Protein 8YK5 (pdb70)

Solvent-accessible surface area: 47696 Å² total; per-residue (Å²): 134,37,7,75,36,6,116,26,0,0,4,1,2,1,1,0,0,0,0,1,3,0,1,0,8,0,25,0,0,32,0,6,43,17,108,16,19,8,41,2,67,84,41,98,59,0,9,35,0,52,28,76,176,86,77,36,7,28,1,4,23,0,55,79,6,7,117,113,61,163,92,36,35,18,5,1,14,40,22,55,51,45,23,71,6,0,15,137,0,29,35,31,0,28,0,41,14,0,18,105,20,3,75,12,1,1,3,2,18,0,26,46,184,12,4,81,13,15,0,63,7,0,10,28,10,0,0,0,6,14,0,3,0,0,0,19,2,8,11,0,1,0,2,0,1,3,4,0,0,67,2,7,81,14,88,104,45,120,32,0,20,20,51,75,0,59,101,12,59,121,18,81,8,4,125,32,24,1,0,0,21,65,0,32,176,55,66,65,34,2,49,3,0,0,6,18,48,2,57,36,3,0,0,0,12,0,1,38,58,1,31,65,3,5,164,80,0,0,77,94,7,77,64,39,65,46,4,39,31,0,1,35,30,0,74,133,15,99,85,112,57,71,138,124,4,60,36,42,1,74,96,0,1,78,64,17,80,187,83,41,96,30,8,0,57,67,1,2,67,11,20,93,61,56,39,2,7,78,37,0,21,131,21,1,58,73,59,86,9,10,42,0,0,3,3,0,3,10,13,72,28,1,0,13,0,50,53,0,0,0,26,27,1,3,32,9,8,40,103,1,18,58,5,2,6,116,47,10,61,13,24,32,43,1,0,2,0,6,0,9,0,1,1,1,0,2,6,0,1,32,23,2,10,6,3,31,110,164,38,107,108,4,35,63,120,76,40,19,0,1,5,0,1,0,0,2,0,8,0,4,1,15,24,0,18,28,4,30,1,0,12,3,13,0,0,0,0,0,0,2,36,0,2,23,116,33,17,64,22,64,0,98,24,8,20,110,18,2,83,68,8,6,5,10,0,27,29,0,16,49,58,81,128,63,101,20,45,41,68,34,95,124,23,54,101,74,33,119,123,67,27,73,19,58,4,109,39,56,111,105,63,131,79,15,129,17,45,116,29,16,2,42,12,17,30,14,15,11,18,12,8,3,51,4,35,38,88,126,31,18,0,89,0,47,1,32,1,113,12,151,19,11,1,22,0,4,0,3,7,35,40,58,10,40,120,60,8,51,22,86,41,3,137,32,96,17,116,12,92,0,61,13,114,48,85,53,2,101,1,7,0,18,13,18,27,5,4,14,4,25,4,13,1,10,19,112,155,66,71,39,23,10,2,30,8,13,11,123,29,10,34,187,91,20,24,0,41,0,36,0,90,4,96,27,230,95,63,18,44,0,29,6,99,5,52,4,36,28,65,144,101,43,45,221,120,78,37,104,90,7,114,2,81,51,67,135,60,108,79,6,77,17,35,1,2,56,14,13,0,5,4,0,1,8,0,32,5,112,84,23,151,44,4,74,8,28,6,5,0,18,2,12,52,63,70,49,21,14,7,8,46,71,11,165,135,34,15,62,40,4,105,30,0,0,4,1,2,0,0,1,0,0,0,1,3,0,1,0,10,0,67,0,0,26,0,9,51,14,89,16,18,9,40,1,69,83,45,86,61,0,10,43,0,51,45,70,179,89,74,23,9,25,2,4,25,0,44,77,6,5,122,113,41,168,92,35,36,18,4,0,4,14,7,22,12,17,22,65,5,0,12,136,0,26,32,34,0,30,0,42,13,0,19,102,17,3,32,25,4,1,4,2,14,0,21,81,184,14,4,83,9,14,0,45,5,0,44,25,1,0,0,0,7,14,0,3,0,0,0,21,4,0,3,0,0,0,3,0,1,3,4,0,0,67,1,8,76,15,84,99,47,96,30,1,18,16,32,63,0,46,21,21,25,51,19,81,5,1,117,30,27,0,1,0,27,66,0,30,180,53,67,62,38,2,58,5,1,1,5,21,42,1,16,31,2,0,0,0,15,2,1,43,54,1,31,63,7,5,146,76,0,1,61,61,0,14,12,12,43,41,4,41,21,0,1,36,33,0,76,69,8,84,77,99,18,67,135,73,3,57,42,20,0,69,85,1,0,78,80,15,78,192,86,44,88,32,11,0,59,70,1,1,73,9,21,93,80,53,34,1,10,85,34,0,21,127,23,2,61,73,63,83,12,12,43,0,0,4,4,0,3,7,13,74,27,2,0,0,0,14,19,0,0,1,26,25,1,6,31,9,9,42,111,1,3,51,4,0,19,132,50,66,91,12,7,134,68,0,0,0,0,6,0,8,0,1,2,2,0,2,6,0,2,31,22,2,11,7,2,22,107,132,41,107,109,4,32,64,118,72,46,17,0,1,4,0,0,1,0,2,0,6,0,0,0,3,10,0,18,32,4,31,2,0,12,12,14,0,0,0,0,0,0,1,36,0,2,25,114,35,14,67,20,64,0,95,24,8,9,115,18,2,84,66,5,5,9,24,0,22,23,0,15,44,40,106,98,62,77,213,52,31,143,17,132,129,23,55,100,72,36,120,124,71,25,38,7,24,6,132,41,56,111,102,68,129,72,16,129,22,45,123,36,45,2,51,13,15,32,14,8,10,28,12,10,2,47,2,28,36,67,123,51,15,0,59,0,43,1,30,1,114,17,191,35,9,0,20,0,4,0,4,7,33,52,64,11,40,120,57,7,48,18,71,46,4,140,30,118,26,132,18,87,0,52,15,134,46,88,48,4,103,1,7,0,18,12,18,31,4,4,13,3,32,5,11,0,21,21,99,136,36,59,3,43,5,2,33,7,20,12,131,33,41,35,216,109,27,22,0,45,0,27,0,84,1,92,24,226,93,66,7,23,0,18,3,85,5,77,15,56,28,108,153,102,71,62,185,117,74,26,102,72,5,108,1,104,43,70,141,59,122,82,12,77,14,38,0,52,115,20,92,0,3,4,0,0,2,0,27,4,85,74,19,149,42,4,83,8,37,5,1,0,17,1,13,40,66,164,63,16,40,11,4,88

Sequence (1325 aa):
DGLGAIKHVVILMQENRSFDHYFGTLRGVRGFGDRNAVELPSGKPVFEQPAALGTSVLPFPVRDAAETQKKDLQYIGALDHSWSGGGKAWAGGWMNGWVSAKTAATMAYYDRRDIPLHYELADTFTVCDAYHSSIHTSTSPNRNHLWSGKTGNEPNGKRAVGNDAYNEGTHPGYDWGTYAERLEKAGRSWRTYTEWENFTDNQIEFFATFKAVARKALAKTGGHTFMESFYAAVRDADATERERLFGLLEEGVATLDKTERSLFERALRRVETGTLADEFAKDVAAGTLPEVSYLVPSAVDSEHPSVSSPIHSATIVYKVLDALGKHPDVWRHTAVFINYDENDGFFDHVPPPVASPEVTEEQWEGKPTGLGMRVPMLVVSPWTIGGYVCSEVFDHTSVVRFLERWTGVAEPNISDWRRTVTGDLTSAFDFSHARRRPEVEQPGAIPPFSGRWSPKPPAVQHMPVQEPGARPARALPYQPDAQATVEDGAVRVDLSNTGRSSAHFALYPYAGEFPVPQHRDVKGTARWTVPVTGAAYRFTVTGPNGFRREFAGPAKDGASAGAEVASRVDARERDLHLTLRNTGRTTLTFTVRPLGYVDEADLRDWTRTVKVKPGRSRTVVHSAADAHGWYDLDVTVDGDDAFRRRLMGHIENGRASVSGHHHHDGLGAIKHVVILMQENRSFDHYFGTLRGVRGFGDRNAVELPSGKPVFEQPAALGTSVLPFPVRDAAETQKKDLQYIGALDHSWSGGGKAWAGGWMNGWVSAKTAATMAYYDRRDIPLHYELADTFTVCDAYHSSIHTSTSPNRNHLWSGKTGNEPNGKRAVGNDAYNEGTHPGYDWGTYAERLEKAGRSWRTYTEWENFTDNQIEFFATFKAVARKALAKTGGHTFMESFYAAVRDADATERERLFGLLEEGVATLDKTERSLFERALRRVETGTLADEFAKDVAAGTLPEVSYLVPSAVDSEHPSVSSPIHSATIVYKVLDALGKHPDVWRHTAVFINYDENDGFFDHVPPPVASPEVTEEQWEGKPTGLGMRVPMLVVSPWTIGGYVCSEVFDHTSVVRFLERWTGVAEPNISDWRRTVTGDLTSAFDFSHARRRPEVEQPGAIPPFSGRWSPKPPAVQHMPVQEPGARPARALPYQPDAQATVEDGAVRVDLSNTGRSSAHFALYPYAGEFPVPQHRDVKGTARWTVPVTGAAYRFTVTGPNGFRREFAGPAKDGASAGAEVASRVDARERDLHLTLRNTGRTTLTFTVRPLGYVDEADLRDWTRTVKVKPGRSRTVVHSAADAHGWYDLDVTVDGDDAFRRRLMGHIENGRASVSGH

Foldseek 3Di:
DLLVLFQAEEEEAFAAAFCQQECQQAAAACHLPHPLFDQALVRHTLQFADDPPRHTAHQDELVVLCVVVVHDSFFAAFWAQAQVLLCQCCVQPRNRRQCVSTNSLLRYHYYCVRQVLVNVLLQWFEKERQEFQFFRGHQQQSLCCLFFNGFQAAPVRATPRYDPLVVVVPGQAAERDTPVVLCVVVVFDEAEQEALAQPCNLNVQRHNVNLVLQQQLQVQQPDDRGSNVLSVCCVVDDPVVNVVNVVSSVVSLVVDDPSSNRCCRGRPDYHHPPCSLVVLLVCLVVVNNGRYYYYGYHQQQRCNSNRHGSLSVSQVVQSNVVSNVVRVVSQQNYKYKYKYSHNRSHDDRDRHAFDFVVPVVQDHPRHGRGTDGHIMIGIAGQFGTRSEYEFFNAYSNLCVLLVCVSVVRDNVSNDPVNPQRHHNPPQSGHSPDGDDHDDRDRGDDDDDDDDHDRRDGDPDDDSDHHDADWHWYTFYQWAKDWFWAADDQWIKIKIAIQGPGKKKKWKAWNQPQDPHIDIDIDYGIDIDTRGDHDQKTWMWMDITQSWIKIWFATHDPPPQNQWTWDWDADQVQLKIKIKTGGQDQAWWKKWKFFQFPAPPVGGVVVIDIDIGHHPGIDIDIHGCVSVFFWTWIWMDIPPDPGGIIIGTDGRGRNGMTMGDRRRD/DLLVLAQAEEEEAFAAAFCQQECLQAAAACHLVHPLFDAALVRHTLQFADDPDPHTAHQDELVVLCVVVVHDSFQAAFWAQAQVLLCQCCVQPRRRRQCVSTNSLLRYHHYCVGQVQVSVLLQWFEWERQEFQFFRGHQQQSLCCLFANGFAAAPVRATPRYDPLVVPVPGQAAEHDTLVVLCVVVVFDEAEQAALAQPCNLNVQRHNLNLVLQQQLQVQQPDDRGSNVLSVCCVVDDPVVNVVSVVSSVVSLVPDDPSSNSCCRRRPDYHHPPCRLVVVLVCLVVVNRGRYYHYRYHQQQRCRSNRYGSLSVLQVVVSNVVSLLVRVVNQQNYKYKYKYSHNRSHDDRDRHFFDDVVPVVQDHPRGGRGTHGHIMIGIDGQFGTRSEYEFFNAYSNLCVLLVCVSVVRDRVSNDPVRPQRGHNCPQNGHSVDGDDDDDGDRRDDDDPDDDHDRRDGDPDDDSDHHDYDWGWYGFYQWAKDWFWDADQQWIKIKIAIAGPGWKKKKKAWNQPQDPHIDIDTDYGIDMDIGGDDDQKTWMWMAITQSWIKIWIATNDDDPQRQWGWDWDADQVQLKIKIKTAGQDQAKWWKWKFFPDLDPPVCRVVQIDIDIHHHPGMDIDMHGCVVSQSWTWIWMDTPPGPTGIIITTHGRGRNGITMHDD

Radius of gyration: 36.34 Å; Cα contacts (8 Å, |Δi|>4): 3187; chains: 2; bounding box: 81×118×97 Å

Nearest PDB structures (foldseek):
  8yk5-assembly1_B  TM=9.976E-01  e=0.000E+00  Streptomyces sanglieri
  8k3g-assembly1_A  TM=7.092E-01  e=2.864E-23  Rasamsonia emersonii CBS 393.64
  8hav-assembly1_B  TM=7.050E-01  e=4.467E-20  Arabidopsis thaliana
  2d1g-assembly1_A  TM=6.610E-01  e=1.717E-20  Francisella tularensis subsp. novicida
  3b5h-assembly4_D  TM=2.671E-01  e=1.442E-01  Homo sapiens

InterPro domains:
  IPR006311 Twin-arginine translocation pathway, signal sequence [PS51318] (1-36)
  IPR007312 Phosphoesterase [PF04185] (54-265)
  IPR007312 Phosphoesterase [PF04185] (313-457)
  IPR007312 Phosphoesterase [PTHR31956] (33-501)
  IPR008475 Bacterial phospholipase C, C-terminal domain [PF05506] (520-601)
  IPR008475 Bacterial phospholipase C, C-terminal domain [PF05506] (612-698)
  IPR017767 Phosphocholine-specific phospholipase C [TIGR03396] (6-707)
  IPR017850 Alkaline-phosphatase-like, core domain superfamily [G3DSA:3.40.720.10] (201-494)

Organism: NCBI:txid193460

Structure (mmCIF, N/CA/C/O backbone):
data_8YK5
#
_entry.id   8YK5
#
_cell.length_a   143.742
_cell.length_b   179.184
_cell.length_c   88.450
_cell.angle_alpha   90.00
_cell.angle_beta   120.44
_cell.angle_gamma   90.00
#
_symmetry.space_group_name_H-M   'C 1 2 1'
#
loop_
_entity.id
_entity.type
_entity.pdbx_description
1 polymer 'phospholipase C'
2 non-polymer 'CALCIUM ION'
3 non-polymer GLYCEROL
4 water water
#
loop_
_atom_site.group_PDB
_atom_site.id
_atom_site.type_symbol
_atom_site.label_atom_id
_atom_site.label_alt_id
_atom_site.label_comp_id
_atom_site.label_asym_id
_atom_site.label_entity_id
_atom_site.label_seq_id
_atom_site.pdbx_PDB_ins_code
_atom_site.Cartn_x
_atom_site.Cartn_y
_atom_site.Cartn_z
_atom_site.occupancy
_atom_site.B_iso_or_equiv
_atom_site.auth_seq_id
_atom_site.auth_comp_id
_atom_site.auth_asym_id
_atom_site.auth_atom_id
_atom_site.pdbx_PDB_model_num
ATOM 1 N N . ASP A 1 1 ? 39.345 8.000 27.665 1.00 70.22 1 ASP A N 1
ATOM 2 C CA . ASP A 1 1 ? 39.082 7.401 26.357 1.00 70.60 1 ASP A CA 1
ATOM 3 C C . ASP A 1 1 ? 38.896 5.875 26.429 1.00 67.33 1 ASP A C 1
ATOM 4 O O . ASP A 1 1 ? 38.569 5.237 25.423 1.00 65.09 1 ASP A O 1
ATOM 9 N N . GLY A 1 2 ? 39.120 5.297 27.614 1.00 67.32 2 GLY A N 1
ATOM 10 C CA . GLY A 1 2 ? 38.814 3.901 27.875 1.00 52.53 2 GLY A CA 1
ATOM 11 C C . GLY A 1 2 ? 39.575 2.873 27.058 1.00 49.71 2 GLY A C 1
ATOM 12 O O . GLY A 1 2 ? 39.289 1.670 27.168 1.00 42.15 2 GLY A O 1
ATOM 13 N N . LEU A 1 3 ? 40.549 3.316 26.245 1.00 44.75 3 LEU A N 1
ATOM 14 C CA . LEU A 1 3 ? 41.344 2.371 25.460 1.00 39.75 3 LEU A CA 1
ATOM 15 C C . LEU A 1 3 ? 42.242 1.504 26.337 1.00 38.61 3 LEU A C 1
ATOM 16 O O . LEU A 1 3 ? 42.756 0.484 25.864 1.00 33.85 3 LEU A O 1
ATOM 21 N N . GLY A 1 4 ? 42.436 1.877 27.603 1.00 35.08 4 GLY A N 1
ATOM 22 C CA . GLY A 1 4 ? 43.223 1.049 28.489 1.00 32.87 4 GLY A CA 1
ATOM 23 C C . GLY A 1 4 ? 42.586 -0.283 28.824 1.00 34.38 4 GLY A C 1
ATOM 24 O O . GLY A 1 4 ? 43.256 -1.141 29.404 1.00 36.05 4 GLY A O 1
ATOM 25 N N . ALA A 1 5 ? 41.317 -0.474 28.475 1.00 30.45 5 ALA A N 1
ATOM 26 C CA . ALA A 1 5 ? 40.691 -1.776 28.628 1.00 31.36 5 ALA A CA 1
ATOM 27 C C . ALA A 1 5 ? 41.199 -2.792 27.607 1.00 30.34 5 ALA A C 1
ATOM 28 O O . ALA A 1 5 ? 41.077 -3.998 27.840 1.00 28.25 5 ALA A O 1
ATOM 30 N N . ILE A 1 6 ? 41.758 -2.345 26.488 1.00 29.96 6 ILE A N 1
ATOM 31 C CA . ILE A 1 6 ? 42.210 -3.254 25.435 1.00 27.55 6 ILE A CA 1
ATOM 32 C C . ILE A 1 6 ? 43.611 -3.750 25.754 1.00 25.53 6 ILE A C 1
ATOM 33 O O . ILE A 1 6 ? 44.506 -2.960 26.083 1.00 25.62 6 ILE A O 1
ATOM 38 N N . LYS A 1 7 ? 43.791 -5.069 25.687 1.00 24.23 7 LYS A N 1
ATOM 39 C CA . LYS A 1 7 ? 45.100 -5.693 25.807 1.00 24.45 7 LYS A CA 1
ATOM 40 C C . LYS A 1 7 ? 45.534 -6.419 24.544 1.00 26.10 7 LYS A C 1
ATOM 41 O O . LYS A 1 7 ? 46.709 -6.780 24.429 1.00 24.43 7 LYS A O 1
ATOM 47 N N . HIS A 1 8 ? 44.618 -6.685 23.620 1.00 23.22 8 HIS A N 1
ATOM 48 C CA . HIS A 1 8 ? 44.930 -7.444 22.427 1.00 26.93 8 HIS A CA 1
ATOM 49 C C . HIS A 1 8 ? 44.074 -6.890 21.307 1.00 26.50 8 HIS A C 1
ATOM 50 O O . HIS A 1 8 ? 42.887 -6.632 21.507 1.00 24.25 8 HIS A O 1
ATOM 57 N N . VAL A 1 9 ? 44.688 -6.695 20.138 1.00 25.28 9 VAL A N 1
ATOM 58 C CA . VAL A 1 9 ? 43.968 -6.405 18.909 1.00 24.19 9 VAL A CA 1
ATOM 59 C C . VAL A 1 9 ? 44.301 -7.509 17.909 1.00 26.57 9 VAL A C 1
ATOM 60 O O . VAL A 1 9 ? 45.470 -7.882 17.743 1.00 26.09 9 VAL A O 1
ATOM 64 N N . VAL A 1 10 ? 43.273 -8.030 17.258 1.00 24.24 10 VAL A N 1
ATOM 65 C CA . VAL A 1 10 ? 43.382 -9.145 16.338 1.00 23.98 10 VAL A CA 1
ATOM 66 C C . VAL A 1 10 ? 42.806 -8.649 15.024 1.00 27.21 10 VAL A C 1
ATOM 67 O O . VAL A 1 10 ? 41.675 -8.147 14.989 1.00 24.97 10 VAL A O 1
ATOM 71 N N . ILE A 1 11 ? 43.596 -8.732 13.956 1.00 22.70 11 ILE A N 1
ATOM 72 C CA . ILE A 1 11 ? 43.204 -8.220 12.652 1.00 23.47 11 ILE A CA 1
ATOM 73 C C . ILE A 1 11 ? 43.072 -9.401 11.717 1.00 27.28 11 ILE A C 1
ATOM 74 O O . ILE A 1 11 ? 44.021 -10.174 11.550 1.00 26.90 11 ILE A O 1
ATOM 79 N N . LEU A 1 12 ? 41.902 -9.540 11.112 1.00 25.44 12 LEU A N 1
ATOM 80 C CA . LEU A 1 12 ? 41.597 -10.651 10.217 1.00 27.85 12 LEU A CA 1
ATOM 81 C C . LEU A 1 12 ? 41.045 -10.025 8.948 1.00 30.59 12 LEU A C 1
ATOM 82 O O . LEU A 1 12 ? 39.876 -9.633 8.910 1.00 33.39 12 LEU A O 1
ATOM 87 N N . MET A 1 13 ? 41.887 -9.886 7.932 1.00 28.18 13 MET A N 1
ATOM 88 C CA . MET A 1 13 ? 41.460 -9.345 6.649 1.00 31.05 13 MET A CA 1
ATOM 89 C C . MET A 1 13 ? 41.226 -10.499 5.688 1.00 31.40 13 MET A C 1
ATOM 90 O O . MET A 1 13 ? 42.153 -11.262 5.394 1.00 29.63 13 MET A O 1
ATOM 95 N N . GLN A 1 14 ? 39.977 -10.638 5.244 1.00 30.64 14 GLN A N 1
ATOM 96 C CA . GLN A 1 14 ? 39.563 -11.578 4.218 1.00 32.62 14 GLN A CA 1
ATOM 97 C C . GLN A 1 14 ? 39.634 -10.876 2.860 1.00 31.89 14 GLN A C 1
ATOM 98 O O . GLN A 1 14 ? 40.117 -9.740 2.761 1.00 31.72 14 GLN A O 1
ATOM 104 N N . GLU A 1 15 ? 39.139 -11.531 1.799 1.00 30.05 15 GLU A N 1
ATOM 105 C CA . GLU A 1 15 ? 39.471 -11.149 0.428 1.00 31.54 15 GLU A CA 1
ATOM 106 C C . GLU A 1 15 ? 38.237 -10.930 -0.443 1.00 29.01 15 GLU A C 1
ATOM 107 O O . GLU A 1 15 ? 37.356 -11.792 -0.502 1.00 30.20 15 GLU A O 1
ATOM 113 N N . ASN A 1 16 ? 38.186 -9.779 -1.128 1.00 33.12 16 ASN A N 1
ATOM 114 C CA . ASN A 1 16 ? 37.470 -9.627 -2.411 1.00 35.83 16 ASN A CA 1
ATOM 115 C C . ASN A 1 16 ? 35.945 -9.729 -2.304 1.00 35.70 16 ASN A C 1
ATOM 116 O O . ASN A 1 16 ? 35.313 -10.471 -3.050 1.00 37.13 16 ASN A O 1
ATOM 121 N N . ARG A 1 17 ? 35.345 -8.945 -1.410 1.00 36.73 17 ARG A N 1
ATOM 122 C CA . ARG A 1 17 ? 33.890 -8.856 -1.329 1.00 32.04 17 ARG A CA 1
ATOM 123 C C . ARG A 1 17 ? 33.501 -7.404 -1.094 1.00 32.04 17 ARG A C 1
ATOM 124 O O . ARG A 1 17 ? 34.120 -6.727 -0.268 1.00 29.70 17 ARG A O 1
ATOM 132 N N . SER A 1 18 ? 32.491 -6.918 -1.818 1.00 27.55 18 SER A N 1
ATOM 133 C CA . SER A 1 18 ? 32.042 -5.548 -1.605 1.00 33.38 18 SER A CA 1
ATOM 134 C C . SER A 1 18 ? 30.910 -5.510 -0.571 1.00 29.69 18 SER A C 1
ATOM 135 O O . SER A 1 18 ? 30.281 -6.522 -0.265 1.00 28.52 18 SER A O 1
ATOM 138 N N . PHE A 1 19 ? 30.647 -4.313 -0.051 1.00 30.64 19 PHE A N 1
ATOM 139 C CA . PHE A 1 19 ? 29.671 -4.182 1.027 1.00 33.17 19 PHE A CA 1
ATOM 140 C C . PHE A 1 19 ? 28.270 -4.583 0.572 1.00 31.64 19 PHE A C 1
ATOM 141 O O . PHE A 1 19 ? 27.619 -5.415 1.217 1.00 31.07 19 PHE A O 1
ATOM 149 N N . ASP A 1 20 ? 27.783 -3.991 -0.528 1.00 32.32 20 ASP A N 1
ATOM 150 C CA . ASP A 1 20 ? 26.443 -4.326 -1.021 1.00 31.90 20 ASP A CA 1
ATOM 151 C C . ASP A 1 20 ? 26.359 -5.789 -1.418 1.00 33.59 20 ASP A C 1
ATOM 152 O O . ASP A 1 20 ? 25.322 -6.436 -1.223 1.00 37.54 20 ASP A O 1
ATOM 157 N N . HIS A 1 21 ? 27.449 -6.321 -1.989 1.00 33.61 21 HIS A N 1
ATOM 158 C CA . HIS A 1 21 ? 27.514 -7.723 -2.393 1.00 33.72 21 HIS A CA 1
ATOM 159 C C . HIS A 1 21 ? 27.112 -8.648 -1.247 1.00 33.90 21 HIS A C 1
ATOM 160 O O . HIS A 1 21 ? 26.475 -9.686 -1.464 1.00 33.99 21 HIS A O 1
ATOM 167 N N . TYR A 1 22 ? 27.444 -8.274 -0.012 1.00 34.77 22 TYR A N 1
ATOM 168 C CA . TYR A 1 22 ? 27.106 -9.074 1.168 1.00 34.58 22 TYR A CA 1
ATOM 169 C C . TYR A 1 22 ? 25.981 -8.485 2.003 1.00 35.33 22 TYR A C 1
ATOM 170 O O . TYR A 1 22 ? 25.119 -9.226 2.487 1.00 31.88 22 TYR A O 1
ATOM 179 N N . PHE A 1 23 ? 25.967 -7.165 2.189 1.00 31.95 23 PHE A N 1
ATOM 180 C CA . PHE A 1 23 ? 25.104 -6.534 3.179 1.00 34.46 23 PHE A CA 1
ATOM 181 C C . PHE A 1 23 ? 24.156 -5.502 2.565 1.00 34.83 23 PHE A C 1
ATOM 182 O O . PHE A 1 23 ? 23.623 -4.656 3.287 1.00 34.95 23 PHE A O 1
ATOM 190 N N . GLY A 1 24 ? 23.960 -5.522 1.244 1.00 35.39 24 GLY A N 1
ATOM 191 C CA . GLY A 1 24 ? 23.014 -4.600 0.639 1.00 34.28 24 GLY A CA 1
ATOM 192 C C . GLY A 1 24 ? 21.598 -4.761 1.172 1.00 37.51 24 GLY A C 1
ATOM 193 O O . GLY A 1 24 ? 20.830 -3.796 1.217 1.00 38.65 24 GLY A O 1
ATOM 194 N N . THR A 1 25 ? 21.229 -5.970 1.579 1.00 33.98 25 THR A N 1
ATOM 195 C CA . THR A 1 25 ? 19.895 -6.219 2.114 1.00 40.33 25 THR A CA 1
ATOM 196 C C . THR A 1 25 ? 19.848 -6.201 3.641 1.00 35.53 25 THR A C 1
ATOM 197 O O . THR A 1 25 ? 18.780 -6.409 4.214 1.00 37.97 25 THR A O 1
ATOM 201 N N . LEU A 1 26 ? 20.971 -5.955 4.308 1.00 33.57 26 LEU A N 1
ATOM 202 C CA . LEU A 1 26 ? 21.012 -6.013 5.760 1.00 36.55 26 LEU A CA 1
ATOM 203 C C . LEU A 1 26 ? 20.248 -4.827 6.351 1.00 35.52 26 LEU A C 1
ATOM 204 O O . LEU A 1 26 ? 20.400 -3.690 5.893 1.00 31.96 26 LEU A O 1
ATOM 209 N N . ARG A 1 27 ? 19.414 -5.097 7.357 1.00 35.62 27 ARG A N 1
ATOM 210 C CA . ARG A 1 27 ? 18.648 -4.037 8.012 1.00 37.95 27 ARG A CA 1
ATOM 211 C C . ARG A 1 27 ? 19.564 -2.958 8.583 1.00 35.90 27 ARG A C 1
ATOM 212 O O . ARG A 1 27 ? 20.592 -3.256 9.202 1.00 33.77 27 ARG A O 1
ATOM 220 N N . GLY A 1 28 ? 19.196 -1.698 8.355 1.00 36.36 28 GLY A N 1
ATOM 221 C CA . GLY A 1 28 ? 19.772 -0.589 9.090 1.00 36.28 28 GLY A CA 1
ATOM 222 C C . GLY A 1 28 ? 21.163 -0.151 8.687 1.00 36.36 28 GLY A C 1
ATOM 223 O O . GLY A 1 28 ? 21.794 0.602 9.436 1.00 33.65 28 GLY A O 1
ATOM 224 N N . VAL A 1 29 ? 21.665 -0.580 7.531 1.00 36.16 29 VAL A N 1
ATOM 225 C CA . VAL A 1 29 ? 22.912 -0.065 6.983 1.00 32.46 29 VAL A CA 1
ATOM 226 C C . VAL A 1 29 ? 22.600 0.599 5.646 1.00 34.27 29 VAL A C 1
ATOM 227 O O . VAL A 1 29 ? 21.530 0.407 5.071 1.00 34.17 29 VAL A O 1
ATOM 231 N N . ARG A 1 30 ? 23.554 1.388 5.154 1.00 29.63 30 ARG A N 1
ATOM 232 C CA . ARG A 1 30 ? 23.436 1.993 3.830 1.00 34.09 30 ARG A CA 1
ATOM 233 C C . ARG A 1 30 ? 23.518 0.893 2.778 1.00 37.73 30 ARG A C 1
ATOM 234 O O . ARG A 1 30 ? 24.608 0.428 2.437 1.00 37.60 30 ARG A O 1
ATOM 242 N N . GLY A 1 31 ? 22.366 0.476 2.254 1.00 33.51 31 GLY A N 1
ATOM 243 C CA . GLY A 1 31 ? 22.309 -0.674 1.372 1.00 36.57 31 GLY A CA 1
ATOM 244 C C . GLY A 1 31 ? 21.426 -0.453 0.160 1.00 36.47 31 GLY A C 1
ATOM 245 O O . GLY A 1 31 ? 21.418 0.636 -0.416 1.00 34.41 31 GLY A O 1
ATOM 246 N N . PHE A 1 32 ? 20.656 -1.472 -0.227 1.00 38.47 32 PHE A N 1
ATOM 247 C CA . PHE A 1 32 ? 19.861 -1.349 -1.442 1.00 39.89 32 PHE A CA 1
ATOM 248 C C . PHE A 1 32 ? 18.705 -0.362 -1.290 1.00 42.01 32 PHE A C 1
ATOM 249 O O . PHE A 1 32 ? 18.178 0.109 -2.304 1.00 44.39 32 PHE A O 1
ATOM 257 N N . GLY A 1 33 ? 18.315 -0.017 -0.061 1.00 38.96 33 GLY A N 1
ATOM 258 C CA . GLY A 1 33 ? 17.277 0.985 0.137 1.00 37.64 33 GLY A CA 1
ATOM 259 C C . GLY A 1 33 ? 17.774 2.397 0.393 1.00 42.94 33 GLY A C 1
ATOM 260 O O . GLY A 1 33 ? 17.014 3.240 0.878 1.00 51.02 33 GLY A O 1
ATOM 261 N N . ASP A 1 34 ? 19.030 2.682 0.055 1.00 40.03 34 ASP A N 1
ATOM 262 C CA . ASP A 1 34 ? 19.656 3.939 0.454 1.00 40.45 34 ASP A CA 1
ATOM 263 C C . ASP A 1 34 ? 18.929 5.135 -0.161 1.00 44.10 34 ASP A C 1
ATOM 264 O O . ASP A 1 34 ? 18.843 5.266 -1.383 1.00 44.81 34 ASP A O 1
ATOM 269 N N . ARG A 1 35 ? 18.414 6.022 0.687 1.00 46.07 35 ARG A N 1
ATOM 270 C CA . ARG A 1 35 ? 17.720 7.193 0.171 1.00 44.00 35 ARG A CA 1
ATOM 271 C C . ARG A 1 35 ? 18.654 8.347 -0.153 1.00 43.66 35 ARG A C 1
ATOM 272 O O . ARG A 1 35 ? 18.189 9.369 -0.668 1.00 42.84 35 ARG A O 1
ATOM 280 N N . ASN A 1 36 ? 19.947 8.214 0.129 1.00 42.64 36 ASN A N 1
ATOM 281 C CA . ASN A 1 36 ? 20.945 9.157 -0.347 1.00 37.72 36 ASN A CA 1
ATOM 282 C C . ASN A 1 36 ? 21.676 8.648 -1.592 1.00 40.86 36 ASN A C 1
ATOM 283 O O . ASN A 1 36 ? 22.734 9.184 -1.945 1.00 40.34 36 ASN A O 1
ATOM 288 N N . ALA A 1 37 ? 21.132 7.635 -2.266 1.00 40.34 37 ALA A N 1
ATOM 289 C CA . ALA A 1 37 ? 21.741 7.143 -3.499 1.00 41.67 37 ALA A CA 1
ATOM 290 C C . ALA A 1 37 ? 21.872 8.270 -4.521 1.00 39.93 37 ALA A C 1
ATOM 291 O O . ALA A 1 37 ? 21.066 9.203 -4.561 1.00 42.90 37 ALA A O 1
ATOM 293 N N . VAL A 1 38 ? 22.921 8.203 -5.327 1.00 42.30 38 VAL A N 1
ATOM 294 C CA . VAL A 1 38 ? 23.144 9.219 -6.348 1.00 43.85 38 VAL A CA 1
ATOM 295 C C . VAL A 1 38 ? 22.404 8.825 -7.615 1.00 42.57 38 VAL A C 1
ATOM 296 O O . VAL A 1 38 ? 22.280 7.639 -7.945 1.00 43.82 38 VAL A O 1
ATOM 300 N N . GLU A 1 39 ? 21.885 9.823 -8.318 1.00 47.78 39 GLU A N 1
ATOM 301 C CA . GLU A 1 39 ? 21.274 9.585 -9.612 1.00 50.98 39 GLU A CA 1
ATOM 302 C C . GLU A 1 39 ? 22.354 9.684 -10.689 1.00 48.14 39 GLU A C 1
ATOM 303 O O . GLU A 1 39 ? 23.223 10.567 -10.642 1.00 43.94 39 GLU A O 1
ATOM 309 N N . LEU A 1 40 ? 22.324 8.736 -11.628 1.00 46.86 40 LEU A N 1
ATOM 310 C CA . LEU A 1 40 ? 23.299 8.678 -12.712 1.00 50.19 40 LEU A CA 1
ATOM 311 C C . LEU A 1 40 ? 23.082 9.852 -13.670 1.00 51.89 40 LEU A C 1
ATOM 312 O O . LEU A 1 40 ? 22.068 10.549 -13.589 1.00 50.85 40 LEU A O 1
ATOM 317 N N . PRO A 1 41 ? 24.028 10.120 -14.586 1.00 58.05 41 PRO A N 1
ATOM 318 C CA . PRO A 1 41 ? 23.771 11.187 -15.573 1.00 55.62 41 PRO A CA 1
ATOM 319 C C . PRO A 1 41 ? 22.537 10.919 -16.417 1.00 54.11 41 PRO A C 1
ATOM 320 O O . PRO A 1 41 ? 21.842 11.868 -16.798 1.00 56.23 41 PRO A O 1
ATOM 324 N N . SER A 1 42 ? 22.219 9.648 -16.683 1.00 52.29 42 SER A N 1
ATOM 325 C CA . SER A 1 42 ? 20.985 9.286 -17.369 1.00 52.52 42 SER A CA 1
ATOM 326 C C . SER A 1 42 ? 19.734 9.605 -16.559 1.00 59.24 42 SER A C 1
ATOM 327 O O . SER A 1 42 ? 18.627 9.354 -17.049 1.00 60.11 42 SER A O 1
ATOM 330 N N . GLY A 1 43 ? 19.867 10.142 -15.346 1.00 57.21 43 GLY A N 1
ATOM 331 C CA . GLY A 1 43 ? 18.730 10.367 -14.485 1.00 53.42 43 GLY A CA 1
ATOM 332 C C . GLY A 1 43 ? 18.284 9.164 -13.682 1.00 55.68 43 GLY A C 1
ATOM 333 O O . GLY A 1 43 ? 17.474 9.324 -12.763 1.00 59.54 43 GLY A O 1
ATOM 334 N N . LYS A 1 44 ? 18.785 7.966 -13.985 1.00 54.38 44 LYS A N 1
ATOM 335 C CA . LYS A 1 44 ? 18.397 6.754 -13.284 1.00 51.96 44 LYS A CA 1
ATOM 336 C C . LYS A 1 44 ? 19.212 6.581 -12.006 1.00 53.36 44 LYS A C 1
ATOM 337 O O . LYS A 1 44 ? 20.311 7.133 -11.875 1.00 53.73 44 LYS A O 1
ATOM 343 N N . PRO A 1 45 ? 18.696 5.832 -11.029 1.00 53.37 45 PRO A N 1
ATOM 344 C CA . PRO A 1 45 ? 19.456 5.625 -9.792 1.00 50.33 45 PRO A CA 1
ATOM 345 C C . PRO A 1 45 ? 20.651 4.707 -10.017 1.00 53.14 45 PRO A C 1
ATOM 346 O O . PRO A 1 45 ? 20.635 3.816 -10.874 1.00 49.65 45 PRO A O 1
ATOM 350 N N . VAL A 1 46 ? 21.697 4.941 -9.216 1.00 50.16 46 VAL A N 1
ATOM 351 C CA . VAL A 1 46 ? 22.965 4.224 -9.347 1.00 43.16 46 VAL A CA 1
ATOM 352 C C . VAL A 1 46 ? 22.770 2.712 -9.396 1.00 45.46 46 VAL A C 1
ATOM 353 O O . VAL A 1 46 ? 23.560 1.999 -10.026 1.00 47.97 46 VAL A O 1
ATOM 357 N N . PHE A 1 47 ? 21.723 2.193 -8.749 1.00 43.04 47 PHE A N 1
ATOM 358 C CA . PHE A 1 47 ? 21.479 0.754 -8.769 1.00 43.90 47 PHE A CA 1
ATOM 359 C C . PHE A 1 47 ? 21.120 0.234 -10.154 1.00 45.46 47 PHE A C 1
ATOM 360 O O . PHE A 1 47 ? 21.183 -0.980 -10.383 1.00 47.64 47 PHE A O 1
ATOM 368 N N . GLU A 1 48 ? 20.708 1.108 -11.065 1.00 45.38 48 GLU A N 1
ATOM 369 C CA . GLU A 1 48 ? 20.249 0.702 -12.385 1.00 48.33 48 GLU A CA 1
ATOM 370 C C . GLU A 1 48 ? 21.414 0.917 -13.344 1.00 47.85 48 GLU A C 1
ATOM 371 O O . GLU A 1 48 ? 21.552 1.969 -13.967 1.00 47.44 48 GLU A O 1
ATOM 377 N N . GLN A 1 49 ? 22.258 -0.089 -13.452 1.00 49.32 49 GLN A N 1
ATOM 378 C CA . GLN A 1 49 ? 23.541 0.094 -14.117 1.00 49.99 49 GLN A CA 1
ATOM 379 C C . GLN A 1 49 ? 23.378 -0.023 -15.630 1.00 49.17 49 GLN A C 1
ATOM 380 O O . GLN A 1 49 ? 22.758 -0.979 -16.111 1.00 48.42 49 GLN A O 1
ATOM 386 N N . PRO A 1 50 ? 23.926 0.916 -16.399 1.00 46.51 50 PRO A N 1
ATOM 387 C CA . PRO A 1 50 ? 23.853 0.819 -17.862 1.00 51.72 50 PRO A CA 1
ATOM 388 C C . PRO A 1 50 ? 24.542 -0.440 -18.360 1.00 50.22 50 PRO A C 1
ATOM 389 O O . PRO A 1 50 ? 25.660 -0.760 -17.954 1.00 51.01 50 PRO A O 1
ATOM 393 N N . ALA A 1 51 ? 23.859 -1.164 -19.232 1.00 51.90 51 ALA A N 1
ATOM 394 C CA . ALA A 1 51 ? 24.431 -2.308 -19.924 1.00 53.19 51 ALA A CA 1
ATOM 395 C C . ALA A 1 51 ? 24.466 -2.001 -21.425 1.00 58.01 51 ALA A C 1
ATOM 396 O O . ALA A 1 51 ? 24.227 -0.866 -21.857 1.00 57.12 51 ALA A O 1
ATOM 398 N N . ALA A 1 52 ? 24.765 -3.021 -22.223 1.00 58.80 52 ALA A N 1
ATOM 399 C CA . ALA A 1 52 ? 24.880 -2.822 -23.660 1.00 61.65 52 ALA A CA 1
ATOM 400 C C . ALA A 1 52 ? 23.505 -2.669 -24.299 1.00 60.78 52 ALA A C 1
ATOM 401 O O . ALA A 1 52 ? 22.505 -3.210 -23.814 1.00 63.34 52 ALA A O 1
ATOM 403 N N . LEU A 1 53 ? 23.466 -1.908 -25.396 1.00 64.42 53 LEU A N 1
ATOM 404 C CA . LEU A 1 53 ? 22.275 -1.769 -26.239 1.00 66.44 53 LEU A CA 1
ATOM 405 C C . LEU A 1 53 ? 21.120 -1.105 -25.484 1.00 61.93 53 LEU A C 1
ATOM 406 O O . LEU A 1 53 ? 19.969 -1.524 -25.602 1.00 62.63 53 LEU A O 1
ATOM 411 N N . GLY A 1 54 ? 21.428 -0.069 -24.705 1.00 62.74 54 GLY A N 1
ATOM 412 C CA . GLY A 1 54 ? 20.401 0.660 -23.982 1.00 63.45 54 GLY A CA 1
ATOM 413 C C . GLY A 1 54 ? 19.648 -0.124 -22.926 1.00 62.68 54 GLY A C 1
ATOM 414 O O . GLY A 1 54 ? 18.567 0.304 -22.508 1.00 62.71 54 GLY A O 1
ATOM 415 N N . THR A 1 55 ? 20.179 -1.263 -22.482 1.00 61.67 55 THR A N 1
ATOM 416 C CA . THR A 1 55 ? 19.549 -2.048 -21.429 1.00 60.03 55 THR A CA 1
ATOM 417 C C . THR A 1 55 ? 20.131 -1.671 -20.060 1.00 58.06 55 THR A C 1
ATOM 418 O O . THR A 1 55 ? 20.946 -0.752 -19.926 1.00 56.64 55 THR A O 1
ATOM 422 N N . SER A 1 56 ? 19.713 -2.393 -19.024 1.00 56.01 56 SER A N 1
ATOM 423 C CA . SER A 1 56 ? 20.121 -2.097 -17.661 1.00 50.78 56 SER A CA 1
ATOM 424 C C . SER A 1 56 ? 20.243 -3.400 -16.891 1.00 48.50 56 SER A C 1
ATOM 425 O O . SER A 1 56 ? 19.568 -4.385 -17.199 1.00 46.10 56 SER A O 1
ATOM 428 N N . VAL A 1 57 ? 21.114 -3.399 -15.886 1.00 50.48 57 VAL A N 1
ATOM 429 C CA . VAL A 1 57 ? 21.206 -4.493 -14.923 1.00 49.50 57 VAL A CA 1
ATOM 430 C C . VAL A 1 57 ? 20.960 -3.917 -13.536 1.00 47.78 57 VAL A C 1
ATOM 431 O O . VAL A 1 57 ? 21.639 -2.967 -13.119 1.00 44.93 57 VAL A O 1
ATOM 435 N N . LEU A 1 58 ? 19.981 -4.474 -12.839 1.00 45.61 58 LEU A N 1
ATOM 436 C CA . LEU A 1 58 ? 19.737 -4.209 -11.431 1.00 46.75 58 LEU A CA 1
ATOM 437 C C . LEU A 1 58 ? 20.458 -5.252 -10.596 1.00 44.04 58 LEU A C 1
ATOM 438 O O . LEU A 1 58 ? 20.775 -6.336 -11.094 1.00 43.73 58 LEU A O 1
ATOM 443 N N . PRO A 1 59 ? 20.718 -4.972 -9.317 1.00 45.14 59 PRO A N 1
ATOM 444 C CA . PRO A 1 59 ? 21.202 -6.033 -8.420 1.00 40.94 59 PRO A CA 1
ATOM 445 C C . PRO A 1 59 ? 20.289 -7.246 -8.494 1.00 43.00 59 PRO A C 1
ATOM 446 O O . PRO A 1 59 ? 19.070 -7.111 -8.608 1.00 48.46 59 PRO A O 1
ATOM 450 N N . PHE A 1 60 ? 20.876 -8.439 -8.444 1.00 40.81 60 PHE A N 1
ATOM 451 C CA . PHE A 1 60 ? 20.084 -9.656 -8.487 1.00 39.79 60 PHE A CA 1
ATOM 452 C C . PHE A 1 60 ? 20.716 -10.712 -7.595 1.00 40.70 60 PHE A C 1
ATOM 453 O O . PHE A 1 60 ? 21.937 -10.725 -7.418 1.00 38.89 60 PHE A O 1
ATOM 461 N N . PRO A 1 61 ? 19.907 -11.593 -7.000 1.00 43.20 61 PRO A N 1
ATOM 462 C CA . PRO A 1 61 ? 20.436 -12.527 -5.997 1.00 43.38 61 PRO A CA 1
ATOM 463 C C . PRO A 1 61 ? 21.160 -13.709 -6.611 1.00 45.86 61 PRO A C 1
ATOM 464 O O . PRO A 1 61 ? 20.693 -14.325 -7.572 1.00 51.04 61 PRO A O 1
ATOM 468 N N . VAL A 1 62 ? 22.296 -14.049 -6.001 1.00 44.36 62 VAL A N 1
ATOM 469 C CA . VAL A 1 62 ? 23.077 -15.195 -6.446 1.00 45.45 62 VAL A CA 1
ATOM 470 C C . VAL A 1 62 ? 22.264 -16.479 -6.336 1.00 49.23 62 VAL A C 1
ATOM 471 O O . VAL A 1 62 ? 22.370 -17.369 -7.191 1.00 49.63 62 VAL A O 1
ATOM 475 N N . ARG A 1 63 ? 21.437 -16.598 -5.290 1.00 46.80 63 ARG A N 1
ATOM 476 C CA . ARG A 1 63 ? 20.695 -17.839 -5.072 1.00 47.96 63 ARG A CA 1
ATOM 477 C C . ARG A 1 63 ? 19.830 -18.197 -6.275 1.00 51.90 63 ARG A C 1
ATOM 478 O O . ARG A 1 63 ? 19.793 -19.360 -6.697 1.00 52.05 63 ARG A O 1
ATOM 486 N N . ASP A 1 64 ? 19.121 -17.213 -6.838 1.00 49.60 64 ASP A N 1
ATOM 487 C CA . ASP A 1 64 ? 18.245 -17.484 -7.974 1.00 49.28 64 ASP A CA 1
ATOM 488 C C . ASP A 1 64 ? 19.057 -17.855 -9.212 1.00 53.15 64 ASP A C 1
ATOM 489 O O . ASP A 1 64 ? 18.724 -18.809 -9.923 1.00 51.51 64 ASP A O 1
ATOM 494 N N . ALA A 1 65 ? 20.120 -17.096 -9.492 1.00 49.84 65 ALA A N 1
ATOM 495 C CA . ALA A 1 65 ? 20.974 -17.417 -10.626 1.00 48.31 65 ALA A CA 1
ATOM 496 C C . ALA A 1 65 ? 21.611 -18.791 -10.458 1.00 53.00 65 ALA A C 1
ATOM 497 O O . ALA A 1 65 ? 21.783 -19.527 -11.435 1.00 54.86 65 ALA A O 1
ATOM 499 N N . ALA A 1 66 ? 21.963 -19.159 -9.226 1.00 49.91 66 ALA A N 1
ATOM 500 C CA . ALA A 1 66 ? 22.508 -20.489 -8.985 1.00 51.97 66 ALA A CA 1
ATOM 501 C C . ALA A 1 66 ? 21.478 -21.564 -9.294 1.00 55.17 66 ALA A C 1
ATOM 502 O O . ALA A 1 66 ? 21.817 -22.622 -9.834 1.00 50.10 66 ALA A O 1
ATOM 504 N N . GLU A 1 67 ? 20.220 -21.320 -8.935 1.00 55.86 67 GLU A N 1
ATOM 505 C CA . GLU A 1 67 ? 19.154 -22.247 -9.296 1.00 61.65 67 GLU A CA 1
ATOM 506 C C . GLU A 1 67 ? 18.950 -22.270 -10.811 1.00 58.53 67 GLU A C 1
ATOM 507 O O . GLU A 1 67 ? 18.903 -23.340 -11.426 1.00 60.25 67 GLU A O 1
ATOM 513 N N . THR A 1 68 ? 18.869 -21.092 -11.429 1.00 56.89 68 THR A N 1
ATOM 514 C CA . THR A 1 68 ? 18.668 -21.003 -12.872 1.00 54.10 68 THR A CA 1
ATOM 515 C C . THR A 1 68 ? 19.765 -21.738 -13.636 1.00 59.59 68 THR A C 1
ATOM 516 O O . THR A 1 68 ? 19.480 -22.552 -14.521 1.00 63.94 68 THR A O 1
ATOM 520 N N . GLN A 1 69 ? 21.030 -21.464 -13.306 1.00 60.47 69 GLN A N 1
ATOM 521 C CA . GLN A 1 69 ? 22.177 -22.038 -14.001 1.00 52.81 69 GLN A CA 1
ATOM 522 C C . GLN A 1 69 ? 22.647 -23.353 -13.388 1.00 55.69 69 GLN A C 1
ATOM 523 O O . GLN A 1 69 ? 23.665 -23.901 -13.825 1.00 57.22 69 GLN A O 1
ATOM 529 N N . LYS A 1 70 ? 21.922 -23.869 -12.399 1.00 55.12 70 LYS A N 1
ATOM 530 C CA . LYS A 1 70 ? 22.191 -25.167 -11.771 1.00 57.56 70 LYS A CA 1
ATOM 531 C C . LYS A 1 70 ? 23.632 -25.269 -11.261 1.00 57.96 70 LYS A C 1
ATOM 532 O O . LYS A 1 70 ? 24.362 -26.219 -11.552 1.00 55.30 70 LYS A O 1
ATOM 538 N N . LYS A 1 71 ? 24.026 -24.283 -10.450 1.00 56.29 71 LYS A N 1
ATOM 539 C CA . LYS A 1 71 ? 25.353 -24.202 -9.854 1.00 47.67 71 LYS A CA 1
ATOM 540 C C . LYS A 1 71 ? 25.225 -23.865 -8.371 1.00 52.56 71 LYS A C 1
ATOM 541 O O . LYS A 1 71 ? 24.135 -23.576 -7.871 1.00 51.55 71 LYS A O 1
ATOM 547 N N . ASP A 1 72 ? 26.350 -23.899 -7.656 1.00 51.96 72 ASP A N 1
ATOM 548 C CA . ASP A 1 72 ? 26.348 -23.682 -6.211 1.00 48.19 72 ASP A CA 1
ATOM 549 C C . ASP A 1 72 ? 26.614 -22.211 -5.887 1.00 46.52 72 ASP A C 1
ATOM 550 O O . ASP A 1 72 ? 27.560 -21.615 -6.415 1.00 45.94 72 ASP A O 1
ATOM 555 N N . LEU A 1 73 ? 25.781 -21.624 -5.018 1.00 45.45 73 LEU A N 1
ATOM 556 C CA . LEU A 1 73 ? 25.938 -20.200 -4.712 1.00 42.09 73 LEU A CA 1
ATOM 557 C C . LEU A 1 73 ? 27.237 -19.916 -3.970 1.00 40.68 73 LEU A C 1
ATOM 558 O O . LEU A 1 73 ? 27.737 -18.789 -4.034 1.00 37.75 73 LEU A O 1
ATOM 563 N N . GLN A 1 74 ? 27.801 -20.917 -3.286 1.00 40.68 74 GLN A N 1
ATOM 564 C CA . GLN A 1 74 ? 29.065 -20.729 -2.587 1.00 39.34 74 GLN A CA 1
ATOM 565 C C . GLN A 1 74 ? 30.248 -20.474 -3.521 1.00 42.46 74 GLN A C 1
ATOM 566 O O . GLN A 1 74 ? 31.222 -19.841 -3.096 1.00 39.89 74 GLN A O 1
ATOM 572 N N . TYR A 1 75 ? 30.197 -20.925 -4.777 1.00 43.33 75 TYR A N 1
ATOM 573 C CA . TYR A 1 75 ? 31.396 -20.993 -5.610 1.00 40.37 75 TYR A CA 1
ATOM 574 C C . TYR A 1 75 ? 31.315 -20.118 -6.859 1.00 42.21 75 TYR A C 1
ATOM 575 O O . TYR A 1 75 ? 31.735 -20.524 -7.940 1.00 45.68 75 TYR A O 1
ATOM 584 N N . ILE A 1 76 ? 30.798 -18.896 -6.737 1.00 42.93 76 ILE A N 1
ATOM 585 C CA . ILE A 1 76 ? 30.954 -17.935 -7.825 1.00 43.45 76 ILE A CA 1
ATOM 586 C C . ILE A 1 76 ? 32.433 -17.587 -7.979 1.00 44.02 76 ILE A C 1
ATOM 587 O O . ILE A 1 76 ? 33.219 -17.662 -7.020 1.00 39.25 76 ILE A O 1
ATOM 592 N N . GLY A 1 77 ? 32.825 -17.214 -9.204 1.00 43.05 77 GLY A N 1
ATOM 593 C CA . GLY A 1 77 ? 34.210 -16.921 -9.508 1.00 40.98 77 GLY A CA 1
ATOM 594 C C . GLY A 1 77 ? 34.530 -15.451 -9.332 1.00 41.78 77 GLY A C 1
ATOM 595 O O . GLY A 1 77 ? 33.672 -14.630 -9.019 1.00 42.51 77 GLY A O 1
ATOM 596 N N . ALA A 1 78 ? 35.793 -15.115 -9.565 1.00 45.30 78 ALA A N 1
ATOM 597 C CA . ALA A 1 78 ? 36.248 -13.743 -9.411 1.00 43.23 78 ALA A CA 1
ATOM 598 C C . ALA A 1 78 ? 36.009 -12.933 -10.681 1.00 47.14 78 ALA A C 1
ATOM 599 O O . ALA A 1 78 ? 35.885 -13.472 -11.782 1.00 49.43 78 ALA A O 1
ATOM 601 N N . LEU A 1 79 ? 35.955 -11.621 -10.511 1.00 44.07 79 LEU A N 1
ATOM 602 C CA . LEU A 1 79 ? 35.829 -10.659 -11.596 1.00 45.59 79 LEU A CA 1
ATOM 603 C C . LEU A 1 79 ? 37.067 -9.768 -11.624 1.00 45.30 79 LEU A C 1
ATOM 604 O O . LEU A 1 79 ? 37.961 -9.879 -10.783 1.00 48.92 79 LEU A O 1
ATOM 609 N N . ASP A 1 80 ? 37.113 -8.870 -12.602 1.00 45.21 80 ASP A N 1
ATOM 610 C CA . ASP A 1 80 ? 38.259 -7.986 -12.719 1.00 42.76 80 ASP A CA 1
ATOM 611 C C . ASP A 1 80 ? 38.386 -7.126 -11.475 1.00 46.66 80 ASP A C 1
ATOM 612 O O . ASP A 1 80 ? 37.409 -6.524 -11.013 1.00 46.62 80 ASP A O 1
ATOM 617 N N . HIS A 1 81 ? 39.598 -7.069 -10.940 1.00 44.60 81 HIS A N 1
ATOM 618 C CA . HIS A 1 81 ? 39.903 -6.239 -9.788 1.00 45.84 81 HIS A CA 1
ATOM 619 C C . HIS A 1 81 ? 41.200 -5.492 -10.024 1.00 42.85 81 HIS A C 1
ATOM 620 O O . HIS A 1 81 ? 42.049 -5.397 -9.136 1.00 46.31 81 HIS A O 1
ATOM 627 N N . SER A 1 82 ? 41.368 -4.948 -11.225 1.00 43.53 82 SER A N 1
ATOM 628 C CA . SER A 1 82 ? 42.581 -4.247 -11.608 1.00 41.12 82 SER A CA 1
ATOM 629 C 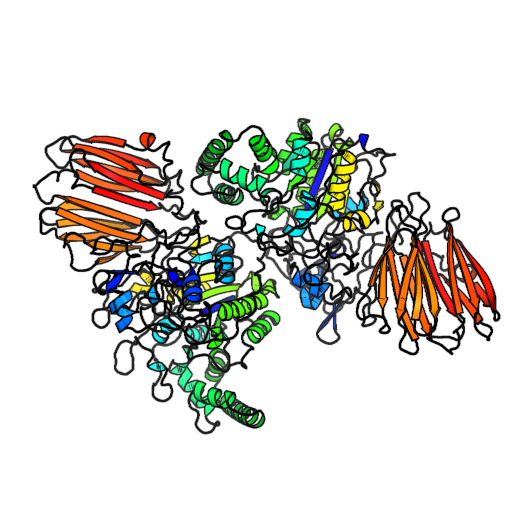C . SER A 1 82 ? 42.423 -2.737 -11.459 1.00 42.33 82 SER A C 1
ATOM 630 O O . SER A 1 82 ? 41.315 -2.196 -11.371 1.00 37.97 82 SER A O 1
ATOM 633 N N . TRP A 1 83 ? 43.569 -2.057 -11.439 1.00 40.69 83 TRP A N 1
ATOM 634 C CA . TRP A 1 83 ? 43.574 -0.604 -11.352 1.00 40.28 83 TRP A CA 1
ATOM 635 C C . TRP A 1 83 ? 42.819 0.025 -12.520 1.00 43.94 83 TRP A C 1
ATOM 636 O O . TRP A 1 83 ? 42.026 0.956 -12.326 1.00 41.97 83 TRP A O 1
ATOM 647 N N . SER A 1 84 ? 43.021 -0.498 -13.734 1.00 37.99 84 SER A N 1
ATOM 648 C CA . SER A 1 84 ? 42.364 0.060 -14.914 1.00 42.96 84 SER A CA 1
ATOM 649 C C . SER A 1 84 ? 40.882 -0.284 -14.945 1.00 40.30 84 SER A C 1
ATOM 650 O O . SER A 1 84 ? 40.044 0.572 -15.255 1.00 43.59 84 SER A O 1
ATOM 653 N N . GLY A 1 85 ? 40.541 -1.545 -14.682 1.00 39.58 85 GLY A N 1
ATOM 654 C CA . GLY A 1 85 ? 39.137 -1.906 -14.581 1.00 45.99 85 GLY A CA 1
ATOM 655 C C . GLY A 1 85 ? 38.390 -1.070 -13.555 1.00 43.77 85 GLY A C 1
ATOM 656 O O . GLY A 1 85 ? 37.236 -0.690 -13.768 1.00 43.46 85 GLY A O 1
ATOM 657 N N . GLY A 1 86 ? 39.046 -0.749 -12.438 1.00 41.10 86 GLY A N 1
ATOM 658 C CA . GLY A 1 86 ? 38.386 0.058 -11.425 1.00 40.04 86 GLY A CA 1
ATOM 659 C C . GLY A 1 86 ? 38.095 1.460 -11.916 1.00 41.29 86 GLY A C 1
ATOM 660 O O . GLY A 1 86 ? 37.012 1.999 -11.678 1.00 41.25 86 GLY A O 1
ATOM 661 N N . GLY A 1 87 ? 39.055 2.069 -12.615 1.00 41.02 87 GLY A N 1
ATOM 662 C CA . GLY A 1 87 ? 38.817 3.386 -13.171 1.00 37.79 87 GLY A CA 1
ATOM 663 C C . GLY A 1 87 ? 37.693 3.398 -14.186 1.00 40.76 87 GLY A C 1
ATOM 664 O O . GLY A 1 87 ? 37.018 4.416 -14.357 1.00 43.79 87 GLY A O 1
ATOM 665 N N . LYS A 1 88 ? 37.478 2.274 -14.875 1.00 37.80 88 LYS A N 1
ATOM 666 C CA . LYS A 1 88 ? 36.394 2.193 -15.846 1.00 38.68 88 LYS A CA 1
ATOM 667 C C . LYS A 1 88 ? 35.042 2.096 -15.148 1.00 40.97 88 LYS A C 1
ATOM 668 O O . LYS A 1 88 ? 34.091 2.792 -15.517 1.00 41.97 88 LYS A O 1
ATOM 674 N N . ALA A 1 89 ? 34.927 1.210 -14.156 1.00 39.61 89 ALA A N 1
ATOM 675 C CA . ALA A 1 89 ? 33.711 1.163 -13.353 1.00 37.25 89 ALA A CA 1
ATOM 676 C C . ALA A 1 89 ? 33.442 2.509 -12.697 1.00 38.88 89 ALA A C 1
ATOM 677 O O . ALA A 1 89 ? 32.321 3.023 -12.742 1.00 42.96 89 ALA A O 1
ATOM 679 N N . TRP A 1 90 ? 34.473 3.115 -12.112 1.00 37.77 90 TRP A N 1
ATOM 680 C CA . TRP A 1 90 ? 34.301 4.385 -11.418 1.00 40.51 90 TRP A CA 1
ATOM 681 C C . TRP A 1 90 ? 33.932 5.515 -12.377 1.00 43.42 90 TRP A C 1
ATOM 682 O O . TRP A 1 90 ? 33.191 6.427 -11.992 1.00 42.61 90 TRP A O 1
ATOM 693 N N . ALA A 1 91 ? 34.450 5.488 -13.609 1.00 42.59 91 ALA A N 1
ATOM 694 C CA . ALA A 1 91 ? 34.035 6.389 -14.697 1.00 36.59 91 ALA A CA 1
ATOM 695 C C . ALA A 1 91 ? 34.078 7.864 -14.285 1.00 39.53 91 ALA A C 1
ATOM 696 O O . ALA A 1 91 ? 33.087 8.597 -14.364 1.00 41.45 91 ALA A O 1
ATOM 698 N N . GLY A 1 92 ? 35.256 8.303 -13.850 1.00 42.28 92 GLY A N 1
ATOM 699 C CA . GLY A 1 92 ? 35.440 9.704 -13.509 1.00 37.53 92 GLY A CA 1
ATOM 700 C C . GLY A 1 92 ? 34.595 10.208 -12.364 1.00 41.75 92 GLY A C 1
ATOM 701 O O . GLY A 1 92 ? 34.486 11.422 -12.171 1.00 43.70 92 GLY A O 1
ATOM 702 N N . GLY A 1 93 ? 34.000 9.314 -11.583 1.00 42.95 93 GLY A N 1
ATOM 703 C CA . GLY A 1 93 ? 33.187 9.700 -10.451 1.00 41.96 93 GLY A CA 1
ATOM 704 C C . GLY A 1 93 ? 31.703 9.540 -10.674 1.00 45.84 93 GLY A C 1
ATOM 705 O O . GLY A 1 93 ? 30.928 9.735 -9.727 1.00 44.48 93 GLY A O 1
ATOM 706 N N . TRP A 1 94 ? 31.282 9.191 -11.892 1.00 43.87 94 TRP A N 1
ATOM 707 C CA . TRP A 1 94 ? 29.874 9.013 -12.210 1.00 45.52 94 TRP A CA 1
ATOM 708 C C . TRP A 1 94 ? 29.368 7.615 -11.903 1.00 43.92 94 TRP A C 1
ATOM 709 O O . TRP A 1 94 ? 28.156 7.384 -11.985 1.00 49.84 94 TRP A O 1
ATOM 720 N N . MET A 1 95 ? 30.261 6.677 -11.592 1.00 40.77 95 MET A N 1
ATOM 721 C CA . MET A 1 95 ? 29.884 5.380 -11.026 1.00 44.87 95 MET A CA 1
ATOM 722 C C . MET A 1 95 ? 28.882 4.629 -11.897 1.00 44.61 95 MET A C 1
ATOM 723 O O . MET A 1 95 ? 28.005 3.926 -11.392 1.00 45.70 95 MET A O 1
ATOM 728 N N . ASN A 1 96 ? 29.030 4.744 -13.224 1.00 47.78 96 ASN A N 1
ATOM 729 C CA . ASN A 1 96 ? 28.077 4.133 -14.150 1.00 48.73 96 ASN A CA 1
ATOM 730 C C . ASN A 1 96 ? 28.744 3.237 -15.188 1.00 50.06 96 ASN A C 1
ATOM 731 O O . ASN A 1 96 ? 28.158 2.997 -16.250 1.00 50.98 96 ASN A O 1
ATOM 736 N N . GLY A 1 97 ? 29.943 2.732 -14.912 1.00 45.35 97 GLY A N 1
ATOM 737 C CA . GLY A 1 97 ? 30.602 1.854 -15.859 1.00 46.17 97 GLY A CA 1
ATOM 738 C C . GLY A 1 97 ? 30.780 0.430 -15.371 1.00 46.05 97 GLY A C 1
ATOM 739 O O . GLY A 1 97 ? 31.689 -0.274 -15.822 1.00 46.34 97 GLY A O 1
ATOM 740 N N . TRP A 1 98 ? 29.906 -0.026 -14.474 1.00 41.30 98 TRP A N 1
ATOM 741 C CA . TRP A 1 98 ? 30.168 -1.280 -13.776 1.00 42.20 98 TRP A CA 1
ATOM 742 C C . TRP A 1 98 ? 29.982 -2.486 -14.691 1.00 45.73 98 TRP A C 1
ATOM 743 O O . TRP A 1 98 ? 30.827 -3.391 -14.717 1.00 45.22 98 TRP A O 1
ATOM 754 N N . VAL A 1 99 ? 28.873 -2.532 -15.432 1.00 45.74 99 VAL A N 1
ATOM 755 C CA . VAL A 1 99 ? 28.613 -3.689 -16.282 1.00 48.08 99 VAL A CA 1
ATOM 756 C C . VAL A 1 99 ? 29.665 -3.799 -17.380 1.00 48.44 99 VAL A C 1
ATOM 757 O O . VAL A 1 99 ? 30.164 -4.894 -17.672 1.00 49.78 99 VAL A O 1
ATOM 761 N N . SER A 1 100 ? 30.031 -2.671 -17.991 1.00 47.40 100 SER A N 1
ATOM 762 C CA . SER A 1 100 ? 31.023 -2.704 -19.062 1.00 51.14 100 SER A CA 1
ATOM 763 C C . SER A 1 100 ? 32.378 -3.156 -18.536 1.00 52.36 100 SER A C 1
ATOM 764 O O . SER A 1 100 ? 33.045 -3.997 -19.148 1.00 52.92 100 SER A O 1
ATOM 767 N N . ALA A 1 101 ? 32.793 -2.617 -17.385 1.00 51.85 101 ALA A N 1
ATOM 768 C CA . ALA A 1 101 ? 34.118 -2.921 -16.855 1.00 44.13 101 ALA A CA 1
ATOM 769 C C . ALA A 1 101 ? 34.195 -4.311 -16.239 1.00 47.15 101 ALA A C 1
ATOM 770 O O . ALA A 1 101 ? 35.260 -4.937 -16.273 1.00 45.58 101 ALA A O 1
ATOM 772 N N . LYS A 1 102 ? 33.095 -4.813 -15.668 1.00 46.83 102 LYS A N 1
ATOM 773 C CA . LYS A 1 102 ? 33.166 -5.988 -14.806 1.00 45.30 102 LYS A CA 1
ATOM 774 C C . LYS A 1 102 ? 32.296 -7.156 -15.238 1.00 42.58 102 LYS A C 1
ATOM 775 O O . LYS A 1 102 ? 32.380 -8.210 -14.602 1.00 43.97 102 LYS A O 1
ATOM 781 N N . THR A 1 103 ? 31.481 -7.006 -16.292 1.00 42.30 103 THR A N 1
ATOM 782 C CA . THR A 1 103 ? 30.388 -7.913 -16.678 1.00 46.88 103 THR A CA 1
ATOM 783 C C . THR A 1 103 ? 29.184 -7.769 -15.748 1.00 50.09 103 THR A C 1
ATOM 784 O O . THR A 1 103 ? 29.263 -7.105 -14.708 1.00 48.84 103 THR A O 1
ATOM 788 N N . ALA A 1 104 ? 28.059 -8.389 -16.124 1.00 46.98 104 ALA A N 1
ATOM 789 C CA . ALA A 1 104 ? 26.820 -8.217 -15.377 1.00 49.42 104 ALA A CA 1
ATOM 790 C C . ALA A 1 104 ? 26.841 -8.969 -14.055 1.00 47.00 104 ALA A C 1
ATOM 791 O O . ALA A 1 104 ? 26.038 -8.662 -13.165 1.00 44.99 104 ALA A O 1
ATOM 793 N N . ALA A 1 105 ? 27.751 -9.934 -13.901 1.00 46.05 105 ALA A N 1
ATOM 794 C CA . ALA A 1 105 ? 27.937 -10.599 -12.618 1.00 44.40 105 ALA A CA 1
ATOM 795 C C . ALA A 1 105 ? 28.346 -9.630 -11.509 1.00 42.36 105 ALA A C 1
ATOM 796 O O . ALA A 1 105 ? 28.299 -10.001 -10.332 1.00 43.18 105 ALA A O 1
ATOM 798 N N . THR A 1 106 ? 28.739 -8.403 -11.849 1.00 38.89 106 THR A N 1
ATOM 799 C CA . THR A 1 106 ? 29.100 -7.433 -10.826 1.00 40.99 106 THR A CA 1
ATOM 800 C C . THR A 1 106 ? 27.923 -7.058 -9.924 1.00 45.54 106 THR A C 1
ATOM 801 O O . THR A 1 106 ? 28.147 -6.511 -8.837 1.00 40.98 106 THR A O 1
ATOM 805 N N . MET A 1 107 ? 26.684 -7.323 -10.346 1.00 43.23 107 MET A N 1
ATOM 806 C CA . MET A 1 107 ? 25.503 -6.899 -9.610 1.00 40.55 107 MET A CA 1
ATOM 807 C C . MET A 1 107 ? 24.948 -7.992 -8.730 1.00 40.40 107 MET A C 1
ATOM 808 O O . MET A 1 107 ? 23.958 -7.759 -8.037 1.00 40.37 107 MET A O 1
ATOM 813 N N . ALA A 1 108 ? 25.550 -9.174 -8.751 1.00 39.19 108 ALA A N 1
ATOM 814 C CA . ALA A 1 108 ? 25.047 -10.281 -7.955 1.00 42.89 108 ALA A CA 1
ATOM 815 C C . ALA A 1 108 ? 25.327 -10.057 -6.466 1.00 39.66 108 ALA A C 1
ATOM 816 O O . ALA A 1 108 ? 26.363 -9.494 -6.089 1.00 37.57 108 ALA A O 1
ATOM 818 N N . TYR A 1 109 ? 24.392 -10.497 -5.617 1.00 37.27 109 TYR A N 1
ATOM 819 C CA . TYR A 1 109 ? 24.488 -10.290 -4.174 1.00 36.68 109 TYR A CA 1
ATOM 820 C C . TYR A 1 109 ? 23.952 -11.493 -3.405 1.00 37.80 109 TYR A C 1
ATOM 821 O O . TYR A 1 109 ? 23.112 -12.252 -3.893 1.00 36.55 109 TYR A O 1
ATOM 830 N N . TYR A 1 110 ? 24.437 -11.629 -2.170 1.00 35.08 110 TYR A N 1
ATOM 831 C CA . TYR A 1 110 ? 23.976 -12.605 -1.196 1.00 34.47 110 TYR A CA 1
ATOM 832 C C . TYR A 1 110 ? 23.052 -11.938 -0.174 1.00 37.49 110 TYR A C 1
ATOM 833 O O . TYR A 1 110 ? 23.059 -10.716 -0.001 1.00 38.18 110 TYR A O 1
ATOM 842 N N . ASP A 1 111 ? 22.270 -12.755 0.529 1.00 36.76 111 ASP A N 1
ATOM 843 C CA . ASP A 1 111 ? 21.419 -12.220 1.589 1.00 38.19 111 ASP A CA 1
ATOM 844 C C . ASP A 1 111 ? 21.508 -13.138 2.806 1.00 39.05 111 ASP A C 1
ATOM 845 O O . ASP A 1 111 ? 22.311 -14.077 2.844 1.00 37.15 111 ASP A O 1
ATOM 850 N N . ARG A 1 112 ? 20.649 -12.868 3.799 1.00 37.01 112 ARG A N 1
ATOM 851 C CA . ARG A 1 112 ? 20.790 -13.501 5.105 1.00 34.23 112 ARG A CA 1
ATOM 852 C C . ARG A 1 112 ? 20.605 -15.011 5.040 1.00 37.14 112 ARG A C 1
ATOM 853 O O . ARG A 1 112 ? 21.220 -15.739 5.829 1.00 40.43 112 ARG A O 1
ATOM 861 N N . ARG A 1 113 ? 19.760 -15.513 4.134 1.00 35.49 113 ARG A N 1
ATOM 862 C CA . ARG A 1 113 ? 19.659 -16.965 3.997 1.00 39.05 113 ARG A CA 1
ATOM 863 C C . ARG A 1 113 ? 20.946 -17.568 3.451 1.00 44.37 113 ARG A C 1
ATOM 864 O O . ARG A 1 113 ? 21.277 -18.716 3.773 1.00 43.91 113 ARG A O 1
ATOM 872 N N . ASP A 1 114 ? 21.674 -16.818 2.621 1.00 36.76 114 ASP A N 1
ATOM 873 C CA . ASP A 1 114 ? 22.894 -17.335 2.020 1.00 39.11 114 ASP A CA 1
ATOM 874 C C . ASP A 1 114 ? 24.043 -17.338 3.016 1.00 38.68 114 ASP A C 1
ATOM 875 O O . ASP A 1 114 ? 24.748 -18.341 3.157 1.00 39.73 114 ASP A O 1
ATOM 880 N N . ILE A 1 115 ? 24.236 -16.235 3.732 1.00 37.88 115 ILE A N 1
ATOM 881 C CA . ILE A 1 115 ? 25.394 -16.085 4.613 1.00 35.08 115 ILE A CA 1
ATOM 882 C C . ILE A 1 115 ? 24.913 -15.746 6.023 1.00 39.17 115 ILE A C 1
ATOM 883 O O . ILE A 1 115 ? 25.107 -14.615 6.501 1.00 33.35 115 ILE A O 1
ATOM 888 N N . PRO A 1 116 ? 24.304 -16.696 6.735 1.00 38.77 116 PRO A N 1
ATOM 889 C CA . PRO A 1 116 ? 23.699 -16.344 8.024 1.00 38.79 116 PRO A CA 1
ATOM 890 C C . PRO A 1 116 ? 24.717 -15.983 9.092 1.00 37.30 116 PRO A C 1
ATOM 891 O O . PRO A 1 116 ? 24.429 -15.108 9.913 1.00 36.86 116 PRO A O 1
ATOM 895 N N . LEU A 1 117 ? 25.904 -16.598 9.111 1.00 37.39 117 LEU A N 1
ATOM 896 C CA . LEU A 1 117 ? 26.895 -16.195 10.109 1.00 37.46 117 LEU A CA 1
ATOM 897 C C . LEU A 1 117 ? 27.316 -14.744 9.913 1.00 38.89 117 LEU A C 1
ATOM 898 O O . LEU A 1 117 ? 27.502 -14.003 10.889 1.00 37.83 117 LEU A O 1
ATOM 903 N N . HIS A 1 118 ? 27.468 -14.317 8.657 1.00 37.42 118 HIS A N 1
ATOM 904 C CA . HIS A 1 118 ? 27.837 -12.929 8.397 1.00 35.73 118 HIS A CA 1
ATOM 905 C C . HIS A 1 118 ? 26.773 -11.975 8.942 1.00 35.33 118 HIS A C 1
ATOM 906 O O . HIS A 1 118 ? 27.090 -10.965 9.582 1.00 30.65 118 HIS A O 1
ATOM 913 N N . TYR A 1 119 ? 25.501 -12.282 8.687 1.00 34.31 119 TYR A N 1
ATOM 914 C CA . TYR A 1 119 ? 24.424 -11.397 9.110 1.00 35.79 119 TYR A CA 1
ATOM 915 C C . TYR A 1 119 ? 24.271 -11.405 10.623 1.00 35.03 119 TYR A C 1
ATOM 916 O O . TYR A 1 119 ? 24.065 -10.351 11.241 1.00 35.01 119 TYR A O 1
ATOM 925 N N . GLU A 1 120 ? 24.387 -12.579 11.239 1.00 35.27 120 GLU A N 1
ATOM 926 C CA . GLU A 1 120 ? 24.253 -12.661 12.686 1.00 36.15 120 GLU A CA 1
ATOM 927 C C . GLU A 1 120 ? 25.366 -11.898 13.393 1.00 38.47 120 GLU A C 1
ATOM 928 O O . GLU A 1 120 ? 25.148 -11.342 14.480 1.00 33.04 120 GLU A O 1
ATOM 934 N N . LEU A 1 121 ? 26.553 -11.833 12.784 1.00 34.42 121 LEU A N 1
ATOM 935 C CA . LEU A 1 121 ? 27.660 -11.110 13.401 1.00 34.70 121 LEU A CA 1
ATOM 936 C C . LEU A 1 121 ? 27.420 -9.611 13.371 1.00 30.97 121 LEU A C 1
ATOM 937 O O . LEU A 1 121 ? 27.725 -8.899 14.340 1.00 31.60 121 LEU A O 1
ATOM 942 N N . ALA A 1 122 ? 26.896 -9.108 12.254 1.00 32.11 122 ALA A N 1
ATOM 943 C CA . ALA A 1 122 ? 26.537 -7.698 12.173 1.00 29.85 122 ALA A CA 1
ATOM 944 C C . ALA A 1 122 ? 25.412 -7.346 13.146 1.00 35.77 122 ALA A C 1
ATOM 945 O O . ALA A 1 122 ? 25.393 -6.235 13.697 1.00 30.56 122 ALA A O 1
ATOM 947 N N . ASP A 1 123 ? 24.462 -8.275 13.354 1.00 32.92 123 ASP A N 1
ATOM 948 C CA . ASP A 1 123 ? 23.324 -8.062 14.247 1.00 33.47 123 ASP A CA 1
ATOM 949 C C . ASP A 1 123 ? 23.722 -8.106 15.715 1.00 34.64 123 ASP A C 1
ATOM 950 O O . ASP A 1 123 ? 22.989 -7.595 16.570 1.00 37.63 123 ASP A O 1
ATOM 955 N N . THR A 1 124 ? 24.840 -8.745 16.026 1.00 35.53 124 THR A N 1
ATOM 956 C CA . THR A 1 124 ? 25.285 -8.945 17.395 1.00 32.57 124 THR A CA 1
ATOM 957 C C . THR A 1 124 ? 26.328 -7.932 17.825 1.00 33.08 124 THR A C 1
ATOM 958 O O . THR A 1 124 ? 26.379 -7.548 19.000 1.00 29.18 124 THR A O 1
ATOM 962 N N . PHE A 1 125 ? 27.166 -7.488 16.901 1.00 31.84 125 PHE A N 1
ATOM 963 C CA . PHE A 1 125 ? 28.284 -6.649 17.282 1.00 30.73 125 PHE A CA 1
ATOM 964 C C . PHE A 1 125 ? 28.103 -5.291 16.619 1.00 32.48 125 PHE A C 1
ATOM 965 O O . PHE A 1 125 ? 27.028 -4.698 16.749 1.00 31.51 125 PHE A O 1
ATOM 973 N N . THR A 1 126 ? 29.118 -4.773 15.926 1.00 28.26 126 THR A N 1
ATOM 974 C CA . THR A 1 126 ? 29.021 -3.453 15.294 1.00 28.75 126 THR A CA 1
ATOM 975 C C . THR A 1 126 ? 29.543 -3.548 13.864 1.00 28.15 126 THR A C 1
ATOM 976 O O . THR A 1 126 ? 30.621 -4.102 13.640 1.00 27.69 126 THR A O 1
ATOM 980 N N . VAL A 1 127 ? 28.776 -3.021 12.909 1.00 29.05 127 VAL A N 1
ATOM 981 C CA . VAL A 1 127 ? 29.106 -3.075 11.486 1.00 30.27 127 VAL A CA 1
ATOM 982 C C . VAL A 1 127 ? 29.349 -1.656 10.988 1.00 33.08 127 VAL A C 1
ATOM 983 O O . VAL A 1 127 ? 28.610 -0.720 11.338 1.00 31.71 127 VAL A O 1
ATOM 987 N N . CYS A 1 128 ? 30.382 -1.492 10.167 1.00 35.08 128 CYS A N 1
ATOM 988 C CA . CYS A 1 128 ? 30.746 -0.193 9.619 1.00 27.54 128 CYS A CA 1
ATOM 989 C C . CYS A 1 128 ? 30.290 -0.130 8.175 1.00 29.72 128 CYS A C 1
ATOM 990 O O . CYS A 1 128 ? 30.696 -0.966 7.358 1.00 32.95 128 CYS A O 1
ATOM 993 N N . ASP A 1 129 ? 29.453 0.860 7.856 1.00 29.81 129 ASP A N 1
ATOM 994 C CA . ASP A 1 129 ? 28.905 0.993 6.514 1.00 29.79 129 ASP A CA 1
ATOM 995 C C . ASP A 1 129 ? 29.434 2.231 5.789 1.00 30.03 129 ASP A C 1
ATOM 996 O O . ASP A 1 129 ? 28.859 2.647 4.779 1.00 30.24 129 ASP A O 1
ATOM 1001 N N . ALA A 1 130 ? 30.515 2.827 6.293 1.00 26.64 130 ALA A N 1
ATOM 1002 C CA . ALA A 1 130 ? 31.322 3.802 5.560 1.00 32.12 130 ALA A CA 1
ATOM 1003 C C . ALA A 1 130 ? 32.797 3.424 5.637 1.00 29.41 130 ALA A C 1
ATOM 1004 O O . ALA A 1 130 ? 33.680 4.283 5.785 1.00 26.83 130 ALA A O 1
ATOM 1006 N N . TYR A 1 131 ? 33.073 2.118 5.591 1.00 27.30 131 TYR A N 1
ATOM 1007 C CA . TYR A 1 131 ? 34.425 1.590 5.664 1.00 30.59 131 TYR A CA 1
ATOM 1008 C C . TYR A 1 131 ? 34.862 1.245 4.244 1.00 26.47 131 TYR A C 1
ATOM 1009 O O . TYR A 1 131 ? 34.283 0.357 3.609 1.00 29.15 131 TYR A O 1
ATOM 1018 N N . HIS A 1 132 ? 35.873 1.933 3.748 1.00 28.28 132 HIS A N 1
ATOM 1019 C CA . HIS A 1 132 ? 36.310 1.744 2.369 1.00 27.10 132 HIS A CA 1
ATOM 1020 C C . HIS A 1 132 ? 37.627 0.980 2.309 1.00 25.61 132 HIS A C 1
ATOM 1021 O O . HIS A 1 132 ? 38.497 1.161 3.162 1.00 28.83 132 HIS A O 1
ATOM 1028 N N . SER A 1 133 ? 37.789 0.138 1.287 1.00 27.97 133 SER A N 1
ATOM 1029 C CA . SER A 1 133 ? 39.145 -0.253 0.928 1.00 30.92 133 SER A CA 1
ATOM 1030 C C . SER A 1 133 ? 39.966 0.996 0.619 1.00 29.52 133 SER A C 1
ATOM 1031 O O . SER A 1 133 ? 39.437 2.083 0.372 1.00 31.01 133 SER A O 1
ATOM 1034 N N . SER A 1 134 ? 41.282 0.856 0.693 1.00 31.44 134 SER A N 1
ATOM 1035 C CA . SER A 1 134 ? 42.109 2.054 0.631 1.00 31.81 134 SER A CA 1
ATOM 1036 C C . SER A 1 134 ? 42.288 2.576 -0.794 1.00 32.74 134 SER A C 1
ATOM 1037 O O . SER A 1 134 ? 42.490 3.784 -0.976 1.00 33.58 134 SER A O 1
ATOM 1040 N N . ILE A 1 135 ? 42.199 1.708 -1.802 1.00 31.54 135 ILE A N 1
ATOM 1041 C CA . ILE A 1 135 ? 42.482 2.104 -3.180 1.00 33.98 135 ILE A CA 1
ATOM 1042 C C . ILE A 1 135 ? 41.718 1.163 -4.108 1.00 31.88 135 ILE A C 1
ATOM 1043 O O . ILE A 1 135 ? 41.644 -0.043 -3.867 1.00 29.68 135 ILE A O 1
ATOM 1048 N N . HIS A 1 136 ? 41.129 1.725 -5.160 1.00 32.36 136 HIS A N 1
ATOM 1049 C CA . HIS A 1 136 ? 40.302 0.934 -6.074 1.00 35.04 136 HIS A CA 1
ATOM 1050 C C . HIS A 1 136 ? 41.224 0.184 -7.033 1.00 38.39 136 HIS A C 1
ATOM 1051 O O . HIS A 1 136 ? 41.546 0.649 -8.133 1.00 36.64 136 HIS A O 1
ATOM 1058 N N . THR A 1 137 ? 41.668 -0.993 -6.594 1.00 38.04 137 THR A N 1
ATOM 1059 C CA . THR A 1 137 ? 42.567 -1.847 -7.361 1.00 36.20 137 THR A CA 1
ATOM 1060 C C . THR A 1 137 ? 42.666 -3.184 -6.633 1.00 37.33 137 THR A C 1
ATOM 1061 O O . THR A 1 137 ? 41.742 -3.537 -5.894 1.00 39.25 137 THR A O 1
ATOM 1065 N N . SER A 1 138 ? 43.762 -3.925 -6.814 1.00 37.65 138 SER A N 1
ATOM 1066 C CA . SER A 1 138 ? 43.843 -5.330 -6.424 1.00 37.49 138 SER A CA 1
ATOM 1067 C C . SER A 1 138 ? 44.367 -5.474 -4.984 1.00 33.48 138 SER A C 1
ATOM 1068 O O . SER A 1 138 ? 44.371 -4.508 -4.215 1.00 35.36 138 SER A O 1
ATOM 1071 N N . THR A 1 139 ? 44.839 -6.679 -4.614 1.00 34.03 139 THR A N 1
ATOM 1072 C CA . THR A 1 139 ? 45.133 -7.012 -3.210 1.00 34.23 139 THR A CA 1
ATOM 1073 C C . THR A 1 139 ? 46.345 -6.280 -2.678 1.00 33.39 139 THR A C 1
ATOM 1074 O O . THR A 1 139 ? 46.300 -5.693 -1.595 1.00 31.39 139 THR A O 1
ATOM 1078 N N . SER A 1 140 ? 47.459 -6.380 -3.386 1.00 29.17 140 SER A N 1
ATOM 1079 C CA . SER A 1 140 ? 48.715 -5.915 -2.817 1.00 31.65 140 SER A CA 1
ATOM 1080 C C . SER A 1 140 ? 48.699 -4.439 -2.438 1.00 28.40 140 SER A C 1
ATOM 1081 O O . SER A 1 140 ? 49.184 -4.116 -1.341 1.00 28.91 140 SER A O 1
ATOM 1084 N N . PRO A 1 141 ? 48.192 -3.504 -3.257 1.00 29.12 141 PRO A N 1
ATOM 1085 C CA . PRO A 1 141 ? 48.200 -2.101 -2.813 1.00 26.99 141 PRO A CA 1
ATOM 1086 C C . PRO A 1 141 ? 47.293 -1.861 -1.623 1.00 30.03 141 PRO A C 1
ATOM 1087 O O . PRO A 1 141 ? 47.575 -0.980 -0.801 1.00 29.55 141 PRO A O 1
ATOM 1091 N N . ASN A 1 142 ? 46.191 -2.599 -1.533 1.00 27.89 142 ASN A N 1
ATOM 1092 C CA . ASN A 1 142 ? 45.304 -2.467 -0.385 1.00 30.64 142 ASN A CA 1
ATOM 1093 C C . ASN A 1 142 ? 45.947 -3.025 0.873 1.00 25.26 142 ASN A C 1
ATOM 1094 O O . ASN A 1 142 ? 45.952 -2.366 1.913 1.00 28.64 142 ASN A O 1
ATOM 1099 N N . ARG A 1 143 ? 46.544 -4.215 0.784 1.00 26.19 143 ARG A N 1
ATOM 1100 C CA . ARG A 1 143 ? 47.230 -4.774 1.943 1.00 26.30 143 ARG A CA 1
ATOM 1101 C C . ARG A 1 143 ? 48.420 -3.916 2.359 1.00 26.74 143 ARG A C 1
ATOM 1102 O O . ARG A 1 143 ? 48.727 -3.828 3.551 1.00 25.62 143 ARG A O 1
ATOM 1110 N N . ASN A 1 144 ? 49.065 -3.227 1.408 1.00 27.42 144 ASN A N 1
ATOM 1111 C CA . ASN A 1 144 ? 50.093 -2.254 1.771 1.00 25.30 144 ASN A CA 1
ATOM 1112 C C . ASN A 1 144 ? 49.578 -1.221 2.780 1.00 25.89 144 ASN A C 1
ATOM 1113 O O . ASN A 1 144 ? 50.304 -0.824 3.701 1.00 27.24 144 ASN A O 1
ATOM 1118 N N . HIS A 1 145 ? 48.346 -0.738 2.613 1.00 26.23 145 HIS A N 1
ATOM 1119 C CA . HIS A 1 145 ? 47.873 0.288 3.548 1.00 29.88 145 HIS A CA 1
ATOM 1120 C C . HIS A 1 145 ? 47.692 -0.279 4.952 1.00 26.20 145 HIS A C 1
ATOM 1121 O O . HIS A 1 145 ? 48.020 0.387 5.941 1.00 26.75 145 HIS A O 1
ATOM 1128 N N . LEU A 1 146 ? 47.171 -1.506 5.059 1.00 26.76 146 LEU A N 1
ATOM 1129 C CA . LEU A 1 146 ? 46.943 -2.105 6.376 1.00 24.46 146 LEU A CA 1
ATOM 1130 C C . LEU A 1 146 ? 48.257 -2.340 7.114 1.00 29.98 146 LEU A C 1
ATOM 1131 O O . LEU A 1 146 ? 48.335 -2.126 8.329 1.00 27.51 146 LEU A O 1
ATOM 1136 N N . TRP A 1 147 ? 49.310 -2.755 6.394 1.00 26.30 147 TRP A N 1
ATOM 1137 C CA . TRP A 1 147 ? 50.567 -3.132 7.028 1.00 25.22 147 TRP A CA 1
ATOM 1138 C C . TRP A 1 147 ? 51.528 -1.963 7.202 1.00 27.58 147 TRP A C 1
ATOM 1139 O O . TRP A 1 147 ? 52.460 -2.051 8.014 1.00 25.27 147 TRP A O 1
ATOM 1150 N N . SER A 1 148 ? 51.336 -0.873 6.464 1.00 25.65 148 SER A N 1
ATOM 1151 C CA . SER A 1 148 ? 52.337 0.174 6.451 1.00 28.95 148 SER A CA 1
ATOM 1152 C C . SER A 1 148 ? 51.751 1.572 6.348 1.00 29.55 148 SER A C 1
ATOM 1153 O O . SER A 1 148 ? 52.513 2.538 6.427 1.00 30.75 148 SER A O 1
ATOM 1156 N N . GLY A 1 149 ? 50.436 1.719 6.175 1.00 27.58 149 GLY A N 1
ATOM 1157 C CA . GLY A 1 149 ? 49.828 3.026 6.103 1.00 26.73 149 GLY A CA 1
ATOM 1158 C C . GLY A 1 149 ? 49.838 3.671 4.733 1.00 28.62 149 GLY A C 1
ATOM 1159 O O . GLY A 1 149 ? 49.229 4.735 4.568 1.00 26.60 149 GLY A O 1
ATOM 1160 N N . LYS A 1 150 ? 50.480 3.063 3.737 1.00 27.61 150 LYS A N 1
ATOM 1161 C CA . LYS A 1 150 ? 50.420 3.611 2.391 1.00 31.75 150 LYS A CA 1
ATOM 1162 C C . LYS A 1 150 ? 50.800 2.547 1.376 1.00 31.00 150 LYS A C 1
ATOM 1163 O O . LYS A 1 150 ? 51.266 1.455 1.714 1.00 29.76 150 LYS A O 1
ATOM 1169 N N . THR A 1 151 ? 50.569 2.883 0.114 1.00 30.58 151 THR A N 1
ATOM 1170 C CA . THR A 1 151 ? 51.250 2.225 -0.983 1.00 33.32 151 THR A CA 1
ATOM 1171 C C . THR A 1 151 ? 52.095 3.292 -1.666 1.00 34.24 151 THR A C 1
ATOM 1172 O O . THR A 1 151 ? 51.584 4.357 -2.031 1.00 32.85 151 THR A O 1
ATOM 1176 N N . GLY A 1 152 ? 53.402 3.050 -1.737 1.00 33.75 152 GLY A N 1
ATOM 1177 C CA . GLY A 1 152 ? 54.316 4.037 -2.284 1.00 37.69 152 GLY A CA 1
ATOM 1178 C C . GLY A 1 152 ? 54.605 3.7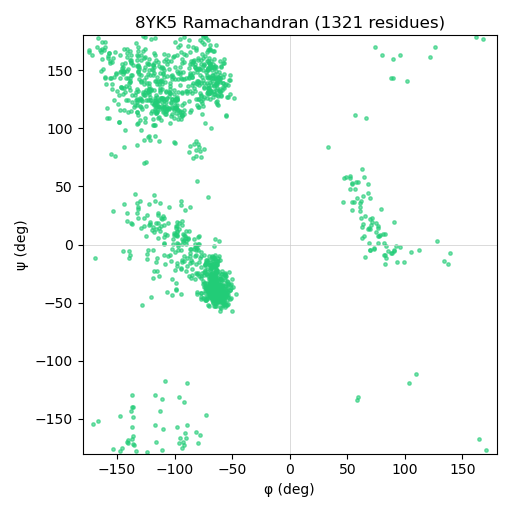76 -3.743 1.00 34.41 152 GLY A C 1
ATOM 1179 O O . GLY A 1 152 ? 53.680 3.533 -4.526 1.00 34.38 152 GLY A O 1
ATOM 1180 N N . ASN A 1 153 ? 55.878 3.785 -4.122 1.00 36.49 153 ASN A N 1
ATOM 1181 C CA . ASN A 1 153 ? 56.260 3.620 -5.516 1.00 39.60 153 ASN A CA 1
ATOM 1182 C C . ASN A 1 153 ? 56.972 2.292 -5.735 1.00 36.93 153 ASN A C 1
ATOM 1183 O O . ASN A 1 153 ? 57.611 1.750 -4.827 1.00 35.78 153 ASN A O 1
ATOM 1188 N N . GLU A 1 154 ? 56.840 1.771 -6.959 1.00 40.31 154 GLU A N 1
ATOM 1189 C CA . GLU A 1 154 ? 57.643 0.650 -7.424 1.00 42.53 154 GLU A CA 1
ATOM 1190 C C . GLU A 1 154 ? 59.099 1.094 -7.610 1.00 42.18 154 GLU A C 1
ATOM 1191 O O . GLU A 1 154 ? 59.409 2.286 -7.540 1.00 43.58 154 GLU A O 1
ATOM 1197 N N . PRO A 1 155 ? 60.030 0.148 -7.802 1.00 42.94 155 PRO A N 1
ATOM 1198 C CA . PRO A 1 155 ? 61.425 0.555 -8.054 1.00 47.75 155 PRO A CA 1
ATOM 1199 C C . PRO A 1 155 ? 61.581 1.418 -9.294 1.00 45.83 155 PRO A C 1
ATOM 1200 O O . PRO A 1 155 ? 62.367 2.376 -9.282 1.00 48.48 155 PRO A O 1
ATOM 1204 N N . ASN A 1 156 ? 60.829 1.115 -10.368 1.00 42.08 156 ASN A N 1
ATOM 1205 C CA . ASN A 1 156 ? 60.744 1.952 -11.565 1.00 43.27 156 ASN A CA 1
ATOM 1206 C C . ASN A 1 156 ? 60.105 3.313 -11.294 1.00 49.89 156 ASN A C 1
ATOM 1207 O O . ASN A 1 156 ? 59.870 4.039 -12.263 1.00 51.72 156 ASN A O 1
ATOM 1212 N N . GLY A 1 157 ? 59.773 3.682 -10.055 1.00 46.52 157 GLY A N 1
ATOM 1213 C CA . GLY A 1 157 ? 59.251 4.993 -9.751 1.00 43.28 157 GLY A CA 1
ATOM 1214 C C . GLY A 1 157 ? 57.771 5.199 -10.003 1.00 40.56 157 GLY A C 1
ATOM 1215 O O . GLY A 1 157 ? 57.239 6.255 -9.622 1.00 41.75 157 GLY A O 1
ATOM 1216 N N . LYS A 1 158 ? 57.092 4.248 -10.640 1.00 38.43 158 LYS A N 1
ATOM 1217 C CA . LYS A 1 158 ? 55.643 4.318 -10.780 1.00 41.96 158 LYS A CA 1
ATOM 1218 C C . LYS A 1 158 ? 54.942 3.998 -9.460 1.00 40.15 158 LYS A C 1
ATOM 1219 O O . LYS A 1 158 ? 55.465 3.274 -8.606 1.00 39.21 158 LYS A O 1
ATOM 1225 N N . ARG A 1 159 ? 53.729 4.524 -9.315 1.00 38.48 159 ARG A N 1
ATOM 1226 C CA . ARG A 1 159 ? 52.936 4.238 -8.128 1.00 38.87 159 ARG A CA 1
ATOM 1227 C C . ARG A 1 159 ? 52.612 2.747 -8.052 1.00 35.95 159 ARG A C 1
ATOM 1228 O O . ARG A 1 159 ? 52.313 2.099 -9.064 1.00 36.61 159 ARG A O 1
ATOM 1236 N N . ALA A 1 160 ? 52.684 2.196 -6.841 1.00 35.93 160 ALA A N 1
ATOM 1237 C CA . ALA A 1 160 ? 52.437 0.769 -6.630 1.00 34.33 160 ALA A CA 1
ATOM 1238 C C . ALA A 1 160 ? 50.927 0.517 -6.565 1.00 35.07 160 ALA A C 1
ATOM 1239 O O . ALA A 1 160 ? 50.313 0.520 -5.493 1.00 34.99 160 ALA A O 1
ATOM 1241 N N . VAL A 1 161 ? 50.327 0.264 -7.730 1.00 30.82 161 VAL A N 1
ATOM 1242 C CA . VAL A 1 161 ? 48.893 0.055 -7.870 1.00 31.13 161 VAL A CA 1
ATOM 1243 C C . VAL A 1 161 ? 48.568 -1.334 -8.400 1.00 31.88 161 VAL A C 1
ATOM 1244 O O . VAL A 1 161 ? 47.416 -1.605 -8.749 1.00 33.32 161 VAL A O 1
ATOM 1248 N N . GLY A 1 162 ? 49.552 -2.227 -8.456 1.00 29.49 162 GLY A N 1
ATOM 1249 C CA . GLY A 1 162 ? 49.298 -3.580 -8.897 1.00 29.77 162 GLY A CA 1
ATOM 1250 C C . GLY A 1 162 ? 49.969 -4.614 -8.020 1.00 34.28 162 GLY A C 1
ATOM 1251 O O . GLY A 1 162 ? 50.545 -4.273 -6.990 1.00 33.76 162 GLY A O 1
ATOM 1252 N N . ASN A 1 163 ? 49.931 -5.882 -8.424 1.00 32.61 163 ASN A N 1
ATOM 1253 C CA . ASN A 1 163 ? 50.501 -6.971 -7.642 1.00 33.46 163 ASN A CA 1
ATOM 1254 C C . ASN A 1 163 ? 51.934 -7.318 -8.054 1.00 32.97 163 ASN A C 1
ATOM 1255 O O . ASN A 1 163 ? 52.348 -8.472 -7.957 1.00 31.19 163 ASN A O 1
ATOM 1260 N N . ASP A 1 164 ? 52.718 -6.324 -8.468 1.00 37.26 164 ASP A N 1
ATOM 1261 C CA . ASP A 1 164 ? 54.063 -6.613 -8.966 1.00 39.50 164 ASP A CA 1
ATOM 1262 C C . ASP A 1 164 ? 54.929 -7.311 -7.920 1.00 38.47 164 ASP A C 1
ATOM 1263 O O . ASP A 1 164 ? 55.817 -8.097 -8.274 1.00 31.03 164 ASP A O 1
ATOM 1268 N N . ALA A 1 165 ? 54.671 -7.059 -6.633 1.00 31.19 165 ALA A N 1
ATOM 1269 C CA . ALA A 1 165 ? 55.499 -7.629 -5.575 1.00 32.35 165 ALA A CA 1
ATOM 1270 C C . ALA A 1 165 ? 55.447 -9.149 -5.547 1.00 28.80 165 ALA A C 1
ATOM 1271 O O . ALA A 1 165 ? 56.333 -9.776 -4.958 1.00 30.44 165 ALA A O 1
ATOM 1273 N N . TYR A 1 166 ? 54.444 -9.761 -6.180 1.00 29.57 166 TYR A N 1
ATOM 1274 C CA . TYR A 1 166 ? 54.279 -11.209 -6.087 1.00 31.27 166 TYR A CA 1
ATOM 1275 C C . TYR A 1 166 ? 55.346 -11.985 -6.857 1.00 36.56 166 TYR A C 1
ATOM 1276 O O . TYR A 1 166 ? 55.472 -13.203 -6.658 1.00 35.85 166 TYR A O 1
ATOM 1285 N N . ASN A 1 167 ? 56.096 -11.327 -7.744 1.00 31.83 167 ASN A N 1
ATOM 1286 C CA . ASN A 1 167 ? 57.275 -11.936 -8.372 1.00 36.65 167 ASN A CA 1
ATOM 1287 C C . ASN A 1 167 ? 58.425 -11.800 -7.383 1.00 34.93 167 ASN A C 1
ATOM 1288 O O . ASN A 1 167 ? 59.314 -10.960 -7.524 1.00 30.84 167 ASN A O 1
ATOM 1293 N N . GLU A 1 168 ? 58.399 -12.656 -6.358 1.00 34.77 168 GLU A N 1
ATOM 1294 C CA . GLU A 1 168 ? 59.261 -12.454 -5.198 1.00 35.92 168 GLU A CA 1
ATOM 1295 C C . GLU A 1 168 ? 60.733 -12.704 -5.505 1.00 36.28 168 GLU A C 1
ATOM 1296 O O . GLU A 1 168 ? 61.597 -12.163 -4.811 1.00 36.97 168 GLU A O 1
ATOM 1302 N N . GLY A 1 169 ? 61.037 -13.507 -6.528 1.00 40.38 169 GLY A N 1
ATOM 1303 C CA . GLY A 1 169 ? 62.424 -13.713 -6.909 1.00 37.80 169 GLY A CA 1
ATOM 1304 C C . GLY A 1 169 ? 63.077 -12.477 -7.502 1.00 37.04 169 GLY A C 1
ATOM 1305 O O . GLY A 1 169 ? 64.245 -12.200 -7.235 1.00 40.36 169 GLY A O 1
ATOM 1306 N N . THR A 1 170 ? 62.331 -11.701 -8.286 1.00 34.68 170 THR A N 1
ATOM 1307 C CA . THR A 1 170 ? 62.907 -10.553 -8.970 1.00 33.53 170 THR A CA 1
ATOM 1308 C C . THR A 1 170 ? 62.584 -9.212 -8.326 1.00 40.62 170 THR A C 1
ATOM 1309 O O . THR A 1 170 ? 63.398 -8.292 -8.413 1.00 41.25 170 THR A O 1
ATOM 1313 N N . HIS A 1 171 ? 61.440 -9.076 -7.671 1.00 40.45 171 HIS A N 1
ATOM 1314 C CA . HIS A 1 171 ? 61.088 -7.818 -7.018 1.00 33.51 171 HIS A CA 1
ATOM 1315 C C . HIS A 1 171 ? 61.965 -7.616 -5.783 1.00 37.07 171 HIS A C 1
ATOM 1316 O O . HIS A 1 171 ? 62.122 -8.546 -4.982 1.00 35.03 171 HIS A O 1
ATOM 1323 N N . PRO A 1 172 ? 62.563 -6.436 -5.594 1.00 36.36 172 PRO A N 1
ATOM 1324 C CA . PRO A 1 172 ? 63.418 -6.219 -4.417 1.00 36.59 172 PRO A CA 1
ATOM 1325 C C . PRO A 1 172 ? 62.655 -5.878 -3.138 1.00 40.49 172 PRO A C 1
ATOM 1326 O O . PRO A 1 172 ? 63.292 -5.705 -2.093 1.00 40.84 172 PRO A O 1
ATOM 1330 N N . GLY A 1 173 ? 61.329 -5.761 -3.184 1.00 33.89 173 GLY A N 1
ATOM 1331 C CA . GLY A 1 173 ? 60.546 -5.463 -2.003 1.00 35.72 173 GLY A CA 1
ATOM 1332 C C . GLY A 1 173 ? 60.377 -3.968 -1.785 1.00 34.01 173 GLY A C 1
ATOM 1333 O O . GLY A 1 173 ? 61.137 -3.146 -2.278 1.00 32.22 173 GLY A O 1
ATOM 1334 N N . TYR A 1 174 ? 59.356 -3.613 -1.014 1.00 33.53 174 TYR A N 1
ATOM 1335 C CA . TYR A 1 174 ? 59.050 -2.207 -0.813 1.00 32.77 174 TYR A CA 1
ATOM 1336 C C . TYR A 1 174 ? 59.915 -1.630 0.304 1.00 35.77 174 TYR A C 1
ATOM 1337 O O . TYR A 1 174 ? 60.261 -2.315 1.275 1.00 35.12 174 TYR A O 1
ATOM 1346 N N . ASP A 1 175 ? 60.259 -0.349 0.168 1.00 33.61 175 ASP A N 1
ATOM 1347 C CA . ASP A 1 175 ? 61.298 0.238 1.000 1.00 34.19 175 ASP A CA 1
ATOM 1348 C C . ASP A 1 175 ? 60.806 1.323 1.955 1.00 34.61 175 ASP A C 1
ATOM 1349 O O . ASP A 1 175 ? 61.633 1.946 2.630 1.00 36.85 175 ASP A O 1
ATOM 1354 N N . TRP A 1 176 ? 59.499 1.570 2.048 1.00 34.79 176 TRP A N 1
ATOM 1355 C CA . TRP A 1 176 ? 59.012 2.641 2.913 1.00 31.38 176 TRP A CA 1
ATOM 1356 C C . TRP A 1 176 ? 58.660 2.180 4.332 1.00 34.80 176 TRP A C 1
ATOM 1357 O O . TRP A 1 176 ? 58.183 2.995 5.128 1.00 38.72 176 TRP A O 1
ATOM 1368 N N . GLY A 1 177 ? 58.893 0.915 4.682 1.00 29.20 177 GLY A N 1
ATOM 1369 C CA . GLY A 1 177 ? 58.770 0.535 6.082 1.00 34.99 177 GLY A CA 1
ATOM 1370 C C . GLY A 1 177 ? 57.382 0.116 6.534 1.00 31.09 177 GLY A C 1
ATOM 1371 O O . GLY A 1 177 ? 56.384 0.673 6.071 1.00 34.59 177 GLY A O 1
ATOM 1372 N N . THR A 1 178 ? 57.291 -0.871 7.422 1.00 31.95 178 THR A N 1
ATOM 1373 C CA . THR A 1 178 ? 56.015 -1.367 7.926 1.00 27.86 178 THR A CA 1
ATOM 1374 C C . THR A 1 178 ? 55.752 -0.851 9.332 1.00 26.31 178 THR A C 1
ATOM 1375 O O . THR A 1 178 ? 56.672 -0.490 10.067 1.00 30.33 178 THR A O 1
ATOM 1379 N N . TYR A 1 179 ? 54.472 -0.852 9.711 1.00 25.23 179 TYR A N 1
ATOM 1380 C CA . TYR A 1 179 ? 54.101 -0.513 11.083 1.00 24.68 179 TYR A CA 1
ATOM 1381 C C . TYR A 1 179 ? 54.650 -1.530 12.085 1.00 24.98 179 TYR A C 1
ATOM 1382 O O . TYR A 1 179 ? 55.125 -1.152 13.160 1.00 27.17 179 TYR A O 1
ATOM 1391 N N . ALA A 1 180 ? 54.643 -2.828 11.739 1.00 27.58 180 ALA A N 1
ATOM 1392 C CA . ALA A 1 180 ? 55.165 -3.826 12.682 1.00 27.48 180 ALA A CA 1
ATOM 1393 C C . ALA A 1 180 ? 56.621 -3.557 13.053 1.00 26.44 180 ALA A C 1
ATOM 1394 O O . ALA A 1 180 ? 57.032 -3.845 14.185 1.00 24.89 180 ALA A O 1
ATOM 1396 N N . GLU A 1 181 ? 57.409 -2.975 12.139 1.00 24.98 181 GLU A N 1
ATOM 1397 C CA . GLU A 1 181 ? 58.789 -2.648 12.487 1.00 28.62 181 GLU A CA 1
ATOM 1398 C C . GLU A 1 181 ? 58.852 -1.542 13.520 1.00 25.71 181 GLU A C 1
ATOM 1399 O O . GLU A 1 181 ? 59.775 -1.513 14.339 1.00 27.20 181 GLU A O 1
ATOM 1405 N N . ARG A 1 182 ? 57.896 -0.617 13.494 1.00 25.37 182 ARG A N 1
ATOM 1406 C CA . ARG A 1 182 ? 57.853 0.390 14.545 1.00 28.93 182 ARG A CA 1
ATOM 1407 C C . ARG A 1 182 ? 57.376 -0.205 15.864 1.00 30.97 182 ARG A C 1
ATOM 1408 O O . ARG A 1 182 ? 57.877 0.169 16.933 1.00 28.01 182 ARG A O 1
ATOM 1416 N N . LEU A 1 183 ? 56.398 -1.116 15.811 1.00 27.72 183 LEU A N 1
ATOM 1417 C CA . LEU A 1 183 ? 55.995 -1.829 17.022 1.00 29.07 183 LEU A CA 1
ATOM 1418 C C . LEU A 1 183 ? 57.177 -2.575 17.622 1.00 30.99 183 LEU A C 1
ATOM 1419 O O . LEU A 1 183 ? 57.389 -2.548 18.841 1.00 31.06 183 LEU A O 1
ATOM 1424 N N . GLU A 1 184 ? 57.969 -3.229 16.766 1.00 29.53 184 GLU A N 1
ATOM 1425 C CA . GLU A 1 184 ? 59.172 -3.928 17.210 1.00 28.77 184 GLU A CA 1
ATOM 1426 C C . GLU A 1 184 ? 60.141 -2.983 17.921 1.00 28.33 184 GLU A C 1
ATOM 1427 O O . GLU A 1 184 ? 60.582 -3.258 19.041 1.00 30.82 184 GLU A O 1
ATOM 1433 N N . LYS A 1 185 ? 60.477 -1.854 17.283 1.00 32.31 185 LYS A N 1
ATOM 1434 C CA . LYS A 1 185 ? 61.395 -0.889 17.888 1.00 33.76 185 LYS A CA 1
ATOM 1435 C C . LYS A 1 185 ? 60.872 -0.351 19.213 1.00 32.96 185 LYS A C 1
ATOM 1436 O O . LYS A 1 185 ? 61.658 -0.081 20.129 1.00 32.48 185 LYS A O 1
ATOM 1442 N N . ALA A 1 186 ? 59.561 -0.178 19.330 1.00 32.45 186 ALA A N 1
ATOM 1443 C CA . ALA A 1 186 ? 58.973 0.378 20.542 1.00 33.41 186 ALA A CA 1
ATOM 1444 C C . ALA A 1 186 ? 58.781 -0.660 21.637 1.00 33.95 186 ALA A C 1
ATOM 1445 O O . ALA A 1 186 ? 58.267 -0.312 22.701 1.00 35.99 186 ALA A O 1
ATOM 1447 N N . GLY A 1 187 ? 59.164 -1.915 21.409 1.00 31.41 187 GLY A N 1
ATOM 1448 C CA . GLY A 1 187 ? 59.001 -2.946 22.417 1.00 27.84 187 GLY A CA 1
ATOM 1449 C C . GLY A 1 187 ? 57.620 -3.558 22.522 1.00 33.00 187 GLY A C 1
ATOM 1450 O O . GLY A 1 187 ? 57.366 -4.307 23.471 1.00 36.92 187 GLY A O 1
ATOM 1451 N N . ARG A 1 188 ? 56.709 -3.262 21.600 1.00 33.50 188 ARG A N 1
ATOM 1452 C CA . ARG A 1 188 ? 55.373 -3.841 21.658 1.00 30.42 188 ARG A CA 1
ATOM 1453 C C . ARG A 1 188 ? 55.363 -5.212 20.998 1.00 33.34 188 ARG A C 1
ATOM 1454 O O . ARG A 1 188 ? 56.057 -5.447 19.999 1.00 29.27 188 ARG A O 1
ATOM 1462 N N . SER A 1 189 ? 54.579 -6.122 21.556 1.00 27.22 189 SER A N 1
ATOM 1463 C CA . SER A 1 189 ? 54.552 -7.487 21.048 1.00 27.93 189 SER A CA 1
ATOM 1464 C C . SER A 1 189 ? 53.561 -7.612 19.894 1.00 26.87 189 SER A C 1
ATOM 1465 O O . SER A 1 189 ? 52.525 -6.948 19.859 1.00 27.56 189 SER A O 1
ATOM 1468 N N . TRP A 1 190 ? 53.903 -8.469 18.937 1.00 27.14 190 TRP A N 1
ATOM 1469 C CA . TRP A 1 190 ? 53.060 -8.717 17.778 1.00 28.47 190 TRP A CA 1
ATOM 1470 C C . TRP A 1 190 ? 53.428 -10.081 17.204 1.00 26.45 190 TRP A C 1
ATOM 1471 O O . TRP A 1 190 ? 54.511 -10.608 17.465 1.00 26.51 190 TRP A O 1
ATOM 1482 N N . ARG A 1 191 ? 52.514 -10.640 16.413 1.00 24.91 191 ARG A N 1
ATOM 1483 C CA . ARG A 1 191 ? 52.741 -11.935 15.791 1.00 26.51 191 ARG A CA 1
ATOM 1484 C C . ARG A 1 191 ? 51.809 -12.093 14.609 1.00 27.73 191 ARG A C 1
ATOM 1485 O O . ARG A 1 191 ? 50.663 -11.636 14.652 1.00 24.47 191 ARG A O 1
ATOM 1493 N N . THR A 1 192 ? 52.316 -12.745 13.561 1.00 26.86 192 THR A N 1
ATOM 1494 C CA . THR A 1 192 ? 51.534 -13.160 12.407 1.00 25.80 192 THR A CA 1
ATOM 1495 C C . THR A 1 192 ? 51.200 -14.630 12.538 1.00 24.65 192 THR A C 1
ATOM 1496 O O . THR A 1 192 ? 52.093 -15.455 12.751 1.00 27.52 192 THR A O 1
ATOM 1500 N N . TYR A 1 193 ? 49.924 -14.950 12.379 1.00 24.47 193 TYR A N 1
ATOM 1501 C CA . TYR A 1 193 ? 49.429 -16.318 12.369 1.00 24.04 193 TYR A CA 1
ATOM 1502 C C . TYR A 1 193 ? 49.053 -16.652 10.941 1.00 27.14 193 TYR A C 1
ATOM 1503 O O . TYR A 1 193 ? 48.111 -16.060 10.399 1.00 25.44 193 TYR A O 1
ATOM 1512 N N . THR A 1 194 ? 49.776 -17.603 10.345 1.00 24.68 194 THR A N 1
ATOM 1513 C CA . THR A 1 194 ? 49.639 -17.858 8.921 1.00 27.78 194 THR A CA 1
ATOM 1514 C C . THR A 1 194 ? 50.187 -19.251 8.624 1.00 25.71 194 THR A C 1
ATOM 1515 O O . THR A 1 194 ? 51.145 -19.694 9.265 1.00 28.62 194 THR A O 1
ATOM 1519 N N . GLU A 1 195 ? 49.540 -19.953 7.695 1.00 25.06 195 GLU A N 1
ATOM 1520 C CA . GLU A 1 195 ? 49.843 -21.353 7.402 1.00 30.53 195 GLU A CA 1
ATOM 1521 C C . GLU A 1 195 ? 50.809 -21.498 6.222 1.00 31.67 195 GLU A C 1
ATOM 1522 O O . GLU A 1 195 ? 51.097 -20.540 5.503 1.00 27.81 195 GLU A O 1
ATOM 1528 N N . TRP A 1 196 ? 51.274 -22.743 6.005 1.00 31.31 196 TRP A N 1
ATOM 1529 C CA . TRP A 1 196 ? 52.209 -23.043 4.918 1.00 28.85 196 TRP A CA 1
ATOM 1530 C C . TRP A 1 196 ? 51.771 -22.414 3.613 1.00 28.95 196 TRP A C 1
ATOM 1531 O O . TRP A 1 196 ? 52.595 -21.876 2.870 1.00 31.42 196 TRP A O 1
ATOM 1542 N N . GLU A 1 197 ? 50.483 -22.485 3.307 1.00 26.67 197 GLU A N 1
ATOM 1543 C CA . GLU A 1 197 ? 49.915 -21.789 2.162 1.00 29.19 197 GLU A CA 1
ATOM 1544 C C . GLU A 1 197 ? 49.190 -20.532 2.647 1.00 33.98 197 GLU A C 1
ATOM 1545 O O . GLU A 1 197 ? 48.336 -20.606 3.542 1.00 30.92 197 GLU A O 1
ATOM 1551 N N . ASN A 1 198 ? 49.553 -19.365 2.090 1.00 30.46 198 ASN A N 1
ATOM 1552 C CA . ASN A 1 198 ? 48.852 -18.165 2.528 1.00 34.56 198 ASN A CA 1
ATOM 1553 C C . ASN A 1 198 ? 48.574 -17.186 1.388 1.00 35.05 198 ASN A C 1
ATOM 1554 O O . ASN A 1 198 ? 48.344 -16.001 1.653 1.00 34.18 198 ASN A O 1
ATOM 1559 N N . PHE A 1 199 ? 48.594 -17.647 0.134 1.00 34.23 199 PHE A N 1
ATOM 1560 C CA . PHE A 1 199 ? 47.926 -16.951 -0.967 1.00 33.83 199 PHE A CA 1
ATOM 1561 C C . PHE A 1 199 ? 48.490 -15.541 -1.179 1.00 32.44 199 PHE A C 1
ATOM 1562 O O . PHE A 1 199 ? 47.763 -14.607 -1.514 1.00 33.13 199 PHE A O 1
ATOM 1570 N N . THR A 1 200 ? 49.805 -15.395 -0.975 1.00 32.41 200 THR A N 1
ATOM 1571 C CA . THR A 1 200 ? 50.527 -14.113 -1.077 1.00 32.19 200 THR A CA 1
ATOM 1572 C C . THR A 1 200 ? 49.794 -12.987 -0.347 1.00 33.91 200 THR A C 1
ATOM 1573 O O . THR A 1 200 ? 49.788 -11.838 -0.794 1.00 30.57 200 THR A O 1
ATOM 1577 N N . ASP A 1 201 ? 49.174 -13.314 0.802 1.00 32.08 201 ASP A N 1
ATOM 1578 C CA . ASP A 1 201 ? 48.406 -12.326 1.557 1.00 27.28 201 ASP A CA 1
ATOM 1579 C C . ASP A 1 201 ? 49.128 -11.820 2.799 1.00 31.03 201 ASP A C 1
ATOM 1580 O O . ASP A 1 201 ? 48.646 -10.871 3.431 1.00 31.41 201 ASP A O 1
ATOM 1585 N N . ASN A 1 202 ? 50.253 -12.428 3.173 1.00 27.38 202 ASN A N 1
ATOM 1586 C CA . ASN A 1 202 ? 51.070 -11.925 4.275 1.00 28.31 202 ASN A CA 1
ATOM 1587 C C . ASN A 1 202 ? 51.953 -10.821 3.706 1.00 30.37 202 ASN A C 1
ATOM 1588 O O . ASN A 1 202 ? 53.096 -11.053 3.320 1.00 30.20 202 ASN A O 1
ATOM 1593 N N . GLN A 1 203 ? 51.415 -9.596 3.682 1.00 27.86 203 GLN A N 1
ATOM 1594 C CA . GLN A 1 203 ? 52.004 -8.506 2.905 1.00 29.41 203 GLN A CA 1
ATOM 1595 C C . GLN A 1 203 ? 53.378 -8.102 3.421 1.00 30.78 203 GLN A C 1
ATOM 1596 O O . GLN A 1 203 ? 54.214 -7.623 2.647 1.00 29.56 203 GLN A O 1
ATOM 1602 N N . ILE A 1 204 ? 53.630 -8.293 4.711 1.00 28.72 204 ILE A N 1
ATOM 1603 C CA . ILE A 1 204 ? 54.906 -7.969 5.344 1.00 27.82 204 ILE A CA 1
ATOM 1604 C C . ILE A 1 204 ? 56.068 -8.682 4.641 1.00 29.56 204 ILE A C 1
ATOM 1605 O O . ILE A 1 204 ? 57.217 -8.222 4.692 1.00 30.40 204 ILE A O 1
ATOM 1610 N N . GLU A 1 205 ? 55.775 -9.812 3.975 1.00 27.95 205 GLU A N 1
ATOM 1611 C CA . GLU A 1 205 ? 56.807 -10.590 3.287 1.00 27.15 205 GLU A CA 1
ATOM 1612 C C . GLU A 1 205 ? 57.386 -9.857 2.090 1.00 31.37 205 GLU A C 1
ATOM 1613 O O . GLU A 1 205 ? 58.456 -10.240 1.612 1.00 28.44 205 GLU A O 1
ATOM 1619 N N . PHE A 1 206 ? 56.690 -8.838 1.589 1.00 30.62 206 PHE A N 1
ATOM 1620 C CA . PHE A 1 206 ? 57.069 -8.104 0.396 1.00 32.20 206 PHE A CA 1
ATOM 1621 C C . PHE A 1 206 ? 57.798 -6.816 0.723 1.00 32.86 206 PHE A C 1
ATOM 1622 O O . PHE A 1 206 ? 58.003 -5.982 -0.171 1.00 31.04 206 PHE A O 1
ATOM 1630 N N . PHE A 1 207 ? 58.182 -6.622 1.978 1.00 31.02 207 PHE A N 1
ATOM 1631 C CA . PHE A 1 207 ? 58.922 -5.438 2.374 1.00 31.42 207 PHE A CA 1
ATOM 1632 C C . PHE A 1 207 ? 60.388 -5.806 2.535 1.00 33.15 207 PHE A C 1
ATOM 1633 O O . PHE A 1 207 ? 60.710 -6.928 2.941 1.00 31.79 207 PHE A O 1
ATOM 1641 N N . ALA A 1 208 ? 61.269 -4.848 2.204 1.00 32.33 208 ALA A N 1
ATOM 1642 C CA . ALA A 1 208 ? 62.672 -5.160 1.943 1.00 35.27 208 ALA A CA 1
ATOM 1643 C C . ALA A 1 208 ? 63.386 -5.692 3.183 1.00 29.78 208 ALA A C 1
ATOM 1644 O O . ALA A 1 208 ? 64.214 -6.604 3.073 1.00 29.00 208 ALA A O 1
ATOM 1646 N N . THR A 1 209 ? 63.103 -5.127 4.366 1.00 28.01 209 THR A N 1
ATOM 1647 C CA . THR A 1 209 ? 63.714 -5.650 5.590 1.00 32.17 209 THR A CA 1
ATOM 1648 C C . THR A 1 209 ? 63.439 -7.139 5.753 1.00 29.67 209 THR A C 1
ATOM 1649 O O . THR A 1 209 ? 64.323 -7.908 6.156 1.00 28.93 209 THR A O 1
ATOM 1653 N N . PHE A 1 210 ? 62.216 -7.565 5.435 1.00 30.17 210 PHE A N 1
ATOM 1654 C CA . PHE A 1 210 ? 61.828 -8.953 5.654 1.00 31.11 210 PHE A CA 1
ATOM 1655 C C . PHE A 1 210 ? 62.322 -9.880 4.547 1.00 28.77 210 PHE A C 1
ATOM 1656 O O . PHE A 1 210 ? 62.518 -11.080 4.794 1.00 27.56 210 PHE A O 1
ATOM 1664 N N . LYS A 1 211 ? 62.542 -9.352 3.342 1.00 31.58 211 LYS A N 1
ATOM 1665 C CA . LYS A 1 211 ? 63.169 -10.159 2.295 1.00 28.69 211 LYS A CA 1
ATOM 1666 C C . LYS A 1 211 ? 64.605 -10.490 2.665 1.00 24.35 211 LYS A C 1
ATOM 1667 O O . LYS A 1 211 ? 65.068 -11.623 2.463 1.00 27.03 211 LYS A O 1
ATOM 1673 N N . ALA A 1 212 ? 65.316 -9.521 3.235 1.00 24.92 212 ALA A N 1
ATOM 1674 C CA . ALA A 1 212 ? 66.667 -9.778 3.718 1.00 23.93 212 ALA A CA 1
ATOM 1675 C C . ALA A 1 212 ? 66.675 -10.810 4.836 1.00 29.74 212 ALA A C 1
ATOM 1676 O O . ALA A 1 212 ? 67.577 -11.653 4.906 1.00 28.10 212 ALA A O 1
ATOM 1678 N N . VAL A 1 213 ? 65.688 -10.751 5.743 1.00 28.75 213 VAL A N 1
ATOM 1679 C CA . VAL A 1 213 ? 65.616 -11.744 6.806 1.00 22.92 213 VAL A CA 1
ATOM 1680 C C . VAL A 1 213 ? 65.398 -13.127 6.215 1.00 21.91 213 VAL A C 1
ATOM 1681 O O . VAL A 1 213 ? 66.094 -14.086 6.563 1.00 23.26 213 VAL A O 1
ATOM 1685 N N . ALA A 1 214 ? 64.407 -13.252 5.326 1.00 22.96 214 ALA A N 1
ATOM 1686 C CA . ALA A 1 214 ? 64.078 -14.552 4.752 1.00 22.70 214 ALA A CA 1
ATOM 1687 C C . ALA A 1 214 ? 65.270 -15.153 4.011 1.00 26.83 214 ALA A C 1
ATOM 1688 O O . ALA A 1 214 ? 65.564 -16.348 4.152 1.00 25.64 214 ALA A O 1
ATOM 1690 N N . ARG A 1 215 ? 65.966 -14.337 3.215 1.00 26.06 215 ARG A N 1
ATOM 1691 C CA . ARG A 1 215 ? 67.084 -14.839 2.426 1.00 27.18 215 ARG A CA 1
ATOM 1692 C C . ARG A 1 215 ? 68.164 -15.425 3.327 1.00 26.62 215 ARG A C 1
ATOM 1693 O O . ARG A 1 215 ? 68.671 -16.523 3.078 1.00 26.76 215 ARG A 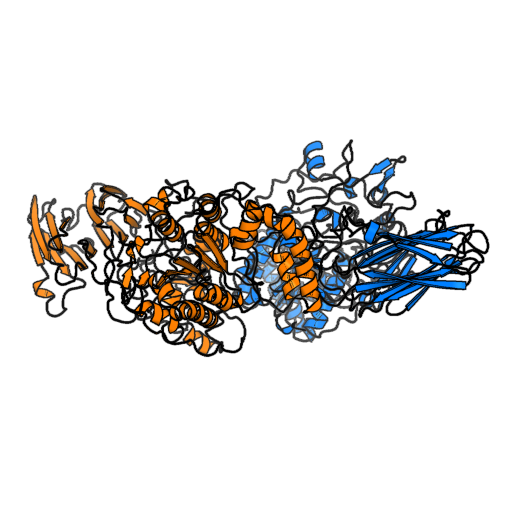O 1
ATOM 1701 N N . LYS A 1 216 ? 68.502 -14.722 4.405 1.00 24.88 216 LYS A N 1
ATOM 1702 C CA . LYS A 1 216 ? 69.478 -15.259 5.348 1.00 26.60 216 LYS A CA 1
ATOM 1703 C C . LYS A 1 216 ? 68.940 -16.496 6.067 1.00 29.66 216 LYS A C 1
ATOM 1704 O O . LYS A 1 216 ? 69.669 -17.484 6.250 1.00 28.28 216 LYS A O 1
ATOM 1710 N N . ALA A 1 217 ? 67.659 -16.484 6.458 1.00 25.77 217 ALA A N 1
ATOM 1711 C CA . ALA A 1 217 ? 67.120 -17.636 7.187 1.00 27.73 217 ALA A CA 1
ATOM 1712 C C . ALA A 1 217 ? 67.101 -18.880 6.318 1.00 27.62 217 ALA A C 1
ATOM 1713 O O . ALA A 1 217 ? 67.205 -20.005 6.836 1.00 27.72 217 ALA A O 1
ATOM 1715 N N . LEU A 1 218 ? 66.986 -18.699 5.005 1.00 26.58 218 LEU A N 1
ATOM 1716 C CA . LEU A 1 218 ? 66.888 -19.793 4.048 1.00 28.26 218 LEU A CA 1
ATOM 1717 C C . LEU A 1 218 ? 68.243 -20.211 3.458 1.00 29.36 218 LEU A C 1
ATOM 1718 O O . LEU A 1 218 ? 68.278 -21.101 2.599 1.00 28.61 218 LEU A O 1
ATOM 1723 N N . ALA A 1 219 ? 69.351 -19.618 3.927 1.00 29.79 219 ALA A N 1
ATOM 1724 C CA . ALA A 1 219 ? 70.635 -19.733 3.229 1.00 29.27 219 ALA A CA 1
ATOM 1725 C C . ALA A 1 219 ? 71.073 -21.179 3.038 1.00 33.54 219 ALA A C 1
ATOM 1726 O O . ALA A 1 219 ? 71.820 -21.481 2.095 1.00 30.70 219 ALA A O 1
ATOM 1728 N N . LYS A 1 220 ? 70.627 -22.089 3.900 1.00 26.72 220 LYS A N 1
ATOM 1729 C CA . LYS A 1 220 ? 71.134 -23.452 3.837 1.00 30.49 220 LYS A CA 1
ATOM 1730 C C . LYS A 1 220 ? 70.208 -24.393 3.088 1.00 31.10 220 LYS A C 1
ATOM 1731 O O . LYS A 1 220 ? 70.523 -25.579 2.975 1.00 35.59 220 LYS A O 1
ATOM 1737 N N . THR A 1 221 ? 69.087 -23.896 2.563 1.00 29.30 221 THR A N 1
ATOM 1738 C CA . THR A 1 221 ? 68.016 -24.758 2.079 1.00 31.95 221 THR A CA 1
ATOM 1739 C C . THR A 1 221 ? 68.176 -25.160 0.622 1.00 32.52 221 THR A C 1
ATOM 1740 O O . THR A 1 221 ? 67.270 -25.802 0.073 1.00 32.76 221 THR A O 1
ATOM 1744 N N . GLY A 1 222 ? 69.291 -24.799 -0.013 1.00 34.31 222 GLY A N 1
ATOM 1745 C CA . GLY A 1 222 ? 69.586 -25.266 -1.356 1.00 33.70 222 GLY A CA 1
ATOM 1746 C C . GLY A 1 222 ? 69.089 -24.382 -2.475 1.00 30.46 222 GLY A C 1
ATOM 1747 O O . GLY A 1 222 ? 68.959 -24.856 -3.605 1.00 34.87 222 GLY A O 1
ATOM 1748 N N . GLY A 1 223 ? 68.798 -23.116 -2.209 1.00 33.42 223 GLY A N 1
ATOM 1749 C CA . GLY A 1 223 ? 68.470 -22.222 -3.302 1.00 32.04 223 GLY A CA 1
ATOM 1750 C C . GLY A 1 223 ? 67.257 -21.353 -3.060 1.00 32.87 223 GLY A C 1
ATOM 1751 O O . GLY A 1 223 ? 67.031 -20.385 -3.791 1.00 30.35 223 GLY A O 1
ATOM 1752 N N . HIS A 1 224 ? 66.458 -21.673 -2.046 1.00 29.41 224 HIS A N 1
ATOM 1753 C CA . HIS A 1 224 ? 65.289 -20.848 -1.771 1.00 29.71 224 HIS A CA 1
ATOM 1754 C C . HIS A 1 224 ? 65.723 -19.490 -1.241 1.00 28.07 224 HIS A C 1
ATOM 1755 O O . HIS A 1 224 ? 66.560 -19.403 -0.338 1.00 30.41 224 HIS A O 1
ATOM 1762 N N . THR A 1 225 ? 65.181 -18.418 -1.811 1.00 32.71 225 THR A N 1
ATOM 1763 C CA . THR A 1 225 ? 65.521 -17.089 -1.325 1.00 33.60 225 THR A CA 1
ATOM 1764 C C . THR A 1 225 ? 64.354 -16.328 -0.708 1.00 34.29 225 THR A C 1
ATOM 1765 O O . THR A 1 225 ? 64.591 -15.294 -0.072 1.00 34.80 225 THR A O 1
ATOM 1769 N N . PHE A 1 226 ? 63.112 -16.801 -0.862 1.00 32.99 226 PHE A N 1
ATOM 1770 C CA . PHE A 1 226 ? 61.962 -16.202 -0.193 1.00 31.55 226 PHE A CA 1
ATOM 1771 C C . PHE A 1 226 ? 61.093 -17.322 0.365 1.00 31.61 226 PHE A C 1
ATOM 1772 O O . PHE A 1 226 ? 61.153 -18.459 -0.110 1.00 28.29 226 PHE A O 1
ATOM 1780 N N . MET A 1 227 ? 60.325 -17.007 1.416 1.00 24.69 227 MET A N 1
ATOM 1781 C CA . MET A 1 227 ? 59.659 -18.061 2.184 1.00 29.53 227 MET A CA 1
ATOM 1782 C C . MET A 1 227 ? 58.694 -18.867 1.324 1.00 26.02 227 MET A C 1
ATOM 1783 O O . MET A 1 227 ? 58.593 -20.087 1.482 1.00 29.26 227 MET A O 1
ATOM 1788 N N . GLU A 1 228 ? 57.954 -18.210 0.425 1.00 27.63 228 GLU A N 1
ATOM 1789 C CA . GLU A 1 228 ? 56.961 -18.963 -0.335 1.00 29.47 228 GLU A CA 1
ATOM 1790 C C . GLU A 1 228 ? 57.612 -20.039 -1.192 1.00 34.32 228 GLU A C 1
ATOM 1791 O O . GLU A 1 228 ? 57.033 -21.119 -1.380 1.00 31.89 228 GLU A O 1
ATOM 1797 N N . SER A 1 229 ? 58.817 -19.766 -1.708 1.00 31.11 229 SER A N 1
ATOM 1798 C CA . SER A 1 229 ? 59.575 -20.790 -2.422 1.00 34.42 229 SER A CA 1
ATOM 1799 C C . SER A 1 229 ? 59.820 -22.005 -1.531 1.00 31.08 229 SER A C 1
ATOM 1800 O O . SER A 1 229 ? 59.527 -23.145 -1.912 1.00 31.78 229 SER A O 1
ATOM 1803 N N . PHE A 1 230 ? 60.320 -21.763 -0.316 1.00 31.76 230 PHE A N 1
ATOM 1804 C CA . PHE A 1 230 ? 60.604 -22.834 0.635 1.00 33.22 230 PHE A CA 1
ATOM 1805 C C . PHE A 1 230 ? 59.345 -23.607 1.011 1.00 31.99 230 PHE A C 1
ATOM 1806 O O . PHE A 1 230 ? 59.340 -24.849 1.018 1.00 31.29 230 PHE A O 1
ATOM 1814 N N . TYR A 1 231 ? 58.271 -22.889 1.348 1.00 29.25 231 TYR A N 1
ATOM 1815 C CA . TYR A 1 231 ? 57.050 -23.547 1.795 1.00 32.12 231 TYR A CA 1
ATOM 1816 C C . TYR A 1 231 ? 56.321 -24.241 0.657 1.00 32.45 231 TYR A C 1
ATOM 1817 O O . TYR A 1 231 ? 55.588 -25.200 0.905 1.00 32.22 231 TYR A O 1
ATOM 1826 N N . ALA A 1 232 ? 56.504 -23.791 -0.581 1.00 33.67 232 ALA A N 1
ATOM 1827 C CA . ALA A 1 232 ? 55.996 -24.570 -1.702 1.00 36.57 232 ALA A CA 1
ATOM 1828 C C . ALA A 1 232 ? 56.672 -25.939 -1.748 1.00 36.80 232 ALA A C 1
ATOM 1829 O O . ALA A 1 232 ? 56.015 -26.962 -1.973 1.00 34.60 232 ALA A O 1
ATOM 1831 N N . ALA A 1 233 ? 57.985 -25.976 -1.495 1.00 38.17 233 ALA A N 1
ATOM 1832 C CA . ALA A 1 233 ? 58.708 -27.245 -1.449 1.00 37.11 233 ALA A CA 1
ATOM 1833 C C . ALA A 1 233 ? 58.237 -28.104 -0.283 1.00 36.20 233 ALA A C 1
ATOM 1834 O O . ALA A 1 233 ? 58.077 -29.322 -0.427 1.00 35.83 233 ALA A O 1
ATOM 1836 N N . VAL A 1 234 ? 58.006 -27.485 0.881 1.00 33.82 234 VAL A N 1
ATOM 1837 C CA . VAL A 1 234 ? 57.502 -28.227 2.038 1.00 34.50 234 VAL A CA 1
ATOM 1838 C C . VAL A 1 234 ? 56.166 -28.871 1.703 1.00 35.52 234 VAL A C 1
ATOM 1839 O O . VAL A 1 234 ? 55.945 -30.064 1.944 1.00 35.17 234 VAL A O 1
ATOM 1843 N N . ARG A 1 235 ? 55.263 -28.085 1.116 1.00 35.19 235 ARG A N 1
ATOM 1844 C CA . ARG A 1 235 ? 53.923 -28.575 0.819 1.00 38.44 235 ARG A CA 1
ATOM 1845 C C . ARG A 1 235 ? 53.959 -29.792 -0.107 1.00 41.50 235 ARG A C 1
ATOM 1846 O O . ARG A 1 235 ? 53.139 -30.705 0.038 1.00 44.96 235 ARG A O 1
ATOM 1854 N N . ASP A 1 236 ? 54.914 -29.832 -1.051 1.00 41.73 236 ASP A N 1
ATOM 1855 C CA . ASP A 1 236 ? 55.053 -30.925 -2.015 1.00 41.98 236 ASP A CA 1
ATOM 1856 C C . ASP A 1 236 ? 55.878 -32.097 -1.499 1.00 44.19 236 ASP A C 1
ATOM 1857 O O . ASP A 1 236 ? 55.865 -33.161 -2.117 1.00 50.23 236 ASP A O 1
ATOM 1862 N N . ALA A 1 237 ? 56.595 -31.925 -0.399 1.00 44.51 237 ALA A N 1
ATOM 1863 C CA . ALA A 1 237 ? 57.517 -32.928 0.099 1.00 41.03 237 ALA A CA 1
ATOM 1864 C C . ALA A 1 237 ? 56.784 -34.044 0.825 1.00 50.86 237 ALA A C 1
ATOM 1865 O O . ALA A 1 237 ? 55.725 -33.829 1.429 1.00 48.08 237 ALA A O 1
ATOM 1867 N N . ASP A 1 238 ? 57.379 -35.239 0.789 1.00 47.44 238 ASP A N 1
ATOM 1868 C CA . ASP A 1 238 ? 56.961 -36.311 1.681 1.00 50.74 238 ASP A CA 1
ATOM 1869 C C . ASP A 1 238 ? 57.537 -36.066 3.077 1.00 47.22 238 ASP A C 1
ATOM 1870 O O . ASP A 1 238 ? 58.290 -35.118 3.309 1.00 46.49 238 ASP A O 1
ATOM 1875 N N . ALA A 1 239 ? 57.172 -36.934 4.023 1.00 45.73 239 ALA A N 1
ATOM 1876 C CA . ALA A 1 239 ? 57.586 -36.746 5.410 1.00 48.07 239 ALA A CA 1
ATOM 1877 C C . ALA A 1 239 ? 59.099 -36.620 5.529 1.00 47.98 239 ALA A C 1
ATOM 1878 O O . ALA A 1 239 ? 59.606 -35.808 6.316 1.00 45.48 239 ALA A O 1
ATOM 1880 N N . THR A 1 240 ? 59.840 -37.411 4.750 1.00 47.43 240 THR A N 1
ATOM 1881 C CA . THR A 1 240 ? 61.292 -37.431 4.887 1.00 45.21 240 THR A CA 1
ATOM 1882 C C . THR A 1 240 ? 61.911 -36.137 4.381 1.00 42.08 240 THR A C 1
ATOM 1883 O O . THR A 1 240 ? 62.848 -35.601 4.990 1.00 42.25 240 THR A O 1
ATOM 1887 N N . GLU A 1 241 ? 61.398 -35.625 3.270 1.00 36.63 241 GLU A N 1
ATOM 1888 C CA . GLU A 1 241 ? 61.963 -34.431 2.670 1.00 41.37 241 GLU A CA 1
ATOM 1889 C C . GLU A 1 241 ? 61.547 -33.175 3.432 1.00 42.27 241 GLU A C 1
ATOM 1890 O O . GLU A 1 241 ? 62.299 -32.193 3.442 1.00 38.97 241 GLU A O 1
ATOM 1896 N N . ARG A 1 242 ? 60.379 -33.208 4.097 1.00 39.82 242 ARG A N 1
ATOM 1897 C CA . ARG A 1 242 ? 59.967 -32.114 4.973 1.00 36.84 242 ARG A CA 1
ATOM 1898 C C . ARG A 1 242 ? 60.903 -31.977 6.163 1.00 40.51 242 ARG A C 1
ATOM 1899 O O . ARG A 1 242 ? 61.354 -30.871 6.491 1.00 38.91 242 ARG A O 1
ATOM 1907 N N . GLU A 1 243 ? 61.162 -33.090 6.852 1.00 36.93 243 GLU A N 1
ATOM 1908 C CA . GLU A 1 243 ? 62.102 -33.079 7.964 1.00 39.98 243 GLU A CA 1
ATOM 1909 C C . GLU A 1 243 ? 63.445 -32.495 7.543 1.00 37.68 243 GLU A C 1
ATOM 1910 O O . GLU A 1 243 ? 64.016 -31.656 8.248 1.00 37.40 243 GLU A O 1
ATOM 1916 N N . ARG A 1 244 ? 63.957 -32.917 6.384 1.00 36.54 244 ARG A N 1
ATOM 1917 C CA . ARG A 1 244 ? 65.216 -32.374 5.889 1.00 35.77 244 ARG A CA 1
ATOM 1918 C C . ARG A 1 244 ? 65.110 -30.866 5.665 1.00 30.13 244 ARG A C 1
ATOM 1919 O O . ARG A 1 244 ? 65.974 -30.094 6.106 1.00 32.23 244 ARG A O 1
ATOM 1927 N N . LEU A 1 245 ? 64.061 -30.429 4.963 1.00 28.90 245 LEU A N 1
ATOM 1928 C CA . LEU A 1 245 ? 63.876 -29.004 4.723 1.00 31.52 245 LEU A CA 1
ATOM 1929 C C . LEU A 1 245 ? 63.825 -28.226 6.034 1.00 33.32 245 LEU A C 1
ATOM 1930 O O . LEU A 1 245 ? 64.554 -27.236 6.210 1.00 31.12 245 LEU A O 1
ATOM 1935 N N . PHE A 1 246 ? 62.994 -28.675 6.987 1.00 30.85 246 PHE A N 1
ATOM 1936 C CA . PHE A 1 246 ? 62.838 -27.902 8.217 1.00 30.66 246 PHE A CA 1
ATOM 1937 C C . PHE A 1 246 ? 64.124 -27.901 9.029 1.00 29.95 246 PHE A C 1
ATOM 1938 O O . PHE A 1 246 ? 64.448 -26.893 9.667 1.00 31.67 246 PHE A O 1
ATOM 1946 N N . GLY A 1 247 ? 64.894 -28.988 8.988 1.00 30.16 247 GLY A N 1
ATOM 1947 C CA . GLY A 1 247 ? 66.179 -28.971 9.668 1.00 28.21 247 GLY A CA 1
ATOM 1948 C C . GLY A 1 247 ? 67.132 -27.953 9.061 1.00 31.84 247 GLY A C 1
ATOM 1949 O O . GLY A 1 247 ? 67.892 -27.299 9.783 1.00 30.58 247 GLY A O 1
ATOM 1950 N N . LEU A 1 248 ? 67.095 -27.794 7.731 1.00 26.84 248 LEU A N 1
ATOM 1951 C CA . LEU A 1 248 ? 67.969 -26.806 7.089 1.00 32.43 248 LEU A CA 1
ATOM 1952 C C . LEU A 1 248 ? 67.496 -25.379 7.384 1.00 30.25 248 LEU A C 1
ATOM 1953 O O . LEU A 1 248 ? 68.318 -24.483 7.622 1.00 28.90 248 LEU A O 1
ATOM 1958 N N . LEU A 1 249 ? 66.180 -25.152 7.391 1.00 29.06 249 LEU A N 1
ATOM 1959 C CA . LEU A 1 249 ? 65.642 -23.869 7.846 1.00 31.89 249 LEU A CA 1
ATOM 1960 C C . LEU A 1 249 ? 66.155 -23.493 9.239 1.00 28.88 249 LEU A C 1
ATOM 1961 O O . LEU A 1 249 ? 66.656 -22.382 9.450 1.00 26.68 249 LEU A O 1
ATOM 1966 N N . GLU A 1 250 ? 66.044 -24.411 10.204 1.00 28.71 250 GLU A N 1
ATOM 1967 C CA . GLU A 1 250 ? 66.405 -24.060 11.581 1.00 32.36 250 GLU A CA 1
ATOM 1968 C C . GLU A 1 250 ? 67.890 -23.756 11.716 1.00 28.30 250 GLU A C 1
ATOM 1969 O O . GLU A 1 250 ? 68.274 -22.921 12.536 1.00 30.92 250 GLU A O 1
ATOM 1975 N N . GLU A 1 251 ? 68.738 -24.400 10.915 1.00 31.93 251 GLU A N 1
ATOM 1976 C CA . GLU A 1 251 ? 70.152 -24.031 10.887 1.00 29.66 251 GLU A CA 1
ATOM 1977 C C . GLU A 1 251 ? 70.344 -22.599 10.391 1.00 25.99 251 GLU A C 1
ATOM 1978 O O . GLU A 1 251 ? 71.211 -21.870 10.888 1.00 27.12 251 GLU A O 1
ATOM 1984 N N . GLY A 1 252 ? 69.575 -22.186 9.384 1.00 25.03 252 GLY A N 1
ATOM 1985 C CA . GLY A 1 252 ? 69.654 -20.799 8.949 1.00 24.91 252 GLY A CA 1
ATOM 1986 C C . GLY A 1 252 ? 69.102 -19.841 9.992 1.00 28.04 252 GLY A C 1
ATOM 1987 O O . GLY A 1 252 ? 69.662 -18.761 10.217 1.00 26.45 252 GLY A O 1
ATOM 1988 N N . VAL A 1 253 ? 68.009 -20.232 10.660 1.00 24.59 253 VAL A N 1
ATOM 1989 C CA . VAL A 1 253 ? 67.386 -19.355 11.653 1.00 25.97 253 VAL A CA 1
ATOM 1990 C C . VAL A 1 253 ? 68.369 -19.059 12.781 1.00 26.13 253 VAL A C 1
ATOM 1991 O O . VAL A 1 253 ? 68.433 -17.937 13.292 1.00 23.44 253 VAL A O 1
ATOM 1995 N N . ALA A 1 254 ? 69.190 -20.045 13.150 1.00 26.24 254 ALA A N 1
ATOM 1996 C CA . ALA A 1 254 ? 70.189 -19.824 14.187 1.00 25.76 254 ALA A CA 1
ATOM 1997 C C . ALA A 1 254 ? 71.293 -18.843 13.790 1.00 32.14 254 ALA A C 1
ATOM 1998 O O . ALA A 1 254 ? 72.040 -18.401 14.670 1.00 34.06 254 ALA A O 1
ATOM 2000 N N . THR A 1 255 ? 71.439 -18.496 12.506 1.00 30.22 255 THR A N 1
ATOM 2001 C CA . THR A 1 255 ? 72.410 -17.472 12.141 1.00 31.52 255 THR A CA 1
ATOM 2002 C C . THR A 1 255 ? 71.854 -16.051 12.220 1.00 31.73 255 THR A C 1
ATOM 2003 O O . THR A 1 255 ? 72.629 -15.101 12.079 1.00 31.56 255 THR A O 1
ATOM 2007 N N . LEU A 1 256 ? 70.553 -15.873 12.460 1.00 31.59 256 LEU A N 1
ATOM 2008 C CA . LEU A 1 256 ? 69.995 -14.526 12.503 1.00 30.83 256 LEU A CA 1
ATOM 2009 C C . LEU A 1 256 ? 70.474 -13.782 13.742 1.00 28.51 256 LEU A C 1
ATOM 2010 O O . LEU A 1 256 ? 70.645 -14.376 14.805 1.00 28.85 256 LEU A O 1
ATOM 2015 N N . ASP A 1 257 ? 70.704 -12.475 13.608 1.00 28.74 257 ASP A N 1
ATOM 2016 C CA . ASP A 1 257 ? 71.005 -11.680 14.798 1.00 32.40 257 ASP A CA 1
ATOM 2017 C C . ASP A 1 257 ? 69.717 -11.448 15.603 1.00 30.56 257 ASP A C 1
ATOM 2018 O O . ASP A 1 257 ? 68.629 -11.895 15.227 1.00 29.42 257 ASP A O 1
ATOM 2023 N N . LYS A 1 258 ? 69.826 -10.735 16.727 1.00 31.61 258 LYS A N 1
ATOM 2024 C CA . LYS A 1 258 ? 68.685 -10.674 17.646 1.00 30.10 258 LYS A CA 1
ATOM 2025 C C . LYS A 1 258 ? 67.455 -10.073 16.971 1.00 29.47 258 LYS A C 1
ATOM 2026 O O . LYS A 1 258 ? 66.358 -10.636 17.048 1.00 28.02 258 LYS A O 1
ATOM 2032 N N . THR A 1 259 ? 67.632 -8.948 16.268 1.00 30.07 259 THR A N 1
ATOM 2033 C CA . THR A 1 259 ? 66.514 -8.278 15.610 1.00 30.65 259 THR A CA 1
ATOM 2034 C C . THR A 1 259 ? 65.965 -9.113 14.462 1.00 30.80 259 THR A C 1
ATOM 2035 O O . THR A 1 259 ? 64.745 -9.246 14.310 1.00 30.51 259 THR A O 1
ATOM 2039 N N . GLU A 1 260 ? 66.859 -9.661 13.620 1.00 29.11 260 GLU A N 1
ATOM 2040 C CA . GLU A 1 260 ? 66.420 -10.530 12.534 1.00 27.46 260 GLU A CA 1
ATOM 2041 C C . GLU A 1 260 ? 65.664 -11.743 13.071 1.00 22.72 260 GLU A C 1
ATOM 2042 O O . GLU A 1 260 ? 64.632 -12.136 12.517 1.00 27.10 260 GLU A O 1
ATOM 2048 N N . ARG A 1 261 ? 66.179 -12.372 14.123 1.00 23.19 261 ARG A N 1
ATOM 2049 C CA . ARG A 1 261 ? 65.510 -13.543 14.683 1.00 28.45 261 ARG A CA 1
ATOM 2050 C C . ARG A 1 261 ? 64.093 -13.195 15.128 1.00 27.57 261 ARG A C 1
ATOM 2051 O O . ARG A 1 261 ? 63.134 -13.922 14.836 1.00 25.13 261 ARG A O 1
ATOM 2059 N N . SER A 1 262 ? 63.944 -12.062 15.817 1.00 28.43 262 SER A N 1
ATOM 2060 C CA . SER A 1 262 ? 62.629 -11.647 16.292 1.00 26.58 262 SER A CA 1
ATOM 2061 C C . SER A 1 262 ? 61.677 -11.366 15.128 1.00 27.87 262 SER A C 1
ATOM 2062 O O . SER A 1 262 ? 60.517 -11.806 15.134 1.00 25.99 262 SER A O 1
ATOM 2065 N N . LEU A 1 263 ? 62.143 -10.616 14.123 1.00 25.88 263 LEU A N 1
ATOM 2066 C CA . LEU A 1 263 ? 61.311 -10.366 12.947 1.00 23.54 263 LEU A CA 1
ATOM 2067 C C . LEU A 1 263 ? 60.931 -11.666 12.254 1.00 24.00 263 LEU A C 1
ATOM 2068 O O . LEU A 1 263 ? 59.815 -11.798 11.737 1.00 26.50 263 LEU A O 1
ATOM 2073 N N . PHE A 1 264 ? 61.862 -12.624 12.182 1.00 25.04 264 PHE A N 1
ATOM 2074 C CA . PHE A 1 264 ? 61.539 -13.894 11.543 1.00 24.95 264 PHE A CA 1
ATOM 2075 C C . PHE A 1 264 ? 60.434 -14.606 12.312 1.00 25.25 264 PHE A C 1
ATOM 2076 O O . PHE A 1 264 ? 59.446 -15.068 11.723 1.00 24.23 264 PHE A O 1
ATOM 2084 N N . GLU A 1 265 ? 60.595 -14.713 13.632 1.00 26.31 265 GLU A N 1
ATOM 2085 C CA . GLU A 1 265 ? 59.625 -15.463 14.438 1.00 27.35 265 GLU A CA 1
ATOM 2086 C C . GLU A 1 265 ? 58.238 -14.830 14.372 1.00 29.29 265 GLU A C 1
ATOM 2087 O O . GLU A 1 265 ? 57.223 -15.535 14.331 1.00 29.37 265 GLU A O 1
ATOM 2093 N N . ARG A 1 266 ? 58.172 -13.505 14.311 1.00 28.89 266 ARG A N 1
ATOM 2094 C CA . ARG A 1 266 ? 56.876 -12.840 14.385 1.00 29.57 266 ARG A CA 1
ATOM 2095 C C . ARG A 1 266 ? 56.192 -12.676 13.034 1.00 29.25 266 ARG A C 1
ATOM 2096 O O . ARG A 1 266 ? 54.953 -12.639 12.994 1.00 26.67 266 ARG A O 1
ATOM 2104 N N . ALA A 1 267 ? 56.952 -12.595 11.927 1.00 25.97 267 ALA A N 1
ATOM 2105 C CA . ALA A 1 267 ? 56.375 -12.330 10.611 1.00 25.93 267 ALA A CA 1
ATOM 2106 C C . ALA A 1 267 ? 56.484 -13.482 9.618 1.00 25.74 267 ALA A C 1
ATOM 2107 O O . ALA A 1 267 ? 55.637 -13.583 8.722 1.00 26.68 267 ALA A O 1
ATOM 2109 N N . LEU A 1 268 ? 57.485 -14.356 9.733 1.00 24.04 268 LEU A N 1
ATOM 2110 C CA . LEU A 1 268 ? 57.834 -15.235 8.617 1.00 26.40 268 LEU A CA 1
ATOM 2111 C C . LEU A 1 268 ? 57.681 -16.728 8.888 1.00 30.39 268 LEU A C 1
ATOM 2112 O O . LEU A 1 268 ? 57.563 -17.493 7.927 1.00 30.48 268 LEU A O 1
ATOM 2117 N N . ARG A 1 269 ? 57.709 -17.169 10.141 1.00 29.34 269 ARG A N 1
ATOM 2118 C CA . ARG A 1 269 ? 57.524 -18.582 10.436 1.00 30.45 269 ARG A CA 1
ATOM 2119 C C . ARG A 1 269 ? 56.052 -18.949 10.278 1.00 30.58 269 ARG A C 1
ATOM 2120 O O . ARG A 1 269 ? 55.193 -18.424 10.992 1.00 32.03 269 ARG A O 1
ATOM 2128 N N . ARG A 1 270 ? 55.766 -19.869 9.368 1.00 31.76 270 ARG A N 1
ATOM 2129 C CA . ARG A 1 270 ? 54.406 -20.314 9.125 1.00 30.98 270 ARG A CA 1
ATOM 2130 C C . ARG A 1 270 ? 54.079 -21.570 9.951 1.00 32.44 270 ARG A C 1
ATOM 2131 O O . ARG A 1 270 ? 54.961 -22.328 10.358 1.00 29.35 270 ARG A O 1
ATOM 2139 N N . VAL A 1 271 ? 52.788 -21.779 10.198 1.00 28.99 271 VAL A N 1
ATOM 2140 C CA . VAL A 1 271 ? 52.326 -22.984 10.877 1.00 32.74 271 VAL A CA 1
ATOM 2141 C C . VAL A 1 271 ? 51.796 -23.952 9.826 1.00 29.82 271 VAL A C 1
ATOM 2142 O O . VAL A 1 271 ? 51.507 -23.585 8.683 1.00 30.80 271 VAL A O 1
ATOM 2146 N N . GLU A 1 272 ? 51.690 -25.217 10.220 1.00 32.51 272 GLU A N 1
ATOM 2147 C CA . GLU A 1 272 ? 51.222 -26.273 9.330 1.00 35.44 272 GLU A CA 1
ATOM 2148 C C . GLU A 1 272 ? 49.801 -25.995 8.852 1.00 35.43 272 GLU A C 1
ATOM 2149 O O . GLU A 1 272 ? 48.966 -25.456 9.592 1.00 32.46 272 GLU A O 1
ATOM 2155 N N . THR A 1 273 ? 49.510 -26.395 7.611 1.00 33.35 273 THR A N 1
ATOM 2156 C CA . THR A 1 273 ? 48.194 -26.108 7.047 1.00 35.46 273 THR A CA 1
ATOM 2157 C C . THR A 1 273 ? 47.086 -26.759 7.875 1.00 39.70 273 THR A C 1
ATOM 2158 O O . THR A 1 273 ? 47.240 -27.863 8.409 1.00 36.02 273 THR A O 1
ATOM 2162 N N . GLY A 1 274 ? 45.968 -26.044 7.993 1.00 37.42 274 GLY A N 1
ATOM 2163 C CA . GLY A 1 274 ? 44.855 -26.448 8.812 1.00 36.60 274 GLY A CA 1
ATOM 2164 C C . GLY A 1 274 ? 44.914 -25.992 10.256 1.00 41.32 274 GLY A C 1
ATOM 2165 O O . GLY A 1 274 ? 43.925 -26.171 10.978 1.00 40.57 274 GLY A O 1
ATOM 2166 N N . THR A 1 275 ? 46.026 -25.399 10.707 1.00 36.05 275 THR A N 1
ATOM 2167 C CA . THR A 1 275 ? 46.219 -25.138 12.129 1.00 32.58 275 THR A CA 1
ATOM 2168 C C . THR A 1 275 ? 46.314 -23.657 12.477 1.00 33.80 275 THR A C 1
ATOM 2169 O O . THR A 1 275 ? 46.805 -23.327 13.560 1.00 35.08 275 THR A O 1
ATOM 2173 N N . LEU A 1 276 ? 45.863 -22.750 11.607 1.00 31.51 276 LEU A N 1
ATOM 2174 C CA . LEU A 1 276 ? 45.913 -21.336 11.965 1.00 33.84 276 LEU A CA 1
ATOM 2175 C C . LEU A 1 276 ? 45.154 -21.073 13.271 1.00 31.83 276 LEU A C 1
ATOM 2176 O O . LEU A 1 276 ? 45.692 -20.469 14.210 1.00 29.31 276 LEU A O 1
ATOM 2181 N N . ALA A 1 277 ? 43.900 -21.524 13.351 1.00 30.24 277 ALA A N 1
ATOM 2182 C CA . ALA A 1 277 ? 43.097 -21.230 14.539 1.00 30.36 277 ALA A CA 1
ATOM 2183 C C . ALA A 1 277 ? 43.589 -21.985 15.768 1.00 31.46 277 ALA A C 1
ATOM 2184 O O . ALA A 1 277 ? 43.548 -21.439 16.874 1.00 31.39 277 ALA A O 1
ATOM 2186 N N . ASP A 1 278 ? 44.091 -23.215 15.599 1.00 32.67 278 ASP A N 1
ATOM 2187 C CA . ASP A 1 278 ? 44.652 -23.955 16.736 1.00 30.55 278 ASP A CA 1
ATOM 2188 C C . ASP A 1 278 ? 45.894 -23.278 17.285 1.00 32.58 278 ASP A C 1
ATOM 2189 O O . ASP A 1 278 ? 46.130 -23.282 18.498 1.00 32.98 278 ASP A O 1
ATOM 2194 N N . GLU A 1 279 ? 46.718 -22.713 16.401 1.00 31.52 279 GLU A N 1
ATOM 2195 C CA . GLU A 1 279 ? 47.889 -21.978 16.855 1.00 31.15 279 GLU A CA 1
ATOM 2196 C C . GLU A 1 279 ? 47.472 -20.716 17.601 1.00 29.76 279 GLU A C 1
ATOM 2197 O O . GLU A 1 279 ? 48.017 -20.397 18.664 1.00 28.35 279 GLU A O 1
ATOM 2203 N N . PHE A 1 280 ? 46.503 -19.986 17.043 1.00 25.90 280 PHE A N 1
ATOM 2204 C CA . PHE A 1 280 ? 45.931 -18.827 17.723 1.00 29.42 280 PHE A CA 1
ATOM 2205 C C . PHE A 1 280 ? 45.329 -19.242 19.066 1.00 27.50 280 PHE A C 1
ATOM 2206 O O . PHE A 1 280 ? 45.592 -18.617 20.098 1.00 27.83 280 PHE A O 1
ATOM 2214 N N . ALA A 1 281 ? 44.579 -20.349 19.081 1.00 27.09 281 ALA A N 1
ATOM 2215 C CA . ALA A 1 281 ? 43.975 -20.814 20.331 1.00 29.60 281 ALA A CA 1
ATOM 2216 C C . ALA A 1 281 ? 45.036 -21.130 21.384 1.00 31.63 281 ALA A C 1
ATOM 2217 O O . ALA A 1 281 ? 44.872 -20.787 22.563 1.00 28.54 281 ALA A O 1
ATOM 2219 N N . LYS A 1 282 ? 46.141 -21.762 20.971 1.00 27.05 282 LYS A N 1
ATOM 2220 C CA . LYS A 1 282 ? 47.216 -22.095 21.908 1.00 28.43 282 LYS A CA 1
ATOM 2221 C C . LYS A 1 282 ? 47.787 -20.862 22.587 1.00 25.36 282 LYS A C 1
ATOM 2222 O O . LYS A 1 282 ? 48.063 -20.894 23.793 1.00 29.78 282 LYS A O 1
ATOM 2228 N N . ASP A 1 283 ? 48.037 -19.782 21.829 1.00 26.65 283 ASP A N 1
ATOM 2229 C CA . ASP A 1 283 ? 48.530 -18.552 22.456 1.00 26.60 283 ASP A CA 1
ATOM 2230 C C . ASP A 1 283 ? 47.474 -17.933 23.377 1.00 26.05 283 ASP A C 1
ATOM 2231 O O . ASP A 1 283 ? 47.818 -17.371 24.423 1.00 24.81 283 ASP A O 1
ATOM 2236 N N . VAL A 1 284 ? 46.196 -17.973 22.979 1.00 21.28 284 VAL A N 1
ATOM 2237 C CA . VAL A 1 284 ? 45.126 -17.480 23.855 1.00 29.29 284 VAL A CA 1
ATOM 2238 C C . VAL A 1 284 ? 45.148 -18.223 25.187 1.00 27.41 284 VAL A C 1
ATOM 2239 O O . VAL A 1 284 ? 45.181 -17.608 26.259 1.00 27.27 284 VAL A O 1
ATOM 2243 N N . ALA A 1 285 ? 45.167 -19.564 25.131 1.00 28.83 285 ALA A N 1
ATOM 2244 C CA . ALA A 1 285 ? 45.115 -20.383 26.343 1.00 29.06 285 ALA A CA 1
ATOM 2245 C C . ALA A 1 285 ? 46.348 -20.197 27.216 1.00 29.63 285 ALA A C 1
ATOM 2246 O O . ALA A 1 285 ? 46.241 -20.220 28.441 1.00 28.84 285 ALA A O 1
ATOM 2248 N N . ALA A 1 286 ? 47.520 -20.011 26.611 1.00 26.62 286 ALA A N 1
ATOM 2249 C CA . ALA A 1 286 ? 48.754 -19.860 27.372 1.00 25.47 286 ALA A CA 1
ATOM 2250 C C . ALA A 1 286 ? 48.912 -18.482 27.987 1.00 27.09 286 ALA A C 1
ATOM 2251 O O . ALA A 1 286 ? 49.863 -18.277 28.743 1.00 30.65 286 ALA A O 1
ATOM 2253 N N . GLY A 1 287 ? 48.025 -17.537 27.678 1.00 27.79 287 GLY A N 1
ATOM 2254 C CA . GLY A 1 287 ? 48.240 -16.157 28.077 1.00 30.42 287 GLY A CA 1
ATOM 2255 C C . GLY A 1 287 ? 49.349 -15.453 27.320 1.00 32.85 287 GLY A C 1
ATOM 2256 O O . GLY A 1 287 ? 49.877 -14.449 27.809 1.00 29.93 287 GLY A O 1
ATOM 2257 N N . THR A 1 288 ? 49.749 -15.968 26.154 1.00 26.11 288 THR A N 1
ATOM 2258 C CA . THR A 1 288 ? 50.819 -15.348 25.381 1.00 31.40 288 THR A CA 1
ATOM 2259 C C . THR A 1 288 ? 50.329 -14.655 24.117 1.00 30.08 288 THR A C 1
ATOM 2260 O O . THR A 1 288 ? 51.166 -14.249 23.302 1.00 34.06 288 THR A O 1
ATOM 2264 N N . LEU A 1 289 ? 49.012 -14.514 23.913 1.00 26.14 289 LEU A N 1
ATOM 2265 C CA . LEU A 1 289 ? 48.543 -13.729 22.778 1.00 27.64 289 LEU A CA 1
ATOM 2266 C C . LEU A 1 289 ? 49.228 -12.360 22.809 1.00 26.25 289 LEU A C 1
ATOM 2267 O O . LEU A 1 289 ? 49.288 -11.731 23.873 1.00 26.34 289 LEU A O 1
ATOM 2272 N N . PRO A 1 290 ? 49.817 -11.909 21.709 1.00 27.78 290 PRO A N 1
ATOM 2273 C CA . PRO A 1 290 ? 50.541 -10.634 21.714 1.00 27.43 290 PRO A CA 1
ATOM 2274 C C . PRO A 1 290 ? 49.580 -9.452 21.710 1.00 25.23 290 PRO A C 1
ATOM 2275 O O . PRO A 1 290 ? 48.358 -9.595 21.631 1.00 25.25 290 PRO A O 1
ATOM 2279 N N . GLU A 1 291 ? 50.165 -8.257 21.740 1.00 24.03 291 GLU A N 1
ATOM 2280 C CA . GLU A 1 291 ? 49.333 -7.058 21.679 1.00 28.45 291 GLU A CA 1
ATOM 2281 C C . GLU A 1 291 ? 48.679 -6.899 20.310 1.00 23.73 291 GLU A C 1
ATOM 2282 O O . GLU A 1 291 ? 47.521 -6.479 20.231 1.00 23.67 291 GLU A O 1
ATOM 2288 N N . VAL A 1 292 ? 49.391 -7.238 19.220 1.00 23.98 292 VAL A N 1
ATOM 2289 C CA . VAL A 1 292 ? 48.854 -7.101 17.869 1.00 19.94 292 VAL A CA 1
ATOM 2290 C C . VAL A 1 292 ? 49.038 -8.414 17.110 1.00 25.01 292 VAL A C 1
ATOM 2291 O O . VAL A 1 292 ? 50.167 -8.896 16.966 1.00 25.80 292 VAL A O 1
ATOM 2295 N N . SER A 1 293 ? 47.939 -8.967 16.589 1.00 23.37 293 SER A N 1
ATOM 2296 C CA . SER A 1 293 ? 47.932 -10.248 15.892 1.00 25.05 293 SER A CA 1
ATOM 2297 C C . SER A 1 293 ? 47.418 -10.042 14.481 1.00 26.58 293 SER A C 1
ATOM 2298 O O . SER A 1 293 ? 46.304 -9.539 14.304 1.00 26.18 293 SER A O 1
ATOM 2301 N N . TYR A 1 294 ? 48.212 -10.450 13.484 1.00 24.89 294 TYR A N 1
ATOM 2302 C CA . TYR A 1 294 ? 47.766 -10.491 12.096 1.00 24.81 294 TYR A CA 1
ATOM 2303 C C . TYR A 1 294 ? 47.370 -11.923 11.758 1.00 24.66 294 TYR A C 1
ATOM 2304 O O . TYR A 1 294 ? 48.217 -12.823 11.785 1.00 27.07 294 TYR A O 1
ATOM 2313 N N . LEU A 1 295 ? 46.107 -12.138 11.411 1.00 26.48 295 LEU A N 1
ATOM 2314 C CA . LEU A 1 295 ? 45.647 -13.449 10.966 1.00 31.14 295 LEU A CA 1
ATOM 2315 C C . LEU A 1 295 ? 45.584 -13.432 9.448 1.00 29.96 295 LEU A C 1
ATOM 2316 O O . LEU A 1 295 ? 44.837 -12.630 8.874 1.00 27.88 295 LEU A O 1
ATOM 2321 N N . VAL A 1 296 ? 46.349 -14.321 8.806 1.00 28.76 296 VAL A N 1
ATOM 2322 C CA . VAL A 1 296 ? 46.427 -14.389 7.343 1.00 28.64 296 VAL A CA 1
ATOM 2323 C C . VAL A 1 296 ? 46.053 -15.791 6.889 1.00 29.48 296 VAL A C 1
ATOM 2324 O O . VAL A 1 296 ? 46.925 -16.671 6.815 1.00 29.27 296 VAL A O 1
ATOM 2328 N N . PRO A 1 297 ? 44.787 -16.041 6.567 1.00 30.30 297 PRO A N 1
ATOM 2329 C CA . PRO A 1 297 ? 44.354 -17.405 6.247 1.00 29.23 297 PRO A CA 1
ATOM 2330 C C . PRO A 1 297 ? 44.845 -17.864 4.887 1.00 33.58 297 PRO A C 1
ATOM 2331 O O . PRO A 1 297 ? 45.237 -17.074 4.020 1.00 30.56 297 PRO A O 1
ATOM 2335 N N . SER A 1 298 ? 44.811 -19.178 4.718 1.00 31.59 298 SER A N 1
ATOM 2336 C CA . SER A 1 298 ? 45.163 -19.803 3.457 1.00 35.30 298 SER A CA 1
ATOM 2337 C C . SER A 1 298 ? 44.182 -19.378 2.368 1.00 36.97 298 SER A C 1
ATOM 2338 O O . SER A 1 298 ? 43.142 -18.759 2.632 1.00 32.39 298 SER A O 1
ATOM 2341 N N . ALA A 1 299 ? 44.519 -19.758 1.130 1.00 34.00 299 ALA A N 1
ATOM 2342 C CA . ALA A 1 299 ? 43.691 -19.419 -0.025 1.00 35.64 299 ALA A CA 1
ATOM 2343 C C . ALA A 1 299 ? 42.266 -19.918 0.152 1.00 33.30 299 ALA A C 1
ATOM 2344 O O . ALA A 1 299 ? 41.305 -19.148 0.041 1.00 37.35 299 ALA A O 1
ATOM 2346 N N . VAL A 1 300 ? 42.110 -21.214 0.428 1.00 33.21 300 VAL A N 1
ATOM 2347 C CA . VAL A 1 300 ? 40.784 -21.792 0.530 1.00 36.39 300 VAL A CA 1
ATOM 2348 C C . VAL A 1 300 ? 39.994 -21.191 1.691 1.00 35.21 300 VAL A C 1
ATOM 2349 O O . VAL A 1 300 ? 38.765 -21.177 1.641 1.00 35.03 300 VAL A O 1
ATOM 2353 N N . ASP A 1 301 ? 40.664 -20.661 2.721 1.00 31.42 301 ASP A N 1
ATOM 2354 C CA . ASP A 1 301 ? 39.979 -20.060 3.865 1.00 37.43 301 ASP A CA 1
ATOM 2355 C C . ASP A 1 301 ? 39.766 -18.554 3.726 1.00 34.28 301 ASP A C 1
ATOM 2356 O O . ASP A 1 301 ? 39.236 -17.940 4.654 1.00 30.44 301 ASP A O 1
ATOM 2361 N N . SER A 1 302 ? 40.144 -17.953 2.595 1.00 29.91 302 SER A N 1
ATOM 2362 C CA . SER A 1 302 ? 40.353 -16.512 2.490 1.00 31.71 302 SER A CA 1
ATOM 2363 C C . SER A 1 302 ? 39.111 -15.723 2.107 1.00 29.65 302 SER A C 1
ATOM 2364 O O . SER A 1 302 ? 39.144 -14.490 2.168 1.00 32.87 302 SER A O 1
ATOM 2367 N N . GLU A 1 303 ? 38.046 -16.394 1.678 1.00 30.61 303 GLU A N 1
ATOM 2368 C CA . GLU A 1 303 ? 36.839 -15.845 1.057 1.00 32.30 303 GLU A CA 1
ATOM 2369 C C . GLU A 1 303 ? 37.064 -15.363 -0.376 1.00 32.33 303 GLU A C 1
ATOM 2370 O O . GLU A 1 303 ? 36.093 -14.966 -1.038 1.00 30.75 303 GLU A O 1
ATOM 2376 N N . HIS A 1 304 ? 38.291 -15.413 -0.895 1.00 32.47 304 HIS A N 1
ATOM 2377 C CA . HIS A 1 304 ? 38.521 -14.984 -2.267 1.00 32.87 304 HIS A CA 1
ATOM 2378 C C . HIS A 1 304 ? 37.685 -15.834 -3.225 1.00 29.20 304 HIS A C 1
ATOM 2379 O O . HIS A 1 304 ? 37.746 -17.068 -3.165 1.00 33.52 304 HIS A O 1
ATOM 2386 N N . PRO A 1 305 ? 36.893 -15.223 -4.106 1.00 27.48 305 PRO A N 1
ATOM 2387 C CA . PRO A 1 305 ? 35.976 -16.007 -4.951 1.00 35.59 305 PRO A CA 1
ATOM 2388 C C . PRO A 1 305 ? 36.661 -16.946 -5.959 1.00 42.38 305 PRO A C 1
ATOM 2389 O O . PRO A 1 305 ? 35.973 -17.786 -6.555 1.00 44.59 305 PRO A O 1
ATOM 2393 N N . SER A 1 306 ? 37.968 -16.854 -6.185 1.00 37.11 306 SER A N 1
ATOM 2394 C CA . SER A 1 306 ? 38.567 -17.819 -7.095 1.00 41.25 306 SER A CA 1
ATOM 2395 C C . SER A 1 306 ? 39.104 -19.057 -6.390 1.00 43.09 306 SER A C 1
ATOM 2396 O O . SER A 1 306 ? 39.446 -20.034 -7.068 1.00 41.80 306 SER A O 1
ATOM 2399 N N . VAL A 1 307 ? 39.170 -19.066 -5.056 1.00 37.73 307 VAL A N 1
ATOM 2400 C CA . VAL A 1 307 ? 39.760 -20.214 -4.368 1.00 36.14 307 VAL A CA 1
ATOM 2401 C C . VAL A 1 307 ? 38.987 -20.600 -3.113 1.00 37.34 307 VAL A C 1
ATOM 2402 O O . VAL A 1 307 ? 39.303 -21.609 -2.481 1.00 33.72 307 VAL A O 1
ATOM 2406 N N . SER A 1 308 ? 37.981 -19.814 -2.739 1.00 36.37 308 SER A N 1
ATOM 2407 C CA . SER A 1 308 ? 37.344 -19.968 -1.433 1.00 38.97 308 SER A CA 1
ATOM 2408 C C . SER A 1 308 ? 35.827 -19.861 -1.602 1.00 41.36 308 SER A C 1
ATOM 2409 O O . SER A 1 308 ? 35.276 -20.093 -2.686 1.00 36.52 308 SER A O 1
ATOM 2412 N N . SER A 1 309 ? 35.134 -19.497 -0.512 1.00 32.67 309 SER A N 1
ATOM 2413 C CA . SER A 1 309 ? 33.689 -19.307 -0.493 1.00 35.45 309 SER A CA 1
ATOM 2414 C C . SER A 1 309 ? 33.247 -18.554 0.758 1.00 37.32 309 SER A C 1
ATOM 2415 O O . SER A 1 309 ? 34.030 -18.396 1.707 1.00 33.66 309 SER A O 1
ATOM 2418 N N . PRO A 1 310 ? 32.003 -18.077 0.807 1.00 37.14 310 PRO A N 1
ATOM 2419 C CA . PRO A 1 310 ? 31.518 -17.508 2.073 1.00 35.80 310 PRO A CA 1
ATOM 2420 C C . PRO A 1 310 ? 31.535 -18.493 3.227 1.00 35.59 310 PRO A C 1
ATOM 2421 O O . PRO A 1 310 ? 31.936 -18.116 4.339 1.00 34.31 310 PRO A O 1
ATOM 2425 N N . ILE A 1 311 ? 31.130 -19.749 3.006 1.00 33.63 311 ILE A N 1
ATOM 2426 C CA . ILE A 1 311 ? 31.066 -20.690 4.125 1.00 34.38 311 ILE A CA 1
ATOM 2427 C C . ILE A 1 311 ? 32.472 -21.098 4.582 1.00 35.97 311 ILE A C 1
ATOM 2428 O O . ILE A 1 311 ? 32.693 -21.342 5.776 1.00 36.65 311 ILE A O 1
ATOM 2433 N N . HIS A 1 312 ? 33.444 -21.179 3.661 1.00 33.27 312 HIS A N 1
ATOM 2434 C CA . HIS A 1 312 ? 34.831 -21.392 4.073 1.00 33.60 312 HIS A CA 1
ATOM 2435 C C . HIS A 1 312 ? 35.294 -20.283 5.009 1.00 30.42 312 HIS A C 1
ATOM 2436 O O . HIS A 1 312 ? 35.948 -20.542 6.023 1.00 31.64 312 HIS A O 1
ATOM 2443 N N . SER A 1 313 ? 34.973 -19.038 4.678 1.00 31.99 313 SER A N 1
ATOM 2444 C CA . SER A 1 313 ? 35.337 -17.923 5.547 1.00 35.43 313 SER A CA 1
ATOM 2445 C C . SER A 1 313 ? 34.593 -17.977 6.882 1.00 32.60 313 SER A C 1
ATOM 2446 O O . SER A 1 313 ? 35.204 -17.879 7.953 1.00 29.63 313 SER A O 1
ATOM 2449 N N . ALA A 1 314 ? 33.271 -18.131 6.842 1.00 31.71 314 ALA A N 1
ATOM 2450 C CA . ALA A 1 314 ? 32.526 -18.231 8.091 1.00 30.89 314 ALA A CA 1
ATOM 2451 C C . ALA A 1 314 ? 33.093 -19.323 8.989 1.00 33.72 314 ALA A C 1
ATOM 2452 O O . ALA A 1 314 ? 33.136 -19.165 10.215 1.00 30.83 314 ALA A O 1
ATOM 2454 N N . THR A 1 315 ? 33.597 -20.404 8.397 1.00 30.60 315 THR A N 1
ATOM 2455 C CA . THR A 1 315 ? 34.129 -21.496 9.200 1.00 30.74 315 THR A CA 1
ATOM 2456 C C . THR A 1 315 ? 35.362 -21.058 9.979 1.00 33.27 315 THR A C 1
ATOM 2457 O O . THR A 1 315 ? 35.474 -21.331 11.181 1.00 36.72 315 THR A O 1
ATOM 2461 N N . ILE A 1 316 ? 36.307 -20.384 9.312 1.00 30.80 316 ILE A N 1
ATOM 2462 C CA . ILE A 1 316 ? 37.530 -19.962 9.992 1.00 34.22 316 ILE A CA 1
ATOM 2463 C C . ILE A 1 316 ? 37.233 -18.823 10.971 1.00 31.63 316 ILE A C 1
ATOM 2464 O O . ILE A 1 316 ? 37.829 -18.745 12.058 1.00 31.08 316 ILE A O 1
ATOM 2469 N N . VAL A 1 317 ? 36.315 -17.921 10.612 1.00 30.44 317 VAL A N 1
ATOM 2470 C CA . VAL A 1 317 ? 35.925 -16.872 11.550 1.00 32.47 317 VAL A CA 1
ATOM 2471 C C . VAL A 1 317 ? 35.378 -17.495 12.829 1.00 31.27 317 VAL A C 1
ATOM 2472 O O . VAL A 1 317 ? 35.763 -17.110 13.942 1.00 30.36 317 VAL A O 1
ATOM 2476 N N . TYR A 1 318 ? 34.506 -18.501 12.691 1.00 32.15 318 TYR A N 1
ATOM 2477 C CA . TYR A 1 318 ? 33.951 -19.149 13.876 1.00 31.11 318 TYR A CA 1
ATOM 2478 C C . TYR A 1 318 ? 35.057 -19.735 14.743 1.00 33.73 318 TYR A C 1
ATOM 2479 O O . TYR A 1 318 ? 35.065 -19.548 15.964 1.00 30.93 318 TYR A O 1
ATOM 2488 N N . LYS A 1 319 ? 36.005 -20.455 14.122 1.00 33.13 319 LYS A N 1
ATOM 2489 C CA . LYS A 1 319 ? 37.070 -21.094 14.893 1.00 34.26 319 LYS A CA 1
ATOM 2490 C C . LYS A 1 319 ? 37.939 -20.062 15.598 1.00 29.75 319 LYS A C 1
ATOM 2491 O O . LYS A 1 319 ? 38.414 -20.307 16.710 1.00 33.27 319 LYS A O 1
ATOM 2497 N N . VAL A 1 320 ? 38.181 -18.911 14.960 1.00 30.13 320 VAL A N 1
ATOM 2498 C CA . VAL A 1 320 ? 38.957 -17.855 15.614 1.00 28.98 320 VAL A CA 1
ATOM 2499 C C . VAL A 1 320 ? 38.196 -17.279 16.809 1.00 33.04 320 VAL A C 1
ATOM 2500 O O . VAL A 1 320 ? 38.756 -17.117 17.902 1.00 29.16 320 VAL A O 1
ATOM 2504 N N . LEU A 1 321 ? 36.911 -16.952 16.624 1.00 30.08 321 LEU A N 1
ATOM 2505 C CA . LEU A 1 321 ? 36.145 -16.374 17.727 1.00 33.66 321 LEU A CA 1
ATOM 2506 C C . LEU A 1 321 ? 35.887 -17.398 18.820 1.00 34.55 321 LEU A C 1
ATOM 2507 O O . LEU A 1 321 ? 35.828 -17.043 20.006 1.00 34.72 321 LEU A O 1
ATOM 2512 N N . ASP A 1 322 ? 35.726 -18.667 18.438 1.00 34.73 322 ASP A N 1
ATOM 2513 C CA . ASP A 1 322 ? 35.556 -19.719 19.435 1.00 36.91 322 ASP A CA 1
ATOM 2514 C C . ASP A 1 322 ? 36.826 -19.884 20.259 1.00 37.51 322 ASP A C 1
ATOM 2515 O O . ASP A 1 322 ? 36.770 -19.993 21.491 1.00 35.43 322 ASP A O 1
ATOM 2520 N N . ALA A 1 323 ? 37.987 -19.843 19.597 1.00 34.04 323 ALA A N 1
ATOM 2521 C CA . ALA A 1 323 ? 39.249 -19.947 20.319 1.00 35.09 323 ALA A CA 1
ATOM 2522 C C . ALA A 1 323 ? 39.384 -18.831 21.347 1.00 34.43 323 ALA A C 1
ATOM 2523 O O . ALA A 1 323 ? 39.879 -19.056 22.456 1.00 35.11 323 ALA A O 1
ATOM 2525 N N . LEU A 1 324 ? 38.931 -17.624 21.000 1.00 34.43 324 LEU A N 1
ATOM 2526 C CA . LEU A 1 324 ? 38.975 -16.503 21.932 1.00 34.93 324 LEU A CA 1
ATOM 2527 C C . LEU A 1 324 ? 38.038 -16.723 23.114 1.00 35.34 324 LEU A C 1
ATOM 2528 O O . LEU A 1 324 ? 38.426 -16.526 24.269 1.00 35.16 324 LEU A O 1
ATOM 2533 N N . GLY A 1 325 ? 36.786 -17.096 22.839 1.00 33.03 325 GLY A N 1
ATOM 2534 C CA . GLY A 1 325 ? 35.792 -17.218 23.885 1.00 37.41 325 GLY A CA 1
ATOM 2535 C C . GLY A 1 325 ? 36.042 -18.353 24.859 1.00 35.87 325 GLY A C 1
ATOM 2536 O O . GLY A 1 325 ? 35.457 -18.352 25.944 1.00 35.44 325 GLY A O 1
ATOM 2537 N N . LYS A 1 326 ? 36.896 -19.311 24.496 1.00 32.00 326 LYS A N 1
ATOM 2538 C CA . LYS A 1 326 ? 37.279 -20.390 25.401 1.00 32.25 326 LYS A CA 1
ATOM 2539 C C . LYS A 1 326 ? 38.056 -19.886 26.614 1.00 34.48 326 LYS A C 1
ATOM 2540 O O . LYS A 1 326 ? 38.148 -20.605 27.613 1.00 31.18 326 LYS A O 1
ATOM 2546 N N . HIS A 1 327 ? 38.639 -18.686 26.557 1.00 31.11 327 HIS A N 1
ATOM 2547 C CA . HIS A 1 327 ? 39.323 -18.112 27.714 1.00 26.73 327 HIS A CA 1
ATOM 2548 C C . HIS A 1 327 ? 38.756 -16.725 27.977 1.00 32.02 327 HIS A C 1
ATOM 2549 O O . HIS A 1 327 ? 39.245 -15.714 27.448 1.00 25.28 327 HIS A O 1
ATOM 2556 N N . PRO A 1 328 ? 37.700 -16.653 28.798 1.00 30.03 328 PRO A N 1
ATOM 2557 C CA . PRO A 1 328 ? 36.985 -15.392 28.994 1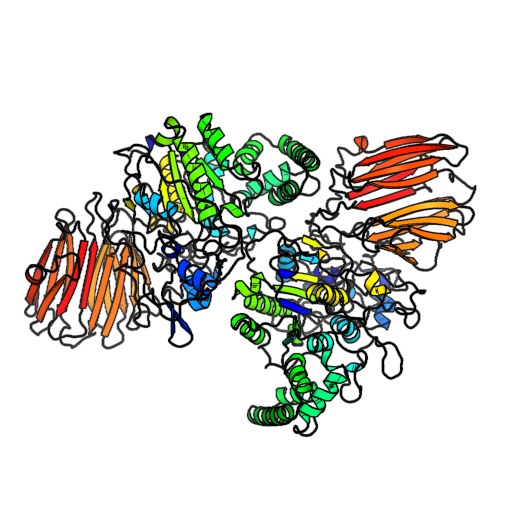.00 27.34 328 PRO A CA 1
ATOM 2558 C C . PRO A 1 328 ? 37.867 -14.237 29.398 1.00 26.16 328 PRO A C 1
ATOM 2559 O O . PRO A 1 328 ? 37.558 -13.092 29.057 1.00 27.86 328 PRO A O 1
ATOM 2563 N N . ASP A 1 329 ? 38.936 -14.480 30.142 1.00 25.17 329 ASP A N 1
ATOM 2564 C CA . ASP A 1 329 ? 39.745 -13.364 30.607 1.00 28.02 329 ASP A CA 1
ATOM 2565 C C . ASP A 1 329 ? 40.576 -12.743 29.483 1.00 32.99 329 ASP A C 1
ATOM 2566 O O . ASP A 1 329 ? 40.964 -11.571 29.595 1.00 27.12 329 ASP A O 1
ATOM 2571 N N . VAL A 1 330 ? 40.864 -13.496 28.412 1.00 25.75 330 VAL A N 1
ATOM 2572 C CA . VAL A 1 330 ? 41.461 -12.893 27.219 1.00 26.37 330 VAL A CA 1
ATOM 2573 C C . VAL A 1 330 ? 40.387 -12.229 26.381 1.00 26.22 330 VAL A C 1
ATOM 2574 O O . VAL A 1 330 ? 40.562 -11.101 25.907 1.00 23.12 330 VAL A O 1
ATOM 2578 N N . TRP A 1 331 ? 39.246 -12.905 26.223 1.00 26.22 331 TRP A N 1
ATOM 2579 C CA . TRP A 1 331 ? 38.135 -12.332 25.480 1.00 27.91 331 TRP A CA 1
ATOM 2580 C C . TRP A 1 331 ? 37.738 -10.959 26.024 1.00 28.61 331 TRP A C 1
ATOM 2581 O O . TRP A 1 331 ? 37.477 -10.030 25.246 1.00 28.10 331 TRP A O 1
ATOM 2592 N N . ARG A 1 332 ? 37.726 -10.793 27.353 1.00 25.61 332 ARG A N 1
ATOM 2593 C CA . ARG A 1 332 ? 37.265 -9.525 27.929 1.00 28.07 332 ARG A CA 1
ATOM 2594 C C . ARG A 1 332 ? 38.155 -8.341 27.572 1.00 30.46 332 ARG A C 1
ATOM 2595 O O . ARG A 1 332 ? 37.777 -7.202 27.845 1.00 28.08 332 ARG A O 1
ATOM 2603 N N . HIS A 1 333 ? 39.314 -8.562 26.955 1.00 28.47 333 HIS A N 1
ATOM 2604 C CA . HIS A 1 333 ? 40.229 -7.462 26.682 1.00 29.18 333 HIS A CA 1
ATOM 2605 C C . HIS A 1 333 ? 40.736 -7.508 25.244 1.00 28.52 333 HIS A C 1
ATOM 2606 O O . HIS A 1 333 ? 41.833 -7.025 24.959 1.00 26.67 333 HIS A O 1
ATOM 2613 N N . THR A 1 334 ? 39.957 -8.089 24.326 1.00 27.94 334 THR A N 1
ATOM 2614 C CA . THR A 1 334 ? 40.380 -8.257 22.939 1.00 26.84 334 THR A CA 1
ATOM 2615 C C . THR A 1 334 ? 39.383 -7.598 21.995 1.00 27.22 334 THR A C 1
ATOM 2616 O O . THR A 1 334 ? 38.173 -7.816 22.109 1.00 25.57 334 THR A O 1
ATOM 2620 N N . ALA A 1 335 ? 39.896 -6.795 21.060 1.00 26.54 335 ALA A N 1
ATOM 2621 C CA . ALA A 1 335 ? 39.121 -6.285 19.938 1.00 24.24 335 ALA A CA 1
ATOM 2622 C C . ALA A 1 335 ? 39.510 -7.070 18.692 1.00 26.57 335 ALA A C 1
ATOM 2623 O O . ALA A 1 335 ? 40.701 -7.258 18.425 1.00 27.36 335 ALA A O 1
ATOM 2625 N N . VAL A 1 336 ? 38.517 -7.506 17.919 1.00 24.29 336 VAL A N 1
ATOM 2626 C CA . VAL A 1 336 ? 38.752 -8.229 16.673 1.00 25.34 336 VAL A CA 1
ATOM 2627 C C . VAL A 1 336 ? 38.180 -7.401 15.528 1.00 28.61 336 VAL A C 1
ATOM 2628 O O . VAL A 1 336 ? 36.979 -7.109 15.509 1.00 27.03 336 VAL A O 1
ATOM 2632 N N . PHE A 1 337 ? 39.040 -7.028 14.577 1.00 26.93 337 PHE A N 1
ATOM 2633 C CA . PHE A 1 337 ? 38.625 -6.361 13.352 1.00 25.55 337 PHE A CA 1
ATOM 2634 C C . PHE A 1 337 ? 38.558 -7.389 12.237 1.00 27.11 337 PHE A C 1
ATOM 2635 O O . PHE A 1 337 ? 39.547 -8.077 11.966 1.00 27.77 337 PHE A O 1
ATOM 2643 N N . ILE A 1 338 ? 37.407 -7.483 11.583 1.00 25.73 338 ILE A N 1
ATOM 2644 C CA . ILE A 1 338 ? 37.207 -8.393 10.461 1.00 27.22 338 ILE A CA 1
ATOM 2645 C C . ILE A 1 338 ? 36.820 -7.538 9.266 1.00 32.30 338 ILE A C 1
ATOM 2646 O O . ILE A 1 338 ? 35.741 -6.931 9.262 1.00 29.09 338 ILE A O 1
ATOM 2651 N N . ASN A 1 339 ? 37.691 -7.482 8.254 1.00 27.11 339 ASN A N 1
ATOM 2652 C CA . ASN A 1 339 ? 37.438 -6.654 7.080 1.00 33.09 339 ASN A CA 1
ATOM 2653 C C . ASN A 1 339 ? 37.900 -7.397 5.825 1.00 30.69 339 ASN A C 1
ATOM 2654 O O . ASN A 1 339 ? 38.221 -8.588 5.860 1.00 27.39 339 ASN A O 1
ATOM 2659 N N . TYR A 1 340 ? 37.894 -6.677 4.705 1.00 30.00 340 TYR A N 1
ATOM 2660 C CA . TYR A 1 340 ? 38.212 -7.218 3.390 1.00 29.18 340 TYR A CA 1
ATOM 2661 C C . TYR A 1 340 ? 39.202 -6.295 2.701 1.00 29.32 340 TYR A C 1
ATOM 2662 O O . TYR A 1 340 ? 39.183 -5.085 2.907 1.00 29.26 340 TYR A O 1
ATOM 2671 N N . ASP A 1 341 ? 40.061 -6.868 1.861 1.00 32.03 341 ASP A N 1
ATOM 2672 C CA . ASP A 1 341 ? 41.124 -6.056 1.283 1.00 30.98 341 ASP A CA 1
ATOM 2673 C C . ASP A 1 341 ? 40.565 -5.098 0.231 1.00 27.82 341 ASP A C 1
ATOM 2674 O O . ASP A 1 341 ? 40.969 -3.929 0.168 1.00 28.30 341 ASP A O 1
ATOM 2679 N N . GLU A 1 342 ? 39.572 -5.552 -0.535 1.00 28.94 342 GLU A N 1
ATOM 2680 C CA . GLU A 1 342 ? 38.955 -4.776 -1.612 1.00 32.66 342 GLU A CA 1
ATOM 2681 C C . GLU A 1 342 ? 37.665 -5.478 -2.013 1.00 31.25 342 GLU A C 1
ATOM 2682 O O . GLU A 1 342 ? 37.370 -6.587 -1.571 1.00 34.15 342 GLU A O 1
ATOM 2688 N N . ASN A 1 343 ? 36.959 -4.877 -2.956 1.00 36.07 343 ASN A N 1
ATOM 2689 C CA . ASN A 1 343 ? 35.643 -5.327 -3.378 1.00 32.66 343 ASN A CA 1
ATOM 2690 C C . ASN A 1 343 ? 35.646 -6.320 -4.543 1.00 37.85 343 ASN A C 1
ATOM 2691 O O . ASN A 1 343 ? 34.563 -6.631 -5.051 1.00 37.61 343 ASN A O 1
ATOM 2696 N N . ASP A 1 344 ? 36.808 -6.817 -4.986 1.00 41.10 344 ASP A N 1
ATOM 2697 C CA . ASP A 1 344 ? 36.921 -7.648 -6.214 1.00 40.09 344 ASP A CA 1
ATOM 2698 C C . ASP A 1 344 ? 36.402 -6.795 -7.372 1.00 38.03 344 ASP A C 1
ATOM 2699 O O . ASP A 1 344 ? 36.817 -5.633 -7.513 1.00 38.00 344 ASP A O 1
ATOM 2704 N N . GLY A 1 345 ? 35.510 -7.301 -8.219 1.00 39.64 345 GLY A N 1
ATOM 2705 C CA . GLY A 1 345 ? 34.869 -6.430 -9.180 1.00 38.30 345 GLY A CA 1
ATOM 2706 C C . GLY A 1 345 ? 33.396 -6.262 -8.873 1.00 41.30 345 GLY A C 1
ATOM 2707 O O . GLY A 1 345 ? 32.613 -5.923 -9.761 1.00 38.86 345 GLY A O 1
ATOM 2708 N N . PHE A 1 346 ? 33.006 -6.492 -7.615 1.00 38.91 346 PHE A N 1
ATOM 2709 C CA . PHE A 1 346 ? 31.595 -6.495 -7.247 1.00 39.72 346 PHE A CA 1
ATOM 2710 C C . PHE A 1 346 ? 31.089 -5.084 -6.986 1.00 35.56 346 PHE A C 1
ATOM 2711 O O . PHE A 1 346 ? 31.735 -4.287 -6.299 1.00 37.16 346 PHE A O 1
ATOM 2719 N N . PHE A 1 347 ? 29.916 -4.789 -7.536 1.00 34.57 347 PHE A N 1
ATOM 2720 C CA . PHE A 1 347 ? 29.358 -3.445 -7.476 1.00 36.58 347 PHE A CA 1
ATOM 2721 C C . PHE A 1 347 ? 29.101 -3.006 -6.035 1.00 34.41 347 PHE A C 1
ATOM 2722 O O . PHE A 1 347 ? 28.733 -3.806 -5.172 1.00 33.76 347 PHE A O 1
ATOM 2730 N N . ASP A 1 348 ? 29.307 -1.722 -5.775 1.00 34.86 348 ASP A N 1
ATOM 2731 C CA . ASP A 1 348 ? 28.783 -1.090 -4.577 1.00 38.71 348 ASP A CA 1
ATOM 2732 C C . ASP A 1 348 ? 28.291 0.289 -4.967 1.00 39.70 348 ASP A C 1
ATOM 2733 O O . ASP A 1 348 ? 28.923 0.958 -5.788 1.00 35.98 348 ASP A O 1
ATOM 2738 N N . HIS A 1 349 ? 27.185 0.723 -4.354 1.00 37.92 349 HIS A N 1
ATOM 2739 C CA . HIS A 1 349 ? 26.472 1.904 -4.827 1.00 33.59 349 HIS A CA 1
ATOM 2740 C C . HIS A 1 349 ? 27.010 3.214 -4.293 1.00 36.11 349 HIS A C 1
ATOM 2741 O O . HIS A 1 349 ? 26.669 4.261 -4.849 1.00 39.74 349 HIS A O 1
ATOM 2748 N N . VAL A 1 350 ? 27.839 3.199 -3.256 1.00 37.44 350 VAL A N 1
ATOM 2749 C CA . VAL A 1 350 ? 28.318 4.425 -2.621 1.00 37.31 350 VAL A CA 1
ATOM 2750 C C . VAL A 1 350 ? 29.540 4.918 -3.388 1.00 38.54 350 VAL A C 1
ATOM 2751 O O . VAL A 1 350 ? 30.576 4.240 -3.375 1.00 41.07 350 VAL A O 1
ATOM 2755 N N . PRO A 1 351 ? 29.481 6.078 -4.030 1.00 40.77 351 PRO A N 1
ATOM 2756 C CA . PRO A 1 351 ? 30.694 6.661 -4.582 1.00 40.94 351 PRO A CA 1
ATOM 2757 C C . PRO A 1 351 ? 31.675 6.967 -3.467 1.00 39.89 351 PRO A C 1
ATOM 2758 O O . PRO A 1 351 ? 31.320 7.623 -2.476 1.00 43.37 351 PRO A O 1
ATOM 2762 N N . PRO A 1 352 ? 32.916 6.489 -3.583 1.00 36.27 352 PRO A N 1
ATOM 2763 C CA . PRO A 1 352 ? 33.861 6.659 -2.491 1.00 37.78 352 PRO A CA 1
ATOM 2764 C C . PRO A 1 352 ? 34.290 8.106 -2.360 1.00 39.00 352 PRO A C 1
ATOM 2765 O O . PRO A 1 352 ? 34.291 8.863 -3.345 1.00 38.13 352 PRO A O 1
ATOM 2769 N N . PRO A 1 353 ? 34.634 8.548 -1.151 1.00 42.16 353 PRO A N 1
ATOM 2770 C CA . PRO A 1 353 ? 35.330 9.831 -1.003 1.00 40.13 353 PRO A CA 1
ATOM 2771 C C . PRO A 1 353 ? 36.673 9.746 -1.702 1.00 44.22 353 PRO A C 1
ATOM 2772 O O . PRO A 1 353 ? 37.482 8.862 -1.416 1.00 42.39 353 PRO A O 1
ATOM 2776 N N . VAL A 1 354 ? 36.909 10.656 -2.638 1.00 41.50 354 VAL A N 1
ATOM 2777 C CA . VAL A 1 354 ? 38.146 10.617 -3.406 1.00 42.90 354 VAL A CA 1
ATOM 2778 C C . VAL A 1 354 ? 38.928 11.895 -3.180 1.00 41.74 354 VAL A C 1
ATOM 2779 O O . VAL A 1 354 ? 38.381 12.945 -2.825 1.00 39.65 354 VAL A O 1
ATOM 2783 N N . ALA A 1 355 ? 40.233 11.784 -3.365 1.00 37.94 355 ALA A N 1
ATOM 2784 C CA . ALA A 1 355 ? 41.082 12.958 -3.364 1.00 43.24 355 ALA A CA 1
ATOM 2785 C C . ALA A 1 355 ? 40.872 13.703 -4.674 1.00 41.88 355 ALA A C 1
ATOM 2786 O O . ALA A 1 355 ? 40.943 13.105 -5.752 1.00 43.83 355 ALA A O 1
ATOM 2788 N N . SER A 1 356 ? 40.567 14.994 -4.579 1.00 43.00 356 SER A N 1
ATOM 2789 C CA . SER A 1 356 ? 40.455 15.839 -5.765 1.00 50.29 356 SER A CA 1
ATOM 2790 C C . SER A 1 356 ? 41.822 15.958 -6.436 1.00 48.65 356 SER A C 1
ATOM 2791 O O . SER A 1 356 ? 42.844 15.575 -5.865 1.00 48.19 356 SER A O 1
ATOM 2794 N N . PRO A 1 357 ? 41.869 16.454 -7.674 1.00 54.25 357 PRO A N 1
ATOM 2795 C CA . PRO A 1 357 ? 43.165 16.534 -8.376 1.00 48.34 357 PRO A CA 1
ATOM 2796 C C . PRO A 1 357 ? 44.195 17.461 -7.742 1.00 46.32 357 PRO A C 1
ATOM 2797 O O . PRO A 1 357 ? 45.380 17.326 -8.059 1.00 49.69 357 PRO A O 1
ATOM 2801 N N . GLU A 1 358 ? 43.811 18.379 -6.853 1.00 48.31 358 GLU A N 1
ATOM 2802 C CA . GLU A 1 358 ? 44.823 19.198 -6.185 1.00 53.99 358 GLU A CA 1
ATOM 2803 C C . GLU A 1 358 ? 45.678 18.383 -5.216 1.00 53.98 358 GLU A C 1
ATOM 2804 O O . GLU A 1 358 ? 46.835 18.744 -4.962 1.00 51.38 358 GLU A O 1
ATOM 2810 N N . VAL A 1 359 ? 45.128 17.299 -4.663 1.00 51.91 359 VAL A N 1
ATOM 2811 C CA . VAL A 1 359 ? 45.863 16.389 -3.786 1.00 47.29 359 VAL A CA 1
ATOM 2812 C C . VAL A 1 359 ? 46.746 15.491 -4.646 1.00 46.00 359 VAL A C 1
ATOM 2813 O O . VAL A 1 359 ? 46.388 14.345 -4.941 1.00 39.61 359 VAL A O 1
ATOM 2817 N N . THR A 1 360 ? 47.905 16.009 -5.065 1.00 47.19 360 THR A N 1
ATOM 2818 C CA . THR A 1 360 ? 48.757 15.256 -5.981 1.00 46.22 360 THR A CA 1
ATOM 2819 C C . THR A 1 360 ? 49.352 14.017 -5.322 1.00 43.08 360 THR A C 1
ATOM 2820 O O . THR A 1 360 ? 49.666 13.047 -6.021 1.00 38.24 360 THR A O 1
ATOM 2824 N N . GLU A 1 361 ? 49.513 14.027 -3.988 1.00 45.23 361 GLU A N 1
ATOM 2825 C CA . GLU A 1 361 ? 49.946 12.821 -3.276 1.00 46.51 361 GLU A CA 1
ATOM 2826 C C . GLU A 1 361 ? 49.030 11.633 -3.542 1.00 42.33 361 GLU A C 1
ATOM 2827 O O . GLU A 1 361 ? 49.452 10.481 -3.409 1.00 43.25 361 GLU A O 1
ATOM 2833 N N . GLU A 1 362 ? 47.776 11.878 -3.891 1.00 38.90 362 GLU A N 1
ATOM 2834 C CA . GLU A 1 362 ? 46.818 10.795 -4.024 1.00 38.88 362 GLU A CA 1
ATOM 2835 C C . GLU A 1 362 ? 46.205 10.759 -5.417 1.00 42.24 362 GLU A C 1
ATOM 2836 O O . GLU A 1 362 ? 45.032 10.400 -5.578 1.00 38.87 362 GLU A O 1
ATOM 2842 N N . GLN A 1 363 ? 47.008 11.114 -6.434 1.00 38.69 363 GLN A N 1
ATOM 2843 C CA . GLN A 1 363 ? 46.648 10.976 -7.840 1.00 42.38 363 GLN A CA 1
ATOM 2844 C C . GLN A 1 363 ? 47.711 10.165 -8.572 1.00 40.92 363 GLN A C 1
ATOM 2845 O O . GLN A 1 363 ? 48.906 10.264 -8.276 1.00 37.35 363 GLN A O 1
ATOM 2851 N N . TRP A 1 364 ? 47.262 9.361 -9.528 1.00 39.60 364 TRP A N 1
ATOM 2852 C CA . TRP A 1 364 ? 48.154 8.593 -10.382 1.00 42.75 364 TRP A CA 1
ATOM 2853 C C . TRP A 1 364 ? 47.476 8.437 -11.733 1.00 46.59 364 TRP A C 1
ATOM 2854 O O . TRP A 1 364 ? 46.374 7.880 -11.809 1.00 41.57 364 TRP A O 1
ATOM 2865 N N . GLU A 1 365 ? 48.134 8.922 -12.790 1.00 49.61 365 GLU A N 1
ATOM 2866 C CA . GLU A 1 365 ? 47.588 8.891 -14.150 1.00 47.59 365 GLU A CA 1
ATOM 2867 C C . GLU A 1 365 ? 46.184 9.494 -14.185 1.00 42.94 365 GLU A C 1
ATOM 2868 O O . GLU A 1 365 ? 45.244 8.915 -14.736 1.00 45.51 365 GLU A O 1
ATOM 2874 N N . GLY A 1 366 ? 46.048 10.664 -13.569 1.00 45.02 366 GLY A N 1
ATOM 2875 C CA . GLY A 1 366 ? 44.786 11.376 -13.564 1.00 48.28 366 GLY A CA 1
ATOM 2876 C C . GLY A 1 366 ? 43.655 10.689 -12.825 1.00 54.15 366 GLY A C 1
ATOM 2877 O O . GLY A 1 366 ? 42.482 10.959 -13.112 1.00 54.17 366 GLY A O 1
ATOM 2878 N N . LYS A 1 367 ? 43.969 9.814 -11.869 1.00 51.66 367 LYS A N 1
ATOM 2879 C CA . LYS A 1 367 ? 42.960 9.036 -11.169 1.00 45.01 367 LYS A CA 1
ATOM 2880 C C . LYS A 1 367 ? 43.289 9.012 -9.681 1.00 46.24 367 LYS A C 1
ATOM 2881 O O . LYS A 1 367 ? 44.477 9.021 -9.311 1.00 42.88 367 LYS A O 1
ATOM 2887 N N . PRO A 1 368 ? 42.275 9.005 -8.804 1.00 47.28 368 PRO A N 1
ATOM 2888 C CA . PRO A 1 368 ? 42.553 9.028 -7.363 1.00 41.15 368 PRO A CA 1
ATOM 2889 C C . PRO A 1 368 ? 43.052 7.676 -6.884 1.00 37.43 368 PRO A C 1
ATOM 2890 O O . PRO A 1 368 ? 42.519 6.629 -7.259 1.00 37.47 368 PRO A O 1
ATOM 2894 N N . THR A 1 369 ? 44.102 7.707 -6.075 1.00 35.93 369 THR A N 1
ATOM 2895 C CA . THR A 1 369 ? 44.583 6.520 -5.385 1.00 39.31 369 THR A CA 1
ATOM 2896 C C . THR A 1 369 ? 43.931 6.352 -4.019 1.00 39.90 369 THR A C 1
ATOM 2897 O O . THR A 1 369 ? 44.381 5.519 -3.227 1.00 37.35 369 THR A O 1
ATOM 2901 N N . GLY A 1 370 ? 42.880 7.117 -3.742 1.00 42.14 370 GLY A N 1
ATOM 2902 C CA . GLY A 1 370 ? 42.400 7.325 -2.397 1.00 41.17 370 GLY A CA 1
ATOM 2903 C C . GLY A 1 370 ? 40.945 6.993 -2.149 1.00 50.22 370 GLY A C 1
ATOM 2904 O O . GLY A 1 370 ? 40.027 7.616 -2.688 1.00 52.12 370 GLY A O 1
ATOM 2905 N N . LEU A 1 371 ? 40.769 6.041 -1.246 1.00 52.04 371 LEU A N 1
ATOM 2906 C CA . LEU A 1 371 ? 39.541 5.340 -0.915 1.00 42.55 371 LEU A CA 1
ATOM 2907 C C . LEU A 1 371 ? 38.961 4.689 -2.159 1.00 38.24 371 LEU A C 1
ATOM 2908 O O . LEU A 1 371 ? 38.540 5.358 -3.108 1.00 35.19 371 LEU A O 1
ATOM 2913 N N . GLY A 1 372 ? 38.996 3.363 -2.160 1.00 34.93 372 GLY A N 1
ATOM 2914 C CA . GLY A 1 372 ? 38.242 2.562 -3.090 1.00 36.23 372 GLY A CA 1
ATOM 2915 C C . GLY A 1 372 ? 36.873 2.254 -2.528 1.00 34.13 372 GLY A C 1
ATOM 2916 O O . GLY A 1 372 ? 36.345 2.967 -1.667 1.00 33.91 372 GLY A O 1
ATOM 2917 N N . MET A 1 373 ? 36.300 1.162 -3.015 1.00 29.48 373 MET A N 1
ATOM 2918 C CA . MET A 1 373 ? 34.910 0.888 -2.746 1.00 30.26 373 MET A CA 1
ATOM 2919 C C . MET A 1 373 ? 34.735 0.362 -1.324 1.00 34.71 373 MET A C 1
ATOM 2920 O O . MET A 1 373 ? 35.679 -0.115 -0.683 1.00 31.75 373 MET A O 1
ATOM 2925 N N . ARG A 1 374 ? 33.505 0.490 -0.830 1.00 31.89 374 ARG A N 1
ATOM 2926 C CA . ARG A 1 374 ? 33.148 -0.043 0.473 1.00 31.37 374 ARG A CA 1
ATOM 2927 C C . ARG A 1 374 ? 33.337 -1.553 0.517 1.00 34.04 374 ARG A C 1
ATOM 2928 O O . ARG A 1 374 ? 33.006 -2.272 -0.432 1.00 34.46 374 ARG A O 1
ATOM 2936 N N . VAL A 1 375 ? 33.855 -2.028 1.644 1.00 32.80 375 VAL A N 1
ATOM 2937 C CA . VAL A 1 375 ? 33.890 -3.452 1.966 1.00 32.30 375 VAL A CA 1
ATOM 2938 C C . VAL A 1 375 ? 33.229 -3.631 3.330 1.00 30.31 375 VAL A C 1
ATOM 2939 O O . VAL A 1 375 ? 33.098 -2.665 4.099 1.00 29.36 375 VAL A O 1
ATOM 2943 N N . PRO A 1 376 ? 32.796 -4.846 3.670 1.00 30.95 376 PRO A N 1
ATOM 2944 C CA . PRO A 1 376 ? 32.325 -5.080 5.048 1.00 33.61 376 PRO A CA 1
ATOM 2945 C C . PRO A 1 376 ? 33.454 -4.938 6.068 1.00 34.68 376 PRO A C 1
ATOM 2946 O O . PRO A 1 376 ? 34.582 -5.389 5.852 1.00 30.16 376 PRO A O 1
ATOM 2950 N N . MET A 1 377 ? 33.144 -4.268 7.180 1.00 32.72 377 MET A N 1
ATOM 2951 C CA . MET A 1 377 ? 34.015 -4.233 8.347 1.00 28.17 377 MET A CA 1
ATOM 2952 C C . MET A 1 377 ? 33.150 -4.549 9.558 1.00 32.23 377 MET A C 1
ATOM 2953 O O . MET A 1 377 ? 32.131 -3.887 9.774 1.00 29.88 377 MET A O 1
ATOM 2958 N N . LEU A 1 378 ? 33.542 -5.568 10.325 1.00 28.51 378 LEU A N 1
ATOM 2959 C CA . LEU A 1 378 ? 32.884 -5.955 11.564 1.00 27.78 378 LEU A CA 1
ATOM 2960 C C . LEU A 1 378 ? 33.866 -5.802 12.715 1.00 30.66 378 LEU A C 1
ATOM 2961 O O . LEU A 1 378 ? 35.017 -6.231 12.605 1.00 30.58 378 LEU A O 1
ATOM 2966 N N . VAL A 1 379 ? 33.426 -5.184 13.808 1.00 25.03 379 VAL A N 1
ATOM 2967 C CA . VAL A 1 379 ? 34.248 -5.010 15.002 1.00 27.83 379 VAL A CA 1
ATOM 2968 C C . VAL A 1 379 ? 33.647 -5.863 16.111 1.00 28.81 379 VAL A C 1
ATOM 2969 O O . VAL A 1 379 ? 32.599 -5.521 16.676 1.00 27.14 379 VAL A O 1
ATOM 2973 N N . VAL A 1 380 ? 34.321 -6.962 16.430 1.00 26.80 380 VAL A N 1
ATOM 2974 C CA . VAL A 1 380 ? 33.835 -7.983 17.358 1.00 26.15 380 VAL A CA 1
ATOM 2975 C C . VAL A 1 380 ? 34.665 -7.899 18.632 1.00 29.37 380 VAL A C 1
ATOM 2976 O O . VAL A 1 380 ? 35.882 -8.124 18.605 1.00 27.52 380 VAL A O 1
ATOM 2980 N N . SER A 1 381 ? 34.009 -7.606 19.751 1.00 23.93 381 SER A N 1
ATOM 2981 C CA . SER A 1 381 ? 34.718 -7.275 20.978 1.00 27.37 381 SER A CA 1
ATOM 2982 C C . SER A 1 381 ? 33.711 -7.133 22.113 1.00 26.28 381 SER A C 1
ATOM 2983 O O . SER A 1 381 ? 32.510 -7.012 21.838 1.00 25.65 381 SER A O 1
ATOM 2986 N N . PRO A 1 382 ? 34.143 -7.122 23.380 1.00 25.12 382 PRO A N 1
ATOM 2987 C CA . PRO A 1 382 ? 33.178 -6.890 24.477 1.00 29.87 382 PRO A CA 1
ATOM 2988 C C . PRO A 1 382 ? 32.559 -5.507 24.461 1.00 32.05 382 PRO A C 1
ATOM 2989 O O . PRO A 1 382 ? 31.590 -5.275 25.196 1.00 29.64 382 PRO A O 1
ATOM 2993 N N . TRP A 1 383 ? 33.093 -4.577 23.667 1.00 30.12 383 TRP A N 1
ATOM 2994 C CA . TRP A 1 383 ? 32.695 -3.178 23.734 1.00 28.11 383 TRP A CA 1
ATOM 2995 C C . TRP A 1 383 ? 31.897 -2.751 22.519 1.00 25.99 383 TRP A C 1
ATOM 2996 O O . TRP A 1 383 ? 31.579 -1.568 22.381 1.00 30.04 383 TRP A O 1
ATOM 3007 N N . THR A 1 384 ? 31.560 -3.686 21.640 1.00 25.31 384 THR A N 1
ATOM 3008 C CA . THR A 1 384 ? 30.836 -3.367 20.422 1.00 28.43 384 THR A CA 1
ATOM 3009 C C . THR A 1 384 ? 29.588 -4.220 20.276 1.00 29.38 384 THR A C 1
ATOM 3010 O O . THR A 1 384 ? 29.042 -4.299 19.172 1.00 30.39 384 THR A O 1
ATOM 3014 N N . ILE A 1 385 ? 29.140 -4.875 21.351 1.00 28.66 385 ILE A N 1
ATOM 3015 C CA . ILE A 1 385 ? 27.913 -5.666 21.303 1.00 32.12 385 ILE A CA 1
ATOM 3016 C C . ILE A 1 385 ? 26.702 -4.742 21.206 1.00 31.91 385 ILE A C 1
ATOM 3017 O O . ILE A 1 385 ? 26.670 -3.656 21.811 1.00 30.00 385 ILE A O 1
ATOM 3022 N N . GLY A 1 386 ? 25.695 -5.168 20.438 1.00 31.79 386 GLY A N 1
ATOM 3023 C CA . GLY A 1 386 ? 24.443 -4.438 20.359 1.00 29.57 386 GLY A CA 1
ATOM 3024 C C . GLY A 1 386 ? 23.838 -4.330 18.974 1.00 33.77 386 GLY A C 1
ATOM 3025 O O . GLY A 1 386 ? 22.716 -3.841 18.823 1.00 33.35 386 GLY A O 1
ATOM 3026 N N . GLY A 1 387 ? 24.558 -4.767 17.948 1.00 30.96 387 GLY A N 1
ATOM 3027 C CA . GLY A 1 387 ? 24.054 -4.588 16.597 1.00 28.74 387 GLY A CA 1
ATOM 3028 C C . GLY A 1 387 ? 24.046 -3.140 16.155 1.00 30.37 387 GLY A C 1
ATOM 3029 O O . GLY A 1 387 ? 23.090 -2.702 15.516 1.00 34.17 387 GLY A O 1
ATOM 3030 N N . TYR A 1 388 ? 25.079 -2.381 16.498 1.00 25.60 388 TYR A N 1
ATOM 3031 C CA . TYR A 1 388 ? 25.170 -0.987 16.100 1.00 27.69 388 TYR A CA 1
ATOM 3032 C C . TYR A 1 388 ? 25.716 -0.867 14.684 1.00 32.85 388 TYR A C 1
ATOM 3033 O O . TYR A 1 388 ? 26.436 -1.747 14.194 1.00 30.71 388 TYR A O 1
ATOM 3042 N N . VAL A 1 389 ? 25.386 0.249 14.033 1.00 32.76 389 VAL A N 1
ATOM 3043 C CA . VAL A 1 389 ? 26.043 0.667 12.799 1.00 31.13 389 VAL A CA 1
ATOM 3044 C C . VAL A 1 389 ? 26.912 1.874 13.117 1.00 33.40 389 VAL A C 1
ATOM 3045 O O . VAL A 1 389 ? 26.525 2.748 13.904 1.00 31.83 389 VAL A O 1
ATOM 3049 N N . CYS A 1 390 ? 28.103 1.916 12.524 1.00 33.24 390 CYS A N 1
ATOM 3050 C CA . CYS A 1 390 ? 28.988 3.066 12.644 1.00 30.50 390 CYS A CA 1
ATOM 3051 C C . CYS A 1 390 ? 29.231 3.607 11.243 1.00 33.64 390 CYS A C 1
ATOM 3052 O O . CYS A 1 390 ? 29.705 2.874 10.373 1.00 29.80 390 CYS A O 1
ATOM 3055 N N . SER A 1 391 ? 28.885 4.876 11.014 1.00 36.09 391 SER A N 1
ATOM 3056 C CA . SER A 1 391 ? 28.913 5.455 9.675 1.00 31.67 391 SER A CA 1
ATOM 3057 C C . SER A 1 391 ? 30.036 6.470 9.496 1.00 32.28 391 SER A C 1
ATOM 3058 O O . SER A 1 391 ? 29.955 7.334 8.613 1.00 31.55 391 SER A O 1
ATOM 3061 N N . GLU A 1 392 ? 31.084 6.389 10.308 1.00 28.90 392 GLU A N 1
ATOM 3062 C CA . GLU A 1 392 ? 32.226 7.264 10.125 1.00 29.39 392 GLU A CA 1
ATOM 3063 C C . GLU A 1 392 ? 33.086 6.729 8.985 1.00 31.71 392 GLU A C 1
ATOM 3064 O O . GLU A 1 392 ? 33.262 5.514 8.842 1.00 28.66 392 GLU A O 1
ATOM 3070 N N . VAL A 1 393 ? 33.594 7.636 8.148 1.00 26.36 393 VAL A N 1
ATOM 3071 C CA . VAL A 1 393 ? 34.411 7.210 7.018 1.00 30.18 393 VAL A CA 1
ATOM 3072 C C . VAL A 1 393 ? 35.746 6.671 7.522 1.00 30.63 393 VAL A C 1
ATOM 3073 O O . VAL A 1 393 ? 36.474 7.348 8.266 1.00 27.79 393 VAL A O 1
ATOM 3077 N N . PHE A 1 394 ? 36.058 5.436 7.128 1.00 28.04 394 PHE A N 1
ATOM 3078 C CA . PHE A 1 394 ? 37.297 4.759 7.474 1.00 27.71 394 PHE A CA 1
ATOM 3079 C C . PHE A 1 394 ? 37.915 4.159 6.214 1.00 27.92 394 PHE A C 1
ATOM 3080 O O . PHE A 1 394 ? 37.228 3.945 5.209 1.00 28.02 394 PHE A O 1
ATOM 3088 N N . ASP A 1 395 ? 39.207 3.826 6.287 1.00 25.64 395 ASP A N 1
ATOM 3089 C CA . ASP A 1 395 ? 39.798 2.887 5.328 1.00 29.24 395 ASP A CA 1
ATOM 3090 C C . ASP A 1 395 ? 40.776 1.984 6.077 1.00 30.73 395 ASP A C 1
ATOM 3091 O O . ASP A 1 395 ? 40.802 1.956 7.312 1.00 25.96 395 ASP A O 1
ATOM 3096 N N . HIS A 1 396 ? 41.584 1.224 5.326 1.00 29.07 396 HIS A N 1
ATOM 3097 C CA . HIS A 1 396 ? 42.471 0.261 5.968 1.00 27.11 396 HIS A CA 1
ATOM 3098 C C . HIS A 1 396 ? 43.465 0.942 6.885 1.00 27.38 396 HIS A C 1
ATOM 3099 O O . HIS A 1 396 ? 43.844 0.367 7.911 1.00 27.28 396 HIS A O 1
ATOM 3106 N N . THR A 1 397 ? 43.905 2.158 6.543 1.00 23.27 397 THR A N 1
ATOM 3107 C CA . THR A 1 397 ? 44.790 2.873 7.456 1.00 25.33 397 THR A CA 1
ATOM 3108 C C . THR A 1 397 ? 44.088 3.280 8.751 1.00 24.98 397 THR A C 1
ATOM 3109 O O . THR A 1 397 ? 44.770 3.660 9.706 1.00 27.17 397 THR A O 1
ATOM 3113 N N . SER A 1 398 ? 42.758 3.178 8.830 1.00 22.52 398 SER A N 1
ATOM 3114 C CA . SER A 1 398 ? 42.090 3.479 10.097 1.00 27.75 398 SER A CA 1
ATOM 3115 C C . SER A 1 398 ? 42.409 2.436 11.166 1.00 30.05 398 SER A C 1
ATOM 3116 O O . SER A 1 398 ? 42.377 2.748 12.365 1.00 26.32 398 SER A O 1
ATOM 3119 N N . VAL A 1 399 ? 42.705 1.193 10.754 1.00 31.08 399 VAL A N 1
ATOM 3120 C CA . VAL A 1 399 ? 43.156 0.171 11.700 1.00 26.71 399 VAL A CA 1
ATOM 3121 C C . VAL A 1 399 ? 44.502 0.565 12.289 1.00 25.12 399 VAL A C 1
ATOM 3122 O O . VAL A 1 399 ? 44.718 0.461 13.503 1.00 24.40 399 VAL A O 1
ATOM 3126 N N . VAL A 1 400 ? 45.415 1.057 11.445 1.00 24.38 400 VAL A N 1
ATOM 3127 C CA . VAL A 1 400 ? 46.708 1.538 11.927 1.00 23.22 400 VAL A CA 1
ATOM 3128 C C . VAL A 1 400 ? 46.513 2.729 12.853 1.00 24.25 400 VAL A C 1
ATOM 3129 O O . VAL A 1 400 ? 47.192 2.855 13.876 1.00 28.88 400 VAL A O 1
ATOM 3133 N N . ARG A 1 401 ? 45.558 3.602 12.530 1.00 26.87 401 ARG A N 1
ATOM 3134 C CA . ARG A 1 401 ? 45.272 4.746 13.397 1.00 27.01 401 ARG A CA 1
ATOM 3135 C C . ARG A 1 401 ? 44.699 4.325 14.746 1.00 27.75 401 ARG A C 1
ATOM 3136 O O . ARG A 1 401 ? 44.988 4.956 15.772 1.00 27.86 401 ARG A O 1
ATOM 3144 N N . PHE A 1 402 ? 43.895 3.260 14.774 1.00 25.88 402 PHE A N 1
ATOM 3145 C CA . PHE A 1 402 ? 43.469 2.701 16.054 1.00 23.19 402 PHE A CA 1
ATOM 3146 C C . PHE A 1 402 ? 44.683 2.311 16.885 1.00 26.44 402 PHE A C 1
ATOM 3147 O O . PHE A 1 402 ? 44.792 2.684 18.057 1.00 26.94 402 PHE A O 1
ATOM 3155 N N . LEU A 1 403 ? 45.634 1.602 16.264 1.00 25.27 403 LEU A N 1
ATOM 3156 C CA . LEU A 1 403 ? 46.839 1.168 16.961 1.00 27.30 403 LEU A CA 1
ATOM 3157 C C . LEU A 1 403 ? 47.692 2.352 17.410 1.00 28.05 403 LEU A C 1
ATOM 3158 O O . LEU A 1 403 ? 48.287 2.303 18.492 1.00 31.14 403 LEU A O 1
ATOM 3163 N N . GLU A 1 404 ? 47.768 3.422 16.600 1.00 29.21 404 GLU A N 1
ATOM 3164 C CA . GLU A 1 404 ? 48.434 4.655 17.031 1.00 28.59 404 GLU A CA 1
ATOM 3165 C C . GLU A 1 404 ? 47.854 5.168 18.341 1.00 30.39 404 GLU A C 1
ATOM 3166 O O . GLU A 1 404 ? 48.589 5.481 19.286 1.00 28.82 404 GLU A O 1
ATOM 3172 N N . ARG A 1 405 ? 46.532 5.308 18.396 1.00 26.06 405 ARG A N 1
ATOM 3173 C CA . ARG A 1 405 ? 45.914 5.814 19.621 1.00 32.95 405 ARG A CA 1
ATOM 3174 C C . ARG A 1 405 ? 46.118 4.855 20.783 1.00 33.03 405 ARG A C 1
ATOM 3175 O O . ARG A 1 405 ? 46.423 5.281 21.902 1.00 30.78 405 ARG A O 1
ATOM 3183 N N . TRP A 1 406 ? 46.010 3.552 20.528 1.00 32.53 406 TRP A N 1
ATOM 3184 C CA . TRP A 1 406 ? 46.115 2.587 21.616 1.00 29.40 406 TRP A CA 1
ATOM 3185 C C . TRP A 1 406 ? 47.550 2.464 22.118 1.00 30.47 406 TRP A C 1
ATOM 3186 O O . TRP A 1 406 ? 47.792 2.500 23.326 1.00 29.72 406 TRP A O 1
ATOM 3197 N N . THR A 1 407 ? 48.526 2.319 21.207 1.00 29.59 407 THR A N 1
ATOM 3198 C CA . THR A 1 407 ? 49.902 2.067 21.632 1.00 32.30 407 THR A CA 1
ATOM 3199 C C . THR A 1 407 ? 50.749 3.324 21.747 1.00 34.39 407 THR A C 1
ATOM 3200 O O . THR A 1 407 ? 51.802 3.284 22.397 1.00 35.97 407 THR A O 1
ATOM 3204 N N . GLY A 1 408 ? 50.354 4.415 21.099 1.00 32.22 408 GLY A N 1
ATOM 3205 C CA . GLY A 1 408 ? 51.194 5.587 21.023 1.00 32.99 408 GLY A CA 1
ATOM 3206 C C . GLY A 1 408 ? 52.260 5.547 19.949 1.00 31.16 408 GLY A C 1
ATOM 3207 O O . GLY A 1 408 ? 53.040 6.500 19.844 1.00 32.70 408 GLY A O 1
ATOM 3208 N N . VAL A 1 409 ? 52.334 4.485 19.150 1.00 30.04 409 VAL A N 1
ATOM 3209 C CA . VAL A 1 409 ? 53.368 4.370 18.119 1.00 28.72 409 VAL A CA 1
ATOM 3210 C C . VAL A 1 409 ? 52.818 4.939 16.820 1.00 28.55 409 VAL A C 1
ATOM 3211 O O . VAL A 1 409 ? 51.857 4.399 16.256 1.00 30.69 409 VAL A O 1
ATOM 3215 N N . ALA A 1 410 ? 53.425 6.023 16.336 1.00 30.71 410 ALA A N 1
ATOM 3216 C CA . ALA A 1 410 ? 52.903 6.724 15.166 1.00 32.47 410 ALA A CA 1
ATOM 3217 C C . ALA A 1 410 ? 53.283 6.011 13.873 1.00 35.44 410 ALA A C 1
ATOM 3218 O O . ALA A 1 410 ? 54.304 5.322 13.795 1.00 33.49 410 ALA A O 1
ATOM 3220 N N . GLU A 1 411 ? 52.434 6.174 12.852 1.00 31.43 411 GLU A N 1
ATOM 3221 C CA . GLU A 1 411 ? 52.721 5.724 11.494 1.00 31.50 411 GLU A CA 1
ATOM 3222 C C . GLU A 1 411 ? 52.864 6.949 10.586 1.00 33.81 411 GLU A C 1
ATOM 3223 O O . GLU A 1 411 ? 51.874 7.414 9.998 1.00 33.09 411 GLU A O 1
ATOM 3229 N N . PRO A 1 412 ? 54.065 7.520 10.448 1.00 33.69 412 PRO A N 1
ATOM 3230 C CA . PRO A 1 412 ? 54.237 8.684 9.548 1.00 36.57 412 PRO A CA 1
ATOM 3231 C C . PRO A 1 412 ? 53.943 8.409 8.074 1.00 33.89 412 PRO A C 1
ATOM 3232 O O . PRO A 1 412 ? 53.859 9.367 7.302 1.00 36.00 412 PRO A O 1
ATOM 3236 N N . ASN A 1 413 ? 53.788 7.156 7.647 1.00 33.32 413 ASN A N 1
ATOM 3237 C CA . ASN A 1 413 ? 53.492 6.895 6.242 1.00 33.24 413 ASN A CA 1
ATOM 3238 C C . ASN A 1 413 ? 52.106 7.373 5.815 1.00 34.44 413 ASN A C 1
ATOM 3239 O O . ASN A 1 413 ? 51.890 7.606 4.618 1.00 31.09 413 ASN A O 1
ATOM 3244 N N . ILE A 1 414 ? 51.148 7.481 6.743 1.00 30.35 414 ILE A N 1
ATOM 3245 C CA . ILE A 1 414 ? 49.787 7.817 6.343 1.00 32.81 414 ILE A CA 1
ATOM 3246 C C . ILE A 1 414 ? 49.794 9.221 5.762 1.00 34.09 414 ILE A C 1
ATOM 3247 O O . ILE A 1 414 ? 50.345 10.151 6.362 1.00 33.58 414 ILE A O 1
ATOM 3252 N N . SER A 1 415 ? 49.208 9.379 4.581 1.00 35.10 415 SER A N 1
ATOM 3253 C CA . SER A 1 415 ? 49.253 10.682 3.930 1.00 35.93 415 SER A CA 1
ATOM 3254 C C . SER A 1 415 ? 48.364 11.674 4.666 1.00 39.41 415 SER A C 1
ATOM 3255 O O . SER A 1 415 ? 47.446 11.299 5.404 1.00 33.80 415 SER A O 1
ATOM 3258 N N . ASP A 1 416 ? 48.665 12.966 4.472 1.00 37.64 416 ASP A N 1
ATOM 3259 C CA . ASP A 1 416 ? 47.926 14.007 5.176 1.00 36.82 416 ASP A CA 1
ATOM 3260 C C . ASP A 1 416 ? 46.468 14.011 4.758 1.00 34.09 416 ASP A C 1
ATOM 3261 O O . ASP A 1 416 ? 45.575 14.169 5.595 1.00 33.32 416 ASP A O 1
ATOM 3266 N N . TRP A 1 417 ? 46.204 13.824 3.467 1.00 33.25 417 TRP A N 1
ATOM 3267 C CA . TRP A 1 417 ? 44.826 13.725 3.016 1.00 32.11 417 TRP A CA 1
ATOM 3268 C C . TRP A 1 417 ? 44.128 12.548 3.682 1.00 35.95 417 TRP A C 1
ATOM 3269 O O . TRP A 1 417 ? 43.090 12.711 4.332 1.00 35.85 417 TRP A O 1
ATOM 3280 N N . ARG A 1 418 ? 44.683 11.344 3.510 1.00 34.67 418 ARG A N 1
ATOM 3281 C CA . ARG A 1 418 ? 44.080 10.151 4.101 1.00 38.40 418 ARG A CA 1
ATOM 3282 C C . ARG A 1 418 ? 43.825 10.340 5.595 1.00 33.23 418 ARG A C 1
ATOM 3283 O O . ARG A 1 418 ? 42.730 10.063 6.087 1.00 35.84 418 ARG A O 1
ATOM 3291 N N . ARG A 1 419 ? 44.816 10.857 6.323 1.00 32.61 419 ARG A N 1
ATOM 3292 C CA . ARG A 1 419 ? 44.637 11.091 7.750 1.00 35.20 419 ARG A CA 1
ATOM 3293 C C . ARG A 1 419 ? 43.502 12.070 8.019 1.00 39.45 419 ARG A C 1
ATOM 3294 O O . ARG A 1 419 ? 42.852 11.998 9.066 1.00 39.38 419 ARG A O 1
ATOM 3302 N N . THR A 1 420 ? 43.251 12.990 7.089 1.00 38.75 420 THR A N 1
ATOM 3303 C CA . THR A 1 420 ? 42.187 13.967 7.262 1.00 34.61 420 THR A CA 1
ATOM 3304 C C . THR A 1 420 ? 40.815 13.356 6.997 1.00 35.92 420 THR A C 1
ATOM 3305 O O . THR A 1 420 ? 39.853 13.619 7.731 1.00 36.88 420 THR A O 1
ATOM 3309 N N . VAL A 1 421 ? 40.718 12.527 5.961 1.00 34.82 421 VAL A N 1
ATOM 3310 C CA . VAL A 1 421 ? 39.427 12.066 5.471 1.00 31.43 421 VAL A CA 1
ATOM 3311 C C . VAL A 1 421 ? 38.906 10.850 6.245 1.00 33.72 421 VAL A C 1
ATOM 3312 O O . VAL A 1 421 ? 37.691 10.649 6.326 1.00 35.07 421 VAL A O 1
ATOM 3316 N N . THR A 1 422 ? 39.785 10.037 6.834 1.00 30.84 422 THR A N 1
ATOM 3317 C CA . THR A 1 422 ? 39.379 8.825 7.540 1.00 35.34 422 THR A CA 1
ATOM 3318 C C . THR A 1 422 ? 39.489 9.011 9.051 1.00 32.20 422 THR A C 1
ATOM 3319 O O . THR A 1 422 ? 40.222 9.871 9.543 1.00 34.48 422 THR A O 1
ATOM 3323 N N . GLY A 1 423 ? 38.745 8.189 9.794 1.00 31.85 423 GLY A N 1
ATOM 3324 C CA . GLY A 1 423 ? 38.789 8.201 11.239 1.00 28.07 423 GLY A CA 1
ATOM 3325 C C . GLY A 1 423 ? 39.732 7.145 11.794 1.00 34.41 423 GLY A C 1
ATOM 3326 O O . GLY A 1 423 ? 40.467 6.471 11.064 1.00 26.39 423 GLY A O 1
ATOM 3327 N N . ASP A 1 424 ? 39.674 6.973 13.120 1.00 29.20 424 ASP A N 1
ATOM 3328 C CA . ASP A 1 424 ? 40.567 6.041 13.803 1.00 30.51 424 ASP A CA 1
ATOM 3329 C C . ASP A 1 424 ? 39.857 4.835 14.424 1.00 29.18 424 ASP A C 1
ATOM 3330 O O . ASP A 1 424 ? 40.465 4.126 15.226 1.00 28.05 424 ASP A O 1
ATOM 3335 N N . LEU A 1 425 ? 38.604 4.582 14.058 1.00 28.64 425 LEU A N 1
ATOM 3336 C CA . LEU A 1 425 ? 37.828 3.419 14.482 1.00 29.82 425 LEU A CA 1
ATOM 3337 C C . LEU A 1 425 ? 37.427 3.431 15.956 1.00 30.51 425 LEU A C 1
ATOM 3338 O O . LEU A 1 425 ? 36.667 2.553 16.373 1.00 31.74 425 LEU A O 1
ATOM 3343 N N . THR A 1 426 ? 37.877 4.410 16.753 1.00 29.23 426 THR A N 1
ATOM 3344 C CA . THR A 1 426 ? 37.439 4.458 18.149 1.00 30.77 426 THR A CA 1
ATOM 3345 C C . THR A 1 426 ? 35.944 4.727 18.292 1.00 29.71 426 THR A C 1
ATOM 3346 O O . THR A 1 426 ? 35.361 4.358 19.308 1.00 32.98 426 THR A O 1
ATOM 3350 N N . SER A 1 427 ? 35.297 5.334 17.301 1.00 33.23 427 SER A N 1
ATOM 3351 C CA . SER A 1 427 ? 33.882 5.639 17.458 1.00 31.40 427 SER A CA 1
ATOM 3352 C C . SER A 1 427 ? 33.002 4.395 17.369 1.00 34.60 427 SER A C 1
ATOM 3353 O O . SER A 1 427 ? 31.841 4.440 17.786 1.00 32.87 427 SER A O 1
ATOM 3356 N N . ALA A 1 428 ? 33.521 3.282 16.858 1.00 31.10 428 ALA A N 1
ATOM 3357 C CA . ALA A 1 428 ? 32.705 2.079 16.819 1.00 30.39 428 ALA A CA 1
ATOM 3358 C C . ALA A 1 428 ? 32.526 1.462 18.195 1.00 28.21 428 ALA A C 1
ATOM 3359 O O . ALA A 1 428 ? 31.622 0.646 18.371 1.00 27.22 428 ALA A O 1
ATOM 3361 N N . PHE A 1 429 ? 33.339 1.859 19.168 1.00 27.32 429 PHE A N 1
ATOM 3362 C CA . PHE A 1 429 ? 33.411 1.242 20.480 1.00 27.94 429 PHE A CA 1
ATOM 3363 C C . PHE A 1 429 ? 32.582 2.010 21.515 1.00 33.55 429 PHE A C 1
ATOM 3364 O O . PHE A 1 429 ? 32.431 3.234 21.446 1.00 32.39 429 PHE A O 1
ATOM 3372 N N . ASP A 1 430 ? 32.063 1.278 22.496 1.00 34.10 430 ASP A N 1
ATOM 3373 C CA . ASP A 1 430 ? 31.399 1.874 23.660 1.00 32.69 430 ASP A CA 1
ATOM 3374 C C . ASP A 1 430 ? 31.978 1.160 24.876 1.00 32.53 430 ASP A C 1
ATOM 3375 O O . ASP A 1 430 ? 31.625 0.006 25.156 1.00 34.87 430 ASP A O 1
ATOM 3380 N N . PHE A 1 431 ? 32.881 1.838 25.580 1.00 33.23 431 PHE A N 1
ATOM 3381 C CA . PHE A 1 431 ? 33.628 1.261 26.694 1.00 35.11 431 PHE A CA 1
ATOM 3382 C C . PHE A 1 431 ? 32.922 1.372 28.042 1.00 41.02 431 PHE A C 1
ATOM 3383 O O . PHE A 1 431 ? 33.546 1.098 29.070 1.00 43.75 431 PHE A O 1
ATOM 3391 N N . SER A 1 432 ? 31.646 1.745 28.080 1.00 36.82 432 SER A N 1
ATOM 3392 C CA . SER A 1 432 ? 31.059 2.114 29.360 1.00 41.23 432 SER A CA 1
ATOM 3393 C C . SER A 1 432 ? 30.231 1.016 30.022 1.00 47.91 432 SER A C 1
ATOM 3394 O O . SER A 1 432 ? 30.036 1.083 31.240 1.00 49.57 432 SER A O 1
ATOM 3397 N N . HIS A 1 433 ? 29.731 0.020 29.278 1.00 43.54 433 HIS A N 1
ATOM 3398 C CA . HIS A 1 433 ? 28.849 -1.003 29.842 1.00 48.91 433 HIS A CA 1
ATOM 3399 C C . HIS A 1 433 ? 29.338 -2.403 29.492 1.00 42.71 433 HIS A C 1
ATOM 3400 O O . HIS A 1 433 ? 29.742 -2.659 28.355 1.00 47.80 433 HIS A O 1
ATOM 3407 N N . ALA A 1 434 ? 29.261 -3.321 30.451 1.00 44.76 434 ALA A N 1
ATOM 3408 C CA . ALA A 1 434 ? 29.559 -4.712 30.141 1.00 40.32 434 ALA A CA 1
ATOM 3409 C C . ALA A 1 434 ? 28.280 -5.441 29.746 1.00 37.65 434 ALA A C 1
ATOM 3410 O O . ALA A 1 434 ? 27.170 -5.006 30.049 1.00 33.79 434 ALA A O 1
ATOM 3412 N N . ARG A 1 435 ? 28.456 -6.532 29.006 1.00 34.74 435 ARG A N 1
ATOM 3413 C CA . ARG A 1 435 ? 27.374 -7.409 28.582 1.00 38.05 435 ARG A CA 1
ATOM 3414 C C . ARG A 1 435 ? 27.874 -8.854 28.647 1.00 39.86 435 ARG A C 1
ATOM 3415 O O . ARG A 1 435 ? 29.072 -9.113 28.825 1.00 40.52 435 ARG A O 1
ATOM 3423 N N . ARG A 1 436 ? 26.954 -9.814 28.537 1.00 34.17 436 ARG A N 1
ATOM 3424 C CA . ARG A 1 436 ? 27.422 -11.181 28.378 1.00 39.00 436 ARG A CA 1
ATOM 3425 C C . ARG A 1 436 ? 28.022 -11.371 26.984 1.00 40.35 436 ARG A C 1
ATOM 3426 O O . ARG A 1 436 ? 27.663 -10.685 26.019 1.00 35.51 436 ARG A O 1
ATOM 3434 N N . ARG A 1 437 ? 28.980 -12.268 26.891 1.00 42.38 437 ARG A N 1
ATOM 3435 C CA . ARG A 1 437 ? 29.533 -12.474 25.571 1.00 40.15 437 ARG A CA 1
ATOM 3436 C C . ARG A 1 437 ? 28.574 -13.318 24.759 1.00 39.89 437 ARG A C 1
ATOM 3437 O O . ARG A 1 437 ? 28.110 -14.356 25.240 1.00 41.67 437 ARG A O 1
ATOM 3445 N N . PRO A 1 438 ? 28.215 -12.871 23.565 1.00 38.29 438 PRO A N 1
ATOM 3446 C CA . PRO A 1 438 ? 27.309 -13.650 22.725 1.00 43.67 438 PRO A CA 1
ATOM 3447 C C . PRO A 1 438 ? 27.967 -14.932 22.253 1.00 45.99 438 PRO A C 1
ATOM 3448 O O . PRO A 1 438 ? 29.184 -15.000 22.061 1.00 45.77 438 PRO A O 1
ATOM 3452 N N . GLU A 1 439 ? 27.141 -15.972 22.126 1.00 50.09 439 GLU A N 1
ATOM 3453 C CA . GLU A 1 439 ? 27.537 -17.236 21.521 1.00 48.83 439 GLU A CA 1
ATOM 3454 C C . GLU A 1 439 ? 27.268 -17.139 20.025 1.00 54.13 439 GLU A C 1
ATOM 3455 O O . GLU A 1 439 ? 26.195 -16.691 19.607 1.00 57.64 439 GLU A O 1
ATOM 3461 N N . VAL A 1 440 ? 28.249 -17.528 19.222 1.00 51.86 440 VAL A N 1
ATOM 3462 C CA . VAL A 1 440 ? 28.135 -17.467 17.773 1.00 58.48 440 VAL A CA 1
ATOM 3463 C C . VAL A 1 440 ? 27.889 -18.882 17.242 1.00 55.58 440 VAL A C 1
ATOM 3464 O O . VAL A 1 440 ? 28.573 -19.833 17.639 1.00 53.80 440 VAL A O 1
ATOM 3468 N N . GLU A 1 441 ? 26.874 -19.022 16.386 1.00 53.39 441 GLU A N 1
ATOM 3469 C CA . GLU A 1 441 ? 26.490 -20.326 15.856 1.00 52.98 441 GLU A CA 1
ATOM 3470 C C . GLU A 1 441 ? 27.559 -20.887 14.913 1.00 50.39 441 GLU A C 1
ATOM 3471 O O . GLU A 1 441 ? 28.133 -20.167 14.088 1.00 49.37 441 GLU A O 1
ATOM 3477 N N . GLN A 1 442 ? 27.833 -22.183 15.047 1.00 48.70 442 GLN A N 1
ATOM 3478 C CA . GLN A 1 442 ? 28.817 -22.825 14.186 1.00 47.61 442 GLN A CA 1
ATOM 3479 C C . GLN A 1 442 ? 28.247 -23.030 12.781 1.00 47.24 442 GLN A C 1
ATOM 3480 O O . GLN A 1 442 ? 27.100 -23.459 12.629 1.00 44.56 442 GLN A O 1
ATOM 3486 N N . PRO A 1 443 ? 29.022 -22.732 11.741 1.00 40.49 443 PRO A N 1
ATOM 3487 C CA . PRO A 1 443 ? 28.531 -22.894 10.368 1.00 44.67 443 PRO A CA 1
ATOM 3488 C C . PRO A 1 443 ? 28.277 -24.352 10.017 1.00 43.51 443 PRO A C 1
ATOM 3489 O O . PRO A 1 443 ? 28.796 -25.279 10.645 1.00 40.73 443 PRO A O 1
ATOM 3493 N N . GLY A 1 444 ? 27.461 -24.538 8.981 1.00 44.70 444 GLY A N 1
ATOM 3494 C CA . GLY A 1 444 ? 27.116 -25.856 8.494 1.00 44.62 444 GLY A CA 1
ATOM 3495 C C . GLY A 1 444 ? 28.194 -26.460 7.608 1.00 48.08 444 GLY A C 1
ATOM 3496 O O . GLY A 1 444 ? 29.308 -25.949 7.473 1.00 43.58 444 GLY A O 1
ATOM 3497 N N . ALA A 1 445 ? 27.830 -27.581 6.984 1.00 51.04 445 ALA A N 1
ATOM 3498 C CA . ALA A 1 445 ? 28.763 -28.342 6.165 1.00 45.28 445 ALA A CA 1
ATOM 3499 C C . ALA A 1 445 ? 29.148 -27.582 4.900 1.00 47.12 445 ALA A C 1
ATOM 3500 O O . ALA A 1 445 ? 28.320 -26.903 4.284 1.00 49.69 445 ALA A O 1
ATOM 3502 N N . ILE A 1 446 ? 30.410 -27.726 4.502 1.00 45.99 446 ILE A N 1
ATOM 3503 C CA . ILE A 1 446 ? 30.934 -27.128 3.275 1.00 45.20 446 ILE A CA 1
ATOM 3504 C C . ILE A 1 446 ? 30.504 -27.968 2.076 1.00 44.33 446 ILE A C 1
ATOM 3505 O O . ILE A 1 446 ? 30.888 -29.141 1.985 1.00 44.50 446 ILE A O 1
ATOM 3510 N N . PRO A 1 447 ? 29.726 -27.427 1.133 1.00 45.33 447 PRO A N 1
ATOM 3511 C CA . PRO A 1 447 ? 29.253 -28.251 0.023 1.00 45.69 447 PRO A CA 1
ATOM 3512 C C . PRO A 1 447 ? 30.413 -28.729 -0.833 1.00 45.95 447 PRO A C 1
ATOM 3513 O O . PRO A 1 447 ? 31.472 -28.080 -0.890 1.00 42.47 447 PRO A O 1
ATOM 3517 N N . PRO A 1 448 ? 30.265 -29.870 -1.501 1.00 50.82 448 PRO A N 1
ATOM 3518 C CA . PRO A 1 448 ? 31.334 -30.334 -2.394 1.00 47.80 448 PRO A CA 1
ATOM 3519 C C . PRO A 1 448 ? 31.516 -29.361 -3.543 1.00 46.11 448 PRO A C 1
ATOM 3520 O O . PRO A 1 448 ? 30.553 -28.786 -4.056 1.00 51.16 448 PRO A O 1
ATOM 3524 N N . PHE A 1 449 ? 32.770 -29.167 -3.929 1.00 49.83 449 PHE A N 1
ATOM 3525 C CA . PHE A 1 449 ? 33.083 -28.235 -4.997 1.00 49.43 449 PHE A CA 1
ATOM 3526 C C . PHE A 1 449 ? 32.571 -28.752 -6.339 1.00 52.60 449 PHE A C 1
ATOM 3527 O O . PHE A 1 449 ? 32.835 -29.898 -6.718 1.00 55.72 449 PHE A O 1
ATOM 3535 N N . SER A 1 450 ? 31.855 -27.895 -7.069 1.00 51.40 450 SER A N 1
ATOM 3536 C CA . SER A 1 450 ? 31.288 -28.229 -8.372 1.00 48.28 450 SER A CA 1
ATOM 3537 C C . SER A 1 450 ? 31.583 -27.139 -9.394 1.00 51.80 450 SER A C 1
ATOM 3538 O O . SER A 1 450 ? 30.759 -26.835 -10.261 1.00 56.71 450 SER A O 1
ATOM 3541 N N . GLY A 1 451 ? 32.760 -26.517 -9.299 1.00 49.65 451 GLY A N 1
ATOM 3542 C CA . GLY A 1 451 ? 33.222 -25.584 -10.311 1.00 47.02 451 GLY A CA 1
ATOM 3543 C C . GLY A 1 451 ? 32.837 -24.128 -10.132 1.00 49.58 451 GLY A C 1
ATOM 3544 O O . GLY A 1 451 ? 31.731 -23.812 -9.676 1.00 49.88 451 GLY A O 1
ATOM 3545 N N . ARG A 1 452 ? 33.756 -23.234 -10.492 1.00 43.84 452 ARG A N 1
ATOM 3546 C CA . ARG A 1 452 ? 33.475 -21.809 -10.506 1.00 46.40 452 ARG A CA 1
ATOM 3547 C C . ARG A 1 452 ? 32.495 -21.479 -11.616 1.00 50.77 452 ARG A C 1
ATOM 3548 O O . ARG A 1 452 ? 32.436 -22.164 -12.639 1.00 53.25 452 ARG A O 1
ATOM 3556 N N . TRP A 1 453 ? 31.736 -20.403 -11.419 1.00 47.68 453 TRP A N 1
ATOM 3557 C CA . TRP A 1 453 ? 30.751 -19.995 -12.412 1.00 44.54 453 TRP A CA 1
ATOM 3558 C C . TRP A 1 453 ? 30.461 -18.513 -12.244 1.00 47.00 453 TRP A C 1
ATOM 3559 O O . TRP A 1 453 ? 30.798 -17.901 -11.228 1.00 47.58 453 TRP A O 1
ATOM 3570 N N . SER A 1 454 ? 29.827 -17.940 -13.262 1.00 49.98 454 SER A N 1
ATOM 3571 C CA . SER A 1 454 ? 29.541 -16.512 -13.309 1.00 46.52 454 SER A CA 1
ATOM 3572 C C . SER A 1 454 ? 28.033 -16.299 -13.348 1.00 51.98 454 SER A C 1
ATOM 3573 O O . SER A 1 454 ? 27.373 -16.785 -14.284 1.00 50.71 454 SER A O 1
ATOM 3576 N N . PRO A 1 455 ? 27.441 -15.603 -12.366 1.00 53.11 455 PRO A N 1
ATOM 3577 C CA . PRO A 1 455 ? 25.982 -15.415 -12.365 1.00 47.43 455 PRO A CA 1
ATOM 3578 C C . PRO A 1 455 ? 25.515 -14.459 -13.451 1.00 44.57 455 PRO A C 1
ATOM 3579 O O . PRO A 1 455 ? 26.093 -13.390 -13.667 1.00 45.95 455 PRO A O 1
ATOM 3583 N N . LYS A 1 456 ? 24.428 -14.837 -14.116 1.00 49.86 456 LYS A N 1
ATOM 3584 C CA . LYS A 1 456 ? 23.846 -13.928 -15.091 1.00 53.37 456 LYS A CA 1
ATOM 3585 C C . LYS A 1 456 ? 22.512 -13.390 -14.577 1.00 49.51 456 LYS A C 1
ATOM 3586 O O . LYS A 1 456 ? 21.793 -14.090 -13.858 1.00 49.06 456 LYS A O 1
ATOM 3592 N N . PRO A 1 457 ? 22.155 -12.156 -14.915 1.00 48.16 457 PRO A N 1
ATOM 3593 C CA . PRO A 1 457 ? 20.920 -11.570 -14.374 1.00 53.04 457 PRO A CA 1
ATOM 3594 C C . PRO A 1 457 ? 19.708 -12.386 -14.784 1.00 56.11 457 PRO A C 1
ATOM 3595 O O . PRO A 1 457 ? 19.767 -13.151 -15.758 1.00 56.84 457 PRO A O 1
ATOM 3599 N N . PRO A 1 458 ? 18.603 -12.286 -14.044 1.00 55.13 458 PRO A N 1
ATOM 3600 C CA . PRO A 1 458 ? 17.366 -12.935 -14.480 1.00 53.57 458 PRO A CA 1
ATOM 3601 C C . PRO A 1 458 ? 16.782 -12.212 -15.684 1.00 57.36 458 PRO A C 1
ATOM 3602 O O . PRO A 1 458 ? 17.183 -11.098 -16.038 1.00 55.93 458 PRO A O 1
ATOM 3606 N N . ALA A 1 459 ? 15.807 -12.873 -16.316 1.00 58.76 459 ALA A N 1
ATOM 3607 C CA . ALA A 1 459 ? 15.098 -12.241 -17.425 1.00 59.10 459 ALA A CA 1
ATOM 3608 C C . ALA A 1 459 ? 14.152 -11.159 -16.917 1.00 58.28 459 ALA A C 1
ATOM 3609 O O . ALA A 1 459 ? 14.048 -10.084 -17.521 1.00 58.35 459 ALA A O 1
ATOM 3611 N N . VAL A 1 460 ? 13.475 -11.423 -15.800 1.00 59.56 460 VAL A N 1
ATOM 3612 C CA . VAL A 1 460 ? 12.627 -10.453 -15.116 1.00 57.17 460 VAL A CA 1
ATOM 3613 C C . VAL A 1 460 ? 13.420 -9.896 -13.936 1.00 56.71 460 VAL A C 1
ATOM 3614 O O . VAL A 1 460 ? 13.650 -10.595 -12.942 1.00 54.81 460 VAL A O 1
ATOM 3618 N N . GLN A 1 461 ? 13.842 -8.637 -14.047 1.00 54.56 461 GLN A N 1
ATOM 3619 C CA . GLN A 1 461 ? 14.662 -7.990 -13.035 1.00 56.62 461 GLN A CA 1
ATOM 3620 C C . GLN A 1 461 ? 13.786 -7.351 -11.969 1.00 56.96 461 GLN A C 1
ATOM 3621 O O . GLN A 1 461 ? 12.658 -6.937 -12.239 1.00 60.14 461 GLN A O 1
ATOM 3627 N N . HIS A 1 462 ? 14.331 -7.252 -10.755 1.00 57.96 462 HIS A N 1
ATOM 3628 C CA . HIS A 1 462 ? 13.632 -6.642 -9.631 1.00 58.75 462 HIS A CA 1
ATOM 3629 C C . HIS A 1 462 ? 14.636 -5.930 -8.739 1.00 55.60 462 HIS A C 1
ATOM 3630 O O . HIS A 1 462 ? 15.688 -6.493 -8.431 1.00 58.33 462 HIS A O 1
ATOM 3637 N N . MET A 1 463 ? 14.314 -4.709 -8.326 1.00 56.72 463 MET A N 1
ATOM 3638 C CA . MET A 1 463 ? 15.078 -4.073 -7.258 1.00 54.26 463 MET A CA 1
ATOM 3639 C C . MET A 1 463 ? 15.008 -4.946 -6.007 1.00 54.39 463 MET A C 1
ATOM 3640 O O . MET A 1 463 ? 13.915 -5.401 -5.637 1.00 53.17 463 MET A O 1
ATOM 3645 N N . PRO A 1 464 ? 16.127 -5.208 -5.335 1.00 49.36 464 PRO A N 1
ATOM 3646 C CA . PRO A 1 464 ? 16.056 -5.924 -4.062 1.00 47.66 464 PRO A CA 1
ATOM 3647 C C . PRO A 1 464 ? 15.356 -5.072 -3.016 1.00 46.18 464 PRO A C 1
ATOM 3648 O O . PRO A 1 464 ? 15.317 -3.843 -3.088 1.00 43.89 464 PRO A O 1
ATOM 3652 N N . VAL A 1 465 ? 14.788 -5.748 -2.031 1.00 48.02 465 VAL A N 1
ATOM 3653 C CA . VAL A 1 465 ? 14.195 -5.079 -0.885 1.00 49.25 465 VAL A CA 1
ATOM 3654 C C . VAL A 1 465 ? 15.136 -5.280 0.291 1.00 43.15 465 VAL A C 1
ATOM 3655 O O . VAL A 1 465 ? 15.398 -6.417 0.701 1.00 45.56 465 VAL A O 1
ATOM 3659 N N . GLN A 1 466 ? 15.665 -4.179 0.813 1.00 42.01 466 GLN A N 1
ATOM 3660 C CA . GLN A 1 466 ? 16.434 -4.229 2.048 1.00 41.18 466 GLN A CA 1
ATOM 3661 C C . GLN A 1 466 ? 15.547 -4.659 3.217 1.00 40.40 466 GLN A C 1
ATOM 3662 O O . GLN A 1 466 ? 14.361 -4.323 3.271 1.00 41.85 466 GLN A O 1
ATOM 3668 N N . GLU A 1 467 ? 16.115 -5.442 4.136 1.00 41.22 467 GLU A N 1
ATOM 3669 C CA . GLU A 1 467 ? 15.407 -5.778 5.363 1.00 40.04 467 GLU A CA 1
ATOM 3670 C C . GLU A 1 467 ? 14.948 -4.483 6.025 1.00 42.07 467 GLU A C 1
ATOM 3671 O O . GLU A 1 467 ? 15.762 -3.568 6.205 1.00 38.32 467 GLU A O 1
ATOM 3677 N N . PRO A 1 468 ? 13.669 -4.347 6.357 1.00 41.44 468 PRO A N 1
ATOM 3678 C CA . PRO A 1 468 ? 13.175 -3.063 6.855 1.00 42.92 468 PRO A CA 1
ATOM 3679 C C . PRO A 1 468 ? 13.613 -2.815 8.287 1.00 41.04 468 PRO A C 1
ATOM 3680 O O . PRO A 1 468 ? 13.871 -3.743 9.059 1.00 40.21 468 PRO A O 1
ATOM 3684 N N . GLY A 1 469 ? 13.699 -1.533 8.633 1.00 44.22 469 GLY A N 1
ATOM 3685 C CA . GLY A 1 469 ? 13.964 -1.157 10.009 1.00 43.71 469 GLY A CA 1
ATOM 3686 C C . GLY A 1 469 ? 15.212 -0.314 10.193 1.00 47.80 469 GLY A C 1
ATOM 3687 O O . GLY A 1 469 ? 16.089 -0.267 9.321 1.00 41.16 469 GLY A O 1
ATOM 3688 N N . ALA A 1 470 ? 15.303 0.360 11.328 1.00 42.23 470 ALA A N 1
ATOM 3689 C CA . ALA A 1 470 ? 16.489 1.122 11.660 1.00 40.89 470 ALA A CA 1
ATOM 3690 C C . ALA A 1 470 ? 17.349 0.312 12.620 1.00 41.51 470 ALA A C 1
ATOM 3691 O O . ALA A 1 470 ? 16.959 -0.749 13.112 1.00 45.32 470 ALA A O 1
ATOM 3693 N N . ARG A 1 471 ? 18.526 0.849 12.915 1.00 37.79 471 ARG A N 1
ATOM 3694 C CA . ARG A 1 471 ? 19.548 0.205 13.700 1.00 36.48 471 ARG A CA 1
ATOM 3695 C C . ARG A 1 471 ? 20.121 1.276 14.620 1.00 35.18 471 ARG A C 1
ATOM 3696 O O . ARG A 1 471 ? 20.223 2.442 14.207 1.00 35.46 471 ARG A O 1
ATOM 3704 N N . PRO A 1 472 ? 20.485 0.946 15.861 1.00 35.73 472 PRO A N 1
ATOM 3705 C CA . PRO A 1 472 ? 21.210 1.929 16.684 1.00 32.11 472 PRO A CA 1
ATOM 3706 C C . PRO A 1 472 ? 22.496 2.356 15.991 1.00 34.96 472 PRO A C 1
ATOM 3707 O O . PRO A 1 472 ? 23.208 1.536 15.404 1.00 30.27 472 PRO A O 1
ATOM 3711 N N . ALA A 1 473 ? 22.798 3.651 16.063 1.00 34.56 473 ALA A N 1
ATOM 3712 C CA . ALA A 1 473 ? 23.925 4.224 15.329 1.00 32.57 473 ALA A CA 1
ATOM 3713 C C . ALA A 1 473 ? 24.877 4.926 16.285 1.00 30.10 473 ALA A C 1
ATOM 3714 O O . ALA A 1 473 ? 24.447 5.618 17.207 1.00 32.86 473 ALA A O 1
ATOM 3716 N N . ARG A 1 474 ? 26.169 4.759 16.056 1.00 27.67 474 ARG A N 1
ATOM 3717 C CA . ARG A 1 474 ? 27.160 5.465 16.851 1.00 29.72 474 ARG A CA 1
ATOM 3718 C C . ARG A 1 474 ? 27.159 6.948 16.499 1.00 31.19 474 ARG A C 1
ATOM 3719 O O . ARG A 1 474 ? 26.823 7.339 15.380 1.00 32.29 474 ARG A O 1
ATOM 3727 N N . ALA A 1 475 ? 27.534 7.776 17.472 1.00 32.82 475 ALA A N 1
ATOM 3728 C CA . ALA A 1 475 ? 27.685 9.208 17.227 1.00 36.96 475 ALA A CA 1
ATOM 3729 C C . ALA A 1 475 ? 28.855 9.463 16.285 1.00 34.13 475 ALA A C 1
ATOM 3730 O O . ALA A 1 475 ? 29.900 8.812 16.376 1.00 34.45 475 ALA A O 1
ATOM 3732 N N . LEU A 1 476 ? 28.674 10.428 15.371 1.00 33.32 476 LEU A N 1
ATOM 3733 C CA . LEU A 1 476 ? 29.614 10.760 14.311 1.00 35.57 476 LEU A CA 1
ATOM 3734 C C . LEU A 1 476 ? 30.269 12.117 14.549 1.00 39.34 476 LEU A C 1
ATOM 3735 O O . LEU A 1 476 ? 29.679 13.007 15.180 1.00 37.95 476 LEU A O 1
ATOM 3740 N N . PRO A 1 477 ? 31.498 12.305 14.054 1.00 38.65 477 PRO A N 1
ATOM 3741 C CA . PRO A 1 477 ? 32.224 13.554 14.329 1.00 36.87 477 PRO A CA 1
ATOM 3742 C C . PRO A 1 477 ? 31.988 14.643 13.286 1.00 38.00 477 PRO A C 1
ATOM 3743 O O . PRO A 1 477 ? 32.861 15.486 13.046 1.00 39.04 477 PRO A O 1
ATOM 3747 N N . TYR A 1 478 ? 30.809 14.645 12.669 1.00 36.08 478 TYR A N 1
ATOM 3748 C CA . TYR A 1 478 ? 30.488 15.557 11.585 1.00 35.66 478 TYR A CA 1
ATOM 3749 C C . TYR A 1 478 ? 29.312 16.451 11.967 1.00 37.17 478 TYR A C 1
ATOM 3750 O O . TYR A 1 478 ? 28.466 16.085 12.793 1.00 40.48 478 TYR A O 1
ATOM 3759 N N . GLN A 1 479 ? 29.247 17.629 11.345 1.00 36.73 479 GLN A N 1
ATOM 3760 C CA . GLN A 1 479 ? 28.041 18.463 11.377 1.00 37.10 479 GLN A CA 1
ATOM 3761 C C . GLN A 1 479 ? 27.986 19.302 10.112 1.00 37.01 479 GLN A C 1
ATOM 3762 O O . GLN A 1 479 ? 28.253 20.509 10.127 1.00 36.13 479 GLN A O 1
ATOM 3768 N N . PRO A 1 480 ? 27.615 18.696 8.991 1.00 39.00 480 PRO A N 1
ATOM 3769 C CA . PRO A 1 480 ? 27.738 19.366 7.694 1.00 38.73 480 PRO A CA 1
ATOM 3770 C C . PRO A 1 480 ? 26.545 20.254 7.366 1.00 43.10 480 PRO A C 1
ATOM 3771 O O . PRO A 1 480 ? 25.429 20.054 7.851 1.00 40.00 480 PRO A O 1
ATOM 3775 N N . ASP A 1 481 ? 26.805 21.242 6.507 1.00 40.60 481 ASP A N 1
ATOM 3776 C CA . ASP A 1 481 ? 25.746 22.051 5.916 1.00 41.29 481 ASP A CA 1
ATOM 3777 C C . ASP A 1 481 ? 26.243 22.645 4.604 1.00 47.16 481 ASP A C 1
ATOM 3778 O O . ASP A 1 481 ? 27.450 22.788 4.377 1.00 45.59 481 ASP A O 1
ATOM 3783 N N . ALA A 1 482 ? 25.286 22.976 3.737 1.00 49.18 482 ALA A N 1
ATOM 3784 C CA . ALA A 1 482 ? 25.564 23.590 2.444 1.00 46.58 482 ALA A CA 1
ATOM 3785 C C . ALA A 1 482 ? 24.381 24.469 2.058 1.00 48.19 482 ALA A C 1
ATOM 3786 O O . ALA A 1 482 ? 23.234 24.021 2.144 1.00 45.46 482 ALA A O 1
ATOM 3788 N N . GLN A 1 483 ? 24.664 25.711 1.639 1.00 49.45 483 GLN A N 1
ATOM 3789 C CA . GLN A 1 483 ? 23.655 26.647 1.150 1.00 49.41 483 GLN A CA 1
ATOM 3790 C C . GLN A 1 483 ? 24.101 27.269 -0.165 1.00 50.83 483 GLN A C 1
ATOM 3791 O O . GLN A 1 483 ? 25.290 27.497 -0.389 1.00 52.38 483 GLN A O 1
ATOM 3797 N N . ALA A 1 484 ? 23.127 27.586 -1.012 1.00 51.10 484 ALA A N 1
ATOM 3798 C CA . ALA A 1 484 ? 23.371 28.188 -2.312 1.00 52.62 484 ALA A CA 1
ATOM 3799 C C . ALA A 1 484 ? 23.026 29.672 -2.300 1.00 55.42 484 ALA A C 1
ATOM 3800 O O . ALA A 1 484 ? 22.155 30.129 -1.554 1.00 56.57 484 ALA A O 1
ATOM 3802 N N . THR A 1 485 ? 23.726 30.416 -3.146 1.00 55.86 485 THR A N 1
ATOM 3803 C CA . THR A 1 485 ? 23.427 31.819 -3.396 1.00 61.64 485 THR A CA 1
ATOM 3804 C C . THR A 1 485 ? 23.693 32.073 -4.870 1.00 59.98 485 THR A C 1
ATOM 3805 O O . THR A 1 485 ? 24.829 31.914 -5.328 1.00 60.05 485 THR A O 1
ATOM 3809 N N . VAL A 1 486 ? 22.649 32.415 -5.620 1.00 62.47 486 VAL A N 1
ATOM 3810 C CA . VAL A 1 486 ? 22.796 32.620 -7.056 1.00 65.38 486 VAL A CA 1
ATOM 3811 C C . VAL A 1 486 ? 23.408 33.990 -7.287 1.00 66.37 486 VAL A C 1
ATOM 3812 O O . VAL A 1 486 ? 22.904 35.004 -6.789 1.00 64.23 486 VAL A O 1
ATOM 3816 N N . GLU A 1 487 ? 24.519 34.019 -8.021 1.00 68.60 487 GLU A N 1
ATOM 3817 C CA . GLU A 1 487 ? 25.323 35.231 -8.201 1.00 70.10 487 GLU A CA 1
ATOM 3818 C C . GLU A 1 487 ? 25.860 35.247 -9.626 1.00 75.53 487 GLU A C 1
ATOM 3819 O O . GLU A 1 487 ? 26.844 34.558 -9.909 1.00 81.45 487 GLU A O 1
ATOM 3825 N N . ASP A 1 488 ? 25.189 35.999 -10.501 1.00 75.50 488 ASP A N 1
ATOM 3826 C CA . ASP A 1 488 ? 25.699 36.453 -11.793 1.00 77.58 488 ASP A CA 1
ATOM 3827 C C . ASP A 1 488 ? 26.655 35.500 -12.509 1.00 73.10 488 ASP A C 1
ATOM 3828 O O . ASP A 1 488 ? 27.874 35.632 -12.405 1.00 73.27 488 ASP A O 1
ATOM 3833 N N . GLY A 1 489 ? 26.099 34.532 -13.245 1.00 69.50 489 GLY A N 1
ATOM 3834 C CA . GLY A 1 489 ? 26.890 33.571 -13.981 1.00 64.15 489 GLY A CA 1
ATOM 3835 C C . GLY A 1 489 ? 27.240 32.300 -13.228 1.00 68.57 489 GLY A C 1
ATOM 3836 O O . GLY A 1 489 ? 27.808 31.378 -13.831 1.00 64.52 489 GLY A O 1
ATOM 3837 N N . ALA A 1 490 ? 26.912 32.210 -11.941 1.00 71.70 490 ALA A N 1
ATOM 3838 C CA . ALA A 1 490 ? 27.271 31.050 -11.138 1.00 65.32 490 ALA A CA 1
ATOM 3839 C C . ALA A 1 490 ? 26.441 31.045 -9.861 1.00 64.81 490 ALA A C 1
ATOM 3840 O O . ALA A 1 490 ? 25.824 32.047 -9.484 1.00 60.65 490 ALA A O 1
ATOM 3842 N N . VAL A 1 491 ? 26.449 29.896 -9.191 1.00 63.44 491 VAL A N 1
ATOM 3843 C CA . VAL A 1 491 ? 25.906 29.758 -7.845 1.00 57.63 491 VAL A CA 1
ATOM 3844 C C . VAL A 1 491 ? 27.073 29.607 -6.878 1.00 54.14 491 VAL A C 1
ATOM 3845 O O . VAL A 1 491 ? 28.002 28.833 -7.131 1.00 55.06 491 VAL A O 1
ATOM 3849 N N . ARG A 1 492 ? 27.049 30.367 -5.793 1.00 54.63 492 ARG A N 1
ATOM 3850 C CA . ARG A 1 492 ? 28.060 30.255 -4.748 1.00 54.57 492 ARG A CA 1
ATOM 3851 C C . ARG A 1 492 ? 27.534 29.284 -3.692 1.00 55.53 492 ARG A C 1
ATOM 3852 O O . ARG A 1 492 ? 26.562 29.586 -2.991 1.00 55.27 492 ARG A O 1
ATOM 3860 N N . VAL A 1 493 ? 28.152 28.108 -3.598 1.00 51.37 493 VAL A N 1
ATOM 3861 C CA . VAL A 1 493 ? 27.769 27.096 -2.613 1.00 54.30 493 VAL A CA 1
ATOM 3862 C C . VAL A 1 493 ? 28.672 27.253 -1.394 1.00 49.95 493 VAL A C 1
ATOM 3863 O O . VAL A 1 493 ? 29.886 27.047 -1.475 1.00 52.23 493 VAL A O 1
ATOM 3867 N N . ASP A 1 494 ? 28.086 27.631 -0.264 1.00 46.91 494 ASP A N 1
ATOM 3868 C CA . ASP A 1 494 ? 28.829 27.750 0.986 1.00 52.30 494 ASP A CA 1
ATOM 3869 C C . ASP A 1 494 ? 28.707 26.438 1.754 1.00 51.06 494 ASP A C 1
ATOM 3870 O O . ASP A 1 494 ? 27.624 26.089 2.239 1.00 48.47 494 ASP A O 1
ATOM 3875 N N . LEU A 1 495 ? 29.818 25.719 1.864 1.00 49.97 495 LEU A N 1
ATOM 3876 C CA . LEU A 1 495 ? 29.899 24.475 2.612 1.00 42.31 495 LEU A CA 1
ATOM 3877 C C . LEU A 1 495 ? 30.406 24.759 4.013 1.00 44.63 495 LEU A C 1
ATOM 3878 O O . LEU A 1 495 ? 31.350 25.534 4.192 1.00 44.63 495 LEU A O 1
ATOM 3883 N N . SER A 1 496 ? 29.791 24.124 5.007 1.00 40.59 496 SER A N 1
ATOM 3884 C CA . SER A 1 496 ? 30.290 24.236 6.368 1.00 42.75 496 SER A CA 1
ATOM 3885 C C . SER A 1 496 ? 30.253 22.871 7.048 1.00 41.42 496 SER A C 1
ATOM 3886 O O . SER A 1 496 ? 29.514 21.967 6.650 1.00 35.29 496 SER A O 1
ATOM 3889 N N . ASN A 1 497 ? 31.095 22.731 8.070 1.00 37.33 497 ASN A N 1
ATOM 3890 C CA . ASN A 1 497 ? 31.126 21.522 8.887 1.00 38.03 497 ASN A CA 1
ATOM 3891 C C . ASN A 1 497 ? 31.728 21.908 10.228 1.00 38.05 497 ASN A C 1
ATOM 3892 O O . ASN A 1 497 ? 32.929 22.191 10.313 1.00 39.96 497 ASN A O 1
ATOM 3897 N N . THR A 1 498 ? 30.900 21.936 11.262 1.00 36.55 498 THR A N 1
ATOM 3898 C CA . THR A 1 498 ? 31.377 22.290 12.587 1.00 41.96 498 THR A CA 1
ATOM 3899 C C . THR A 1 498 ? 31.788 21.074 13.413 1.00 41.01 498 THR A C 1
ATOM 3900 O O . THR A 1 498 ? 32.071 21.230 14.602 1.00 41.65 498 THR A O 1
ATOM 3904 N N . GLY A 1 499 ? 31.854 19.876 12.808 1.00 43.51 499 GLY A N 1
ATOM 3905 C CA . GLY A 1 499 ? 32.261 18.685 13.536 1.00 39.89 499 GLY A CA 1
ATOM 3906 C C . GLY A 1 499 ? 33.743 18.685 13.868 1.00 40.43 499 GLY A C 1
ATOM 3907 O O . GLY A 1 499 ? 34.534 19.458 13.324 1.00 41.94 499 GLY A O 1
ATOM 3908 N N . ARG A 1 500 ? 34.136 17.783 14.782 1.00 41.03 500 ARG A N 1
ATOM 3909 C CA . ARG A 1 500 ? 35.549 17.690 15.156 1.00 40.59 500 ARG A CA 1
ATOM 3910 C C . ARG A 1 500 ? 36.398 17.033 14.068 1.00 39.49 500 ARG A C 1
ATOM 3911 O O . ARG A 1 500 ? 37.626 17.186 14.075 1.00 38.04 500 ARG A O 1
ATOM 3919 N N . SER A 1 501 ? 35.784 16.334 13.117 1.00 36.07 501 SER A N 1
ATOM 3920 C CA . SER A 1 501 ? 36.513 15.731 12.007 1.00 35.99 501 SER A CA 1
ATOM 3921 C C . SER A 1 501 ? 36.048 16.320 10.689 1.00 36.79 501 SER A C 1
ATOM 3922 O O . SER A 1 501 ? 34.892 16.732 10.548 1.00 35.35 501 SER A O 1
ATOM 3925 N N . SER A 1 502 ? 36.949 16.300 9.712 1.00 37.21 502 SER A N 1
ATOM 3926 C CA . SER A 1 502 ? 36.639 16.802 8.386 1.00 35.99 502 SER A CA 1
ATOM 3927 C C . SER A 1 502 ? 35.590 15.929 7.713 1.00 36.97 502 SER A C 1
ATOM 3928 O O . SER A 1 502 ? 35.560 14.707 7.891 1.00 35.49 502 SER A O 1
ATOM 3931 N N . ALA A 1 503 ? 34.707 16.572 6.953 1.00 38.14 503 ALA A N 1
ATOM 3932 C CA . ALA A 1 503 ? 33.629 15.897 6.247 1.00 37.33 503 ALA A CA 1
ATOM 3933 C C . ALA A 1 503 ? 33.826 16.042 4.748 1.00 38.87 503 ALA A C 1
ATOM 3934 O O . ALA A 1 503 ? 34.278 17.086 4.262 1.00 39.29 503 ALA A O 1
ATOM 3936 N N . HIS A 1 504 ? 33.472 14.990 4.027 1.00 34.21 504 HIS A N 1
ATOM 3937 C CA . HIS A 1 504 ? 33.665 14.915 2.591 1.00 41.30 504 HIS A CA 1
ATOM 3938 C C . HIS A 1 504 ? 32.375 15.269 1.866 1.00 41.43 504 HIS A C 1
ATOM 3939 O O . HIS A 1 504 ? 31.343 14.629 2.084 1.00 37.71 504 HIS A O 1
ATOM 3946 N N . PHE A 1 505 ? 32.451 16.252 0.974 1.00 39.51 505 PHE A N 1
ATOM 3947 C CA . PHE A 1 505 ? 31.323 16.653 0.145 1.00 39.90 505 PHE A CA 1
ATOM 3948 C C . PHE A 1 505 ? 31.573 16.290 -1.309 1.00 41.76 505 PHE A C 1
ATOM 3949 O O . PHE A 1 505 ? 32.686 16.447 -1.815 1.00 42.20 505 PHE A O 1
ATOM 3957 N N . ALA A 1 506 ? 30.529 15.835 -1.985 1.00 41.37 506 ALA A N 1
ATOM 3958 C CA . ALA A 1 506 ? 30.585 15.558 -3.410 1.00 39.61 506 ALA A CA 1
ATOM 3959 C C . ALA A 1 506 ? 29.452 16.310 -4.088 1.00 43.59 506 ALA A C 1
ATOM 3960 O O . ALA A 1 506 ? 28.334 16.369 -3.565 1.00 40.18 506 ALA A O 1
ATOM 3962 N N . LEU A 1 507 ? 29.745 16.906 -5.240 1.00 43.98 507 LEU A N 1
ATOM 3963 C CA . LEU A 1 507 ? 28.771 17.699 -5.984 1.00 41.34 507 LEU A CA 1
ATOM 3964 C C . LEU A 1 507 ? 28.537 17.019 -7.320 1.00 42.86 507 LEU A C 1
ATOM 3965 O O . LEU A 1 507 ? 29.480 16.835 -8.095 1.00 45.91 507 LEU A O 1
ATOM 3970 N N . TYR A 1 508 ? 27.286 16.669 -7.594 1.0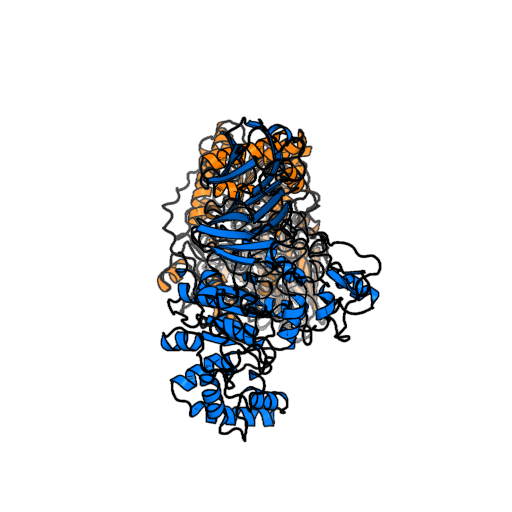0 42.70 508 TYR A N 1
ATOM 3971 C CA . TYR A 1 508 ? 26.926 15.977 -8.825 1.00 43.15 508 TYR A CA 1
ATOM 3972 C C . TYR A 1 508 ? 26.186 16.928 -9.761 1.00 49.20 508 TYR A C 1
ATOM 3973 O O . TYR A 1 508 ? 25.062 17.346 -9.443 1.00 48.13 508 TYR A O 1
ATOM 3982 N N . PRO A 1 509 ? 26.769 17.306 -10.904 1.00 47.99 509 PRO A N 1
ATOM 3983 C CA . PRO A 1 509 ? 26.097 18.249 -11.806 1.00 48.37 509 PRO A CA 1
ATOM 3984 C C . PRO A 1 509 ? 25.122 17.548 -12.744 1.00 48.51 509 PRO A C 1
ATOM 3985 O O . PRO A 1 509 ? 25.408 16.482 -13.300 1.00 49.48 509 PRO A O 1
ATOM 3989 N N . TYR A 1 510 ? 23.951 18.159 -12.924 1.00 49.47 510 TYR A N 1
ATOM 3990 C CA . TYR A 1 510 ? 22.955 17.614 -13.840 1.00 53.35 510 TYR A CA 1
ATOM 3991 C C . TYR A 1 510 ? 22.514 18.631 -14.887 1.00 54.92 510 TYR A C 1
ATOM 3992 O O . TYR A 1 510 ? 21.592 18.345 -15.659 1.00 56.19 510 TYR A O 1
ATOM 4001 N N . ALA A 1 511 ? 23.159 19.797 -14.949 1.00 49.88 511 ALA A N 1
ATOM 4002 C CA . ALA A 1 511 ? 22.879 20.798 -15.971 1.00 54.24 511 ALA A CA 1
ATOM 4003 C C . ALA A 1 511 ? 24.173 21.292 -16.604 1.00 53.30 511 ALA A C 1
ATOM 4004 O O . ALA A 1 511 ? 24.281 22.463 -16.978 1.00 55.30 511 ALA A O 1
ATOM 4006 N N . GLY A 1 512 ? 25.169 20.413 -16.704 1.00 54.91 512 GLY A N 1
ATOM 4007 C CA . GLY A 1 512 ? 26.422 20.752 -17.342 1.00 49.13 512 GLY A CA 1
ATOM 4008 C C . GLY A 1 512 ? 27.275 21.740 -16.588 1.00 53.74 512 GLY A C 1
ATOM 4009 O O . GLY A 1 512 ? 28.121 22.399 -17.194 1.00 58.30 512 GLY A O 1
ATOM 4010 N N . GLU A 1 513 ? 27.081 21.874 -15.275 1.00 53.49 513 GLU A N 1
ATOM 4011 C CA . GLU A 1 513 ? 27.917 22.795 -14.512 1.00 53.00 513 GLU A CA 1
ATOM 4012 C C . GLU A 1 513 ? 29.383 22.359 -14.535 1.00 51.20 513 GLU A C 1
ATOM 4013 O O . GLU A 1 513 ? 30.291 23.195 -14.617 1.00 51.66 513 GLU A O 1
ATOM 4019 N N . PHE A 1 514 ? 29.624 21.058 -14.453 1.00 52.66 514 PHE A N 1
ATOM 4020 C CA . PHE A 1 514 ? 30.936 20.440 -14.539 1.00 47.58 514 PHE A CA 1
ATOM 4021 C C . PHE A 1 514 ? 30.772 19.202 -15.400 1.00 46.16 514 PHE A C 1
ATOM 4022 O O . PHE A 1 514 ? 29.655 18.698 -15.560 1.00 48.43 514 PHE A O 1
ATOM 4030 N N . PRO A 1 515 ? 31.859 18.703 -15.992 1.00 46.39 515 PRO A N 1
ATOM 4031 C CA . PRO A 1 515 ? 31.782 17.420 -16.706 1.00 48.38 515 PRO A CA 1
ATOM 4032 C C . PRO A 1 515 ? 31.735 16.192 -15.796 1.00 48.82 515 PRO A C 1
ATOM 4033 O O . PRO A 1 515 ? 31.110 15.188 -16.156 1.00 49.15 515 PRO A O 1
ATOM 4037 N N . VAL A 1 516 ? 32.407 16.234 -14.646 1.00 46.91 516 VAL A N 1
ATOM 4038 C CA . VAL A 1 516 ? 32.403 15.112 -13.702 1.00 46.05 516 VAL A CA 1
ATOM 4039 C C . VAL A 1 516 ? 32.007 15.627 -12.323 1.00 44.45 516 VAL A C 1
ATOM 4040 O O . VAL A 1 516 ? 31.984 16.851 -12.109 1.00 42.75 516 VAL A O 1
ATOM 4044 N N . PRO A 1 517 ? 31.674 14.751 -11.373 1.00 39.21 517 PRO A N 1
ATOM 4045 C CA . PRO A 1 517 ? 31.390 15.226 -10.014 1.00 42.13 517 PRO A CA 1
ATOM 4046 C C . PRO A 1 517 ? 32.629 15.827 -9.374 1.00 40.84 517 PRO A C 1
ATOM 4047 O O . PRO A 1 517 ? 33.758 15.412 -9.646 1.00 40.72 517 PRO A O 1
ATOM 4051 N N . GLN A 1 518 ? 32.404 16.838 -8.538 1.00 39.47 518 GLN A N 1
ATOM 4052 C CA . GLN A 1 518 ? 33.462 17.523 -7.809 1.00 40.67 518 GLN A CA 1
ATOM 4053 C C . GLN A 1 518 ? 33.487 17.058 -6.357 1.00 44.46 518 GLN A C 1
ATOM 4054 O O . GLN A 1 518 ? 32.438 16.790 -5.758 1.00 40.97 518 GLN A O 1
ATOM 4060 N N . HIS A 1 519 ? 34.690 16.975 -5.792 1.00 45.15 519 HIS A N 1
ATOM 4061 C CA . HIS A 1 519 ? 34.886 16.466 -4.443 1.00 43.14 519 HIS A CA 1
ATOM 4062 C C . HIS A 1 519 ? 35.718 17.441 -3.631 1.00 44.31 519 HIS A C 1
ATOM 4063 O O . HIS A 1 519 ? 36.683 18.022 -4.139 1.00 43.46 519 HIS A O 1
ATOM 4070 N N . ARG A 1 520 ? 35.348 17.600 -2.363 1.00 38.98 520 ARG A N 1
ATOM 4071 C CA . ARG A 1 520 ? 36.056 18.500 -1.470 1.00 41.81 520 ARG A CA 1
ATOM 4072 C C . ARG A 1 520 ? 35.928 17.988 -0.043 1.00 43.75 520 ARG A C 1
ATOM 4073 O O . ARG A 1 520 ? 34.911 17.403 0.333 1.00 43.44 520 ARG A O 1
ATOM 4081 N N . ASP A 1 521 ? 36.967 18.223 0.750 1.00 39.87 521 ASP A N 1
ATOM 4082 C CA . ASP A 1 521 ? 36.983 17.859 2.157 1.00 41.97 521 ASP A CA 1
ATOM 4083 C C . ASP A 1 521 ? 36.999 19.134 2.984 1.00 43.54 521 ASP A C 1
ATOM 4084 O O . ASP A 1 521 ? 37.758 20.061 2.683 1.00 48.00 521 ASP A O 1
ATOM 4089 N N . VAL A 1 522 ? 36.139 19.203 3.996 1.00 38.17 522 VAL A N 1
ATOM 4090 C CA . VAL A 1 522 ? 35.861 20.476 4.654 1.00 41.34 522 VAL A CA 1
ATOM 4091 C C . VAL A 1 522 ? 35.820 20.275 6.157 1.00 41.08 522 VAL A C 1
ATOM 4092 O O . VAL A 1 522 ? 35.020 19.475 6.660 1.00 41.12 522 VAL A O 1
ATOM 4096 N N . LYS A 1 523 ? 36.671 21.008 6.872 1.00 43.30 523 LYS A N 1
ATOM 4097 C CA . LYS A 1 523 ? 36.542 21.207 8.312 1.00 43.51 523 LYS A CA 1
ATOM 4098 C C . LYS A 1 523 ? 36.529 22.706 8.564 1.00 44.02 523 LYS A C 1
ATOM 4099 O O . LYS A 1 523 ? 37.559 23.367 8.428 1.00 52.06 523 LYS A O 1
ATOM 4105 N N . GLY A 1 524 ? 35.373 23.238 8.934 1.00 47.88 524 GLY A N 1
ATOM 4106 C CA . GLY A 1 524 ? 35.198 24.673 9.042 1.00 43.65 524 GLY A CA 1
ATOM 4107 C C . GLY A 1 524 ? 34.296 25.189 7.938 1.00 44.08 524 GLY A C 1
ATOM 4108 O O . GLY A 1 524 ? 33.103 24.883 7.920 1.00 45.13 524 GLY A O 1
ATOM 4109 N N . THR A 1 525 ? 34.841 25.954 6.996 1.00 47.20 525 THR A N 1
ATOM 4110 C CA . THR A 1 525 ? 34.045 26.480 5.896 1.00 47.12 525 THR A CA 1
ATOM 4111 C C . THR A 1 525 ? 34.849 26.414 4.608 1.00 46.92 525 THR A C 1
ATOM 4112 O O . THR A 1 525 ? 36.078 26.497 4.615 1.00 48.59 525 THR A O 1
ATOM 4116 N N . ALA A 1 526 ? 34.130 26.276 3.501 1.00 45.46 526 ALA A N 1
ATOM 4117 C CA . ALA A 1 526 ? 34.719 26.230 2.177 1.00 50.36 526 ALA A CA 1
ATOM 4118 C C . ALA A 1 526 ? 33.636 26.617 1.186 1.00 55.13 526 ALA A C 1
ATOM 4119 O O . ALA A 1 526 ? 32.444 26.614 1.511 1.00 51.79 526 ALA A O 1
ATOM 4121 N N . ARG A 1 527 ? 34.071 26.989 -0.018 1.00 54.11 527 ARG A N 1
ATOM 4122 C CA . ARG A 1 527 ? 33.220 27.639 -1.007 1.00 54.61 527 ARG A CA 1
ATOM 4123 C C . ARG A 1 527 ? 33.427 26.947 -2.345 1.00 55.37 527 ARG A C 1
ATOM 4124 O O . ARG A 1 527 ? 34.559 26.868 -2.835 1.00 54.17 527 ARG A O 1
ATOM 4132 N N . TRP A 1 528 ? 32.349 26.430 -2.920 1.00 52.78 528 TRP A N 1
ATOM 4133 C CA . TRP A 1 528 ? 32.329 25.995 -4.309 1.00 49.49 528 TRP A CA 1
ATOM 4134 C C . TRP A 1 528 ? 31.730 27.116 -5.148 1.00 51.79 528 TRP A C 1
ATOM 4135 O O . TRP A 1 528 ? 30.666 27.645 -4.809 1.00 51.35 528 TRP A O 1
ATOM 4146 N N . THR A 1 529 ? 32.395 27.468 -6.240 1.00 51.15 529 THR A N 1
ATOM 4147 C CA . THR A 1 529 ? 31.823 28.371 -7.237 1.00 50.32 529 THR A CA 1
ATOM 4148 C C . THR A 1 529 ? 31.398 27.501 -8.413 1.00 52.13 529 THR A C 1
ATOM 4149 O O . THR A 1 529 ? 32.237 27.020 -9.175 1.00 55.70 529 THR A O 1
ATOM 4153 N N . VAL A 1 530 ? 30.098 27.263 -8.551 1.00 50.31 530 VAL A N 1
ATOM 4154 C CA . VAL A 1 530 ? 29.596 26.368 -9.588 1.00 54.47 530 VAL A CA 1
ATOM 4155 C C . VAL A 1 530 ? 29.116 27.228 -10.758 1.00 58.81 530 VAL A C 1
ATOM 4156 O O . VAL A 1 530 ? 28.140 27.987 -10.601 1.00 59.05 530 VAL A O 1
ATOM 4160 N N . PRO A 1 531 ? 29.772 27.164 -11.919 1.00 61.36 531 PRO A N 1
ATOM 4161 C CA . PRO A 1 531 ? 29.425 28.076 -13.019 1.00 61.33 531 PRO A CA 1
ATOM 4162 C C . PRO A 1 531 ? 28.129 27.635 -13.683 1.00 63.61 531 PRO A C 1
ATOM 4163 O O . PRO A 1 531 ? 27.991 26.483 -14.108 1.00 64.64 531 PRO A O 1
ATOM 4167 N N . VAL A 1 532 ? 27.169 28.550 -13.756 1.00 65.78 532 VAL A N 1
ATOM 4168 C CA . VAL A 1 532 ? 25.894 28.279 -14.407 1.00 67.93 532 VAL A CA 1
ATOM 4169 C C . VAL A 1 532 ? 25.947 28.935 -15.779 1.00 69.78 532 VAL A C 1
ATOM 4170 O O . VAL A 1 532 ? 25.978 30.166 -15.900 1.00 63.41 532 VAL A O 1
ATOM 4174 N N . THR A 1 533 ? 25.964 28.093 -16.808 1.00 71.10 533 THR A N 1
ATOM 4175 C CA . THR A 1 533 ? 26.221 28.516 -18.175 1.00 73.23 533 THR A CA 1
ATOM 4176 C C . THR A 1 533 ? 24.955 28.722 -18.995 1.00 74.86 533 THR A C 1
ATOM 4177 O O . THR A 1 533 ? 25.008 29.408 -20.019 1.00 79.74 533 THR A O 1
ATOM 4181 N N . GLY A 1 534 ? 23.826 28.159 -18.570 1.00 75.24 534 GLY A N 1
ATOM 4182 C CA . GLY A 1 534 ? 22.584 28.306 -19.301 1.00 69.82 534 GLY A CA 1
ATOM 4183 C C . GLY A 1 534 ? 21.550 29.118 -18.553 1.00 64.69 534 GLY A C 1
ATOM 4184 O O . GLY A 1 534 ? 21.887 30.091 -17.872 1.00 67.94 534 GLY A O 1
ATOM 4185 N N . ALA A 1 535 ? 20.282 28.735 -18.669 1.00 63.64 535 ALA A N 1
ATOM 4186 C CA . ALA A 1 535 ? 19.217 29.448 -17.976 1.00 65.01 535 ALA A CA 1
ATOM 4187 C C . ALA A 1 535 ? 18.879 28.848 -16.618 1.00 65.82 535 ALA A C 1
ATOM 4188 O O . ALA A 1 535 ? 18.183 29.495 -15.825 1.00 66.78 535 ALA A O 1
ATOM 4190 N N . ALA A 1 536 ? 19.354 27.640 -16.325 1.00 65.19 536 ALA A N 1
ATOM 4191 C CA . ALA A 1 536 ? 19.006 26.956 -15.091 1.00 64.96 536 ALA A CA 1
ATOM 4192 C C . ALA A 1 536 ? 20.215 26.211 -14.539 1.00 64.19 536 ALA A C 1
ATOM 4193 O O . ALA A 1 536 ? 21.222 25.999 -15.224 1.00 61.89 536 ALA A O 1
ATOM 4195 N N . TYR A 1 537 ? 20.096 25.816 -13.274 1.00 60.60 537 TYR A N 1
ATOM 4196 C CA . TYR A 1 537 ? 21.066 24.961 -12.616 1.00 57.87 537 TYR A CA 1
ATOM 4197 C C . TYR A 1 537 ? 20.331 23.817 -11.935 1.00 57.45 537 TYR A C 1
ATOM 4198 O O . TYR A 1 537 ? 19.174 23.957 -11.527 1.00 55.09 537 TYR A O 1
ATOM 4207 N N . ARG A 1 538 ? 21.013 22.677 -11.823 1.00 55.33 538 ARG A N 1
ATOM 4208 C CA . ARG A 1 538 ? 20.464 21.532 -11.099 1.00 50.87 538 ARG A CA 1
ATOM 4209 C C . ARG A 1 538 ? 21.615 20.619 -10.701 1.00 52.03 538 ARG A C 1
ATOM 4210 O O . ARG A 1 538 ? 22.203 19.961 -11.566 1.00 52.25 538 ARG A O 1
ATOM 4218 N N . PHE A 1 539 ? 21.936 20.580 -9.407 1.00 53.27 539 PHE A N 1
ATOM 4219 C CA . PHE A 1 539 ? 23.002 19.708 -8.928 1.00 50.90 539 PHE A CA 1
ATOM 4220 C C . PHE A 1 539 ? 22.678 19.229 -7.519 1.00 50.96 539 PHE A C 1
ATOM 4221 O O . PHE A 1 539 ? 21.815 19.788 -6.834 1.00 46.31 539 PHE A O 1
ATOM 4229 N N . THR A 1 540 ? 23.373 18.163 -7.103 1.00 50.07 540 THR A N 1
ATOM 4230 C CA . THR A 1 540 ? 23.178 17.534 -5.797 1.00 48.25 540 THR A CA 1
ATOM 4231 C C . THR A 1 540 ? 24.509 17.474 -5.059 1.00 46.75 540 THR A C 1
ATOM 4232 O O . THR A 1 540 ? 25.524 17.071 -5.638 1.00 45.15 540 THR A O 1
ATOM 4236 N N . VAL A 1 541 ? 24.508 17.874 -3.788 1.00 41.92 541 VAL A N 1
ATOM 4237 C CA . VAL A 1 541 ? 25.663 17.718 -2.906 1.00 39.23 541 VAL A CA 1
ATOM 4238 C C . VAL A 1 541 ? 25.366 16.605 -1.909 1.00 41.83 541 VAL A C 1
ATOM 4239 O O . VAL A 1 541 ? 24.337 16.638 -1.225 1.00 37.38 541 VAL A O 1
ATOM 4243 N N . THR A 1 542 ? 26.256 15.616 -1.829 1.00 39.48 542 THR A N 1
ATOM 4244 C CA . THR A 1 542 ? 26.162 14.593 -0.796 1.00 42.81 542 THR A CA 1
ATOM 4245 C C . THR A 1 542 ? 27.223 14.817 0.271 1.00 39.42 542 THR A C 1
ATOM 4246 O O . THR A 1 542 ? 28.201 15.539 0.073 1.00 35.22 542 THR A O 1
ATOM 4250 N N . GLY A 1 543 ? 27.003 14.169 1.410 1.00 40.33 543 GLY A N 1
ATOM 4251 C CA . GLY A 1 543 ? 27.933 14.160 2.508 1.00 37.25 543 GLY A CA 1
ATOM 4252 C C . GLY A 1 543 ? 27.735 12.902 3.327 1.00 37.44 543 GLY A C 1
ATOM 4253 O O . GLY A 1 543 ? 26.934 12.023 2.980 1.00 35.69 543 GLY A O 1
ATOM 4254 N N . PRO A 1 544 ? 28.465 12.790 4.430 1.00 36.65 544 PRO A N 1
ATOM 4255 C CA . PRO A 1 544 ? 28.401 11.567 5.239 1.00 36.88 544 PRO A CA 1
ATOM 4256 C C . PRO A 1 544 ? 27.049 11.384 5.921 1.00 38.25 544 PRO A C 1
ATOM 4257 O O . PRO A 1 544 ? 26.334 12.347 6.209 1.00 35.39 544 PRO A O 1
ATOM 4261 N N . ASN A 1 545 ? 26.716 10.116 6.175 1.00 37.24 545 ASN A N 1
ATOM 4262 C CA . ASN A 1 545 ? 25.527 9.699 6.929 1.00 36.53 545 ASN A CA 1
ATOM 4263 C C . ASN A 1 545 ? 24.246 10.326 6.372 1.00 38.92 545 ASN A C 1
ATOM 4264 O O . ASN A 1 545 ? 23.504 11.026 7.071 1.00 39.10 545 ASN A O 1
ATOM 4269 N N . GLY A 1 546 ? 23.989 10.048 5.091 1.00 37.87 546 GLY A N 1
ATOM 4270 C CA . GLY A 1 546 ? 22.759 10.464 4.432 1.00 35.99 546 GLY A CA 1
ATOM 4271 C C . GLY A 1 546 ? 22.603 11.950 4.181 1.00 36.50 546 GLY A C 1
ATOM 4272 O O . GLY A 1 546 ? 21.497 12.389 3.856 1.00 38.50 546 GLY A O 1
ATOM 4273 N N . PHE A 1 547 ? 23.666 12.744 4.309 1.00 35.13 547 PHE A N 1
ATOM 4274 C CA . PHE A 1 547 ? 23.537 14.182 4.118 1.00 39.01 547 PHE A CA 1
ATOM 4275 C C . PHE A 1 547 ? 23.292 14.506 2.647 1.00 39.61 547 PHE A C 1
ATOM 4276 O O . PHE A 1 547 ? 24.013 14.029 1.772 1.00 39.66 547 PHE A O 1
ATOM 4284 N N . ARG A 1 548 ? 22.277 15.326 2.370 1.00 38.92 548 ARG A N 1
ATOM 4285 C CA . ARG A 1 548 ? 21.943 15.669 0.991 1.00 40.16 548 ARG A CA 1
ATOM 4286 C C . ARG A 1 548 ? 21.417 17.096 0.895 1.00 42.14 548 ARG A C 1
ATOM 4287 O O . ARG A 1 548 ? 20.598 17.535 1.713 1.00 39.09 548 ARG A O 1
ATOM 4295 N N . ARG A 1 549 ? 21.911 17.812 -0.114 1.00 40.06 549 ARG A N 1
ATOM 4296 C CA . ARG A 1 549 ? 21.429 19.139 -0.486 1.00 41.38 549 ARG A CA 1
ATOM 4297 C C . ARG A 1 549 ? 21.224 19.142 -1.992 1.00 44.05 549 ARG A C 1
ATOM 4298 O O . ARG A 1 549 ? 22.191 19.012 -2.749 1.00 46.14 549 ARG A O 1
ATOM 4306 N N . GLU A 1 550 ? 19.979 19.273 -2.432 1.00 44.81 550 GLU A N 1
ATOM 4307 C CA . GLU A 1 550 ? 19.681 19.398 -3.850 1.00 47.04 550 GLU A CA 1
ATOM 4308 C C . GLU A 1 550 ? 19.384 20.858 -4.177 1.00 47.78 550 GLU A C 1
ATOM 4309 O O . GLU A 1 550 ? 18.777 21.576 -3.375 1.00 48.41 550 GLU A O 1
ATOM 4315 N N . PHE A 1 551 ? 19.844 21.296 -5.348 1.00 48.87 551 PHE A N 1
ATOM 4316 C CA . PHE A 1 551 ? 19.747 22.688 -5.780 1.00 51.48 551 PHE A CA 1
ATOM 4317 C C . PHE A 1 551 ? 19.248 22.730 -7.216 1.00 55.15 551 PHE A C 1
ATOM 4318 O O . PHE A 1 551 ? 19.859 22.120 -8.100 1.00 51.69 551 PHE A O 1
ATOM 4326 N N . ALA A 1 552 ? 18.150 23.456 -7.447 1.00 56.81 552 ALA A N 1
ATOM 4327 C CA . ALA A 1 552 ? 17.648 23.733 -8.789 1.00 55.54 552 ALA A CA 1
ATOM 4328 C C . ALA A 1 552 ? 17.057 25.137 -8.817 1.00 59.24 552 ALA A C 1
ATOM 4329 O O . ALA A 1 552 ? 16.623 25.662 -7.786 1.00 57.29 552 ALA A O 1
ATOM 4331 N N . GLY A 1 553 ? 17.066 25.758 -10.001 1.00 57.57 553 GLY A N 1
ATOM 4332 C CA . GLY A 1 553 ? 16.470 27.068 -10.161 1.00 62.28 553 GLY A CA 1
ATOM 4333 C C . GLY A 1 553 ? 16.912 27.834 -11.396 1.00 62.37 553 GLY A C 1
ATOM 4334 O O . GLY A 1 553 ? 17.745 27.370 -12.177 1.00 60.38 553 GLY A O 1
ATOM 4335 N N . PRO A 1 554 ? 16.353 29.030 -11.588 1.00 64.85 554 PRO A N 1
ATOM 4336 C CA . PRO A 1 554 ? 16.741 29.882 -12.720 1.00 65.73 554 PRO A CA 1
ATOM 4337 C C . PRO A 1 554 ? 18.027 30.659 -12.446 1.00 65.12 554 PRO A C 1
ATOM 4338 O O . PRO A 1 554 ? 18.501 30.753 -11.317 1.00 61.39 554 PRO A O 1
ATOM 4342 N N . ALA A 1 555 ? 18.552 31.275 -13.512 1.00 68.98 555 ALA A N 1
ATOM 4343 C CA . ALA A 1 555 ? 19.895 31.855 -13.536 1.00 67.16 555 ALA A CA 1
ATOM 4344 C C . ALA A 1 555 ? 19.976 33.312 -13.074 1.00 76.75 555 ALA A C 1
ATOM 4345 O O . ALA A 1 555 ? 19.669 33.634 -11.934 1.00 78.65 555 ALA A O 1
ATOM 4347 N N . LYS A 1 556 ? 20.414 34.213 -13.947 1.00 84.83 556 LYS A N 1
ATOM 4348 C CA . LYS A 1 556 ? 20.679 35.607 -13.589 1.00 83.73 556 LYS A CA 1
ATOM 4349 C C . LYS A 1 556 ? 19.362 36.358 -13.369 1.00 89.79 556 LYS A C 1
ATOM 4350 O O . LYS A 1 556 ? 18.365 35.746 -12.955 1.00 92.15 556 LYS A O 1
ATOM 4356 N N . ASP A 1 557 ? 19.277 37.645 -13.685 1.00 91.30 557 ASP A N 1
ATOM 4357 C CA . ASP A 1 557 ? 17.961 38.292 -13.540 1.00 93.17 557 ASP A CA 1
ATOM 4358 C C . ASP A 1 557 ? 17.089 37.813 -14.699 1.00 93.84 557 ASP A C 1
ATOM 4359 O O . ASP A 1 557 ? 16.936 38.470 -15.735 1.00 92.13 557 ASP A O 1
ATOM 4364 N N . GLY A 1 558 ? 16.520 36.624 -14.506 1.00 93.02 558 GLY A N 1
ATOM 4365 C CA . GLY A 1 558 ? 15.855 35.900 -15.564 1.00 90.74 558 GLY A CA 1
ATOM 4366 C C . GLY A 1 558 ? 14.458 35.442 -15.209 1.00 91.03 558 GLY A C 1
ATOM 4367 O O . GLY A 1 558 ? 13.513 35.693 -15.961 1.00 93.68 558 GLY A O 1
ATOM 4368 N N . ALA A 1 559 ? 14.306 34.752 -14.081 1.00 86.38 559 ALA A N 1
ATOM 4369 C CA . ALA A 1 559 ? 12.977 34.352 -13.638 1.00 85.07 559 ALA A CA 1
ATOM 4370 C C . ALA A 1 559 ? 12.852 34.595 -12.139 1.00 87.31 559 ALA A C 1
ATOM 4371 O O . ALA A 1 559 ? 13.175 35.686 -11.658 1.00 89.75 559 ALA A O 1
ATOM 4373 N N . SER A 1 560 ? 12.406 33.585 -11.390 1.00 86.54 560 SER A N 1
ATOM 4374 C CA . SER A 1 560 ? 12.162 33.724 -9.952 1.00 86.07 560 SER A CA 1
ATOM 4375 C C . SER A 1 560 ? 13.467 33.601 -9.155 1.00 85.66 560 SER A C 1
ATOM 4376 O O . SER A 1 560 ? 13.602 32.784 -8.240 1.00 80.52 560 SER A O 1
ATOM 4379 N N . ALA A 1 561 ? 14.441 34.443 -9.523 1.00 81.11 561 ALA A N 1
ATOM 4380 C CA . ALA A 1 561 ? 15.755 34.429 -8.885 1.00 77.96 561 ALA A CA 1
ATOM 4381 C C . ALA A 1 561 ? 15.767 35.130 -7.530 1.00 74.77 561 ALA A C 1
ATOM 4382 O O . ALA A 1 561 ? 16.821 35.174 -6.878 1.00 71.54 561 ALA A O 1
ATOM 4384 N N . GLY A 1 562 ? 14.625 35.660 -7.085 1.00 66.58 562 GLY A N 1
ATOM 4385 C CA . GLY A 1 562 ? 14.549 36.280 -5.777 1.00 67.27 562 GLY A CA 1
ATOM 4386 C C . GLY A 1 562 ? 14.656 35.316 -4.609 1.00 61.64 562 GLY A C 1
ATOM 4387 O O . GLY A 1 562 ? 14.943 35.752 -3.490 1.00 60.37 562 GLY A O 1
ATOM 4388 N N . ALA A 1 563 ? 14.444 34.024 -4.840 1.00 64.96 563 ALA A N 1
ATOM 4389 C CA . ALA A 1 563 ? 14.321 33.067 -3.744 1.00 63.44 563 ALA A CA 1
ATOM 4390 C C . ALA A 1 563 ? 15.700 32.650 -3.229 1.00 60.14 563 ALA A C 1
ATOM 4391 O O . ALA A 1 563 ? 16.549 32.188 -3.999 1.00 59.99 563 ALA A O 1
ATOM 4393 N N . GLU A 1 564 ? 15.915 32.824 -1.923 1.00 59.05 564 GLU A N 1
ATOM 4394 C CA . GLU A 1 564 ? 17.145 32.446 -1.236 1.00 61.09 564 GLU A CA 1
ATOM 4395 C C . GLU A 1 564 ? 16.799 31.624 -0.005 1.00 59.53 564 GLU A C 1
ATOM 4396 O O . GLU A 1 564 ? 16.014 32.074 0.837 1.00 58.24 564 GLU A O 1
ATOM 4402 N N . VAL A 1 565 ? 17.395 30.438 0.113 1.00 54.54 565 VAL A N 1
ATOM 4403 C CA . VAL A 1 565 ? 17.268 29.610 1.309 1.00 54.09 565 VAL A CA 1
ATOM 4404 C C . VAL A 1 565 ? 18.624 29.518 1.995 1.00 57.80 565 VAL A C 1
ATOM 4405 O O . VAL A 1 565 ? 19.620 29.116 1.377 1.00 56.27 565 VAL A O 1
ATOM 4409 N N . ALA A 1 566 ? 18.657 29.903 3.269 1.00 53.62 566 ALA A N 1
ATOM 4410 C CA . ALA A 1 566 ? 19.806 29.728 4.141 1.00 53.95 566 ALA A CA 1
ATOM 4411 C C . ALA A 1 566 ? 19.408 28.784 5.269 1.00 54.89 566 ALA A C 1
ATOM 4412 O O . ALA A 1 566 ? 18.221 28.604 5.555 1.00 55.12 566 ALA A O 1
ATOM 4414 N N . SER A 1 567 ? 20.400 28.158 5.903 1.00 53.34 567 SER A N 1
ATOM 4415 C CA . SER A 1 567 ? 20.105 27.191 6.951 1.00 51.30 567 SER A CA 1
ATOM 4416 C C . SER A 1 567 ? 21.175 27.239 8.032 1.00 47.65 567 SER A C 1
ATOM 4417 O O . SER A 1 567 ? 22.313 27.648 7.805 1.00 51.09 567 SER A O 1
ATOM 4420 N N . ARG A 1 568 ? 20.781 26.812 9.225 1.00 49.30 568 ARG A N 1
ATOM 4421 C CA . ARG A 1 568 ? 21.701 26.648 10.336 1.00 52.22 568 ARG A CA 1
ATOM 4422 C C . ARG A 1 568 ? 21.188 25.493 11.182 1.00 49.81 568 ARG A C 1
ATOM 4423 O O . ARG A 1 568 ? 20.007 25.466 11.539 1.00 50.01 568 ARG A O 1
ATOM 4431 N N . VAL A 1 569 ? 22.058 24.536 11.482 1.00 53.00 569 VAL A N 1
ATOM 4432 C CA . VAL A 1 569 ? 21.690 23.445 12.376 1.00 52.23 569 VAL A CA 1
ATOM 4433 C C . VAL A 1 569 ? 22.077 23.832 13.792 1.00 49.18 569 VAL A C 1
ATOM 4434 O O . VAL A 1 569 ? 23.093 24.494 14.031 1.00 53.13 569 VAL A O 1
ATOM 4438 N N . ASP A 1 570 ? 21.236 23.447 14.732 1.00 52.45 570 ASP A N 1
ATOM 4439 C CA . ASP A 1 570 ? 21.445 23.709 16.148 1.00 59.47 570 ASP A CA 1
ATOM 4440 C C . ASP A 1 570 ? 21.540 22.338 16.809 1.00 54.73 570 ASP A C 1
ATOM 4441 O O . ASP A 1 570 ? 20.531 21.634 16.935 1.00 53.54 570 ASP A O 1
ATOM 4446 N N . ALA A 1 571 ? 22.754 21.964 17.224 1.00 50.11 571 ALA A N 1
ATOM 4447 C CA . ALA A 1 571 ? 22.989 20.599 17.687 1.00 53.23 571 ALA A CA 1
ATOM 4448 C C . ALA A 1 571 ? 22.255 20.312 18.991 1.00 53.85 571 ALA A C 1
ATOM 4449 O O . ALA A 1 571 ? 21.677 19.232 19.148 1.00 51.08 571 ALA A O 1
ATOM 4451 N N . ARG A 1 572 ? 22.247 21.272 19.927 1.00 58.62 572 ARG A N 1
ATOM 4452 C CA . ARG A 1 572 ? 21.704 21.011 21.259 1.00 56.10 572 ARG A CA 1
ATOM 4453 C C . ARG A 1 572 ? 20.204 20.753 21.230 1.00 57.81 572 ARG A C 1
ATOM 4454 O O . ARG A 1 572 ? 19.700 19.984 22.053 1.00 59.12 572 ARG A O 1
ATOM 4462 N N . GLU A 1 573 ? 19.477 21.368 20.299 1.00 57.29 573 GLU A N 1
ATOM 4463 C CA . GLU A 1 573 ? 18.046 21.131 20.166 1.00 54.83 573 GLU A CA 1
ATOM 4464 C C . GLU A 1 573 ? 17.696 20.216 19.003 1.00 50.14 573 GLU A C 1
ATOM 4465 O O . GLU A 1 573 ? 16.565 19.732 18.937 1.00 47.86 573 GLU A O 1
ATOM 4471 N N . ARG A 1 574 ? 18.634 19.974 18.089 1.00 52.48 574 ARG A N 1
ATOM 4472 C CA . ARG A 1 574 ? 18.377 19.235 16.850 1.00 51.06 574 ARG A CA 1
ATOM 4473 C C . ARG A 1 574 ? 17.255 19.897 16.050 1.00 46.04 574 ARG A C 1
ATOM 4474 O O . ARG A 1 574 ? 16.315 19.254 15.573 1.00 44.14 574 ARG A O 1
ATOM 4482 N N . ASP A 1 575 ? 17.384 21.209 15.908 1.00 47.77 575 ASP A N 1
ATOM 4483 C CA . ASP A 1 575 ? 16.492 22.052 15.129 1.00 49.30 575 ASP A CA 1
ATOM 4484 C C . ASP A 1 575 ? 17.219 22.520 13.878 1.00 47.60 575 ASP A C 1
ATOM 4485 O O . ASP A 1 575 ? 18.425 22.788 13.914 1.00 43.97 575 ASP A O 1
ATOM 4490 N N . LEU A 1 576 ? 16.483 22.634 12.783 1.00 48.71 576 LEU A N 1
ATOM 4491 C CA . LEU A 1 576 ? 16.980 23.242 11.556 1.00 46.89 576 LEU A CA 1
ATOM 4492 C C . LEU A 1 576 ? 16.326 24.614 11.403 1.00 50.84 576 LEU A C 1
ATOM 4493 O O . LEU A 1 576 ? 15.097 24.707 11.295 1.00 50.47 576 LEU A O 1
ATOM 4498 N N . HIS A 1 577 ? 17.139 25.673 11.424 1.00 49.79 577 HIS A N 1
ATOM 4499 C CA . HIS A 1 577 ? 16.652 27.043 11.258 1.00 47.24 577 HIS A CA 1
ATOM 4500 C C . HIS A 1 577 ? 16.764 27.428 9.789 1.00 47.75 577 HIS A C 1
ATOM 4501 O O . HIS A 1 577 ? 17.869 27.644 9.281 1.00 49.21 577 HIS A O 1
ATOM 4508 N N . LEU A 1 578 ? 15.628 27.511 9.105 1.00 50.18 578 LEU A N 1
ATOM 4509 C CA . LEU A 1 578 ? 15.584 27.884 7.694 1.00 51.90 578 LEU A CA 1
ATOM 4510 C C . LEU A 1 578 ? 15.282 29.372 7.571 1.00 52.57 578 LEU A C 1
ATOM 4511 O O . LEU A 1 578 ? 14.203 29.820 7.967 1.00 55.61 578 LEU A O 1
ATOM 4516 N N . THR A 1 579 ? 16.223 30.133 7.027 1.00 52.68 579 THR A N 1
ATOM 4517 C CA . THR A 1 579 ? 15.989 31.536 6.708 1.00 52.75 579 THR A CA 1
ATOM 4518 C C . THR A 1 579 ? 15.577 31.631 5.244 1.00 57.19 579 THR A C 1
ATOM 4519 O O . THR A 1 579 ? 16.363 31.297 4.351 1.00 55.78 579 THR A O 1
ATOM 4523 N N . LEU A 1 580 ? 14.339 32.057 5.006 1.00 57.47 580 LEU A N 1
ATOM 4524 C CA . LEU A 1 580 ? 13.788 32.169 3.663 1.00 54.84 580 LEU A CA 1
ATOM 4525 C C . LEU A 1 580 ? 13.832 33.634 3.254 1.00 58.12 580 LEU A C 1
ATOM 4526 O O . LEU A 1 580 ? 13.195 34.479 3.893 1.00 59.84 580 LEU A O 1
ATOM 4531 N N . ARG A 1 581 ? 14.593 33.934 2.204 1.00 60.06 581 ARG A N 1
ATOM 4532 C CA . ARG A 1 581 ? 14.891 35.308 1.832 1.00 60.02 581 ARG A CA 1
ATOM 4533 C C . ARG A 1 581 ? 14.345 35.627 0.449 1.00 60.92 581 ARG A C 1
ATOM 4534 O O . ARG A 1 581 ? 14.281 34.764 -0.436 1.00 57.16 581 ARG A O 1
ATOM 4542 N N . ASN A 1 582 ? 13.945 36.887 0.283 1.00 63.52 582 ASN A N 1
ATOM 4543 C CA . ASN A 1 582 ? 13.386 37.404 -0.964 1.00 63.20 582 ASN A CA 1
ATOM 4544 C C . ASN A 1 582 ? 14.300 38.517 -1.457 1.00 59.00 582 ASN A C 1
ATOM 4545 O O . ASN A 1 582 ? 14.263 39.633 -0.931 1.00 61.49 582 ASN A O 1
ATOM 4550 N N . THR A 1 583 ? 15.114 38.208 -2.466 1.00 62.90 583 THR A N 1
ATOM 4551 C CA . THR A 1 583 ? 16.081 39.138 -3.034 1.00 64.87 583 THR A CA 1
ATOM 4552 C C . THR A 1 583 ? 15.557 39.815 -4.300 1.00 64.82 583 THR A C 1
ATOM 4553 O O . THR A 1 583 ? 16.306 40.530 -4.975 1.00 61.04 583 THR A O 1
ATOM 4557 N N . GLY A 1 584 ? 14.278 39.622 -4.624 1.00 64.50 584 GLY A N 1
ATOM 4558 C CA . GLY A 1 584 ? 13.696 40.134 -5.836 1.00 67.58 584 GLY A CA 1
ATOM 4559 C C . GLY A 1 584 ? 12.703 41.253 -5.590 1.00 71.16 584 GLY A C 1
ATOM 4560 O O . GLY A 1 584 ? 12.703 41.912 -4.541 1.00 69.33 584 GLY A O 1
ATOM 4561 N N . ARG A 1 585 ? 11.827 41.465 -6.575 1.00 68.74 585 ARG A N 1
ATOM 4562 C CA . ARG A 1 585 ? 10.868 42.562 -6.525 1.00 68.74 585 ARG A CA 1
ATOM 4563 C C . ARG A 1 585 ? 9.431 42.109 -6.309 1.00 68.31 585 ARG A C 1
ATOM 4564 O O . ARG A 1 585 ? 8.534 42.961 -6.231 1.00 72.83 585 ARG A O 1
ATOM 4572 N N . THR A 1 586 ? 9.182 40.807 -6.162 1.00 69.77 586 THR A N 1
ATOM 4573 C CA . THR A 1 586 ? 7.829 40.298 -5.905 1.00 69.32 586 THR A CA 1
ATOM 4574 C C . THR A 1 586 ? 7.754 39.464 -4.630 1.00 68.69 586 THR A C 1
ATOM 4575 O O . THR A 1 586 ? 8.751 38.862 -4.206 1.00 70.89 586 THR A O 1
ATOM 4579 N N . THR A 1 587 ? 6.549 39.402 -4.070 1.00 65.94 587 THR A N 1
ATOM 4580 C CA . THR A 1 587 ? 6.299 38.963 -2.716 1.00 68.57 587 THR A CA 1
ATOM 4581 C C . THR A 1 587 ? 6.158 37.456 -2.698 1.00 70.97 587 THR A C 1
ATOM 4582 O O . THR A 1 587 ? 5.053 36.924 -2.758 1.00 79.30 587 THR A O 1
ATOM 4586 N N . LEU A 1 588 ? 7.273 36.735 -2.624 1.00 65.96 588 LEU A N 1
ATOM 4587 C CA . LEU A 1 588 ? 7.249 35.272 -2.805 1.00 64.45 588 LEU A CA 1
ATOM 4588 C C . LEU A 1 588 ? 6.547 34.521 -1.665 1.00 63.40 588 LEU A C 1
ATOM 4589 O O . LEU A 1 588 ? 6.452 34.990 -0.515 1.00 66.16 588 LEU A O 1
ATOM 4594 N N . THR A 1 589 ? 6.097 33.319 -1.989 1.00 60.82 589 THR A N 1
ATOM 4595 C CA . THR A 1 589 ? 5.411 32.442 -1.044 1.00 61.05 589 THR A CA 1
ATOM 4596 C C . THR A 1 589 ? 6.131 31.093 -1.008 1.00 61.76 589 THR A C 1
ATOM 4597 O O . THR A 1 589 ? 5.997 30.281 -1.937 1.00 60.87 589 THR A O 1
ATOM 4601 N N . PHE A 1 590 ? 6.878 30.854 0.072 1.00 60.13 590 PHE A N 1
ATOM 4602 C CA . PHE A 1 590 ? 7.621 29.610 0.276 1.00 58.90 590 PHE A CA 1
ATOM 4603 C C . PHE A 1 590 ? 6.736 28.529 0.893 1.00 57.32 590 PHE A C 1
ATOM 4604 O O . PHE A 1 590 ? 5.889 28.818 1.744 1.00 56.85 590 PHE A O 1
ATOM 4612 N N . THR A 1 591 ? 6.958 27.280 0.489 1.00 49.80 591 THR A N 1
ATOM 4613 C CA . THR A 1 591 ? 6.408 26.122 1.184 1.00 54.30 591 THR A CA 1
ATOM 4614 C C . THR A 1 591 ? 7.547 25.206 1.621 1.00 55.90 591 THR A C 1
ATOM 4615 O O . THR A 1 591 ? 8.466 24.934 0.841 1.00 53.94 591 THR A O 1
ATOM 4619 N N . VAL A 1 592 ? 7.488 24.750 2.873 1.00 50.92 592 VAL A N 1
ATOM 4620 C CA . VAL A 1 592 ? 8.439 23.796 3.433 1.00 51.56 592 VAL A CA 1
ATOM 4621 C C . VAL A 1 592 ? 7.659 22.538 3.781 1.00 52.27 592 VAL A C 1
ATOM 4622 O O . VAL A 1 592 ? 6.792 22.563 4.664 1.00 52.56 592 VAL A O 1
ATOM 4626 N N . ARG A 1 593 ? 7.958 21.441 3.090 1.00 47.54 593 ARG A N 1
ATOM 4627 C CA . ARG A 1 593 ? 7.207 20.210 3.222 1.00 51.20 593 ARG A CA 1
ATOM 4628 C C . ARG A 1 593 ? 8.132 19.068 3.619 1.00 50.77 593 ARG A C 1
ATOM 4629 O O . ARG A 1 593 ? 9.181 18.876 2.988 1.00 49.47 593 ARG A O 1
ATOM 4637 N N . PRO A 1 594 ? 7.785 18.286 4.639 1.00 51.08 594 PRO A N 1
ATOM 4638 C CA . PRO A 1 594 ? 8.587 17.103 4.964 1.00 46.68 594 PRO A CA 1
ATOM 4639 C C . PRO A 1 594 ? 8.425 16.035 3.893 1.00 50.85 594 PRO A C 1
ATOM 4640 O O . PRO A 1 594 ? 7.304 15.682 3.519 1.00 53.23 594 PRO A O 1
ATOM 4644 N N . LEU A 1 595 ? 9.559 15.516 3.407 1.00 46.94 595 LEU A N 1
ATOM 4645 C CA . LEU A 1 595 ? 9.570 14.360 2.517 1.00 45.68 595 LEU A CA 1
ATOM 4646 C C . LEU A 1 595 ? 9.710 13.036 3.259 1.00 49.66 595 LEU A C 1
ATOM 4647 O O . LEU A 1 595 ? 9.480 11.978 2.659 1.00 51.53 595 LEU A O 1
ATOM 4652 N N . GLY A 1 596 ? 10.089 13.063 4.533 1.00 48.46 596 GLY A N 1
ATOM 4653 C CA . GLY A 1 596 ? 10.235 11.843 5.311 1.00 47.35 596 GLY A CA 1
ATOM 4654 C C . GLY A 1 596 ? 10.376 12.180 6.779 1.00 46.36 596 GLY A C 1
ATOM 4655 O O . GLY A 1 596 ? 10.547 13.343 7.156 1.00 45.66 596 GLY A O 1
ATOM 4656 N N . TYR A 1 597 ? 10.307 11.132 7.605 1.00 45.46 597 TYR A N 1
ATOM 4657 C CA . TYR A 1 597 ? 10.439 11.189 9.061 1.00 46.35 597 TYR A CA 1
ATOM 4658 C C . TYR A 1 597 ? 9.261 11.886 9.729 1.00 45.68 597 TYR A C 1
ATOM 4659 O O . TYR A 1 597 ? 9.342 12.230 10.913 1.00 49.83 597 TYR A O 1
ATOM 4668 N N . VAL A 1 598 ? 8.163 12.098 9.008 1.00 46.47 598 VAL A N 1
ATOM 4669 C CA . VAL A 1 598 ? 6.936 12.647 9.572 1.00 49.35 598 VAL A CA 1
ATOM 4670 C C . VAL A 1 598 ? 5.799 11.714 9.183 1.00 51.24 598 VAL A C 1
ATOM 4671 O O . VAL A 1 598 ? 5.604 11.436 7.994 1.00 51.26 598 VAL A O 1
ATOM 4675 N N . ASP A 1 599 ? 5.075 11.205 10.181 1.00 52.88 599 ASP A N 1
ATOM 4676 C CA . ASP A 1 599 ? 3.953 10.314 9.902 1.00 56.20 599 ASP A CA 1
ATOM 4677 C C . ASP A 1 599 ? 2.966 10.997 8.968 1.00 58.17 599 ASP A C 1
ATOM 4678 O O . ASP A 1 599 ? 2.679 12.188 9.103 1.00 59.58 599 ASP A O 1
ATOM 4683 N N . GLU A 1 600 ? 2.471 10.238 7.990 1.00 61.34 600 GLU A N 1
ATOM 4684 C CA . GLU A 1 600 ? 1.689 10.849 6.923 1.00 67.76 600 GLU A CA 1
ATOM 4685 C C . GLU A 1 600 ? 0.440 11.519 7.476 1.00 68.64 600 GLU A C 1
ATOM 4686 O O . GLU A 1 600 ? 0.081 12.622 7.049 1.00 70.82 600 GLU A O 1
ATOM 4692 N N . ALA A 1 601 ? -0.191 10.912 8.465 1.00 68.03 601 ALA A N 1
ATOM 4693 C CA . ALA A 1 601 ? -1.332 11.529 9.134 1.00 65.79 601 ALA A CA 1
ATOM 4694 C C . ALA A 1 601 ? -0.937 12.715 9.999 1.00 68.19 601 ALA A C 1
ATOM 4695 O O . ALA A 1 601 ? -1.475 12.883 11.092 1.00 69.89 601 ALA A O 1
ATOM 4697 N N . ASP A 1 602 ? -0.021 13.566 9.534 1.00 68.76 602 ASP A N 1
ATOM 4698 C CA . ASP A 1 602 ? 0.632 14.506 10.444 1.00 64.80 602 ASP A CA 1
ATOM 4699 C C . ASP A 1 602 ? 1.443 15.558 9.676 1.00 60.38 602 ASP A C 1
ATOM 4700 O O . ASP A 1 602 ? 1.871 16.569 10.246 1.00 56.65 602 ASP A O 1
ATOM 4705 N N . LEU A 1 603 ? 1.641 15.337 8.374 1.00 58.90 603 LEU A N 1
ATOM 4706 C CA . LEU A 1 603 ? 2.485 16.242 7.605 1.00 60.90 603 LEU A CA 1
ATOM 4707 C C . LEU A 1 603 ? 1.932 17.653 7.584 1.00 59.12 603 LEU A C 1
ATOM 4708 O O . LEU A 1 603 ? 2.711 18.614 7.579 1.00 58.82 603 LEU A O 1
ATOM 4713 N N . ARG A 1 604 ? 0.607 17.812 7.566 1.00 63.58 604 ARG A N 1
ATOM 4714 C CA . ARG A 1 604 ? 0.064 19.158 7.407 1.00 63.03 604 ARG A CA 1
ATOM 4715 C C . ARG A 1 604 ? 0.417 20.048 8.592 1.00 61.39 604 ARG A C 1
ATOM 4716 O O . ARG A 1 604 ? 0.695 21.241 8.409 1.00 61.56 604 ARG A O 1
ATOM 4724 N N . ASP A 1 605 ? 0.491 19.476 9.795 1.00 60.86 605 ASP A N 1
ATOM 4725 C CA . ASP A 1 605 ? 0.946 20.235 10.948 1.00 62.35 605 ASP A CA 1
ATOM 4726 C C . ASP A 1 605 ? 2.424 20.599 10.859 1.00 62.09 605 ASP A C 1
ATOM 4727 O O . ASP A 1 605 ? 2.870 21.524 11.552 1.00 62.86 605 ASP A O 1
ATOM 4732 N N . TRP A 1 606 ? 3.194 19.889 10.039 1.00 58.47 606 TRP A N 1
ATOM 4733 C CA . TRP A 1 606 ? 4.613 20.147 9.889 1.00 53.22 606 TRP A CA 1
ATOM 4734 C C . TRP A 1 606 ? 4.963 20.756 8.544 1.00 54.60 606 TRP A C 1
ATOM 4735 O O . TRP A 1 606 ? 6.116 21.150 8.342 1.00 52.73 606 TRP A O 1
ATOM 4746 N N . THR A 1 607 ? 4.010 20.813 7.620 1.00 55.31 607 THR A N 1
ATOM 4747 C CA . THR A 1 607 ? 4.165 21.589 6.404 1.00 54.62 607 THR A CA 1
ATOM 4748 C C . THR A 1 607 ? 3.891 23.052 6.711 1.00 58.80 607 THR A C 1
ATOM 4749 O O . THR A 1 607 ? 2.989 23.381 7.488 1.00 57.97 607 THR A O 1
ATOM 4753 N N . ARG A 1 608 ? 4.676 23.933 6.104 1.00 56.46 608 ARG A N 1
ATOM 4754 C CA . ARG A 1 608 ? 4.626 25.348 6.432 1.00 54.58 608 ARG A CA 1
ATOM 4755 C C . ARG A 1 608 ? 4.602 26.167 5.158 1.00 58.02 608 ARG A C 1
ATOM 4756 O O . ARG A 1 608 ? 5.438 25.973 4.273 1.00 52.09 608 ARG A O 1
ATOM 4764 N N . THR A 1 609 ? 3.640 27.073 5.066 1.00 59.87 609 THR A N 1
ATOM 4765 C CA . THR A 1 609 ? 3.599 28.052 3.996 1.00 59.29 609 THR A CA 1
ATOM 4766 C C . THR A 1 609 ? 3.836 29.411 4.622 1.00 58.19 609 THR A C 1
ATOM 4767 O O . THR A 1 609 ? 3.227 29.742 5.642 1.00 69.62 609 THR A O 1
ATOM 4771 N N . VAL A 1 610 ? 4.750 30.176 4.044 1.00 59.11 610 VAL A N 1
ATOM 4772 C CA . VAL A 1 610 ? 5.122 31.465 4.604 1.00 60.70 610 VAL A CA 1
ATOM 4773 C C . VAL A 1 610 ? 5.302 32.449 3.458 1.00 62.09 610 VAL A C 1
ATOM 4774 O O . VAL A 1 610 ? 5.817 32.099 2.391 1.00 64.69 610 VAL A O 1
ATOM 4778 N N . LYS A 1 611 ? 4.827 33.670 3.668 1.00 64.09 611 LYS A N 1
ATOM 4779 C CA . LYS A 1 611 ? 4.869 34.713 2.659 1.00 63.96 611 LYS A CA 1
ATOM 4780 C C . LYS A 1 611 ? 5.974 35.687 3.031 1.00 60.60 611 LYS A C 1
ATOM 4781 O O . LYS A 1 611 ? 6.080 36.098 4.189 1.00 63.08 611 LYS A O 1
ATOM 4787 N N . VAL A 1 612 ? 6.825 36.005 2.061 1.00 57.40 612 VAL A N 1
ATOM 4788 C CA . VAL A 1 612 ? 7.963 36.895 2.254 1.00 61.93 612 VAL A CA 1
ATOM 4789 C C . VAL A 1 612 ? 7.915 37.950 1.161 1.00 63.74 612 VAL A C 1
ATOM 4790 O O . VAL A 1 612 ? 7.882 37.613 -0.028 1.00 64.21 612 VAL A O 1
ATOM 4794 N N . LYS A 1 613 ? 7.920 39.210 1.554 1.00 63.47 613 LYS A N 1
ATOM 4795 C CA . LYS A 1 613 ? 7.815 40.320 0.625 1.00 66.32 613 LYS A CA 1
ATOM 4796 C C . LYS A 1 613 ? 9.201 40.837 0.253 1.00 68.35 613 LYS A C 1
ATOM 4797 O O . LYS A 1 613 ? 10.200 40.479 0.882 1.00 68.42 613 LYS A O 1
ATOM 4803 N N . PRO A 1 614 ? 9.309 41.648 -0.807 1.00 67.53 614 PRO A N 1
ATOM 4804 C CA . PRO A 1 614 ? 10.632 42.031 -1.323 1.00 63.81 614 PRO A CA 1
ATOM 4805 C C . PRO A 1 614 ? 11.545 42.622 -0.259 1.00 64.00 614 PRO A C 1
ATOM 4806 O O . PRO A 1 614 ? 11.124 43.426 0.573 1.00 69.02 614 PRO A O 1
ATOM 4810 N N . GLY A 1 615 ? 12.807 42.197 -0.287 1.00 63.70 615 GLY A N 1
ATOM 4811 C CA . GLY A 1 615 ? 13.801 42.696 0.640 1.00 64.04 615 GLY A CA 1
ATOM 4812 C C . GLY A 1 615 ? 13.642 42.247 2.074 1.00 64.07 615 GLY A C 1
ATOM 4813 O O . GLY A 1 615 ? 14.233 42.855 2.970 1.00 67.75 615 GLY A O 1
ATOM 4814 N N . ARG A 1 616 ? 12.865 41.197 2.326 1.00 65.03 616 ARG A N 1
ATOM 4815 C CA . ARG A 1 616 ? 12.621 40.718 3.680 1.00 63.68 616 ARG A CA 1
ATOM 4816 C C . ARG A 1 616 ? 13.015 39.248 3.797 1.00 61.26 616 ARG A C 1
ATOM 4817 O O . ARG A 1 616 ? 13.504 38.629 2.846 1.00 64.07 616 ARG A O 1
ATOM 4825 N N . SER A 1 617 ? 12.798 38.694 4.988 1.00 61.87 617 SER A N 1
ATOM 4826 C CA . SER A 1 617 ? 13.179 37.322 5.288 1.00 62.46 617 SER A CA 1
ATOM 4827 C C . SER A 1 617 ? 12.379 36.828 6.483 1.00 55.75 617 SER A C 1
ATOM 4828 O O . SER A 1 617 ? 12.195 37.558 7.459 1.00 62.98 617 SER A O 1
ATOM 4831 N N . ARG A 1 618 ? 11.918 35.590 6.402 1.00 56.20 618 ARG A N 1
ATOM 4832 C CA . ARG A 1 618 ? 11.293 34.913 7.524 1.00 53.71 618 ARG A CA 1
ATOM 4833 C C . ARG A 1 618 ? 12.106 33.673 7.883 1.00 55.65 618 ARG A C 1
ATOM 4834 O O . ARG A 1 618 ? 12.748 33.059 7.024 1.00 53.72 618 ARG A O 1
ATOM 4842 N N . THR A 1 619 ? 12.071 33.309 9.162 1.00 56.08 619 THR A N 1
ATOM 4843 C CA . THR A 1 619 ? 12.731 32.114 9.670 1.00 53.65 619 THR A CA 1
ATOM 4844 C C . THR A 1 619 ? 11.685 31.100 10.109 1.00 52.62 619 THR A C 1
ATOM 4845 O O . THR A 1 619 ? 10.812 31.423 10.920 1.00 53.11 619 THR A O 1
ATOM 4849 N N . VAL A 1 620 ? 11.772 29.880 9.583 1.00 51.48 620 VAL A N 1
ATOM 4850 C CA . VAL A 1 620 ? 10.993 28.754 10.090 1.00 51.54 620 VAL A CA 1
ATOM 4851 C C . VAL A 1 620 ? 11.954 27.742 10.703 1.00 49.25 620 VAL A C 1
ATOM 4852 O O . VAL A 1 620 ? 13.049 27.498 10.180 1.00 50.97 620 VAL A O 1
ATOM 4856 N N . VAL A 1 621 ? 11.562 27.197 11.847 1.00 47.54 621 VAL A N 1
ATOM 4857 C CA . VAL A 1 621 ? 12.375 26.256 12.599 1.00 46.67 621 VAL A CA 1
ATOM 4858 C C . VAL A 1 621 ? 11.742 24.888 12.435 1.00 45.20 621 VAL A C 1
ATOM 4859 O O . VAL A 1 621 ? 10.578 24.694 12.803 1.00 46.87 621 VAL A O 1
ATOM 4863 N N . HIS A 1 622 ? 12.487 23.950 11.854 1.00 43.71 622 HIS A N 1
ATOM 4864 C CA . HIS A 1 622 ? 12.064 22.558 11.778 1.00 44.95 622 HIS A CA 1
ATOM 4865 C C . HIS A 1 622 ? 12.729 21.783 12.908 1.00 41.98 622 HIS A C 1
ATOM 4866 O O . HIS A 1 622 ? 13.959 21.779 13.018 1.00 45.34 622 HIS A O 1
ATOM 4873 N N . SER A 1 623 ? 11.928 21.121 13.733 1.00 42.01 623 SER A N 1
ATOM 4874 C CA . SER A 1 623 ? 12.458 20.274 14.793 1.00 45.25 623 SER A CA 1
ATOM 4875 C C . SER A 1 623 ? 12.609 18.843 14.289 1.00 41.84 623 SER A C 1
ATOM 4876 O O . SER A 1 623 ? 11.631 18.227 13.862 1.00 44.03 623 SER A O 1
ATOM 4879 N N . ALA A 1 624 ? 13.826 18.311 14.352 1.00 41.65 624 ALA A N 1
ATOM 4880 C CA . ALA A 1 624 ? 14.077 16.919 14.002 1.00 42.41 624 ALA A CA 1
ATOM 4881 C C . ALA A 1 624 ? 14.199 16.033 15.235 1.00 40.91 624 ALA A C 1
ATOM 4882 O O . ALA A 1 624 ? 14.533 14.848 15.110 1.00 37.70 624 ALA A O 1
ATOM 4884 N N . ALA A 1 625 ? 13.905 16.573 16.421 1.00 40.95 625 ALA A N 1
ATOM 4885 C CA . ALA A 1 625 ? 14.172 15.839 17.655 1.00 41.68 625 ALA A CA 1
ATOM 4886 C C . ALA A 1 625 ? 13.264 14.620 17.789 1.00 42.11 625 ALA A C 1
ATOM 4887 O O . ALA A 1 625 ? 13.705 13.569 18.262 1.00 42.93 625 ALA A O 1
ATOM 4889 N N . ASP A 1 626 ? 12.001 14.732 17.353 1.00 43.11 626 ASP A N 1
ATOM 4890 C CA . ASP A 1 626 ? 11.094 13.585 17.380 1.00 42.84 626 ASP A CA 1
ATOM 4891 C C . ASP A 1 626 ? 11.610 12.440 16.522 1.00 41.54 626 ASP A C 1
ATOM 4892 O O . ASP A 1 626 ? 11.314 11.268 16.804 1.00 39.44 626 ASP A O 1
ATOM 4897 N N . ALA A 1 627 ? 12.365 12.757 15.467 1.00 41.83 627 ALA A N 1
ATOM 4898 C CA . ALA A 1 627 ? 12.950 11.769 14.576 1.00 37.68 627 ALA A CA 1
ATOM 4899 C C . ALA A 1 627 ? 14.406 11.473 14.930 1.00 38.73 627 ALA A C 1
ATOM 4900 O O . ALA A 1 627 ? 15.139 10.904 14.110 1.00 36.49 627 ALA A O 1
ATOM 4902 N N . HIS A 1 628 ? 14.835 11.861 16.133 1.00 38.73 628 HIS A N 1
ATOM 4903 C CA . HIS A 1 628 ? 16.191 11.609 16.617 1.00 38.81 628 HIS A CA 1
ATOM 4904 C C . HIS A 1 628 ? 17.241 12.214 15.693 1.00 40.39 628 HIS A C 1
ATOM 4905 O O . HIS A 1 628 ? 18.282 11.609 15.434 1.00 42.67 628 HIS A O 1
ATOM 4912 N N . GLY A 1 629 ? 16.971 13.418 15.182 1.00 35.76 629 GLY A N 1
ATOM 4913 C CA . GLY A 1 629 ? 17.944 14.150 14.396 1.00 34.62 629 GLY A CA 1
ATOM 4914 C C . GLY A 1 629 ? 17.769 14.071 12.891 1.00 34.26 629 GLY A C 1
ATOM 4915 O O . GLY A 1 629 ? 18.360 14.885 12.176 1.00 37.63 629 GLY A O 1
ATOM 4916 N N . TRP A 1 630 ? 16.979 13.131 12.389 1.00 35.91 630 TRP A N 1
ATOM 4917 C CA . TRP A 1 630 ? 16.831 12.956 10.952 1.00 34.77 630 TRP A CA 1
ATOM 4918 C C . TRP A 1 630 ? 15.828 13.950 10.390 1.00 36.47 630 TRP A C 1
ATOM 4919 O O . TRP A 1 630 ? 14.792 14.222 11.002 1.00 38.52 630 TRP A O 1
ATOM 4930 N N . TYR A 1 631 ? 16.144 14.505 9.223 1.00 37.26 631 TYR A N 1
ATOM 4931 C CA . TYR A 1 631 ? 15.233 15.414 8.548 1.00 40.00 631 TYR A CA 1
ATOM 4932 C C . TYR A 1 631 ? 15.335 15.202 7.047 1.00 39.25 631 TYR A C 1
ATOM 4933 O O . TYR A 1 631 ? 16.387 14.824 6.527 1.00 41.74 631 TYR A O 1
ATOM 4942 N N . ASP A 1 632 ? 14.223 15.431 6.359 1.00 42.30 632 ASP A N 1
ATOM 4943 C CA . ASP A 1 632 ? 14.202 15.438 4.898 1.00 44.32 632 ASP A CA 1
ATOM 4944 C C . ASP A 1 632 ? 13.133 16.439 4.480 1.00 45.92 632 ASP A C 1
ATOM 4945 O O . ASP A 1 632 ? 11.938 16.156 4.602 1.00 46.86 632 ASP A O 1
ATOM 4950 N N . LEU A 1 633 ? 13.563 17.604 4.003 1.00 43.82 633 LEU A N 1
ATOM 4951 C CA . LEU A 1 633 ? 12.678 18.725 3.724 1.00 43.33 633 LEU A CA 1
ATOM 4952 C C . LEU A 1 633 ? 12.762 19.141 2.263 1.00 47.26 633 LEU A C 1
ATOM 4953 O O . LEU A 1 633 ? 13.832 19.102 1.645 1.00 47.71 633 LEU A O 1
ATOM 4958 N N . ASP A 1 634 ? 11.623 19.574 1.734 1.00 49.43 634 ASP A N 1
ATOM 4959 C CA . ASP A 1 634 ? 11.514 20.147 0.399 1.00 50.36 634 ASP A CA 1
ATOM 4960 C C . ASP A 1 634 ? 11.098 21.601 0.547 1.00 51.88 634 ASP A C 1
ATOM 4961 O O . ASP A 1 634 ? 10.063 21.891 1.157 1.00 52.33 634 ASP A O 1
ATOM 4966 N N . VAL A 1 635 ? 11.899 22.513 0.010 1.00 50.62 635 VAL A N 1
ATOM 4967 C CA . VAL A 1 635 ? 11.579 23.937 0.024 1.00 53.92 635 VAL A CA 1
ATOM 4968 C C . VAL A 1 635 ? 11.334 24.385 -1.408 1.00 57.27 635 VAL A C 1
ATOM 4969 O O . VAL A 1 635 ? 12.237 24.304 -2.251 1.00 56.25 635 VAL A O 1
ATOM 4973 N N . THR A 1 636 ? 10.115 24.859 -1.685 1.00 57.47 636 THR A N 1
ATOM 4974 C CA . THR A 1 636 ? 9.730 25.336 -3.009 1.00 57.55 636 THR A CA 1
ATOM 4975 C C . THR A 1 636 ? 9.050 26.692 -2.900 1.00 59.67 636 THR A C 1
ATOM 4976 O O . THR A 1 636 ? 8.710 27.167 -1.812 1.00 55.73 636 THR A O 1
ATOM 4980 N N . VAL A 1 637 ? 8.843 27.306 -4.061 1.00 62.34 637 VAL A N 1
ATOM 4981 C CA . VAL A 1 637 ? 8.152 28.582 -4.181 1.00 65.19 637 VAL A CA 1
ATOM 4982 C C . VAL A 1 637 ? 6.937 28.384 -5.081 1.00 69.19 637 VAL A C 1
ATOM 4983 O O . VAL A 1 637 ? 7.036 27.760 -6.144 1.00 69.43 637 VAL A O 1
ATOM 4987 N N . ASP A 1 638 ? 5.790 28.902 -4.644 1.00 74.17 638 ASP A N 1
ATOM 4988 C CA . ASP A 1 638 ? 4.546 28.690 -5.379 1.00 78.40 638 ASP A CA 1
ATOM 4989 C C . ASP A 1 638 ? 4.587 29.327 -6.767 1.00 78.33 638 ASP A C 1
ATOM 4990 O O . ASP A 1 638 ? 5.043 30.464 -6.936 1.00 74.74 638 ASP A O 1
ATOM 4995 N N . GLY A 1 639 ? 4.079 28.581 -7.753 1.00 75.35 639 GLY A N 1
ATOM 4996 C CA . GLY A 1 639 ? 4.045 28.982 -9.141 1.00 78.90 639 GLY A CA 1
ATOM 4997 C C . GLY A 1 639 ? 5.364 28.881 -9.874 1.00 81.50 639 GLY A C 1
ATOM 4998 O O . GLY A 1 639 ? 5.524 29.498 -10.937 1.00 81.95 639 GLY A O 1
ATOM 4999 N N . ASP A 1 640 ? 6.327 28.161 -9.320 1.00 82.20 640 ASP A N 1
ATOM 5000 C CA . ASP A 1 640 ? 7.639 28.010 -9.923 1.00 79.73 640 ASP A CA 1
ATOM 5001 C C . ASP A 1 640 ? 8.055 26.576 -9.666 1.00 81.07 640 ASP A C 1
ATOM 5002 O O . ASP A 1 640 ? 8.040 26.121 -8.518 1.00 80.37 640 ASP A O 1
ATOM 5007 N N . ASP A 1 641 ? 8.379 25.857 -10.733 1.00 80.98 641 ASP A N 1
ATOM 5008 C CA . ASP A 1 641 ? 8.889 24.504 -10.612 1.00 80.88 641 ASP A CA 1
ATOM 5009 C C . ASP A 1 641 ? 10.359 24.412 -10.974 1.00 77.08 641 ASP A C 1
ATOM 5010 O O . ASP A 1 641 ? 10.931 23.318 -10.921 1.00 81.49 641 ASP A O 1
ATOM 5015 N N . ALA A 1 642 ? 10.985 25.529 -11.338 1.00 70.25 642 ALA A N 1
ATOM 5016 C CA . ALA A 1 642 ? 12.437 25.549 -11.427 1.00 71.67 642 ALA A CA 1
ATOM 5017 C C . ALA A 1 642 ? 13.060 25.484 -10.037 1.00 67.48 642 ALA A C 1
ATOM 5018 O O . ALA A 1 642 ? 13.896 24.617 -9.760 1.00 69.82 642 ALA A O 1
ATOM 5020 N N . PHE A 1 643 ? 12.636 26.369 -9.136 1.00 65.88 643 PHE A N 1
ATOM 5021 C CA . PHE A 1 643 ? 13.323 26.547 -7.864 1.00 62.78 643 PHE A CA 1
ATOM 5022 C C . PHE A 1 643 ? 12.991 25.414 -6.905 1.00 61.87 643 PHE A C 1
ATOM 5023 O O . PHE A 1 643 ? 11.821 25.194 -6.568 1.00 61.56 643 PHE A O 1
ATOM 5031 N N . ARG A 1 644 ? 14.023 24.705 -6.454 1.00 60.42 644 ARG A N 1
ATOM 5032 C CA . ARG A 1 644 ? 13.871 23.704 -5.412 1.00 57.31 644 ARG A CA 1
ATOM 5033 C C . ARG A 1 644 ? 15.106 23.694 -4.527 1.00 58.07 644 ARG A C 1
ATOM 5034 O O . ARG A 1 644 ? 16.225 23.960 -4.979 1.00 53.56 644 ARG A O 1
ATOM 5042 N N . ARG A 1 645 ? 14.875 23.407 -3.247 1.00 54.76 645 ARG A N 1
ATOM 5043 C CA . ARG A 1 645 ? 15.934 23.122 -2.291 1.00 50.53 645 ARG A CA 1
ATOM 5044 C C . ARG A 1 645 ? 15.499 21.914 -1.483 1.00 51.31 645 ARG A C 1
ATOM 5045 O O . ARG A 1 645 ? 14.456 21.953 -0.825 1.00 50.67 645 ARG A O 1
ATOM 5053 N N . ARG A 1 646 ? 16.266 20.830 -1.563 1.00 51.48 646 ARG A N 1
ATOM 5054 C CA . ARG A 1 646 ? 16.050 19.680 -0.702 1.00 44.53 646 ARG A CA 1
ATOM 5055 C C . ARG A 1 646 ? 17.102 19.658 0.402 1.00 47.09 646 ARG A C 1
ATOM 5056 O O . ARG A 1 646 ? 18.280 19.947 0.164 1.00 45.06 646 ARG A O 1
ATOM 5064 N N . LEU A 1 647 ? 16.663 19.330 1.614 1.00 42.61 647 LEU A N 1
ATOM 5065 C CA . LEU A 1 647 ? 17.525 19.320 2.788 1.00 40.11 647 LEU A CA 1
ATOM 5066 C C . LEU A 1 647 ? 17.311 18.012 3.535 1.00 43.66 647 LEU A C 1
ATOM 5067 O O . LEU A 1 647 ? 16.299 17.846 4.227 1.00 45.44 647 LEU A O 1
ATOM 5072 N N . MET A 1 648 ? 18.260 17.091 3.410 1.00 40.66 648 MET A N 1
ATOM 5073 C CA . MET A 1 648 ? 18.219 15.828 4.135 1.00 40.11 648 MET A CA 1
ATOM 5074 C C . MET A 1 648 ? 19.487 15.686 4.964 1.00 42.07 648 MET A C 1
ATOM 5075 O O . MET A 1 648 ? 20.559 16.160 4.574 1.00 40.55 648 MET A O 1
ATOM 5080 N N . GLY A 1 649 ? 19.368 15.045 6.118 1.00 35.94 649 GLY A N 1
ATOM 5081 C CA . GLY A 1 649 ? 20.538 14.887 6.953 1.00 36.26 649 GLY A CA 1
ATOM 5082 C C . GLY A 1 649 ? 20.168 14.347 8.312 1.00 37.55 649 GLY A C 1
ATOM 5083 O O . GLY A 1 649 ? 19.005 14.028 8.590 1.00 36.03 649 GLY A O 1
ATOM 5084 N N . HIS A 1 650 ? 21.195 14.240 9.157 1.00 32.90 650 HIS A N 1
ATOM 5085 C CA . HIS A 1 650 ? 21.029 13.828 10.546 1.00 36.59 650 HIS A CA 1
ATOM 5086 C C . HIS A 1 650 ? 21.818 14.792 11.413 1.00 35.93 650 HIS A C 1
ATOM 5087 O O . HIS A 1 650 ? 23.036 14.912 11.262 1.00 37.39 650 HIS A O 1
ATOM 5094 N N . ILE A 1 651 ? 21.135 15.481 12.315 1.00 33.52 651 ILE A N 1
ATOM 5095 C CA . ILE A 1 651 ? 21.812 16.422 13.194 1.00 35.48 651 ILE A CA 1
ATOM 5096 C C . ILE A 1 651 ? 22.464 15.650 14.332 1.00 34.60 651 ILE A C 1
ATOM 5097 O O . ILE A 1 651 ? 21.800 14.889 15.042 1.00 35.36 651 ILE A O 1
ATOM 5102 N N . GLU A 1 652 ? 23.766 15.841 14.503 1.00 35.34 652 GLU A N 1
ATOM 5103 C CA . GLU A 1 652 ? 24.523 15.126 15.517 1.00 36.36 652 GLU A CA 1
ATOM 5104 C C . GLU A 1 652 ? 24.518 15.910 16.815 1.00 39.08 652 GLU A C 1
ATOM 5105 O O . GLU A 1 652 ? 24.576 17.143 16.806 1.00 38.39 652 GLU A O 1
ATOM 5111 N N . ASN A 1 653 ? 24.457 15.191 17.938 1.00 36.92 653 ASN A N 1
ATOM 5112 C CA . ASN A 1 653 ? 24.533 15.850 19.238 1.00 39.97 653 ASN A CA 1
ATOM 5113 C C . ASN A 1 653 ? 25.580 15.218 20.144 1.00 41.27 653 ASN A C 1
ATOM 5114 O O . ASN A 1 653 ? 25.590 15.492 21.341 1.00 38.00 653 ASN A O 1
ATOM 5119 N N . GLY A 1 654 ? 26.474 14.395 19.601 1.00 37.94 654 GLY A N 1
ATOM 5120 C CA . GLY A 1 654 ? 27.474 13.762 20.430 1.00 38.43 654 GLY A CA 1
ATOM 5121 C C . GLY A 1 654 ? 27.024 12.496 21.124 1.00 37.23 654 GLY A C 1
ATOM 5122 O O . GLY A 1 654 ? 27.826 11.880 21.836 1.00 34.69 654 GLY A O 1
ATOM 5123 N N . ARG A 1 655 ? 25.778 12.082 20.948 1.00 34.55 655 ARG A N 1
ATOM 5124 C CA . ARG A 1 655 ? 25.266 10.886 21.595 1.00 40.14 655 ARG A CA 1
ATOM 5125 C C . ARG A 1 655 ? 24.763 9.912 20.539 1.00 35.51 655 ARG A C 1
ATOM 5126 O O . ARG A 1 655 ? 24.404 10.303 19.428 1.00 37.16 655 ARG A O 1
ATOM 5134 N N . ALA A 1 656 ? 24.744 8.633 20.903 1.00 36.69 656 ALA A N 1
ATOM 5135 C CA . ALA A 1 656 ? 24.276 7.599 19.999 1.00 34.56 656 ALA A CA 1
ATOM 5136 C C . ALA A 1 656 ? 22.851 7.898 19.551 1.00 35.31 656 ALA A C 1
ATOM 5137 O O . ALA A 1 656 ? 22.091 8.581 20.230 1.00 34.36 656 ALA A O 1
ATOM 5139 N N . SER A 1 657 ? 22.482 7.358 18.400 1.00 32.59 657 SER A N 1
ATOM 5140 C CA . SER A 1 657 ? 21.199 7.681 17.805 1.00 34.03 657 SER A CA 1
ATOM 5141 C C . SER A 1 657 ? 20.673 6.467 17.050 1.00 30.83 657 SER A C 1
ATOM 5142 O O . SER A 1 657 ? 20.939 5.327 17.429 1.00 32.98 657 SER A O 1
ATOM 5145 N N . VAL A 1 658 ? 19.941 6.695 15.969 1.00 36.47 658 VAL A N 1
ATOM 5146 C CA . VAL A 1 658 ? 19.469 5.635 15.097 1.00 35.43 658 VAL A CA 1
ATOM 5147 C C . VAL A 1 658 ? 19.899 5.972 13.676 1.00 36.30 658 VAL A C 1
ATOM 5148 O O . VAL A 1 658 ? 20.239 7.116 13.363 1.00 34.69 658 VAL A O 1
ATOM 5152 N N . SER A 1 659 ? 19.916 4.949 12.824 1.00 32.64 659 SER A N 1
ATOM 5153 C CA . SER A 1 659 ? 20.176 5.167 11.411 1.00 36.89 659 SER A CA 1
ATOM 5154 C C . SER A 1 659 ? 18.947 5.783 10.750 1.00 35.96 659 SER A C 1
ATOM 5155 O O . SER A 1 659 ? 17.880 5.904 11.355 1.00 39.93 659 SER A O 1
ATOM 5158 N N . GLY A 1 660 ? 19.107 6.170 9.490 1.00 36.72 660 GLY A N 1
ATOM 5159 C CA . GLY A 1 660 ? 18.114 6.922 8.747 1.00 35.83 660 GLY A CA 1
ATOM 5160 C C . GLY A 1 660 ? 16.955 6.143 8.179 1.00 38.20 660 GLY A C 1
ATOM 5161 O O . GLY A 1 660 ? 16.119 6.730 7.485 1.00 42.08 660 GLY A O 1
ATOM 5162 N N . HIS A 1 661 ? 16.841 4.853 8.490 1.00 37.85 661 HIS A N 1
ATOM 5163 C CA . HIS A 1 661 ? 15.944 3.974 7.752 1.00 41.94 661 HIS A CA 1
ATOM 5164 C C . HIS A 1 661 ? 14.476 4.074 8.156 1.00 45.38 661 HIS A C 1
ATOM 5165 O O . HIS A 1 661 ? 13.641 3.440 7.506 1.00 49.55 661 HIS A O 1
ATOM 5172 N N . HIS A 1 662 ? 14.122 4.850 9.186 1.00 45.31 662 HIS A N 1
ATOM 5173 C CA . HIS A 1 662 ? 12.716 5.100 9.490 1.00 46.66 662 HIS A CA 1
ATOM 5174 C C . HIS A 1 662 ? 12.159 6.283 8.700 1.00 48.84 662 HIS A C 1
ATOM 5175 O O . HIS A 1 662 ? 11.308 7.032 9.204 1.00 49.89 662 HIS A O 1
ATOM 5182 N N . HIS A 1 663 ? 12.670 6.489 7.484 1.00 51.07 663 HIS A N 1
ATOM 5183 C CA . HIS A 1 663 ? 12.118 7.469 6.551 1.00 52.20 663 HIS A CA 1
ATOM 5184 C C . HIS A 1 663 ? 10.632 7.240 6.309 1.00 54.08 663 HIS A C 1
ATOM 5185 O O . HIS A 1 663 ? 9.845 8.193 6.264 1.00 51.73 663 HIS A O 1
ATOM 5192 N N . HIS A 1 664 ? 10.247 5.983 6.102 1.00 58.94 664 HIS A N 1
ATOM 5193 C CA . HIS A 1 664 ? 8.863 5.566 5.927 1.00 60.32 664 HIS A CA 1
ATOM 5194 C C . HIS A 1 664 ? 8.670 4.201 6.588 1.00 61.20 664 HIS A C 1
ATOM 5195 O O . HIS A 1 664 ? 7.586 3.875 7.071 1.00 67.92 664 HIS A O 1
ATOM 5202 N N . ASP B 1 1 ? -4.664 -28.762 52.793 1.00 85.49 1 ASP B N 1
ATOM 5203 C CA . ASP B 1 1 ? -3.754 -28.397 51.709 1.00 84.18 1 ASP B CA 1
ATOM 5204 C C . ASP B 1 1 ? -3.048 -27.071 52.004 1.00 74.70 1 ASP B C 1
ATOM 5205 O O . ASP B 1 1 ? -1.956 -26.827 51.494 1.00 71.38 1 ASP B O 1
ATOM 5210 N N . GLY B 1 2 ? -3.678 -26.214 52.816 1.00 71.79 2 GLY B N 1
ATOM 5211 C CA . GLY B 1 2 ? -3.064 -24.981 53.290 1.00 60.31 2 GLY B CA 1
ATOM 5212 C C . GLY B 1 2 ? -2.760 -23.924 52.245 1.00 55.09 2 GLY B C 1
ATOM 5213 O O . GLY B 1 2 ? -2.431 -22.790 52.620 1.00 50.65 2 GLY B O 1
ATOM 5214 N N . LEU B 1 3 ? -2.860 -24.237 50.948 1.00 58.08 3 LEU B N 1
ATOM 5215 C CA . LEU B 1 3 ? -2.615 -23.237 49.913 1.00 51.82 3 LEU B CA 1
ATOM 5216 C C . LEU B 1 3 ? -3.582 -22.064 49.987 1.00 49.73 3 LEU B C 1
ATOM 5217 O O . LEU B 1 3 ? -3.371 -21.068 49.288 1.00 46.68 3 LEU B O 1
ATOM 5222 N N . GLY B 1 4 ? -4.631 -22.150 50.809 1.00 54.30 4 GLY B N 1
ATOM 5223 C CA . GLY B 1 4 ? -5.595 -21.066 50.883 1.00 48.17 4 GLY B CA 1
ATOM 5224 C C . GLY B 1 4 ? -5.057 -19.821 51.555 1.00 42.79 4 GLY B C 1
ATOM 5225 O O . GLY B 1 4 ? -5.524 -18.713 51.277 1.00 47.04 4 GLY B O 1
ATOM 5226 N N . ALA B 1 5 ? -4.075 -19.976 52.446 1.00 45.16 5 ALA B N 1
ATOM 5227 C CA . ALA B 1 5 ? -3.511 -18.825 53.141 1.00 42.30 5 ALA B CA 1
ATOM 5228 C C . ALA B 1 5 ? -2.673 -17.921 52.241 1.00 44.11 5 ALA B C 1
ATOM 5229 O O . ALA B 1 5 ? -2.351 -16.801 52.656 1.00 43.29 5 ALA B O 1
ATOM 5231 N N . ILE B 1 6 ? -2.311 -18.367 51.037 1.00 41.20 6 ILE B N 1
ATOM 5232 C CA . ILE B 1 6 ? -1.446 -17.598 50.147 1.00 39.95 6 ILE B CA 1
ATOM 5233 C C . ILE B 1 6 ? -2.302 -16.666 49.303 1.00 38.84 6 ILE B C 1
ATOM 5234 O O . ILE B 1 6 ? -3.199 -17.114 48.583 1.00 40.09 6 ILE B O 1
ATOM 5239 N N . LYS B 1 7 ? -2.004 -15.371 49.366 1.00 37.77 7 LYS B N 1
ATOM 5240 C CA . LYS B 1 7 ? -2.602 -14.394 48.474 1.00 37.97 7 LYS B CA 1
ATOM 5241 C C . LYS B 1 7 ? -1.625 -13.857 47.436 1.00 41.26 7 LYS B C 1
ATOM 5242 O O . LYS B 1 7 ? -2.062 -13.270 46.441 1.00 38.19 7 LYS B O 1
ATOM 5248 N N . HIS B 1 8 ? -0.324 -14.039 47.643 1.00 36.75 8 HIS B N 1
ATOM 5249 C CA . HIS B 1 8 ? 0.691 -13.436 46.791 1.00 36.98 8 HIS B CA 1
ATOM 5250 C C . HIS B 1 8 ? 1.856 -14.394 46.620 1.00 35.25 8 HIS B C 1
ATOM 5251 O O . HIS B 1 8 ? 2.376 -14.920 47.608 1.00 32.60 8 HIS B O 1
ATOM 5258 N N . VAL B 1 9 ? 2.275 -14.599 45.373 1.00 31.29 9 VAL B N 1
ATOM 5259 C CA . VAL B 1 9 ? 3.511 -15.302 45.065 1.00 32.14 9 VAL B CA 1
ATOM 5260 C C . VAL B 1 9 ? 4.448 -14.317 44.380 1.00 34.32 9 VAL B C 1
ATOM 5261 O O . VAL B 1 9 ? 4.053 -13.632 43.427 1.00 34.42 9 VAL B O 1
ATOM 5265 N N . VAL B 1 10 ? 5.674 -14.227 44.887 1.00 30.20 10 VAL B N 1
ATOM 5266 C CA . VAL B 1 10 ? 6.697 -13.341 44.358 1.00 31.43 10 VAL B CA 1
ATOM 5267 C C . VAL B 1 10 ? 7.850 -14.205 43.857 1.00 29.67 10 VAL B C 1
ATOM 5268 O O . VAL B 1 10 ? 8.370 -15.043 44.600 1.00 32.36 10 VAL B O 1
ATOM 5272 N N . ILE B 1 11 ? 8.237 -14.010 42.603 1.00 29.30 11 ILE B N 1
ATOM 5273 C CA . ILE B 1 11 ? 9.265 -14.819 41.954 1.00 31.26 11 ILE B CA 1
ATOM 5274 C C . ILE B 1 11 ? 10.439 -13.907 41.632 1.00 29.48 11 ILE B C 1
ATOM 5275 O O . ILE B 1 11 ? 10.317 -13.010 40.791 1.00 29.12 11 ILE B O 1
ATOM 5280 N N . LEU B 1 12 ? 11.573 -14.128 42.298 1.00 29.66 12 LEU B N 1
ATOM 5281 C CA . LEU B 1 12 ? 12.799 -13.359 42.064 1.00 32.69 12 LEU B CA 1
ATOM 5282 C C . LEU B 1 12 ? 13.879 -14.325 41.569 1.00 33.14 12 LEU B C 1
ATOM 5283 O O . LEU B 1 12 ? 14.463 -15.072 42.362 1.00 31.44 12 LEU B O 1
ATOM 5288 N N . MET B 1 13 ? 14.152 -14.328 40.268 1.00 29.98 13 MET B N 1
ATOM 5289 C CA . MET B 1 13 ? 15.143 -15.235 39.693 1.00 27.94 13 MET B CA 1
ATOM 5290 C C . MET B 1 13 ? 16.400 -14.438 39.372 1.00 28.82 13 MET B C 1
ATOM 5291 O O . MET B 1 13 ? 16.361 -13.501 38.572 1.00 28.65 13 MET B O 1
ATOM 5296 N N . GLN B 1 14 ? 17.498 -14.789 40.029 1.00 27.45 14 GLN B N 1
ATOM 5297 C CA . GLN B 1 14 ? 18.787 -14.162 39.791 1.00 28.98 14 GLN B CA 1
ATOM 5298 C C . GLN B 1 14 ? 19.546 -14.986 38.743 1.00 27.57 14 GLN B C 1
ATOM 5299 O O . GLN B 1 14 ? 18.987 -15.898 38.129 1.00 26.94 14 GLN B O 1
ATOM 5305 N N . GLU B 1 15 ? 20.830 -14.696 38.538 1.00 29.58 15 GLU B N 1
ATOM 5306 C CA . GLU B 1 15 ? 21.536 -15.137 37.338 1.00 26.02 15 GLU B CA 1
ATOM 5307 C C . GLU B 1 15 ? 22.825 -15.894 37.663 1.00 25.26 15 GLU B C 1
ATOM 5308 O O . GLU B 1 15 ? 23.667 -15.404 38.421 1.00 24.40 15 GLU B O 1
ATOM 5314 N N . ASN B 1 16 ? 22.980 -17.092 37.080 1.00 27.83 16 ASN B N 1
ATOM 5315 C CA . ASN B 1 16 ? 24.288 -17.679 36.759 1.00 25.69 16 ASN B CA 1
ATOM 5316 C C . ASN B 1 16 ? 25.150 -17.982 37.984 1.00 27.42 16 ASN B C 1
ATOM 5317 O O . ASN B 1 16 ? 26.310 -17.559 38.061 1.00 26.04 16 ASN B O 1
ATOM 5322 N N . ARG B 1 17 ? 24.618 -18.818 38.891 1.00 27.37 17 ARG B N 1
ATOM 5323 C CA . ARG B 1 17 ? 25.337 -19.304 40.075 1.00 28.80 17 ARG B CA 1
ATOM 5324 C C . ARG B 1 17 ? 24.902 -20.745 40.337 1.00 27.06 17 ARG B C 1
ATOM 5325 O O . ARG B 1 17 ? 23.704 -21.016 40.383 1.00 28.75 17 ARG B O 1
ATOM 5333 N N . SER B 1 18 ? 25.854 -21.663 40.507 1.00 26.30 18 SER B N 1
ATOM 5334 C CA . SER B 1 18 ? 25.524 -23.061 40.771 1.00 25.66 18 SER B CA 1
ATOM 5335 C C . SER B 1 18 ? 25.327 -23.297 42.269 1.00 27.14 18 SER B C 1
ATOM 5336 O O . SER B 1 18 ? 25.700 -22.469 43.110 1.00 26.64 18 SER B O 1
ATOM 5339 N N . PHE B 1 19 ? 24.741 -24.454 42.611 1.00 25.55 19 PHE B N 1
ATOM 5340 C CA . PHE B 1 19 ? 24.444 -24.702 44.017 1.00 24.89 19 PHE B CA 1
ATOM 5341 C C . PHE B 1 19 ? 25.724 -24.793 44.829 1.00 25.30 19 PHE B C 1
ATOM 5342 O O . PHE B 1 19 ? 25.887 -24.078 45.821 1.00 24.74 19 PHE B O 1
ATOM 5350 N N . ASP B 1 20 ? 26.666 -25.644 44.402 1.00 23.41 20 ASP B N 1
ATOM 5351 C CA . ASP B 1 20 ? 27.909 -25.818 45.155 1.00 23.98 20 ASP B CA 1
ATOM 5352 C C . ASP B 1 20 ? 28.754 -24.546 45.158 1.00 25.62 20 ASP B C 1
ATOM 5353 O O . ASP B 1 20 ? 29.469 -24.276 46.136 1.00 22.95 20 ASP B O 1
ATOM 5358 N N . HIS B 1 21 ? 28.719 -23.789 44.057 1.00 23.48 21 HIS B N 1
ATOM 5359 C CA . HIS B 1 21 ? 29.431 -22.513 43.976 1.00 23.00 21 HIS B CA 1
ATOM 5360 C C . HIS B 1 21 ? 29.096 -21.608 45.171 1.00 25.97 21 HIS B C 1
ATOM 5361 O O . HIS B 1 21 ? 29.977 -20.919 45.711 1.00 24.31 21 HIS B O 1
ATOM 5368 N N . TYR B 1 22 ? 27.838 -21.630 45.624 1.00 24.11 22 TYR B N 1
ATOM 5369 C CA . TYR B 1 22 ? 27.368 -20.831 46.760 1.00 23.60 22 TYR B CA 1
ATOM 5370 C C . TYR B 1 22 ? 27.220 -21.615 48.062 1.00 27.35 22 TYR B C 1
ATOM 5371 O O . TYR B 1 22 ? 27.611 -21.115 49.127 1.00 28.53 22 TYR B O 1
ATOM 5380 N N . PHE B 1 23 ? 26.650 -22.825 48.017 1.00 23.72 23 PHE B N 1
ATOM 5381 C CA . PHE B 1 23 ? 26.231 -23.535 49.230 1.00 24.59 23 PHE B CA 1
ATOM 5382 C C . PHE B 1 23 ? 26.933 -24.873 49.420 1.00 24.94 23 PHE B C 1
ATOM 5383 O O . PHE B 1 23 ? 26.501 -25.672 50.260 1.00 27.91 23 PHE B O 1
ATOM 5391 N N . GLY B 1 24 ? 27.991 -25.150 48.658 1.00 24.48 24 GLY B N 1
ATOM 5392 C CA . GLY B 1 24 ? 28.734 -26.380 48.862 1.00 22.29 24 GLY B CA 1
ATOM 5393 C C . GLY B 1 24 ? 29.235 -26.550 50.284 1.00 28.75 24 GLY B C 1
ATOM 5394 O O . GLY B 1 24 ? 29.423 -27.681 50.749 1.00 24.76 24 GLY B O 1
ATOM 5395 N N . THR B 1 25 ? 29.457 -25.439 51.001 1.00 26.31 25 THR B N 1
ATOM 5396 C CA . THR B 1 25 ? 29.896 -25.519 52.390 1.00 28.94 25 THR B CA 1
ATOM 5397 C C . THR B 1 25 ? 28.752 -25.387 53.392 1.00 29.19 25 THR B C 1
ATOM 5398 O O . THR B 1 25 ? 28.984 -25.547 54.590 1.00 28.86 25 THR B O 1
ATOM 5402 N N . LEU B 1 26 ? 27.532 -25.118 52.931 1.00 26.41 26 LEU B N 1
ATOM 5403 C CA . LEU B 1 26 ? 26.402 -24.894 53.829 1.00 30.23 26 LEU B CA 1
ATOM 5404 C C . LEU B 1 26 ? 26.090 -26.140 54.659 1.00 31.47 26 LEU B C 1
ATOM 5405 O O . LEU B 1 26 ? 26.026 -27.256 54.126 1.00 29.17 26 LEU B O 1
ATOM 5410 N N . ARG B 1 27 ? 25.877 -25.940 55.967 1.00 32.01 27 ARG B N 1
ATOM 5411 C CA . ARG B 1 27 ? 25.505 -27.041 56.853 1.00 30.97 27 ARG B CA 1
ATOM 5412 C C . ARG B 1 27 ? 24.242 -27.727 56.355 1.00 29.39 27 ARG B C 1
ATOM 5413 O O . ARG B 1 27 ? 23.288 -27.068 55.933 1.00 28.57 27 ARG B O 1
ATOM 5421 N N . GLY B 1 28 ? 24.264 -29.060 56.357 1.00 30.64 28 GLY B N 1
ATOM 5422 C CA . GLY B 1 28 ? 23.051 -29.844 56.218 1.00 32.80 28 GLY B CA 1
ATOM 5423 C C . GLY B 1 28 ? 22.380 -29.854 54.866 1.00 35.49 28 GLY B C 1
ATOM 5424 O O . GLY B 1 28 ? 21.185 -30.145 54.787 1.00 32.00 28 GLY B O 1
ATOM 5425 N N . VAL B 1 29 ? 23.109 -29.574 53.786 1.00 29.68 29 VAL B N 1
ATOM 5426 C CA . VAL B 1 29 ? 22.591 -29.747 52.438 1.00 27.63 29 VAL B CA 1
ATOM 5427 C C . VAL B 1 29 ? 23.576 -30.640 51.702 1.00 29.64 29 VAL B C 1
ATOM 5428 O O . VAL B 1 29 ? 24.679 -30.893 52.184 1.00 26.77 29 VAL B O 1
ATOM 5432 N N . ARG B 1 30 ? 23.169 -31.126 50.527 1.00 27.19 30 ARG B N 1
ATOM 5433 C CA . ARG B 1 30 ? 24.086 -31.949 49.725 1.00 31.17 30 ARG B CA 1
ATOM 5434 C C . ARG B 1 30 ? 25.140 -31.035 49.125 1.00 27.41 30 ARG B C 1
ATOM 5435 O O . ARG B 1 30 ? 24.859 -30.284 48.190 1.00 27.28 30 ARG B O 1
ATOM 5443 N N . GLY B 1 31 ? 26.346 -31.071 49.692 1.00 24.47 31 GLY B N 1
ATOM 5444 C CA . GLY B 1 31 ? 27.420 -30.183 49.308 1.00 24.64 31 GLY B CA 1
ATOM 5445 C C . GLY B 1 31 ? 28.734 -30.925 49.202 1.00 29.93 31 GLY B C 1
ATOM 5446 O O . GLY B 1 31 ? 28.771 -32.071 48.737 1.00 27.24 31 GLY B O 1
ATOM 5447 N N . PHE B 1 32 ? 29.811 -30.291 49.664 1.00 29.19 32 PHE B N 1
ATOM 5448 C CA . PHE B 1 32 ? 31.148 -30.823 49.459 1.00 32.50 32 PHE B CA 1
ATOM 5449 C C . PHE B 1 32 ? 31.425 -32.065 50.309 1.00 35.39 32 PHE B C 1
ATOM 5450 O O . PHE B 1 32 ? 32.382 -32.800 50.027 1.00 29.40 32 PHE B O 1
ATOM 5458 N N . GLY B 1 33 ? 30.623 -32.330 51.331 1.00 31.28 33 GLY B N 1
ATOM 5459 C CA . GLY B 1 33 ? 30.794 -33.535 52.115 1.00 33.53 33 GLY B CA 1
ATOM 5460 C C . GLY B 1 33 ? 29.880 -34.679 51.728 1.00 32.97 33 GLY B C 1
ATOM 5461 O O . GLY B 1 33 ? 29.793 -35.662 52.472 1.00 38.42 33 GLY B O 1
ATOM 5462 N N . ASP B 1 34 ? 29.186 -34.577 50.597 1.00 33.35 34 ASP B N 1
ATOM 5463 C CA . ASP B 1 34 ? 28.128 -35.494 50.186 1.00 33.38 34 ASP B CA 1
ATOM 5464 C C . ASP B 1 34 ? 28.581 -36.951 50.137 1.00 35.49 34 ASP B C 1
ATOM 5465 O O . ASP B 1 34 ? 29.343 -37.331 49.251 1.00 33.20 34 ASP B O 1
ATOM 5470 N N . ARG B 1 35 ? 28.098 -37.797 51.042 1.00 35.47 35 ARG B N 1
ATOM 5471 C CA . ARG B 1 35 ? 28.542 -39.188 51.018 1.00 36.21 35 ARG B CA 1
ATOM 5472 C C . ARG B 1 35 ? 27.941 -39.964 49.853 1.00 33.79 35 ARG B C 1
ATOM 5473 O O . ARG B 1 35 ? 28.407 -41.066 49.549 1.00 36.03 35 ARG B O 1
ATOM 5481 N N . ASN B 1 36 ? 26.927 -39.421 49.187 1.00 29.05 36 ASN B N 1
ATOM 5482 C CA . ASN B 1 36 ? 26.418 -40.028 47.967 1.00 30.22 36 ASN B CA 1
ATOM 5483 C C . ASN B 1 36 ? 27.046 -39.447 46.689 1.00 33.60 36 ASN B C 1
ATOM 5484 O O . ASN B 1 36 ? 26.466 -39.590 45.601 1.00 31.28 36 ASN B O 1
ATOM 5489 N N . ALA B 1 37 ? 28.214 -38.813 46.790 1.00 33.30 37 ALA B N 1
ATOM 5490 C CA . ALA B 1 37 ? 28.892 -38.292 45.603 1.00 36.09 37 ALA B CA 1
ATOM 5491 C C . ALA B 1 37 ? 29.306 -39.436 44.682 1.00 36.43 37 ALA B C 1
ATOM 5492 O O . ALA B 1 37 ? 29.710 -40.498 45.148 1.00 36.78 37 ALA B O 1
ATOM 5494 N N . VAL B 1 38 ? 29.214 -39.222 43.372 1.00 33.84 38 VAL B N 1
ATOM 5495 C CA . VAL B 1 38 ? 29.528 -40.282 42.419 1.00 34.47 38 VAL B CA 1
ATOM 5496 C C . VAL B 1 38 ? 31.032 -40.350 42.189 1.00 38.96 38 VAL B C 1
ATOM 5497 O O . VAL B 1 38 ? 31.760 -39.359 42.334 1.00 34.23 38 VAL B O 1
ATOM 5501 N N . GLU B 1 39 ? 31.513 -41.538 41.832 1.00 37.54 39 GLU B N 1
ATOM 5502 C CA . GLU B 1 39 ? 32.921 -41.719 41.526 1.00 39.07 39 GLU B CA 1
ATOM 5503 C C . GLU B 1 39 ? 33.104 -41.640 40.013 1.00 33.94 39 GLU B C 1
ATOM 5504 O O . GLU B 1 39 ? 32.227 -42.057 39.243 1.00 32.25 39 GLU B O 1
ATOM 5510 N N . LEU B 1 40 ? 34.211 -41.029 39.592 1.00 31.15 40 LEU B N 1
ATOM 5511 C CA . LEU B 1 40 ? 34.481 -40.843 38.171 1.00 33.64 40 LEU B CA 1
ATOM 5512 C C . LEU B 1 40 ? 35.075 -42.126 37.574 1.00 38.01 40 LEU B C 1
ATOM 5513 O O . LEU B 1 40 ? 35.474 -43.031 38.312 1.00 36.74 40 LEU B O 1
ATOM 5518 N N . PRO B 1 41 ? 35.142 -42.241 36.238 1.00 37.27 41 PRO B N 1
ATOM 5519 C CA . PRO B 1 41 ? 35.786 -43.434 35.649 1.00 41.35 41 PRO B CA 1
ATOM 5520 C C . PRO B 1 41 ? 37.203 -43.664 36.138 1.00 43.63 41 PRO B C 1
ATOM 5521 O O . PRO B 1 41 ? 37.606 -44.818 36.328 1.00 47.31 41 PRO B O 1
ATOM 5525 N N . SER B 1 42 ? 37.955 -42.598 36.405 1.00 40.76 42 SER B N 1
ATOM 5526 C CA . SER B 1 42 ? 39.291 -42.731 36.966 1.00 37.98 42 SER B CA 1
ATOM 5527 C C . SER B 1 42 ? 39.308 -43.389 38.337 1.00 43.72 42 SER B C 1
ATOM 5528 O O . SER B 1 42 ? 40.386 -43.756 38.813 1.00 46.45 42 SER B O 1
ATOM 5531 N N . GLY B 1 43 ? 38.162 -43.518 39.004 1.00 43.65 43 GLY B N 1
ATOM 5532 C CA . GLY B 1 43 ? 38.145 -43.917 40.387 1.00 40.64 43 GLY B CA 1
ATOM 5533 C C . GLY B 1 43 ? 38.143 -42.768 41.375 1.00 44.73 43 GLY B C 1
ATOM 5534 O O . GLY B 1 43 ? 37.849 -42.989 42.555 1.00 42.82 43 GLY B O 1
ATOM 5535 N N . LYS B 1 44 ? 38.459 -41.552 40.941 1.00 42.85 44 LYS B N 1
ATOM 5536 C CA . LYS B 1 44 ? 38.424 -40.395 41.830 1.00 38.01 44 LYS B CA 1
ATOM 5537 C C . LYS B 1 44 ? 36.986 -39.939 42.062 1.00 36.31 44 LYS B C 1
ATOM 5538 O O . LYS B 1 44 ? 36.098 -40.194 41.241 1.00 34.76 44 LYS B O 1
ATOM 5544 N N . PRO B 1 45 ? 36.723 -39.262 43.176 1.00 36.78 45 PRO B N 1
ATOM 5545 C CA . PRO B 1 45 ? 35.398 -38.667 43.365 1.00 32.82 45 PRO B CA 1
ATOM 5546 C C . PRO B 1 45 ? 35.184 -37.496 42.417 1.00 32.51 45 PRO B C 1
ATOM 5547 O O . PRO B 1 45 ? 36.126 -36.879 41.908 1.00 31.68 45 PRO B O 1
ATOM 5551 N N . VAL B 1 46 ? 33.901 -37.227 42.154 1.00 32.94 46 VAL B N 1
ATOM 5552 C CA . VAL B 1 46 ? 33.495 -36.198 41.201 1.00 28.52 46 VAL B CA 1
ATOM 5553 C C . VAL B 1 46 ? 34.082 -34.829 41.554 1.00 35.13 46 VAL B C 1
ATOM 5554 O O . VAL B 1 46 ? 34.285 -33.987 40.664 1.00 31.75 46 VAL B O 1
ATOM 5558 N N . PHE B 1 47 ? 34.385 -34.580 42.835 1.00 30.72 47 PHE B N 1
ATOM 5559 C CA . PHE B 1 47 ? 34.963 -33.286 43.197 1.00 32.07 47 PHE B CA 1
ATOM 5560 C C . PHE B 1 47 ? 36.381 -33.103 42.680 1.00 34.41 47 PHE B C 1
ATOM 5561 O O . PHE B 1 47 ? 36.883 -31.971 42.650 1.00 30.70 47 PHE B O 1
ATOM 5569 N N . GLU B 1 48 ? 37.050 -34.185 42.313 1.00 33.86 48 GLU B N 1
ATOM 5570 C CA . GLU B 1 48 ? 38.437 -34.136 41.877 1.00 34.64 48 GLU B CA 1
ATOM 5571 C C . GLU B 1 48 ? 38.413 -34.186 40.355 1.00 36.16 48 GLU B C 1
ATOM 5572 O O . GLU B 1 48 ? 38.480 -35.254 39.748 1.00 34.88 48 GLU B O 1
ATOM 5578 N N . GLN B 1 49 ? 38.316 -32.989 39.725 1.00 30.73 49 GLN B N 1
ATOM 5579 C CA . GLN B 1 49 ? 37.964 -32.968 38.315 1.00 31.64 49 GLN B CA 1
ATOM 5580 C C . GLN B 1 49 ? 39.219 -33.028 37.453 1.00 33.67 49 GLN B C 1
ATOM 5581 O O . GLN B 1 49 ? 40.162 -32.270 37.699 1.00 33.54 49 GLN B O 1
ATOM 5587 N N . PRO B 1 50 ? 39.249 -33.899 36.442 1.00 31.76 50 PRO B N 1
ATOM 5588 C CA . PRO B 1 50 ? 40.450 -34.046 35.604 1.00 34.29 50 PRO B CA 1
ATOM 5589 C C . PRO B 1 50 ? 40.796 -32.745 34.901 1.00 36.49 50 PRO B C 1
ATOM 5590 O O . PRO B 1 50 ? 39.932 -32.091 34.315 1.00 37.27 50 PRO B O 1
ATOM 5594 N N . ALA B 1 51 ? 42.076 -32.387 34.950 1.00 36.04 51 ALA B N 1
ATOM 5595 C CA . ALA B 1 51 ? 42.573 -31.247 34.193 1.00 42.37 51 ALA B CA 1
ATOM 5596 C C . ALA B 1 51 ? 43.440 -31.746 33.038 1.00 52.14 51 ALA B C 1
ATOM 5597 O O . ALA B 1 51 ? 42.960 -32.471 32.159 1.00 50.33 51 ALA B O 1
ATOM 5599 N N . ALA B 1 52 ? 44.718 -31.387 33.033 1.00 49.48 52 ALA B N 1
ATOM 5600 C CA . ALA B 1 52 ? 45.617 -31.726 31.940 1.00 57.85 52 ALA B CA 1
ATOM 5601 C C . ALA B 1 52 ? 46.573 -32.812 32.400 1.00 58.76 52 ALA B C 1
ATOM 5602 O O . ALA B 1 52 ? 47.280 -32.630 33.395 1.00 63.19 52 ALA B O 1
ATOM 5604 N N . LEU B 1 53 ? 46.581 -33.943 31.692 1.00 61.50 53 LEU B N 1
ATOM 5605 C CA . LEU B 1 53 ? 47.676 -34.912 31.774 1.00 60.56 53 LEU B CA 1
ATOM 5606 C C . LEU B 1 53 ? 47.802 -35.497 33.187 1.00 56.19 53 LEU B C 1
ATOM 5607 O O . LEU B 1 53 ? 48.786 -35.297 33.900 1.00 58.43 53 LEU B O 1
ATOM 5612 N N . GLY B 1 54 ? 46.767 -36.232 33.577 1.00 52.21 54 GLY B N 1
ATOM 5613 C CA . GLY B 1 54 ? 46.774 -36.839 34.896 1.00 51.10 54 GLY B CA 1
ATOM 5614 C C . GLY B 1 54 ? 46.829 -35.876 36.070 1.00 54.77 54 GLY B C 1
ATOM 5615 O O . GLY B 1 54 ? 47.260 -36.275 37.156 1.00 49.58 54 GLY B O 1
ATOM 5616 N N . THR B 1 55 ? 46.415 -34.616 35.887 1.00 52.60 55 THR B N 1
ATOM 5617 C CA . THR B 1 55 ? 46.262 -33.666 36.983 1.00 48.65 55 THR B CA 1
ATOM 5618 C C . THR B 1 55 ? 44.785 -33.385 37.234 1.00 44.86 55 THR B C 1
ATOM 5619 O O . THR B 1 55 ? 43.920 -33.661 36.395 1.00 40.10 55 THR B O 1
ATOM 5623 N N . SER B 1 56 ? 44.487 -32.813 38.399 1.00 41.83 56 SER B N 1
ATOM 5624 C CA . SER B 1 56 ? 43.098 -32.532 38.712 1.00 40.59 56 SER B CA 1
ATOM 5625 C C . SER B 1 56 ? 42.969 -31.233 39.496 1.00 36.73 56 SER B C 1
ATOM 5626 O O . SER B 1 56 ? 43.946 -30.656 39.973 1.00 33.46 56 SER B O 1
ATOM 5629 N N . VAL B 1 57 ? 41.731 -30.771 39.604 1.00 30.31 57 VAL B N 1
ATOM 5630 C CA . VAL B 1 57 ? 41.410 -29.530 40.294 1.00 34.00 57 VAL B CA 1
ATOM 5631 C C . VAL B 1 57 ? 40.286 -29.825 41.274 1.00 32.29 57 VAL B C 1
ATOM 5632 O O . VAL B 1 57 ? 39.205 -30.265 40.864 1.00 32.27 57 VAL B O 1
ATOM 5636 N N . LEU B 1 58 ? 40.554 -29.608 42.564 1.00 32.08 58 LEU B N 1
ATOM 5637 C CA . LEU B 1 58 ? 39.551 -29.647 43.624 1.00 28.76 58 LEU B CA 1
ATOM 5638 C C . LEU B 1 58 ? 38.816 -28.307 43.712 1.00 28.18 58 LEU B C 1
ATOM 5639 O O . LEU B 1 58 ? 39.332 -27.277 43.251 1.00 27.51 58 LEU B O 1
ATOM 5644 N N . PRO B 1 59 ? 37.614 -28.285 44.301 1.00 30.15 59 PRO B N 1
ATOM 5645 C CA . PRO B 1 59 ? 36.971 -26.998 44.604 1.00 23.24 59 PRO B CA 1
ATOM 5646 C C . PRO B 1 59 ? 37.908 -26.103 45.392 1.00 23.90 59 PRO B C 1
ATOM 5647 O O . PRO B 1 59 ? 38.641 -26.566 46.265 1.00 24.03 59 PRO B O 1
ATOM 5651 N N . PHE B 1 60 ? 37.893 -24.807 45.089 1.00 22.12 60 PHE B N 1
ATOM 5652 C CA . PHE B 1 60 ? 38.766 -23.923 45.850 1.00 25.78 60 PHE B CA 1
ATOM 5653 C C . PHE B 1 60 ? 38.066 -22.604 46.134 1.00 23.34 60 PHE B C 1
ATOM 5654 O O . PHE B 1 60 ? 37.216 -22.156 45.351 1.00 24.66 60 PHE B O 1
ATOM 5662 N N . PRO B 1 61 ? 38.390 -21.973 47.259 1.00 24.77 61 PRO B N 1
ATOM 5663 C CA . PRO B 1 61 ? 37.664 -20.756 47.669 1.00 23.99 61 PRO B CA 1
ATOM 5664 C C . PRO B 1 61 ? 38.111 -19.527 46.884 1.00 24.26 61 PRO B C 1
ATOM 5665 O O . PRO B 1 61 ? 39.306 -19.235 46.798 1.00 26.91 61 PRO B O 1
ATOM 5669 N N . VAL B 1 62 ? 37.135 -18.807 46.307 1.00 25.14 62 VAL B N 1
ATOM 5670 C CA . VAL B 1 62 ? 37.405 -17.536 45.623 1.00 24.60 62 VAL B CA 1
ATOM 5671 C C . VAL B 1 62 ? 38.191 -16.579 46.510 1.00 27.58 62 VAL B C 1
ATOM 5672 O O . VAL B 1 62 ? 39.071 -15.846 46.038 1.00 25.13 62 VAL B O 1
ATOM 5676 N N . ARG B 1 63 ? 37.864 -16.548 47.803 1.00 26.05 63 ARG B N 1
ATOM 5677 C CA . ARG B 1 63 ? 38.487 -15.592 48.715 1.00 27.22 63 ARG B CA 1
ATOM 5678 C C . ARG B 1 63 ? 40.006 -15.751 48.753 1.00 30.79 63 ARG B C 1
ATOM 5679 O O . ARG B 1 63 ? 40.735 -14.759 48.840 1.00 30.08 63 ARG B O 1
ATOM 5687 N N . ASP B 1 64 ? 40.501 -16.990 48.719 1.00 26.22 64 ASP B N 1
ATOM 5688 C CA . ASP B 1 64 ? 41.947 -17.202 48.726 1.00 31.52 64 ASP B CA 1
ATOM 5689 C C . ASP B 1 64 ? 42.569 -16.846 47.375 1.00 29.95 64 ASP B C 1
ATOM 5690 O O . ASP B 1 64 ? 43.658 -16.258 47.319 1.00 26.86 64 ASP B O 1
ATOM 5695 N N . ALA B 1 65 ? 41.909 -17.228 46.281 1.00 26.56 65 ALA B N 1
ATOM 5696 C CA . ALA B 1 65 ? 42.385 -16.839 44.956 1.00 29.66 65 ALA B CA 1
ATOM 5697 C C . ALA B 1 65 ? 42.462 -15.319 44.830 1.00 31.69 65 ALA B C 1
ATOM 5698 O O . ALA B 1 65 ? 43.369 -14.781 44.182 1.00 30.62 65 ALA B O 1
ATOM 5700 N N . ALA B 1 66 ? 41.528 -14.604 45.465 1.00 28.95 66 ALA B N 1
ATOM 5701 C CA . ALA B 1 66 ? 41.545 -13.146 45.392 1.00 32.99 66 ALA B CA 1
ATOM 5702 C C . ALA B 1 66 ? 42.745 -12.570 46.142 1.00 32.82 66 ALA B C 1
ATOM 5703 O O . ALA B 1 66 ? 43.341 -11.586 45.701 1.00 30.53 66 ALA B O 1
ATOM 5705 N N . GLU B 1 67 ? 43.126 -13.166 47.271 1.00 32.37 67 GLU B N 1
ATOM 5706 C CA . GLU B 1 67 ? 44.357 -12.730 47.925 1.00 34.92 67 GLU B CA 1
ATOM 5707 C C . GLU B 1 67 ? 45.581 -13.011 47.056 1.00 34.79 67 GLU B C 1
ATOM 5708 O O . GLU B 1 67 ? 46.466 -12.160 46.922 1.00 32.70 67 GLU B O 1
ATOM 5714 N N . THR B 1 68 ? 45.642 -14.189 46.443 1.00 33.38 68 THR B N 1
ATOM 5715 C CA . THR B 1 68 ? 46.803 -14.532 45.630 1.00 35.05 68 THR B CA 1
ATOM 5716 C C . THR B 1 68 ? 46.909 -13.634 44.405 1.00 32.80 68 THR B C 1
ATOM 5717 O O . THR B 1 68 ? 47.986 -13.120 44.093 1.00 29.84 68 THR B O 1
ATOM 5721 N N . GLN B 1 69 ? 45.808 -13.432 43.700 1.00 31.47 69 GLN B N 1
ATOM 5722 C CA . GLN B 1 69 ? 45.830 -12.663 42.468 1.00 30.63 69 GLN B CA 1
ATOM 5723 C C . GLN B 1 69 ? 45.576 -11.180 42.692 1.00 35.82 69 GLN B C 1
ATOM 5724 O O . GLN B 1 69 ? 45.580 -10.415 41.722 1.00 33.92 69 GLN B O 1
ATOM 5730 N N . LYS B 1 70 ? 45.376 -10.753 43.945 1.00 31.56 70 LYS B N 1
ATOM 5731 C CA . LYS B 1 70 ? 45.157 -9.345 44.279 1.00 32.82 70 LYS B CA 1
ATOM 5732 C C . LYS B 1 70 ? 43.955 -8.779 43.526 1.00 32.43 70 LYS B C 1
ATOM 5733 O O . LYS B 1 70 ? 44.028 -7.746 42.866 1.00 32.43 70 LYS B O 1
ATOM 5739 N N . LYS B 1 71 ? 42.824 -9.456 43.656 1.00 30.01 71 LYS B N 1
ATOM 5740 C CA . LYS B 1 71 ? 41.576 -9.014 43.059 1.00 30.78 71 LYS B CA 1
ATOM 5741 C C . LYS B 1 71 ? 40.512 -8.980 44.151 1.00 29.48 71 LYS B C 1
ATOM 5742 O O . LYS B 1 71 ? 40.774 -9.323 45.300 1.00 30.54 71 LYS B O 1
ATOM 5748 N N . ASP B 1 72 ? 39.300 -8.578 43.789 1.00 31.78 72 ASP B N 1
ATOM 5749 C CA . ASP B 1 72 ? 38.186 -8.507 44.725 1.00 29.79 72 ASP B CA 1
ATOM 5750 C C . ASP B 1 72 ? 37.262 -9.705 44.521 1.00 28.06 72 ASP B C 1
ATOM 5751 O O . ASP B 1 72 ? 36.730 -9.905 43.421 1.00 26.97 72 ASP B O 1
ATOM 5756 N N . LEU B 1 73 ? 37.004 -10.455 45.600 1.00 28.65 73 LEU B N 1
ATOM 5757 C CA . LEU B 1 73 ? 36.229 -11.687 45.459 1.00 27.22 73 LEU B CA 1
ATOM 5758 C C . LEU B 1 73 ? 34.837 -11.451 44.883 1.00 25.80 73 LEU B C 1
ATOM 5759 O O . LEU B 1 73 ? 34.245 -12.382 44.324 1.00 26.41 73 LEU B O 1
ATOM 5764 N N . GLN B 1 74 ? 34.296 -10.234 45.000 1.00 26.62 74 GLN B N 1
ATOM 5765 C CA . GLN B 1 74 ? 32.947 -9.984 44.496 1.00 24.98 74 GLN B CA 1
ATOM 5766 C C . GLN B 1 74 ? 32.891 -10.021 42.981 1.00 25.25 74 GLN B C 1
ATOM 5767 O O . GLN B 1 74 ? 31.825 -10.274 42.410 1.00 23.74 74 GLN B O 1
ATOM 5773 N N . TYR B 1 75 ? 34.000 -9.726 42.306 1.00 24.53 75 TYR B N 1
ATOM 5774 C CA . TYR B 1 75 ? 33.943 -9.413 40.885 1.00 26.63 75 TYR B CA 1
ATOM 5775 C C . TYR B 1 75 ? 34.615 -10.466 39.999 1.00 27.50 75 TYR B C 1
ATOM 5776 O O . TYR B 1 75 ? 35.208 -10.130 38.974 1.00 28.40 75 TYR B O 1
ATOM 5785 N N . ILE B 1 76 ? 34.521 -11.748 40.354 1.00 26.94 76 ILE B N 1
ATOM 5786 C CA . ILE B 1 76 ? 34.916 -12.771 39.393 1.00 25.10 76 ILE B CA 1
ATOM 5787 C C . ILE B 1 76 ? 34.042 -12.631 38.143 1.00 27.41 76 ILE B C 1
ATOM 5788 O O . ILE B 1 76 ? 32.908 -12.140 38.197 1.00 25.22 76 ILE B O 1
ATOM 5793 N N . GLY B 1 77 ? 34.567 -13.072 36.999 1.00 26.34 77 GLY B N 1
ATOM 5794 C CA . GLY B 1 77 ? 33.855 -12.963 35.747 1.00 25.13 77 GLY B CA 1
ATOM 5795 C C . GLY B 1 77 ? 33.089 -14.230 35.386 1.00 27.08 77 GLY B C 1
ATOM 5796 O O . GLY B 1 77 ? 33.144 -15.254 36.063 1.00 26.70 77 GLY B O 1
ATOM 5797 N N . ALA B 1 78 ? 32.370 -14.137 34.274 1.00 25.19 78 ALA B N 1
ATOM 5798 C CA . ALA B 1 78 ? 31.593 -15.250 33.769 1.00 29.07 78 ALA B CA 1
ATOM 5799 C C . ALA B 1 78 ? 32.475 -16.257 33.023 1.00 33.02 78 ALA B C 1
ATOM 5800 O O . ALA B 1 78 ? 33.598 -15.957 32.584 1.00 28.43 78 ALA B O 1
ATOM 5802 N N . LEU B 1 79 ? 31.941 -17.470 32.897 1.00 31.24 79 LEU B N 1
ATOM 5803 C CA . LEU B 1 79 ? 32.509 -18.615 32.191 1.00 30.32 79 LEU B CA 1
ATOM 5804 C C . LEU B 1 79 ? 31.541 -19.038 31.084 1.00 34.16 79 LEU B C 1
ATOM 5805 O O . LEU B 1 79 ? 30.440 -18.492 30.960 1.00 33.65 79 LEU B O 1
ATOM 5810 N N . ASP B 1 80 ? 31.938 -20.045 30.300 1.00 34.81 80 ASP B N 1
ATOM 5811 C CA . ASP B 1 80 ? 31.068 -20.554 29.244 1.00 33.50 80 ASP B CA 1
ATOM 5812 C C . ASP B 1 80 ? 29.776 -21.105 29.827 1.00 31.59 80 ASP B C 1
ATOM 5813 O O . ASP B 1 80 ? 29.778 -21.767 30.865 1.00 30.09 80 ASP B O 1
ATOM 5818 N N . HIS B 1 81 ? 28.665 -20.853 29.143 1.00 33.49 81 HIS B N 1
ATOM 5819 C CA . HIS B 1 81 ? 27.369 -21.363 29.582 1.00 35.35 81 HIS B CA 1
ATOM 5820 C C . HIS B 1 81 ? 26.524 -21.746 28.382 1.00 35.36 81 HIS B C 1
ATOM 5821 O O . HIS B 1 81 ? 25.305 -21.566 28.379 1.00 35.45 81 HIS B O 1
ATOM 5828 N N . SER B 1 82 ? 27.159 -22.260 27.338 1.00 30.15 82 SER B N 1
ATOM 5829 C CA . SER B 1 82 ? 26.463 -22.637 26.122 1.00 34.41 82 SER B CA 1
ATOM 5830 C C . SER B 1 82 ? 26.001 -24.087 26.187 1.00 31.42 82 SER B C 1
ATOM 5831 O O . SER B 1 82 ? 26.445 -24.879 27.020 1.00 28.27 82 SER B O 1
ATOM 5834 N N . TRP B 1 83 ? 25.072 -24.410 25.293 1.00 32.97 83 TRP B N 1
ATOM 5835 C CA . TRP B 1 83 ? 24.551 -25.763 25.183 1.00 31.09 83 TRP B CA 1
ATOM 5836 C C . TRP B 1 83 ? 25.665 -26.757 24.866 1.00 35.31 83 TRP B C 1
ATOM 5837 O O . TRP B 1 83 ? 25.758 -27.813 25.499 1.00 29.40 83 TRP B O 1
ATOM 5848 N N . SER B 1 84 ? 26.550 -26.424 23.922 1.00 32.26 84 SER B N 1
ATOM 5849 C CA . SER B 1 84 ? 27.593 -27.388 23.593 1.00 38.00 84 SER B CA 1
ATOM 5850 C C . SER B 1 84 ? 28.702 -27.401 24.650 1.00 33.32 84 SER B C 1
ATOM 5851 O O . SER B 1 84 ? 29.310 -28.447 24.893 1.00 31.61 84 SER B O 1
ATOM 5854 N N . GLY B 1 85 ? 28.950 -26.282 25.324 1.00 31.72 85 GLY B N 1
ATOM 5855 C CA . GLY B 1 85 ? 29.882 -26.310 26.441 1.00 31.54 85 GLY B CA 1
ATOM 5856 C C . GLY B 1 85 ? 29.360 -27.124 27.613 1.00 32.45 85 GLY B C 1
ATOM 5857 O O . GLY B 1 85 ? 30.121 -27.852 28.261 1.00 29.76 85 GLY B O 1
ATOM 5858 N N . GLY B 1 86 ? 28.053 -27.021 27.895 1.00 34.29 86 GLY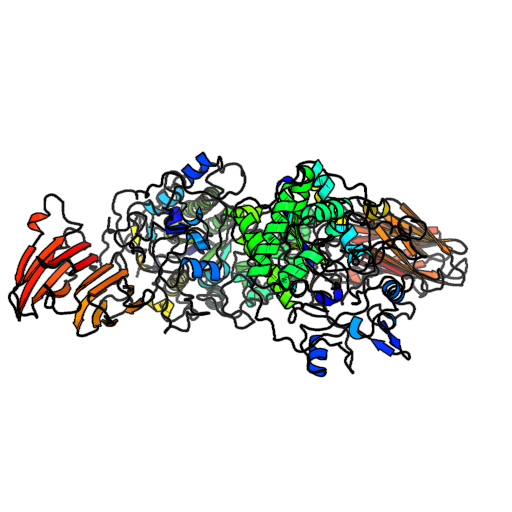 B N 1
ATOM 5859 C CA . GLY B 1 86 ? 27.460 -27.851 28.940 1.00 29.10 86 GLY B CA 1
ATOM 5860 C C . GLY B 1 86 ? 27.548 -29.333 28.623 1.00 33.92 86 GLY B C 1
ATOM 5861 O O . GLY B 1 86 ? 27.937 -30.139 29.470 1.00 28.83 86 GLY B O 1
ATOM 5862 N N . GLY B 1 87 ? 27.224 -29.708 27.383 1.00 37.61 87 GLY B N 1
ATOM 5863 C CA . GLY B 1 87 ? 27.370 -31.098 26.981 1.00 33.65 87 GLY B CA 1
ATOM 5864 C C . GLY B 1 87 ? 28.772 -31.629 27.204 1.00 31.83 87 GLY B C 1
ATOM 5865 O O . GLY B 1 87 ? 28.952 -32.751 27.688 1.00 32.18 87 GLY B O 1
ATOM 5866 N N . LYS B 1 88 ? 29.788 -30.834 26.861 1.00 31.58 88 LYS B N 1
ATOM 5867 C CA . LYS B 1 88 ? 31.160 -31.280 27.086 1.00 30.53 88 LYS B CA 1
ATOM 5868 C C . LYS B 1 88 ? 31.447 -31.502 28.566 1.00 33.29 88 LYS B C 1
ATOM 5869 O O . LYS B 1 88 ? 32.148 -32.455 28.932 1.00 32.26 88 LYS B O 1
ATOM 5875 N N . ALA B 1 89 ? 30.929 -30.622 29.434 1.00 30.18 89 ALA B N 1
ATOM 5876 C CA . ALA B 1 89 ? 31.167 -30.757 30.870 1.00 29.59 89 ALA B CA 1
ATOM 5877 C C . ALA B 1 89 ? 30.450 -31.974 31.432 1.00 26.44 89 ALA B C 1
ATOM 5878 O O . ALA B 1 89 ? 31.007 -32.723 32.242 1.00 27.50 89 ALA B O 1
ATOM 5880 N N . TRP B 1 90 ? 29.209 -32.180 31.014 1.00 30.70 90 TRP B N 1
ATOM 5881 C CA . TRP B 1 90 ? 28.422 -33.301 31.497 1.00 31.65 90 TRP B CA 1
ATOM 5882 C C . TRP B 1 90 ? 28.956 -34.631 30.959 1.00 32.24 90 TRP B C 1
ATOM 5883 O O . TRP B 1 90 ? 28.828 -35.666 31.625 1.00 31.21 90 TRP B O 1
ATOM 5894 N N . ALA B 1 91 ? 29.560 -34.613 29.765 1.00 32.47 91 ALA B N 1
ATOM 5895 C CA . ALA B 1 91 ? 30.386 -35.713 29.252 1.00 31.63 91 ALA B CA 1
ATOM 5896 C C . ALA B 1 91 ? 29.599 -37.018 29.149 1.00 29.20 91 ALA B C 1
ATOM 5897 O O . ALA B 1 91 ? 29.990 -38.047 29.696 1.00 32.27 91 ALA B O 1
ATOM 5899 N N . GLY B 1 92 ? 28.460 -36.966 28.463 1.00 32.54 92 GLY B N 1
ATOM 5900 C CA . GLY B 1 92 ? 27.596 -38.130 28.340 1.00 30.40 92 GLY B CA 1
ATOM 5901 C C . GLY B 1 92 ? 26.977 -38.627 29.627 1.00 37.13 92 GLY B C 1
ATOM 5902 O O . GLY B 1 92 ? 26.330 -39.684 29.620 1.00 36.04 92 GLY B O 1
ATOM 5903 N N . GLY B 1 93 ? 27.138 -37.903 30.733 1.00 32.26 93 GLY B N 1
ATOM 5904 C CA . GLY B 1 93 ? 26.627 -38.342 32.018 1.00 30.23 93 GLY B CA 1
ATOM 5905 C C . GLY B 1 93 ? 27.705 -38.687 33.013 1.00 30.18 93 GLY B C 1
ATOM 5906 O O . GLY B 1 93 ? 27.385 -38.988 34.161 1.00 31.53 93 GLY B O 1
ATOM 5907 N N . TRP B 1 94 ? 28.973 -38.655 32.605 1.00 30.17 94 TRP B N 1
ATOM 5908 C CA . TRP B 1 94 ? 30.100 -38.985 33.470 1.00 32.33 94 TRP B CA 1
ATOM 5909 C C . TRP B 1 94 ? 30.612 -37.797 34.275 1.00 31.85 94 TRP B C 1
ATOM 5910 O O . TRP B 1 94 ? 31.390 -38.002 35.214 1.00 31.01 94 TRP B O 1
ATOM 5921 N N . MET B 1 95 ? 30.232 -36.567 33.899 1.00 30.81 95 MET B N 1
ATOM 5922 C CA . MET B 1 95 ? 30.424 -35.379 34.739 1.00 30.27 95 MET B CA 1
ATOM 5923 C C . MET B 1 95 ? 31.900 -35.111 35.011 1.00 29.99 95 MET B C 1
ATOM 5924 O O . MET B 1 95 ? 32.278 -34.693 36.105 1.00 29.20 95 MET B O 1
ATOM 5929 N N . ASN B 1 96 ? 32.753 -35.345 34.007 1.00 29.18 96 ASN B N 1
ATOM 5930 C CA . ASN B 1 96 ? 34.184 -35.161 34.213 1.00 30.38 96 ASN B CA 1
ATOM 5931 C C . ASN B 1 96 ? 34.841 -34.335 33.107 1.00 29.61 96 ASN B C 1
ATOM 5932 O O . ASN B 1 96 ? 36.053 -34.406 32.941 1.00 29.58 96 ASN B O 1
ATOM 5937 N N . GLY B 1 97 ? 34.080 -33.518 32.379 1.00 32.48 97 GLY B N 1
ATOM 5938 C CA . GLY B 1 97 ? 34.672 -32.606 31.408 1.00 30.53 97 GLY B CA 1
ATOM 5939 C C . GLY B 1 97 ? 34.689 -31.140 31.845 1.00 28.87 97 GLY B C 1
ATOM 5940 O O . GLY B 1 97 ? 34.860 -30.239 31.020 1.00 28.73 97 GLY B O 1
ATOM 5941 N N . TRP B 1 98 ? 34.543 -30.885 33.145 1.00 29.66 98 TRP B N 1
ATOM 5942 C CA . TRP B 1 98 ? 34.282 -29.520 33.608 1.00 29.52 98 TRP B CA 1
ATOM 5943 C C . TRP B 1 98 ? 35.444 -28.592 33.297 1.00 27.60 98 TRP B C 1
ATOM 5944 O O . TRP B 1 98 ? 35.243 -27.488 32.784 1.00 25.74 98 TRP B O 1
ATOM 5955 N N . VAL B 1 99 ? 36.669 -29.014 33.617 1.00 28.28 99 VAL B N 1
ATOM 5956 C CA . VAL B 1 99 ? 37.798 -28.105 33.495 1.00 26.40 99 VAL B CA 1
ATOM 5957 C C . VAL B 1 99 ? 38.111 -27.865 32.031 1.00 32.96 99 VAL B C 1
ATOM 5958 O O . VAL B 1 99 ? 38.418 -26.742 31.622 1.00 30.26 99 VAL B O 1
ATOM 5962 N N . SER B 1 100 ? 37.986 -28.907 31.214 1.00 30.73 100 SER B N 1
ATOM 5963 C CA . SER B 1 100 ? 38.230 -28.759 29.792 1.00 33.51 100 SER B CA 1
ATOM 5964 C C . SER B 1 100 ? 37.209 -27.836 29.159 1.00 34.24 100 SER B C 1
ATOM 5965 O O . SER B 1 100 ? 37.542 -27.044 28.265 1.00 34.13 100 SER B O 1
ATOM 5968 N N . ALA B 1 101 ? 35.965 -27.908 29.613 1.00 29.22 101 ALA B N 1
ATOM 5969 C CA . ALA B 1 101 ? 34.920 -27.134 28.961 1.00 30.50 101 ALA B CA 1
ATOM 5970 C C . ALA B 1 101 ? 34.821 -25.708 29.486 1.00 26.92 101 ALA B C 1
ATOM 5971 O O . ALA B 1 101 ? 34.445 -24.808 28.733 1.00 33.47 101 ALA B O 1
ATOM 5973 N N . LYS B 1 102 ? 35.180 -25.468 30.743 1.00 30.90 102 LYS B N 1
ATOM 5974 C CA . LYS B 1 102 ? 34.827 -24.226 31.429 1.00 30.13 102 LYS B CA 1
ATOM 5975 C C . LYS B 1 102 ? 36.021 -23.471 31.988 1.00 30.39 102 LYS B C 1
ATOM 5976 O O . LYS B 1 102 ? 35.839 -22.329 32.432 1.00 33.93 102 LYS B O 1
ATOM 5982 N N . THR B 1 103 ? 37.225 -24.072 31.965 1.00 28.67 103 THR B N 1
ATOM 5983 C CA . THR B 1 103 ? 38.467 -23.630 32.616 1.00 29.23 103 THR B CA 1
ATOM 5984 C C . THR B 1 103 ? 38.451 -24.003 34.091 1.00 32.70 103 THR B C 1
ATOM 5985 O O . THR B 1 103 ? 37.397 -24.318 34.652 1.00 30.69 103 THR B O 1
ATOM 5989 N N . ALA B 1 104 ? 39.625 -23.979 34.723 1.00 28.99 104 ALA B N 1
ATOM 5990 C CA . ALA B 1 104 ? 39.734 -24.383 36.114 1.00 28.42 104 ALA B CA 1
ATOM 5991 C C . ALA B 1 104 ? 38.943 -23.469 37.059 1.00 27.43 104 ALA B C 1
ATOM 5992 O O . ALA B 1 104 ? 38.679 -23.866 38.196 1.00 27.37 104 ALA B O 1
ATOM 5994 N N . ALA B 1 105 ? 38.557 -22.268 36.611 1.00 24.25 105 ALA B N 1
ATOM 5995 C CA . ALA B 1 105 ? 37.761 -21.360 37.431 1.00 28.00 105 ALA B CA 1
ATOM 5996 C C . ALA B 1 105 ? 36.388 -21.932 37.763 1.00 27.76 105 ALA B C 1
ATOM 5997 O O . ALA B 1 105 ? 35.719 -21.418 38.666 1.00 27.20 105 ALA B O 1
ATOM 5999 N N . THR B 1 106 ? 35.957 -22.977 37.050 1.00 25.69 106 THR B N 1
ATOM 6000 C CA . THR B 1 106 ? 34.675 -23.633 37.303 1.00 27.72 106 THR B CA 1
ATOM 6001 C C . THR B 1 106 ? 34.560 -24.209 38.717 1.00 23.57 106 THR B C 1
ATOM 6002 O O . THR B 1 106 ? 33.438 -24.369 39.216 1.00 27.13 106 THR B O 1
ATOM 6006 N N . MET B 1 107 ? 35.682 -24.533 39.361 1.00 21.55 107 MET B N 1
ATOM 6007 C CA . MET B 1 107 ? 35.701 -25.135 40.685 1.00 24.39 107 MET B CA 1
ATOM 6008 C C . MET B 1 107 ? 35.758 -24.107 41.806 1.00 25.23 107 MET B C 1
ATOM 6009 O O . MET B 1 107 ? 35.869 -24.499 42.971 1.00 24.03 107 MET B O 1
ATOM 6014 N N . ALA B 1 108 ? 35.716 -22.814 41.498 1.00 21.24 108 ALA B N 1
ATOM 6015 C CA . ALA B 1 108 ? 35.838 -21.812 42.544 1.00 24.45 108 ALA B CA 1
ATOM 6016 C C . ALA B 1 108 ? 34.492 -21.627 43.254 1.00 22.21 108 ALA B C 1
ATOM 6017 O O . ALA B 1 108 ? 33.432 -21.663 42.617 1.00 21.75 108 ALA B O 1
ATOM 6019 N N . TYR B 1 109 ? 34.525 -21.448 44.578 1.00 23.80 109 TYR B N 1
ATOM 6020 C CA . TYR B 1 109 ? 33.288 -21.335 45.348 1.00 23.96 109 TYR B CA 1
ATOM 6021 C C . TYR B 1 109 ? 33.384 -20.234 46.407 1.00 24.29 109 TYR B C 1
ATOM 6022 O O . TYR B 1 109 ? 34.473 -19.792 46.790 1.00 26.81 109 TYR B O 1
ATOM 6031 N N . TYR B 1 110 ? 32.215 -19.826 46.908 1.00 21.68 110 TYR B N 1
ATOM 6032 C CA . TYR B 1 110 ? 32.054 -18.886 48.011 1.00 24.06 110 TYR B CA 1
ATOM 6033 C C . TYR B 1 110 ? 31.552 -19.618 49.251 1.00 25.77 110 TYR B C 1
ATOM 6034 O O . TYR B 1 110 ? 30.917 -20.669 49.149 1.00 24.53 110 TYR B O 1
ATOM 6043 N N . ASP B 1 111 ? 31.781 -19.034 50.429 1.00 26.40 111 ASP B N 1
ATOM 6044 C CA . ASP B 1 111 ? 31.244 -19.623 51.658 1.00 26.36 111 ASP B CA 1
ATOM 6045 C C . ASP B 1 111 ? 30.660 -18.515 52.552 1.00 27.14 111 ASP B C 1
ATOM 6046 O O . ASP B 1 111 ? 30.443 -17.379 52.118 1.00 23.39 111 ASP B O 1
ATOM 6051 N N . ARG B 1 112 ? 30.374 -18.868 53.810 1.00 25.64 112 ARG B N 1
ATOM 6052 C CA . ARG B 1 112 ? 29.623 -17.967 54.686 1.00 27.79 112 ARG B CA 1
ATOM 6053 C C . ARG B 1 112 ? 30.405 -16.694 54.975 1.00 29.93 112 ARG B C 1
ATOM 6054 O O . ARG B 1 112 ? 29.811 -15.626 55.170 1.00 27.37 112 ARG B O 1
ATOM 6062 N N . ARG B 1 113 ? 31.738 -16.778 54.987 1.00 29.04 113 ARG B N 1
ATOM 6063 C CA . ARG B 1 113 ? 32.521 -15.574 55.219 1.00 28.71 113 ARG B CA 1
ATOM 6064 C C . ARG B 1 113 ? 32.347 -14.547 54.111 1.00 29.43 113 ARG B C 1
ATOM 6065 O O . ARG B 1 113 ? 32.515 -13.354 54.376 1.00 31.13 113 ARG B O 1
ATOM 6073 N N . ASP B 1 114 ? 31.979 -14.976 52.898 1.00 27.84 114 ASP B N 1
ATOM 6074 C CA . ASP B 1 114 ? 31.836 -14.108 51.730 1.00 26.06 114 ASP B CA 1
ATOM 6075 C C . ASP B 1 114 ? 30.401 -13.698 51.446 1.00 28.18 114 ASP B C 1
ATOM 6076 O O . ASP B 1 114 ? 30.159 -12.560 51.027 1.00 27.81 114 ASP B O 1
ATOM 6081 N N . ILE B 1 115 ? 29.444 -14.606 51.614 1.00 23.89 115 ILE B N 1
ATOM 6082 C CA . ILE B 1 115 ? 28.062 -14.309 51.247 1.00 26.10 115 ILE B CA 1
ATOM 6083 C C . ILE B 1 115 ? 27.170 -14.596 52.454 1.00 28.66 115 ILE B C 1
ATOM 6084 O O . ILE B 1 115 ? 26.406 -15.569 52.447 1.00 27.72 115 ILE B O 1
ATOM 6089 N N . PRO B 1 116 ? 27.246 -13.785 53.514 1.00 29.85 116 PRO B N 1
ATOM 6090 C CA . PRO B 1 116 ? 26.479 -14.105 54.737 1.00 28.84 116 PRO B CA 1
ATOM 6091 C C . PRO B 1 116 ? 24.971 -14.030 54.568 1.00 26.00 116 PRO B C 1
ATOM 6092 O O . PRO B 1 116 ? 24.244 -14.789 55.229 1.00 28.49 116 PRO B O 1
ATOM 6096 N N . LEU B 1 117 ? 24.452 -13.145 53.721 1.00 27.69 117 LEU B N 1
ATOM 6097 C CA . LEU B 1 117 ? 22.996 -13.061 53.628 1.00 30.00 117 LEU B CA 1
ATOM 6098 C C . LEU B 1 117 ? 22.420 -14.321 52.996 1.00 30.55 117 LEU B C 1
ATOM 6099 O O . LEU B 1 117 ? 21.405 -14.849 53.462 1.00 29.49 117 LEU B O 1
ATOM 6104 N N . HIS B 1 118 ? 23.060 -14.819 51.933 1.00 29.20 118 HIS B N 1
ATOM 6105 C CA . HIS B 1 118 ? 22.618 -16.063 51.315 1.00 24.24 118 HIS B CA 1
ATOM 6106 C C . HIS B 1 118 ? 22.554 -17.185 52.340 1.00 24.73 118 HIS B C 1
ATOM 6107 O O . HIS B 1 118 ? 21.568 -17.923 52.410 1.00 27.52 118 HIS B O 1
ATOM 6114 N N . TYR B 1 119 ? 23.615 -17.341 53.144 1.00 25.59 119 TYR B N 1
ATOM 6115 C CA . TYR B 1 119 ? 23.624 -18.407 54.144 1.00 27.01 119 TYR B CA 1
ATOM 6116 C C . TYR B 1 119 ? 22.587 -18.152 55.241 1.00 31.83 119 TYR B C 1
ATOM 6117 O O . TYR B 1 119 ? 21.932 -19.092 55.718 1.00 29.36 119 TYR B O 1
ATOM 6126 N N . GLU B 1 120 ? 22.425 -16.892 55.662 1.00 31.51 120 GLU B N 1
ATOM 6127 C CA . GLU B 1 120 ? 21.453 -16.606 56.716 1.00 30.28 120 GLU B CA 1
ATOM 6128 C C . GLU B 1 120 ? 20.044 -16.945 56.255 1.00 32.79 120 GLU B C 1
ATOM 6129 O O . GLU B 1 120 ? 19.260 -17.534 57.013 1.00 31.98 120 GLU B O 1
ATOM 6135 N N . LEU B 1 121 ? 19.708 -16.608 55.005 1.00 28.61 121 LEU B N 1
ATOM 6136 C CA . LEU B 1 121 ? 18.386 -16.967 54.498 1.00 30.52 121 LEU B CA 1
ATOM 6137 C C . LEU B 1 121 ? 18.191 -18.477 54.493 1.00 32.18 121 LEU B C 1
ATOM 6138 O O . LEU B 1 121 ? 17.105 -18.969 54.822 1.00 32.62 121 LEU B O 1
ATOM 6143 N N . ALA B 1 122 ? 19.232 -19.237 54.143 1.00 28.56 122 ALA B N 1
ATOM 6144 C CA . ALA B 1 122 ? 19.111 -20.693 54.200 1.00 33.58 122 ALA B CA 1
ATOM 6145 C C . ALA B 1 122 ? 18.886 -21.180 55.629 1.00 30.43 122 ALA B C 1
ATOM 6146 O O . ALA B 1 122 ? 18.090 -22.098 55.854 1.00 29.94 122 ALA B O 1
ATOM 6148 N N . ASP B 1 123 ? 19.595 -20.591 56.604 1.00 33.45 123 ASP B N 1
ATOM 6149 C CA . ASP B 1 123 ? 19.483 -21.005 58.005 1.00 33.13 123 ASP B CA 1
ATOM 6150 C C . ASP B 1 123 ? 18.128 -20.653 58.602 1.00 33.28 123 ASP B C 1
ATOM 6151 O O . ASP B 1 123 ? 17.706 -21.273 59.586 1.00 35.04 123 ASP B O 1
ATOM 6156 N N . THR B 1 124 ? 17.467 -19.633 58.057 1.00 31.35 124 THR B N 1
ATOM 6157 C CA . THR B 1 124 ? 16.257 -19.022 58.607 1.00 33.12 124 THR B CA 1
ATOM 6158 C C . THR B 1 124 ? 14.992 -19.524 57.935 1.00 30.75 124 THR B C 1
ATOM 6159 O O . THR B 1 124 ? 13.975 -19.726 58.616 1.00 30.98 124 THR B O 1
ATOM 6163 N N . PHE B 1 125 ? 15.027 -19.737 56.624 1.00 26.98 125 PHE B N 1
ATOM 6164 C CA . PHE B 1 125 ? 13.849 -20.166 55.869 1.00 28.62 125 PHE B CA 1
ATOM 6165 C C . PHE B 1 125 ? 14.044 -21.593 55.388 1.00 29.94 125 PHE B C 1
ATOM 6166 O O . PHE B 1 125 ? 14.377 -22.465 56.210 1.00 30.13 125 PHE B O 1
ATOM 6174 N N . THR B 1 126 ? 13.769 -21.903 54.121 1.00 28.46 126 THR B N 1
ATOM 6175 C CA . THR B 1 126 ? 13.900 -23.250 53.602 1.00 28.83 126 THR B CA 1
ATOM 6176 C C . THR B 1 126 ? 14.765 -23.227 52.345 1.00 28.76 126 THR B C 1
ATOM 6177 O O . THR B 1 126 ? 14.524 -22.425 51.436 1.00 28.57 126 THR B O 1
ATOM 6181 N N . VAL B 1 127 ? 15.753 -24.117 52.280 1.00 30.09 127 VAL B N 1
ATOM 6182 C CA . VAL B 1 127 ? 16.621 -24.239 51.117 1.00 26.71 127 VAL B CA 1
ATOM 6183 C C . VAL B 1 127 ? 16.330 -25.561 50.413 1.00 31.83 127 VAL B C 1
ATOM 6184 O O . VAL B 1 127 ? 16.128 -26.601 51.060 1.00 31.64 127 VAL B O 1
ATOM 6188 N N . CYS B 1 128 ? 16.280 -25.509 49.084 1.00 29.71 128 CYS B N 1
ATOM 6189 C CA . CYS B 1 128 ? 16.059 -26.680 48.244 1.00 31.16 128 CYS B CA 1
ATOM 6190 C C . CYS B 1 128 ? 17.391 -27.113 47.646 1.00 28.83 128 CYS B C 1
ATOM 6191 O O . CYS B 1 128 ? 18.006 -26.345 46.899 1.00 28.42 128 CYS B O 1
ATOM 6194 N N . ASP B 1 129 ? 17.839 -28.338 47.967 1.00 27.56 129 ASP B N 1
ATOM 6195 C CA . ASP B 1 129 ? 19.131 -28.833 47.492 1.00 28.79 129 ASP B CA 1
ATOM 6196 C C . ASP B 1 129 ? 18.994 -29.933 46.432 1.00 30.98 129 ASP B C 1
ATOM 6197 O O . ASP B 1 129 ? 19.952 -30.671 46.161 1.00 28.37 129 ASP B O 1
ATOM 6202 N N . ALA B 1 130 ? 17.813 -30.055 45.829 1.00 31.14 130 ALA B N 1
ATOM 6203 C CA . ALA B 1 130 ? 17.614 -30.852 44.630 1.00 27.74 130 ALA B CA 1
ATOM 6204 C C . ALA B 1 130 ? 16.836 -30.043 43.604 1.00 29.45 130 ALA B C 1
ATOM 6205 O O . ALA B 1 130 ? 16.062 -30.598 42.814 1.00 28.51 130 ALA B O 1
ATOM 6207 N N . TYR B 1 131 ? 17.012 -28.721 43.625 1.00 28.85 131 TYR B N 1
ATOM 6208 C CA . TYR B 1 131 ? 16.370 -27.834 42.667 1.00 28.33 131 TYR B CA 1
ATOM 6209 C C . TYR B 1 131 ? 17.344 -27.621 41.513 1.00 26.66 131 TYR B C 1
ATOM 6210 O O . TYR B 1 131 ? 18.453 -27.123 41.718 1.00 27.89 131 TYR B O 1
ATOM 6219 N N . HIS B 1 132 ? 16.936 -28.001 40.311 1.00 27.72 132 HIS B N 1
ATOM 6220 C CA . HIS B 1 132 ? 17.788 -27.924 39.136 1.00 27.38 132 HIS B CA 1
ATOM 6221 C C . HIS B 1 132 ? 17.298 -26.839 38.189 1.00 24.98 132 HIS B C 1
ATOM 6222 O O . HIS B 1 132 ? 16.093 -26.620 38.050 1.00 27.74 132 HIS B O 1
ATOM 6229 N N . SER B 1 133 ? 18.237 -26.189 37.501 1.00 28.32 133 SER B N 1
ATOM 6230 C CA . SER B 1 133 ? 17.839 -25.459 36.310 1.00 27.48 133 SER B CA 1
ATOM 6231 C C . SER B 1 133 ? 17.181 -26.425 35.327 1.00 28.25 133 SER B C 1
ATOM 6232 O O . SER B 1 133 ? 17.401 -27.639 35.361 1.00 28.01 133 SER B O 1
ATOM 6235 N N . SER B 1 134 ? 16.344 -25.876 34.454 1.00 25.55 134 SER B N 1
ATOM 6236 C CA . SER B 1 134 ? 15.537 -26.727 33.595 1.00 27.15 134 SER B CA 1
ATOM 6237 C C . SER B 1 134 ? 16.361 -27.402 32.502 1.00 33.30 134 SER B C 1
ATOM 6238 O O . SER B 1 134 ? 16.081 -28.560 32.152 1.00 32.48 134 SER B O 1
ATOM 6241 N N . ILE B 1 135 ? 17.373 -26.717 31.959 1.00 29.70 135 ILE B N 1
ATOM 6242 C CA . ILE B 1 135 ? 18.130 -27.242 30.825 1.00 30.76 135 ILE B CA 1
ATOM 6243 C C . ILE B 1 135 ? 19.575 -26.763 30.933 1.00 32.79 135 ILE B C 1
ATOM 6244 O O . ILE B 1 135 ? 19.838 -25.642 31.381 1.00 32.63 135 ILE B O 1
ATOM 6249 N N . HIS B 1 136 ? 20.522 -27.627 30.542 1.00 30.68 136 HIS B N 1
ATOM 6250 C CA . HIS B 1 136 ? 21.954 -27.336 30.682 1.00 30.29 136 HIS B CA 1
ATOM 6251 C C . HIS B 1 136 ? 22.423 -26.455 29.528 1.00 31.77 136 HIS B C 1
ATOM 6252 O O . HIS B 1 136 ? 23.016 -26.902 28.536 1.00 28.01 136 HIS B O 1
ATOM 6259 N N . THR B 1 137 ? 22.171 -25.158 29.682 1.00 31.57 137 THR B N 1
ATOM 6260 C CA . THR B 1 137 ? 22.558 -24.186 28.674 1.00 31.74 137 THR B CA 1
ATOM 6261 C C . THR B 1 137 ? 22.444 -22.786 29.276 1.00 33.22 137 THR B C 1
ATOM 6262 O O . THR B 1 137 ? 22.591 -22.616 30.489 1.00 30.98 137 THR B O 1
ATOM 6266 N N . SER B 1 138 ? 22.189 -21.789 28.443 1.00 34.15 138 SER B N 1
ATOM 6267 C CA . SER B 1 138 ? 22.291 -20.391 28.824 1.00 35.31 138 SER B CA 1
ATOM 6268 C C . SER B 1 138 ? 20.954 -19.861 29.375 1.00 32.78 138 SER B C 1
ATOM 6269 O O . SER B 1 138 ? 20.021 -20.614 29.668 1.00 32.44 138 SER B O 1
ATOM 6272 N N . THR B 1 139 ? 20.846 -18.534 29.493 1.00 35.63 139 THR B N 1
ATOM 6273 C CA . THR B 1 139 ? 19.741 -17.908 30.219 1.00 32.77 139 THR B CA 1
ATOM 6274 C C . THR B 1 139 ? 18.402 -18.138 29.544 1.00 28.59 139 THR B C 1
ATOM 6275 O O . THR B 1 139 ? 17.433 -18.542 30.194 1.00 27.02 139 THR B O 1
ATOM 6279 N N . SER B 1 140 ? 18.315 -17.816 28.256 1.00 29.40 140 SER B N 1
ATOM 6280 C CA . SER B 1 140 ? 17.014 -17.747 27.597 1.00 29.95 140 SER B CA 1
ATOM 6281 C C . SER B 1 140 ? 16.235 -19.061 27.644 1.00 30.66 140 SER B C 1
ATOM 6282 O O . SER B 1 140 ? 15.037 -19.023 27.979 1.00 28.00 140 SER B O 1
ATOM 6285 N N . PRO B 1 141 ? 16.814 -20.232 27.325 1.00 29.04 141 PRO B N 1
ATOM 6286 C CA . PRO B 1 141 ? 16.011 -21.474 27.389 1.00 27.40 141 PRO B CA 1
ATOM 6287 C C . PRO B 1 141 ? 15.530 -21.796 28.787 1.00 29.33 141 PRO B C 1
ATOM 6288 O O . PRO B 1 141 ? 14.435 -22.350 28.952 1.00 30.08 141 PRO B O 1
ATOM 6292 N N . ASN B 1 142 ? 16.326 -21.463 29.803 1.00 25.96 142 ASN B N 1
ATOM 6293 C CA . ASN B 1 142 ? 15.911 -21.680 31.179 1.00 27.73 142 ASN B CA 1
ATOM 6294 C C . ASN B 1 142 ? 14.787 -20.733 31.588 1.00 30.36 142 ASN B C 1
ATOM 6295 O O . ASN B 1 142 ? 13.822 -21.159 32.244 1.00 29.51 142 ASN B O 1
ATOM 6300 N N . ARG B 1 143 ? 14.892 -19.446 31.222 1.00 27.76 143 ARG B N 1
ATOM 6301 C CA . ARG B 1 143 ? 13.817 -18.509 31.554 1.00 30.74 143 ARG B CA 1
ATOM 6302 C C . ARG B 1 143 ? 12.548 -18.818 30.767 1.00 30.21 143 ARG B C 1
ATOM 6303 O O . ARG B 1 143 ? 11.441 -18.561 31.257 1.00 29.19 143 ARG B O 1
ATOM 6311 N N . ASN B 1 144 ? 12.682 -19.373 29.557 1.00 27.11 144 ASN B N 1
ATOM 6312 C CA . ASN B 1 144 ? 11.516 -19.883 28.837 1.00 29.49 144 ASN B CA 1
ATOM 6313 C C . ASN B 1 144 ? 10.710 -20.837 29.711 1.00 31.07 144 ASN B C 1
ATOM 6314 O O . ASN B 1 144 ? 9.472 -20.822 29.693 1.00 32.35 144 ASN B O 1
ATOM 6319 N N . HIS B 1 145 ? 11.401 -21.668 30.493 1.00 28.21 145 HIS B N 1
ATOM 6320 C CA . HIS B 1 145 ? 10.715 -22.677 31.296 1.00 30.52 145 HIS B CA 1
ATOM 6321 C C . HIS B 1 145 ? 9.929 -22.035 32.428 1.00 32.78 145 HIS B C 1
ATOM 6322 O O . HIS B 1 145 ? 8.806 -22.459 32.732 1.00 34.32 145 HIS B O 1
ATOM 6329 N N . LEU B 1 146 ? 10.510 -21.017 33.072 1.00 30.04 146 LEU B N 1
ATOM 6330 C CA . LEU B 1 146 ? 9.826 -20.331 34.156 1.00 31.71 146 LEU B CA 1
ATOM 6331 C C . LEU B 1 146 ? 8.602 -19.589 33.652 1.00 35.07 146 LEU B C 1
ATOM 6332 O O . LEU B 1 146 ? 7.554 -19.584 34.307 1.00 29.71 146 LEU B O 1
ATOM 6337 N N . TRP B 1 147 ? 8.725 -18.928 32.510 1.00 30.31 147 TRP B N 1
ATOM 6338 C CA . TRP B 1 147 ? 7.640 -18.090 32.023 1.00 32.12 147 TRP B CA 1
ATOM 6339 C C . TRP B 1 147 ? 6.597 -18.858 31.233 1.00 33.15 147 TRP B C 1
ATOM 6340 O O . TRP B 1 147 ? 5.468 -18.376 31.092 1.00 37.28 147 TRP B O 1
ATOM 6351 N N . SER B 1 148 ? 6.946 -20.026 30.698 1.00 33.38 148 SER B N 1
ATOM 6352 C CA . SER B 1 148 ? 6.083 -20.698 29.735 1.00 35.42 148 SER B CA 1
ATOM 6353 C C . SER B 1 148 ? 5.973 -22.200 29.921 1.00 34.23 148 SER B C 1
ATOM 6354 O O . SER B 1 148 ? 5.155 -22.812 29.229 1.00 34.49 148 SER B O 1
ATOM 6357 N N . GLY B 1 149 ? 6.768 -22.823 30.794 1.00 28.82 149 GLY B N 1
ATOM 6358 C CA . GLY B 1 149 ? 6.672 -24.250 31.014 1.00 32.28 149 GLY B CA 1
ATOM 6359 C C . GLY B 1 149 ? 7.514 -25.120 30.094 1.00 32.32 149 GLY B C 1
ATOM 6360 O O . GLY B 1 149 ? 7.594 -26.329 30.326 1.00 33.16 149 GLY B O 1
ATOM 6361 N N . LYS B 1 150 ? 8.154 -24.548 29.074 1.00 30.34 150 LYS B N 1
ATOM 6362 C CA . LYS B 1 150 ? 8.986 -25.313 28.155 1.00 35.68 150 LYS B CA 1
ATOM 6363 C C . LYS B 1 150 ? 9.888 -24.356 27.397 1.00 36.03 150 LYS B C 1
ATOM 6364 O O . LYS B 1 150 ? 9.693 -23.137 27.414 1.00 34.44 150 LYS B O 1
ATOM 6370 N N . THR B 1 151 ? 10.867 -24.929 26.702 1.00 36.25 151 THR B N 1
ATOM 6371 C CA . THR B 1 151 ? 11.539 -24.240 25.609 1.00 34.38 151 THR B CA 1
ATOM 6372 C C . THR B 1 151 ? 11.232 -25.029 24.333 1.00 38.97 151 THR B C 1
ATOM 6373 O O . THR B 1 151 ? 11.513 -26.234 24.248 1.00 37.13 151 THR B O 1
ATOM 6377 N N . GLY B 1 152 ? 10.563 -24.374 23.381 1.00 36.11 152 GLY B N 1
ATOM 6378 C CA . GLY B 1 152 ? 10.117 -25.050 22.176 1.00 37.27 152 GLY B CA 1
ATOM 6379 C C . GLY B 1 152 ? 11.130 -24.948 21.060 1.00 36.07 152 GLY B C 1
ATOM 6380 O O . GLY B 1 152 ? 12.330 -25.108 21.302 1.00 35.81 152 GLY B O 1
ATOM 6381 N N . ASN B 1 153 ? 10.685 -24.654 19.840 1.00 40.21 153 ASN B N 1
ATOM 6382 C CA . ASN B 1 153 ? 11.591 -24.559 18.705 1.00 39.12 153 ASN B CA 1
ATOM 6383 C C . ASN B 1 153 ? 11.761 -23.121 18.233 1.00 40.54 153 ASN B C 1
ATOM 6384 O O . ASN B 1 153 ? 10.856 -22.290 18.351 1.00 42.29 153 ASN B O 1
ATOM 6389 N N . GLU B 1 154 ? 12.941 -22.847 17.684 1.00 40.10 154 GLU B N 1
ATOM 6390 C CA . GLU B 1 154 ? 13.183 -21.633 16.936 1.00 41.96 154 GLU B CA 1
ATOM 6391 C C . GLU B 1 154 ? 12.359 -21.642 15.647 1.00 45.54 154 GLU B C 1
ATOM 6392 O O . GLU B 1 154 ? 11.797 -22.669 15.261 1.00 47.72 154 GLU B O 1
ATOM 6398 N N . PRO B 1 155 ? 12.245 -20.492 14.979 1.00 47.76 155 PRO B N 1
ATOM 6399 C CA . PRO B 1 155 ? 11.639 -20.468 13.637 1.00 43.79 155 PRO B CA 1
ATOM 6400 C C . PRO B 1 155 ? 12.277 -21.419 12.635 1.00 47.65 155 PRO B C 1
ATOM 6401 O O . PRO B 1 155 ? 11.582 -21.917 11.740 1.00 49.26 155 PRO B O 1
ATOM 6405 N N . ASN B 1 156 ? 13.576 -21.682 12.738 1.00 48.50 156 ASN B N 1
ATOM 6406 C CA . ASN B 1 156 ? 14.213 -22.610 11.813 1.00 45.49 156 ASN B CA 1
ATOM 6407 C C . ASN B 1 156 ? 13.959 -24.067 12.174 1.00 48.74 156 ASN B C 1
ATOM 6408 O O . ASN B 1 156 ? 14.550 -24.956 11.555 1.00 55.30 156 ASN B O 1
ATOM 6413 N N . GLY B 1 157 ? 13.092 -24.338 13.149 1.00 48.60 157 GLY B N 1
ATOM 6414 C CA . GLY B 1 157 ? 12.780 -25.695 13.537 1.00 46.85 157 GLY B CA 1
ATOM 6415 C C . GLY B 1 157 ? 13.751 -26.344 14.499 1.00 44.44 157 GLY B C 1
ATOM 6416 O O . GLY B 1 157 ? 13.401 -27.364 15.109 1.00 43.10 157 GLY B O 1
ATOM 6417 N N . LYS B 1 158 ? 14.957 -25.796 14.660 1.00 40.95 158 LYS B N 1
ATOM 6418 C CA . LYS B 1 158 ? 15.873 -26.280 15.687 1.00 41.73 158 LYS B CA 1
ATOM 6419 C C . LYS B 1 158 ? 15.332 -26.004 17.092 1.00 42.13 158 LYS B C 1
ATOM 6420 O O . LYS B 1 158 ? 14.589 -25.044 17.327 1.00 42.85 158 LYS B O 1
ATOM 6426 N N . ARG B 1 159 ? 15.730 -26.849 18.041 1.00 38.34 159 ARG B N 1
ATOM 6427 C CA . ARG B 1 159 ? 15.319 -26.654 19.428 1.00 40.64 159 ARG B CA 1
ATOM 6428 C C . ARG B 1 159 ? 15.923 -25.365 19.996 1.00 39.59 159 ARG B C 1
ATOM 6429 O O . ARG B 1 159 ? 17.098 -25.059 19.779 1.00 35.40 159 ARG B O 1
ATOM 6437 N N . ALA B 1 160 ? 15.110 -24.594 20.718 1.00 37.05 160 ALA B N 1
ATOM 6438 C CA . ALA B 1 160 ? 15.572 -23.314 21.268 1.00 36.45 160 ALA B CA 1
ATOM 6439 C C . ALA B 1 160 ? 16.406 -23.580 22.522 1.00 34.31 160 ALA B C 1
ATOM 6440 O O . ALA B 1 160 ? 15.933 -23.539 23.663 1.00 36.26 160 ALA B O 1
ATOM 6442 N N . VAL B 1 161 ? 17.684 -23.863 22.294 1.00 33.71 161 VAL B N 1
ATOM 6443 C CA . VAL B 1 161 ? 18.641 -24.182 23.343 1.00 31.98 161 VAL B CA 1
ATOM 6444 C C . VAL B 1 161 ? 19.692 -23.094 23.478 1.00 31.18 161 VAL B C 1
ATOM 6445 O O . VAL B 1 161 ? 20.712 -23.304 24.143 1.00 28.24 161 VAL B O 1
ATOM 6449 N N . GLY B 1 162 ? 19.480 -21.940 22.839 1.00 30.65 162 GLY B N 1
ATOM 6450 C CA . GLY B 1 162 ? 20.415 -20.838 22.932 1.00 29.93 162 GLY B CA 1
ATOM 6451 C C . GLY B 1 162 ? 19.738 -19.496 23.133 1.00 35.54 162 GLY B C 1
ATOM 6452 O O . GLY B 1 162 ? 18.544 -19.444 23.444 1.00 31.71 162 GLY B O 1
ATOM 6453 N N . ASN B 1 163 ? 20.453 -18.420 22.924 1.00 33.45 163 ASN B N 1
ATOM 6454 C CA . ASN B 1 163 ? 19.944 -17.102 23.146 1.00 33.82 163 ASN B CA 1
ATOM 6455 C C . ASN B 1 163 ? 19.586 -16.326 21.913 1.00 36.67 163 ASN B C 1
ATOM 6456 O O . ASN B 1 163 ? 19.666 -15.119 21.900 1.00 35.27 163 ASN B O 1
ATOM 6461 N N . ASP B 1 164 ? 19.150 -17.025 20.896 1.00 36.10 164 ASP B N 1
ATOM 6462 C CA . ASP B 1 164 ? 18.808 -16.392 19.622 1.00 38.55 164 ASP B CA 1
ATOM 6463 C C . ASP B 1 164 ? 17.815 -15.241 19.779 1.00 37.85 164 ASP B C 1
ATOM 6464 O O . ASP B 1 164 ? 17.884 -14.257 19.036 1.00 34.12 164 ASP B O 1
ATOM 6469 N N . ALA B 1 165 ? 16.888 -15.341 20.738 1.00 36.46 165 ALA B N 1
ATOM 6470 C CA . ALA B 1 165 ? 15.861 -14.312 20.901 1.00 34.86 165 ALA B CA 1
ATOM 6471 C C . ALA B 1 165 ? 16.426 -12.937 21.281 1.00 33.75 165 ALA B C 1
ATOM 6472 O O . ALA B 1 165 ? 15.717 -11.935 21.140 1.00 34.14 165 ALA B O 1
ATOM 6474 N N . TYR B 1 166 ? 17.674 -12.856 21.757 1.00 30.08 166 TYR B N 1
ATOM 6475 C CA . TYR B 1 166 ? 18.225 -11.562 22.156 1.00 35.92 166 TYR B CA 1
ATOM 6476 C C . TYR B 1 166 ? 18.532 -10.672 20.960 1.00 40.39 166 TYR B C 1
ATOM 6477 O O . TYR B 1 166 ? 18.785 -9.474 21.135 1.00 41.88 166 TYR B O 1
ATOM 6486 N N . ASN B 1 167 ? 18.540 -11.232 19.756 1.00 34.95 167 ASN B N 1
ATOM 6487 C CA . ASN B 1 167 ? 18.671 -10.438 18.538 1.00 36.53 167 ASN B CA 1
ATOM 6488 C C . ASN B 1 167 ? 17.272 -9.937 18.170 1.00 37.16 167 ASN B C 1
ATOM 6489 O O . ASN B 1 167 ? 16.611 -10.419 17.246 1.00 36.55 167 ASN B O 1
ATOM 6494 N N . GLU B 1 168 ? 16.816 -8.952 18.947 1.00 37.09 168 GLU B N 1
ATOM 6495 C CA . GLU B 1 168 ? 15.393 -8.638 19.006 1.00 38.84 168 GLU B CA 1
ATOM 6496 C C . GLU B 1 168 ? 14.895 -7.915 17.770 1.00 40.72 168 GLU B C 1
ATOM 6497 O O . GLU B 1 168 ? 13.694 -7.980 17.482 1.00 38.85 168 GLU B O 1
ATOM 6503 N N . GLY B 1 169 ? 15.781 -7.229 17.041 1.00 38.74 169 GLY B N 1
ATOM 6504 C CA . GLY B 1 169 ? 15.396 -6.574 15.807 1.00 38.90 169 GLY B CA 1
ATOM 6505 C C . GLY B 1 169 ? 15.233 -7.500 14.625 1.00 39.91 169 GLY B C 1
ATOM 6506 O O . GLY B 1 169 ? 14.744 -7.070 13.577 1.00 40.58 169 GLY B O 1
ATOM 6507 N N . THR B 1 170 ? 15.637 -8.754 14.763 1.00 36.70 170 THR B N 1
ATOM 6508 C CA . THR B 1 170 ? 15.509 -9.728 13.690 1.00 40.75 170 THR B CA 1
ATOM 6509 C C . THR B 1 170 ? 14.665 -10.929 14.081 1.00 36.68 170 THR B C 1
ATOM 6510 O O . THR B 1 170 ? 13.792 -11.336 13.306 1.00 39.89 170 THR B O 1
ATOM 6514 N N . HIS B 1 171 ? 14.888 -11.490 15.266 1.00 34.73 171 HIS B N 1
ATOM 6515 C CA . HIS B 1 171 ? 14.155 -12.680 15.707 1.00 35.39 171 HIS B CA 1
ATOM 6516 C C . HIS B 1 171 ? 12.664 -12.358 15.854 1.00 39.04 171 HIS B C 1
ATOM 6517 O O . HIS B 1 171 ? 12.314 -11.319 16.432 1.00 35.88 171 HIS B O 1
ATOM 6524 N N . PRO B 1 172 ? 11.761 -13.197 15.334 1.00 37.13 172 PRO B N 1
ATOM 6525 C CA . PRO B 1 172 ? 10.332 -12.855 15.376 1.00 38.50 172 PRO B CA 1
ATOM 6526 C C . PRO B 1 172 ? 9.639 -13.162 16.695 1.00 39.64 172 PRO B C 1
ATOM 6527 O O . PRO B 1 172 ? 8.455 -12.831 16.828 1.00 43.10 172 PRO B O 1
ATOM 6531 N N . GLY B 1 173 ? 10.313 -13.791 17.654 1.00 40.13 173 GLY B N 1
ATOM 6532 C CA . GLY B 1 173 ? 9.707 -14.146 18.924 1.00 39.57 173 GLY B CA 1
ATOM 6533 C C . GLY B 1 173 ? 9.184 -15.572 18.953 1.00 39.51 173 GLY B C 1
ATOM 6534 O O . GLY B 1 173 ? 8.995 -16.219 17.930 1.00 43.77 173 GLY B O 1
ATOM 6535 N N . TYR B 1 174 ? 8.946 -16.066 20.162 1.00 37.29 174 TYR B N 1
ATOM 6536 C CA . TYR B 1 174 ? 8.494 -17.436 20.353 1.00 40.98 174 TYR B CA 1
ATOM 6537 C C . TYR B 1 174 ? 6.972 -17.544 20.260 1.00 39.56 174 TYR B C 1
ATOM 6538 O O . TYR B 1 174 ? 6.232 -16.645 20.664 1.00 39.31 174 TYR B O 1
ATOM 6547 N N . ASP B 1 175 ? 6.516 -18.682 19.730 1.00 41.27 175 ASP B N 1
ATOM 6548 C CA . ASP B 1 175 ? 5.152 -18.864 19.240 1.00 48.69 175 ASP B CA 1
ATOM 6549 C C . ASP B 1 175 ? 4.256 -19.706 20.144 1.00 45.98 175 ASP B C 1
ATOM 6550 O O . ASP B 1 175 ? 3.049 -19.780 19.884 1.00 46.00 175 ASP B O 1
ATOM 6555 N N . TRP B 1 176 ? 4.802 -20.366 21.162 1.00 40.20 176 TRP B N 1
ATOM 6556 C CA . TRP B 1 176 ? 3.983 -21.115 22.102 1.00 42.96 176 TRP B CA 1
ATOM 6557 C C . TRP B 1 176 ? 3.544 -20.177 23.235 1.00 42.33 176 TRP B C 1
ATOM 6558 O O . TRP B 1 176 ? 3.985 -19.034 23.330 1.00 45.40 176 TRP B O 1
ATOM 6569 N N . GLY B 1 177 ? 2.647 -20.639 24.088 1.00 43.98 177 GLY B N 1
ATOM 6570 C CA . GLY B 1 177 ? 2.045 -19.722 25.043 1.00 44.27 177 GLY B CA 1
ATOM 6571 C C . GLY B 1 177 ? 2.982 -19.343 26.178 1.00 44.37 177 GLY B C 1
ATOM 6572 O O . GLY B 1 177 ? 3.918 -20.070 26.508 1.00 44.65 177 GLY B O 1
ATOM 6573 N N . THR B 1 178 ? 2.731 -18.172 26.785 1.00 37.64 178 THR B N 1
ATOM 6574 C CA . THR B 1 178 ? 3.283 -17.862 28.098 1.00 36.90 178 THR B CA 1
ATOM 6575 C C . THR B 1 178 ? 2.252 -18.211 29.166 1.00 37.37 178 THR B C 1
ATOM 6576 O O . THR B 1 178 ? 1.045 -18.188 28.920 1.00 41.49 178 THR B O 1
ATOM 6580 N N . TYR B 1 179 ? 2.734 -18.523 30.365 1.00 37.70 179 TYR B N 1
ATOM 6581 C CA . TYR B 1 179 ? 1.799 -18.747 31.463 1.00 40.87 179 TYR B CA 1
ATOM 6582 C C . TYR B 1 179 ? 1.067 -17.463 31.849 1.00 41.32 179 TYR B C 1
ATOM 6583 O O . TYR B 1 179 ? -0.108 -17.512 32.232 1.00 38.41 179 TYR B O 1
ATOM 6592 N N . ALA B 1 180 ? 1.728 -16.308 31.726 1.00 39.68 180 ALA B N 1
ATOM 6593 C CA . ALA B 1 180 ? 1.081 -15.046 32.075 1.00 40.86 180 ALA B CA 1
ATOM 6594 C C . ALA B 1 180 ? -0.156 -14.790 31.219 1.00 40.24 180 ALA B C 1
ATOM 6595 O O . ALA B 1 180 ? -1.149 -14.247 31.713 1.00 39.49 180 ALA B O 1
ATOM 6597 N N . GLU B 1 181 ? -0.116 -15.161 29.931 1.00 40.35 181 GLU B N 1
ATOM 6598 C CA . GLU B 1 181 ? -1.299 -14.971 29.093 1.00 39.54 181 GLU B CA 1
ATOM 6599 C C . GLU B 1 181 ? -2.460 -15.817 29.589 1.00 41.54 181 GLU B C 1
ATOM 6600 O O . GLU B 1 181 ? -3.624 -15.444 29.403 1.00 41.80 181 GLU B O 1
ATOM 6606 N N . ARG B 1 182 ? -2.167 -16.944 30.239 1.00 42.10 182 ARG B N 1
ATOM 6607 C CA . ARG B 1 182 ? -3.222 -17.783 30.782 1.00 39.79 182 ARG B CA 1
ATOM 6608 C C . ARG B 1 182 ? -3.792 -17.198 32.071 1.00 43.13 182 ARG B C 1
ATOM 6609 O O . ARG B 1 182 ? -5.014 -17.228 32.281 1.00 41.22 182 ARG B O 1
ATOM 6617 N N . LEU B 1 183 ? -2.926 -16.676 32.949 1.00 39.10 183 LEU B N 1
ATOM 6618 C CA . LEU B 1 183 ? -3.410 -15.940 34.108 1.00 42.23 183 LEU B CA 1
ATOM 6619 C C . LEU B 1 183 ? -4.287 -14.773 33.675 1.00 43.71 183 LEU B C 1
ATOM 6620 O O . LEU B 1 183 ? -5.332 -14.508 34.281 1.00 42.42 183 LEU B O 1
ATOM 6625 N N . GLU B 1 184 ? -3.878 -14.085 32.606 1.00 42.30 184 GLU B N 1
ATOM 6626 C CA . GLU B 1 184 ? -4.614 -12.941 32.086 1.00 42.07 184 GLU B CA 1
ATOM 6627 C C . GLU B 1 184 ? -6.032 -13.332 31.682 1.00 46.79 184 GLU B C 1
ATOM 6628 O O . GLU B 1 184 ? -7.011 -12.726 32.135 1.00 50.05 184 GLU B O 1
ATOM 6634 N N . LYS B 1 185 ? -6.156 -14.348 30.823 1.00 47.65 185 LYS B N 1
ATOM 6635 C CA . LYS B 1 185 ? -7.468 -14.783 30.346 1.00 49.55 185 LYS B CA 1
ATOM 6636 C C . LYS B 1 185 ? -8.313 -15.350 31.477 1.00 48.30 185 LYS B C 1
ATOM 6637 O O . LYS B 1 185 ? -9.544 -15.258 31.438 1.00 51.53 185 LYS B O 1
ATOM 6643 N N . ALA B 1 186 ? -7.676 -15.934 32.485 1.00 45.06 186 ALA B N 1
ATOM 6644 C CA . ALA B 1 186 ? -8.362 -16.460 33.652 1.00 39.97 186 ALA B CA 1
ATOM 6645 C C . ALA B 1 186 ? -8.734 -15.379 34.660 1.00 47.28 186 ALA B C 1
ATOM 6646 O O . ALA B 1 186 ? -9.298 -15.705 35.708 1.00 46.30 186 ALA B O 1
ATOM 6648 N N . GLY B 1 187 ? -8.427 -14.112 34.383 1.00 44.89 187 GLY B N 1
ATOM 6649 C CA . GLY B 1 187 ? -8.767 -13.047 35.303 1.00 42.98 187 GLY B CA 1
ATOM 6650 C C . GLY B 1 187 ? -7.915 -12.946 36.550 1.00 45.36 187 GLY B C 1
ATOM 6651 O O . GLY B 1 187 ? -8.273 -12.194 37.460 1.00 45.21 187 GLY B O 1
ATOM 6652 N N . ARG B 1 188 ? -6.802 -13.672 36.632 1.00 45.18 188 ARG B N 1
ATOM 6653 C CA . ARG B 1 188 ? -5.883 -13.523 37.753 1.00 40.20 188 ARG B CA 1
ATOM 6654 C C . ARG B 1 188 ? -4.984 -12.311 37.532 1.00 43.28 188 ARG B C 1
ATOM 6655 O O . ARG B 1 188 ? -4.697 -11.937 36.391 1.00 40.96 188 ARG B O 1
ATOM 6663 N N . SER B 1 189 ? -4.539 -11.689 38.632 1.00 37.33 189 SER B N 1
ATOM 6664 C CA . SER B 1 189 ? -3.723 -10.483 38.536 1.00 38.93 189 SER B CA 1
ATOM 6665 C C . SER B 1 189 ? -2.234 -10.826 38.572 1.00 37.22 189 SER B C 1
ATOM 6666 O O . SER B 1 189 ? -1.804 -11.731 39.295 1.00 37.59 189 SER B O 1
ATOM 6669 N N . TRP B 1 190 ? -1.446 -10.099 37.786 1.00 33.70 190 TRP B N 1
ATOM 6670 C CA . TRP B 1 190 ? -0.011 -10.331 37.762 1.00 33.19 190 TRP B CA 1
ATOM 6671 C C . TRP B 1 190 ? 0.676 -9.064 37.284 1.00 36.55 190 TRP B C 1
ATOM 6672 O O . TRP B 1 190 ? 0.075 -8.227 36.606 1.00 34.88 190 TRP B O 1
ATOM 6683 N N . ARG B 1 191 ? 1.958 -8.948 37.627 1.00 33.04 191 ARG B N 1
ATOM 6684 C CA . ARG B 1 191 ? 2.737 -7.786 37.241 1.00 37.25 191 ARG B CA 1
ATOM 6685 C C . ARG B 1 191 ? 4.208 -8.166 37.217 1.00 34.44 191 ARG B C 1
ATOM 6686 O O . ARG B 1 191 ? 4.671 -8.947 38.052 1.00 34.03 191 ARG B O 1
ATOM 6694 N N . THR B 1 192 ? 4.943 -7.616 36.260 1.00 35.39 192 THR B N 1
ATOM 6695 C CA . THR B 1 192 ? 6.390 -7.750 36.260 1.00 36.91 192 THR B CA 1
ATOM 6696 C C . THR B 1 192 ? 6.981 -6.422 36.715 1.00 32.30 192 THR B C 1
ATOM 6697 O O . THR B 1 192 ? 6.559 -5.352 36.266 1.00 35.82 192 THR B O 1
ATOM 6701 N N . TYR B 1 193 ? 7.893 -6.495 37.668 1.00 34.11 193 TYR B N 1
ATOM 6702 C CA . TYR B 1 193 ? 8.568 -5.323 38.208 1.00 30.05 193 TYR B CA 1
ATOM 6703 C C . TYR B 1 193 ? 9.963 -5.288 37.606 1.00 34.20 193 TYR B C 1
ATOM 6704 O O . TYR B 1 193 ? 10.798 -6.140 37.926 1.00 34.21 193 TYR B O 1
ATOM 6713 N N . THR B 1 194 ? 10.221 -4.311 36.739 1.00 29.07 194 THR B N 1
ATOM 6714 C CA . THR B 1 194 ? 11.509 -4.269 36.071 1.00 31.45 194 THR B CA 1
ATOM 6715 C C . THR B 1 194 ? 11.871 -2.836 35.696 1.00 30.62 194 THR B C 1
ATOM 6716 O O . THR B 1 194 ? 10.999 -2.037 35.345 1.00 34.76 194 THR B O 1
ATOM 6720 N N . GLU B 1 195 ? 13.161 -2.518 35.790 1.00 32.77 195 GLU B N 1
ATOM 6721 C CA . GLU B 1 195 ? 13.676 -1.180 35.533 1.00 31.10 195 GLU B CA 1
ATOM 6722 C C . GLU B 1 195 ? 14.004 -0.963 34.047 1.00 34.01 195 GLU B C 1
ATOM 6723 O O . GLU B 1 195 ? 13.944 -1.875 33.221 1.00 33.26 195 GLU B O 1
ATOM 6729 N N . TRP B 1 196 ? 14.408 0.274 33.719 1.00 30.66 196 TRP B N 1
ATOM 6730 C CA . TRP B 1 196 ? 14.768 0.626 32.348 1.00 31.91 196 TRP B CA 1
ATOM 6731 C C . TRP B 1 196 ? 15.838 -0.301 31.788 1.00 31.78 196 TRP B C 1
ATOM 6732 O O . TRP B 1 196 ? 15.841 -0.609 30.592 1.00 30.28 196 TRP B O 1
ATOM 6743 N N . GLU B 1 197 ? 16.787 -0.706 32.617 1.00 31.59 197 GLU B N 1
ATOM 6744 C CA . GLU B 1 197 ? 17.761 -1.721 32.236 1.00 31.78 197 GLU B CA 1
ATOM 6745 C C . GLU B 1 197 ? 17.354 -3.032 32.896 1.00 34.25 197 GLU B C 1
ATOM 6746 O O . GLU B 1 197 ? 17.194 -3.089 34.120 1.00 30.61 197 GLU B O 1
ATOM 6752 N N . ASN B 1 198 ? 17.142 -4.072 32.091 1.00 33.79 198 ASN B N 1
ATOM 6753 C CA . ASN B 1 198 ? 16.780 -5.346 32.702 1.00 33.87 198 ASN B CA 1
ATOM 6754 C C . ASN B 1 198 ? 17.529 -6.516 32.066 1.00 33.58 198 ASN B C 1
ATOM 6755 O O . ASN B 1 198 ? 17.115 -7.673 32.232 1.00 31.76 198 ASN B O 1
ATOM 6760 N N . PHE B 1 199 ? 18.618 -6.244 31.349 1.00 32.94 199 PHE B N 1
ATOM 6761 C CA . PHE B 1 199 ? 19.620 -7.258 31.046 1.00 32.15 199 PHE B CA 1
ATOM 6762 C C . PHE B 1 199 ? 19.031 -8.406 30.246 1.00 31.95 199 PHE B C 1
ATOM 6763 O O . PHE B 1 199 ? 19.407 -9.561 30.444 1.00 33.66 199 PHE B O 1
ATOM 6771 N N . THR B 1 200 ? 18.049 -8.098 29.403 1.00 32.96 200 THR B N 1
ATOM 6772 C CA . THR B 1 200 ? 17.415 -9.077 28.517 1.00 32.68 200 THR B CA 1
ATOM 6773 C C . THR B 1 200 ? 16.898 -10.303 29.300 1.00 37.43 200 THR B C 1
ATOM 6774 O O . THR B 1 200 ? 16.800 -11.417 28.772 1.00 37.05 200 THR B O 1
ATOM 6778 N N . ASP B 1 201 ? 16.519 -10.088 30.571 1.00 33.64 201 ASP B N 1
ATOM 6779 C CA . ASP B 1 201 ? 16.031 -11.141 31.464 1.00 31.31 201 ASP B CA 1
ATOM 6780 C C . ASP B 1 201 ? 14.517 -11.149 31.623 1.00 32.59 201 ASP B C 1
ATOM 6781 O O . ASP B 1 201 ? 13.988 -12.015 32.331 1.00 32.73 201 ASP B O 1
ATOM 6786 N N . ASN B 1 202 ? 13.805 -10.193 31.027 1.00 32.91 202 ASN B N 1
ATOM 6787 C CA . ASN B 1 202 ? 12.346 -10.172 31.112 1.00 31.48 202 ASN B CA 1
ATOM 6788 C C . ASN B 1 202 ? 11.788 -11.018 29.974 1.00 34.12 202 ASN B C 1
ATOM 6789 O O . ASN B 1 202 ? 11.322 -10.510 28.949 1.00 33.12 202 ASN B O 1
ATOM 6794 N N . GLN B 1 203 ? 11.812 -12.342 30.189 1.00 34.35 203 GLN B N 1
ATOM 6795 C CA . GLN B 1 203 ? 11.662 -13.303 29.093 1.00 34.88 203 GLN B CA 1
ATOM 6796 C C . GLN B 1 203 ? 10.376 -13.098 28.300 1.00 36.70 203 GLN B C 1
ATOM 6797 O O . GLN B 1 203 ? 10.342 -13.373 27.088 1.00 31.78 203 GLN B O 1
ATOM 6803 N N . ILE B 1 204 ? 9.319 -12.609 28.955 1.00 33.37 204 ILE B N 1
ATOM 6804 C CA . ILE B 1 204 ? 8.032 -12.431 28.284 1.00 33.62 204 ILE B CA 1
ATOM 6805 C C . ILE B 1 204 ? 8.171 -11.552 27.037 1.00 35.50 204 ILE B C 1
ATOM 6806 O O . ILE B 1 204 ? 7.431 -11.721 26.052 1.00 34.12 204 ILE B O 1
ATOM 6811 N N . GLU B 1 205 ? 9.161 -10.656 27.026 1.00 30.23 205 GLU B N 1
ATOM 6812 C CA . GLU B 1 205 ? 9.350 -9.750 25.898 1.00 37.05 205 GLU B CA 1
ATOM 6813 C C . GLU B 1 205 ? 9.656 -10.481 24.594 1.00 37.60 205 GLU B C 1
ATOM 6814 O O . GLU B 1 205 ? 9.427 -9.917 23.517 1.00 36.38 205 GLU B O 1
ATOM 6820 N N . PHE B 1 206 ? 10.161 -11.714 24.656 1.00 35.92 206 PHE B N 1
ATOM 6821 C CA . PHE B 1 206 ? 10.561 -12.452 23.460 1.00 34.28 206 PHE B CA 1
ATOM 6822 C C . PHE B 1 206 ? 9.482 -13.396 22.952 1.00 35.07 206 PHE B C 1
ATOM 6823 O O . PHE B 1 206 ? 9.774 -14.256 22.117 1.00 35.69 206 PHE B O 1
ATOM 6831 N N . PHE B 1 207 ? 8.250 -13.265 23.431 1.00 35.87 207 PHE B N 1
ATOM 6832 C CA . PHE B 1 207 ? 7.137 -14.047 22.915 1.00 35.95 207 PHE B CA 1
ATOM 6833 C C . PHE B 1 207 ? 6.337 -13.198 21.936 1.00 37.41 207 PHE B C 1
ATOM 6834 O O . PHE B 1 207 ? 6.195 -11.984 22.120 1.00 36.85 207 PHE B O 1
ATOM 6842 N N . ALA B 1 208 ? 5.857 -13.839 20.866 1.00 38.83 208 ALA B N 1
ATOM 6843 C CA . ALA B 1 208 ? 5.344 -13.096 19.715 1.00 42.30 208 ALA B CA 1
ATOM 6844 C C . ALA B 1 208 ? 4.199 -12.161 20.102 1.00 36.61 208 ALA B C 1
ATOM 6845 O O . ALA B 1 208 ? 4.082 -11.055 19.561 1.00 40.43 208 ALA B O 1
ATOM 6847 N N . THR B 1 209 ? 3.347 -12.588 21.027 1.00 35.36 209 THR B N 1
ATOM 6848 C CA . THR B 1 209 ? 2.254 -11.739 21.485 1.00 37.90 209 THR B CA 1
ATOM 6849 C C . THR B 1 209 ? 2.769 -10.404 22.002 1.00 40.92 209 THR B C 1
ATOM 6850 O O . THR B 1 209 ? 2.213 -9.343 21.690 1.00 38.17 209 THR B O 1
ATOM 6854 N N . PHE B 1 210 ? 3.830 -10.443 22.800 1.00 37.64 210 PHE B N 1
ATOM 6855 C CA . PHE B 1 210 ? 4.336 -9.233 23.413 1.00 35.89 210 PHE B CA 1
ATOM 6856 C C . PHE B 1 210 ? 5.235 -8.447 22.463 1.00 38.96 210 PHE B C 1
ATOM 6857 O O . PHE B 1 210 ? 5.288 -7.216 22.554 1.00 35.33 210 PHE B O 1
ATOM 6865 N N . LYS B 1 211 ? 5.930 -9.117 21.537 1.00 37.51 211 LYS B N 1
ATOM 6866 C CA . LYS B 1 211 ? 6.625 -8.367 20.495 1.00 36.22 211 LYS B CA 1
ATOM 6867 C C . LYS B 1 211 ? 5.640 -7.542 19.671 1.00 38.00 211 LYS B C 1
ATOM 6868 O O . LYS B 1 211 ? 5.958 -6.420 19.251 1.00 33.05 211 LYS B O 1
ATOM 6874 N N . ALA B 1 212 ? 4.434 -8.079 19.437 1.00 33.72 212 ALA B N 1
ATOM 6875 C CA . ALA B 1 212 ? 3.412 -7.347 18.689 1.00 40.02 212 ALA B CA 1
ATOM 6876 C C . ALA B 1 212 ? 2.886 -6.148 19.476 1.00 38.35 212 ALA B C 1
ATOM 6877 O O . ALA B 1 212 ? 2.698 -5.063 18.909 1.00 39.16 212 ALA B O 1
ATOM 6879 N N . VAL B 1 213 ? 2.645 -6.317 20.778 1.00 34.51 213 VAL B N 1
ATOM 6880 C CA . VAL B 1 213 ? 2.187 -5.195 21.594 1.00 39.37 213 VAL B CA 1
ATOM 6881 C C . VAL B 1 213 ? 3.273 -4.129 21.692 1.00 39.16 213 VAL B C 1
ATOM 6882 O O . VAL B 1 213 ? 2.988 -2.925 21.645 1.00 38.79 213 VAL B O 1
ATOM 6886 N N . ALA B 1 214 ? 4.531 -4.552 21.839 1.00 37.27 214 ALA B N 1
ATOM 6887 C CA . ALA B 1 214 ? 5.626 -3.591 21.915 1.00 37.11 214 ALA B CA 1
ATOM 6888 C C . ALA B 1 214 ? 5.735 -2.781 20.631 1.00 38.46 214 ALA B C 1
ATOM 6889 O O . ALA B 1 214 ? 5.873 -1.551 20.667 1.00 35.36 214 ALA B O 1
ATOM 6891 N N . ARG B 1 215 ? 5.668 -3.453 19.480 1.00 38.30 215 ARG B N 1
ATOM 6892 C CA . ARG B 1 215 ? 5.797 -2.743 18.212 1.00 39.96 215 ARG B CA 1
ATOM 6893 C C . ARG B 1 215 ? 4.697 -1.698 18.062 1.00 41.69 215 ARG B C 1
ATOM 6894 O O . ARG B 1 215 ? 4.957 -0.554 17.661 1.00 36.02 215 ARG B O 1
ATOM 6902 N N . LYS B 1 216 ? 3.465 -2.073 18.406 1.00 41.70 216 LYS B N 1
ATOM 6903 C CA . LYS B 1 216 ? 2.345 -1.143 18.342 1.00 39.92 216 LYS B CA 1
ATOM 6904 C C . LYS B 1 216 ? 2.521 0.013 19.320 1.00 42.65 216 LYS B C 1
ATOM 6905 O O . LYS B 1 216 ? 2.281 1.172 18.965 1.00 45.42 216 LYS B O 1
ATOM 6911 N N . ALA B 1 217 ? 2.936 -0.277 20.558 1.00 37.75 217 ALA B N 1
ATOM 6912 C CA . ALA B 1 217 ? 3.081 0.791 21.547 1.00 38.53 217 ALA B CA 1
ATOM 6913 C C . ALA B 1 217 ? 4.239 1.731 21.227 1.00 39.94 217 ALA B C 1
ATOM 6914 O O . ALA B 1 217 ? 4.240 2.870 21.707 1.00 36.78 217 ALA B O 1
ATOM 6916 N N . LEU B 1 218 ? 5.213 1.282 20.426 1.00 38.59 218 LEU B N 1
ATOM 6917 C CA . LEU B 1 218 ? 6.382 2.070 20.054 1.00 36.48 218 LEU B CA 1
ATOM 6918 C C . LEU B 1 218 ? 6.241 2.736 18.692 1.00 34.24 218 LEU B C 1
ATOM 6919 O O . LEU B 1 218 ? 7.211 3.319 18.199 1.00 37.21 218 LEU B O 1
ATOM 6924 N N . ALA B 1 219 ? 5.056 2.663 18.077 1.00 36.74 219 ALA B N 1
ATOM 6925 C CA . ALA B 1 219 ? 4.889 3.054 16.682 1.00 36.01 219 ALA B CA 1
ATOM 6926 C C . ALA B 1 219 ? 5.160 4.539 16.428 1.00 42.64 219 ALA B C 1
ATOM 6927 O O . ALA B 1 219 ? 5.480 4.914 15.294 1.00 38.12 219 ALA B O 1
ATOM 6929 N N . LYS B 1 220 ? 5.039 5.396 17.441 1.00 36.85 220 LYS B N 1
ATOM 6930 C CA . LYS B 1 220 ? 5.306 6.813 17.269 1.00 39.55 220 LYS B CA 1
ATOM 6931 C C . LYS B 1 220 ? 6.680 7.229 17.783 1.00 40.69 220 LYS B C 1
ATOM 6932 O O . LYS B 1 220 ? 6.958 8.429 17.850 1.00 39.13 220 LYS B O 1
ATOM 6938 N N . THR B 1 221 ? 7.556 6.280 18.125 1.00 35.42 221 THR B N 1
ATOM 6939 C CA . THR B 1 221 ? 8.833 6.644 18.735 1.00 36.06 221 THR B CA 1
ATOM 6940 C C . THR B 1 221 ? 9.939 6.925 17.723 1.00 39.26 221 THR B C 1
ATOM 6941 O O . THR B 1 221 ? 11.080 7.175 18.124 1.00 38.93 221 THR B O 1
ATOM 6945 N N . GLY B 1 222 ? 9.641 6.916 16.430 1.00 41.30 222 GLY B N 1
ATOM 6946 C CA . GLY B 1 222 ? 10.632 7.342 15.462 1.00 40.46 222 GLY B CA 1
ATOM 6947 C C . GLY B 1 222 ? 11.689 6.313 15.121 1.00 42.84 222 GLY B C 1
ATOM 6948 O O . GLY B 1 222 ? 12.827 6.689 14.812 1.00 41.59 222 GLY B O 1
ATOM 6949 N N . GLY B 1 223 ? 11.353 5.024 15.170 1.00 41.48 223 GLY B N 1
ATOM 6950 C CA . GLY B 1 223 ? 12.282 3.998 14.728 1.00 43.71 223 GLY B CA 1
ATOM 6951 C C . GLY B 1 223 ? 12.381 2.764 15.605 1.00 40.10 223 GLY B C 1
ATOM 6952 O O . GLY B 1 223 ? 12.880 1.733 15.155 1.00 45.07 223 GLY B O 1
ATOM 6953 N N . HIS B 1 224 ? 11.914 2.833 16.845 1.00 36.63 224 HIS B N 1
ATOM 6954 C CA . HIS B 1 224 ? 12.025 1.686 17.737 1.00 40.77 224 HIS B CA 1
ATOM 6955 C C . HIS B 1 224 ? 10.880 0.701 17.534 1.00 39.95 224 HIS B C 1
ATOM 6956 O O . HIS B 1 224 ? 9.721 1.099 17.377 1.00 38.23 224 HIS B O 1
ATOM 6963 N N . THR B 1 225 ? 11.214 -0.600 17.550 1.00 36.35 225 THR B N 1
ATOM 6964 C CA . THR B 1 225 ? 10.230 -1.658 17.377 1.00 39.73 225 THR B CA 1
ATOM 6965 C C . THR B 1 225 ? 10.195 -2.681 18.504 1.00 38.79 225 THR B C 1
ATOM 6966 O O . THR B 1 225 ? 9.260 -3.492 18.547 1.00 40.80 225 THR B O 1
ATOM 6970 N N . PHE B 1 226 ? 11.186 -2.696 19.388 1.00 36.82 226 PHE B N 1
ATOM 6971 C CA . PHE B 1 226 ? 11.153 -3.514 20.591 1.00 32.79 226 PHE B CA 1
ATOM 6972 C C . PHE B 1 226 ? 11.557 -2.628 21.756 1.00 33.53 226 PHE B C 1
ATOM 6973 O O . PHE B 1 226 ? 12.276 -1.637 21.575 1.00 31.33 226 PHE B O 1
ATOM 6981 N N . MET B 1 227 ? 11.074 -2.991 22.951 1.00 31.34 227 MET B N 1
ATOM 6982 C CA . MET B 1 227 ? 11.162 -2.108 24.114 1.00 31.01 227 MET B CA 1
ATOM 6983 C C . MET B 1 227 ? 12.603 -1.780 24.478 1.00 34.80 227 MET B C 1
ATOM 6984 O O . MET B 1 227 ? 12.915 -0.631 24.822 1.00 29.40 227 MET B O 1
ATOM 6989 N N . GLU B 1 228 ? 13.499 -2.769 24.419 1.00 32.08 228 GLU B N 1
ATOM 6990 C CA . GLU B 1 228 ? 14.876 -2.500 24.811 1.00 34.50 228 GLU B CA 1
ATOM 6991 C C . GLU B 1 228 ? 15.504 -1.427 23.926 1.00 35.80 228 GLU B C 1
ATOM 6992 O O . GLU B 1 228 ? 16.371 -0.669 24.381 1.00 34.45 228 GLU B O 1
ATOM 6998 N N . SER B 1 229 ? 15.068 -1.327 22.670 1.00 32.99 229 SER B N 1
ATOM 6999 C CA . SER B 1 229 ? 15.602 -0.283 21.800 1.00 37.62 229 SER B CA 1
ATOM 7000 C C . SER B 1 229 ? 15.209 1.099 22.318 1.00 37.56 229 SER B C 1
ATOM 7001 O O . SER B 1 229 ? 16.040 2.016 22.390 1.00 35.77 229 SER B O 1
ATOM 7004 N N . PHE B 1 230 ? 13.951 1.247 22.721 1.00 33.22 230 PHE B N 1
ATOM 7005 C CA . PHE B 1 230 ? 13.478 2.515 23.258 1.00 35.06 230 PHE B CA 1
ATOM 7006 C C . PHE B 1 230 ? 14.151 2.840 24.589 1.00 36.28 230 PHE B C 1
ATOM 7007 O O . PHE B 1 230 ? 14.604 3.970 24.812 1.00 35.00 230 PHE B O 1
ATOM 7015 N N . TYR B 1 231 ? 14.221 1.866 25.499 1.00 31.40 231 TYR B N 1
ATOM 7016 C CA . TYR B 1 231 ? 14.729 2.192 26.828 1.00 31.54 231 TYR B CA 1
ATOM 7017 C C . TYR B 1 231 ? 16.227 2.454 26.809 1.00 30.76 231 TYR B C 1
ATOM 7018 O O . TYR B 1 231 ? 16.734 3.167 27.686 1.00 32.90 231 TYR B O 1
ATOM 7027 N N . ALA B 1 232 ? 16.957 1.891 25.836 1.00 31.33 232 ALA B N 1
ATOM 7028 C CA . ALA B 1 232 ? 18.362 2.258 25.680 1.00 31.90 232 ALA B CA 1
ATOM 7029 C C . ALA B 1 232 ? 18.513 3.750 25.391 1.00 33.98 232 ALA B C 1
ATOM 7030 O O . ALA B 1 232 ? 19.461 4.395 25.868 1.00 32.22 232 ALA B O 1
ATOM 7032 N N . ALA B 1 233 ? 17.590 4.319 24.607 1.00 31.65 233 ALA B N 1
ATOM 7033 C CA . ALA B 1 233 ? 17.629 5.759 24.340 1.00 34.82 233 ALA B CA 1
ATOM 7034 C C . ALA B 1 233 ? 17.175 6.561 25.557 1.00 33.66 233 ALA B C 1
ATOM 7035 O O . ALA B 1 233 ? 17.698 7.653 25.815 1.00 34.97 233 ALA B O 1
ATOM 7037 N N . VAL B 1 234 ? 16.232 6.020 26.331 1.00 32.71 234 VAL B N 1
ATOM 7038 C CA . VAL B 1 234 ? 15.821 6.659 27.584 1.00 33.57 234 VAL B CA 1
ATOM 7039 C C . VAL B 1 234 ? 16.992 6.736 28.551 1.00 36.24 234 VAL B C 1
ATOM 7040 O O . VAL B 1 234 ? 17.275 7.791 29.134 1.00 34.88 234 VAL B O 1
ATOM 7044 N N . ARG B 1 235 ? 17.698 5.617 28.730 1.00 32.86 235 ARG B N 1
ATOM 7045 C CA . ARG B 1 235 ? 18.788 5.586 29.699 1.00 32.49 235 ARG B CA 1
ATOM 7046 C C . ARG B 1 235 ? 19.910 6.544 29.322 1.00 37.12 235 ARG B C 1
ATOM 7047 O O . ARG B 1 235 ? 20.591 7.070 30.208 1.00 38.73 235 ARG B O 1
ATOM 7055 N N . ASP B 1 236 ? 20.121 6.791 28.031 1.00 34.94 236 ASP B N 1
ATOM 7056 C CA . ASP B 1 236 ? 21.155 7.728 27.608 1.00 40.89 236 ASP B CA 1
ATOM 7057 C C . ASP B 1 236 ? 20.680 9.188 27.566 1.00 44.24 236 ASP B C 1
ATOM 7058 O O . ASP B 1 236 ? 21.499 10.080 27.333 1.00 48.12 236 ASP B O 1
ATOM 7063 N N . ALA B 1 237 ? 19.405 9.462 27.820 1.00 42.94 237 ALA B N 1
ATOM 7064 C CA . ALA B 1 237 ? 18.824 10.776 27.572 1.00 43.66 237 ALA B CA 1
ATOM 7065 C C . ALA B 1 237 ? 18.875 11.665 28.809 1.00 46.16 237 ALA B C 1
ATOM 7066 O O . ALA B 1 237 ? 18.773 11.183 29.942 1.00 44.69 237 ALA B O 1
ATOM 7068 N N . ASP B 1 238 ? 19.009 12.977 28.581 1.00 47.39 238 ASP B N 1
ATOM 7069 C CA . ASP B 1 238 ? 18.821 13.956 29.652 1.00 48.48 238 ASP B CA 1
ATOM 7070 C C . ASP B 1 238 ? 17.333 14.094 29.979 1.00 49.26 238 ASP B C 1
ATOM 7071 O O . ASP B 1 238 ? 16.467 13.475 29.354 1.00 48.50 238 ASP B O 1
ATOM 7076 N N . ALA B 1 239 ? 17.029 14.956 30.951 1.00 50.34 239 ALA B N 1
ATOM 7077 C CA . ALA B 1 239 ? 15.666 15.026 31.468 1.00 50.73 239 ALA B CA 1
ATOM 7078 C C . ALA B 1 239 ? 14.690 15.528 30.410 1.00 48.16 239 ALA B C 1
ATOM 7079 O O . ALA B 1 239 ? 13.551 15.051 30.333 1.00 49.45 239 ALA B O 1
ATOM 7081 N N . THR B 1 240 ? 15.118 16.487 29.590 1.00 47.68 240 THR B N 1
ATOM 7082 C CA . THR B 1 240 ? 14.256 17.004 28.530 1.00 51.42 240 THR B CA 1
ATOM 7083 C C . THR B 1 240 ? 14.029 15.969 27.432 1.00 44.67 240 THR B C 1
ATOM 7084 O O . THR B 1 240 ? 12.901 15.802 26.955 1.00 42.92 240 THR B O 1
ATOM 7088 N N . GLU B 1 241 ? 15.096 15.290 26.999 1.00 47.40 241 GLU B N 1
ATOM 7089 C CA . GLU B 1 241 ? 14.957 14.206 26.028 1.00 48.31 241 GLU B CA 1
ATOM 7090 C C . GLU B 1 241 ? 14.075 13.082 26.567 1.00 41.40 241 GLU B C 1
ATOM 7091 O O . GLU B 1 241 ? 13.239 12.534 25.838 1.00 42.04 241 GLU B O 1
ATOM 7097 N N . ARG B 1 242 ? 14.239 12.739 27.846 1.00 41.58 242 ARG B N 1
ATOM 7098 C CA . ARG B 1 242 ? 13.416 11.704 28.464 1.00 41.39 242 ARG B CA 1
ATOM 7099 C C . ARG B 1 242 ? 11.932 12.027 28.367 1.00 42.32 242 ARG B C 1
ATOM 7100 O O . ARG B 1 242 ? 11.119 11.151 28.047 1.00 39.88 242 ARG B O 1
ATOM 7108 N N . GLU B 1 243 ? 11.551 13.272 28.673 1.00 41.80 243 GLU B N 1
ATOM 7109 C CA . GLU B 1 243 ? 10.137 13.640 28.620 1.00 42.35 243 GLU B CA 1
ATOM 7110 C C . GLU B 1 243 ? 9.588 13.517 27.206 1.00 37.26 243 GLU B C 1
ATOM 7111 O O . GLU B 1 243 ? 8.429 13.130 27.010 1.00 37.59 243 GLU B O 1
ATOM 7117 N N . ARG B 1 244 ? 10.396 13.866 26.203 1.00 38.62 244 ARG B N 1
ATOM 7118 C CA . ARG B 1 244 ? 9.954 13.698 24.825 1.00 39.08 244 ARG B CA 1
ATOM 7119 C C . ARG B 1 244 ? 9.798 12.218 24.493 1.00 38.92 244 ARG B C 1
ATOM 7120 O O . ARG B 1 244 ? 8.797 11.803 23.890 1.00 36.76 244 ARG B O 1
ATOM 7128 N N . LEU B 1 245 ? 10.775 11.402 24.903 1.00 36.86 245 LEU B N 1
ATOM 7129 C CA . LEU B 1 245 ? 10.718 9.976 24.601 1.00 34.82 245 LEU B CA 1
ATOM 7130 C C . LEU B 1 245 ? 9.486 9.341 25.230 1.00 35.50 245 LEU B C 1
ATOM 7131 O O . LEU B 1 245 ? 8.747 8.608 24.562 1.00 35.15 245 LEU B O 1
ATOM 7136 N N . PHE B 1 246 ? 9.217 9.646 26.506 1.00 34.27 246 PHE B N 1
ATOM 7137 C CA . PHE B 1 246 ? 8.023 9.084 27.138 1.00 34.64 246 PHE B CA 1
ATOM 7138 C C . PHE B 1 246 ? 6.753 9.645 26.531 1.00 34.56 246 PHE B C 1
ATOM 7139 O O . PHE B 1 246 ? 5.737 8.948 26.498 1.00 37.31 246 PHE B O 1
ATOM 7147 N N . GLY B 1 247 ? 6.793 10.874 26.010 1.00 35.78 247 GLY B N 1
ATOM 7148 C CA . GLY B 1 247 ? 5.633 11.385 25.300 1.00 35.29 247 GLY B CA 1
ATOM 7149 C C . GLY B 1 247 ? 5.368 10.608 24.025 1.00 36.89 247 GLY B C 1
ATOM 7150 O O . GLY B 1 247 ? 4.231 10.205 23.748 1.00 33.65 247 GLY B O 1
ATOM 7151 N N . LEU B 1 248 ? 6.422 10.396 23.228 1.00 35.63 248 LEU B N 1
ATOM 7152 C CA . LEU B 1 248 ? 6.311 9.563 22.037 1.00 35.71 248 LEU B CA 1
ATOM 7153 C C . LEU B 1 248 ? 5.785 8.168 22.372 1.00 34.56 248 LEU B C 1
ATOM 7154 O O . LEU B 1 248 ? 4.930 7.634 21.655 1.00 37.35 248 LEU B O 1
ATOM 7159 N N . LEU B 1 249 ? 6.272 7.562 23.464 1.00 37.12 249 LEU B N 1
ATOM 7160 C CA . LEU B 1 249 ? 5.762 6.249 23.867 1.00 37.92 249 LEU B CA 1
ATOM 7161 C C . LEU B 1 249 ? 4.267 6.304 24.178 1.00 39.53 249 LEU B C 1
ATOM 7162 O O . LEU B 1 249 ? 3.494 5.452 23.717 1.00 37.52 249 LEU B O 1
ATOM 7167 N N . GLU B 1 250 ? 3.838 7.295 24.975 1.00 38.43 250 GLU B N 1
ATOM 7168 C CA . GLU B 1 250 ? 2.443 7.314 25.419 1.00 38.47 250 GLU B CA 1
ATOM 7169 C C . GLU B 1 250 ? 1.476 7.511 24.256 1.00 41.55 250 GLU B C 1
ATOM 7170 O O . GLU B 1 250 ? 0.317 7.088 24.335 1.00 41.60 250 GLU B O 1
ATOM 7176 N N . GLU B 1 251 ? 1.933 8.139 23.168 1.00 39.40 251 GLU B N 1
ATOM 7177 C CA . GLU B 1 251 ? 1.096 8.257 21.979 1.00 40.30 251 GLU B CA 1
ATOM 7178 C C . GLU B 1 251 ? 0.776 6.885 21.394 1.00 44.33 251 GLU B C 1
ATOM 7179 O O . GLU B 1 251 ? -0.365 6.618 20.997 1.00 46.83 251 GLU B O 1
ATOM 7185 N N . GLY B 1 252 ? 1.766 5.996 21.338 1.00 39.69 252 GLY B N 1
ATOM 7186 C CA . GLY B 1 252 ? 1.493 4.652 20.864 1.00 39.84 252 GLY B CA 1
ATOM 7187 C C . GLY B 1 252 ? 0.718 3.834 21.877 1.00 38.90 252 GLY B C 1
ATOM 7188 O O . GLY B 1 252 ? -0.154 3.039 21.513 1.00 37.54 252 GLY B O 1
ATOM 7189 N N . VAL B 1 253 ? 1.027 4.008 23.162 1.00 38.98 253 VAL B N 1
ATOM 7190 C CA . VAL B 1 253 ? 0.314 3.257 24.192 1.00 36.79 253 VAL B CA 1
ATOM 7191 C C . VAL B 1 253 ? -1.175 3.576 24.149 1.00 44.00 253 VAL B C 1
ATOM 7192 O O . VAL B 1 253 ? -2.021 2.698 24.383 1.00 43.11 253 VAL B O 1
ATOM 7196 N N . ALA B 1 254 ? -1.521 4.829 23.816 1.00 41.86 254 ALA B N 1
ATOM 7197 C CA . ALA B 1 254 ? -2.923 5.238 23.758 1.00 44.54 254 ALA B CA 1
ATOM 7198 C C . ALA B 1 254 ? -3.704 4.489 22.690 1.00 44.67 254 ALA B C 1
ATOM 7199 O O . ALA B 1 254 ? -4.932 4.401 22.793 1.00 42.10 254 ALA B O 1
ATOM 7201 N N . THR B 1 255 ? -3.031 3.952 21.668 1.00 42.83 255 THR B N 1
ATOM 7202 C CA . THR B 1 255 ? -3.717 3.220 20.608 1.00 40.15 255 THR B CA 1
ATOM 7203 C C . THR B 1 255 ? -3.996 1.765 20.956 1.00 38.66 255 THR B C 1
ATOM 7204 O O . THR B 1 255 ? -4.647 1.079 20.163 1.00 42.19 255 THR B O 1
ATOM 7208 N N . LEU B 1 256 ? -3.543 1.270 22.104 1.00 41.79 256 LEU B N 1
ATOM 7209 C CA . LEU B 1 256 ? -3.742 -0.135 22.433 1.00 42.14 256 LEU B CA 1
ATOM 7210 C C . LEU B 1 256 ? -5.174 -0.372 22.891 1.00 44.77 256 LEU B C 1
ATOM 7211 O O . LEU B 1 256 ? -5.742 0.432 23.638 1.00 44.41 256 LEU B O 1
ATOM 7216 N N . ASP B 1 257 ? -5.760 -1.481 22.439 1.00 45.94 257 ASP B N 1
ATOM 7217 C CA . ASP B 1 257 ? -7.085 -1.842 22.916 1.00 46.58 257 ASP B CA 1
ATOM 7218 C C . ASP B 1 257 ? -6.978 -2.344 24.352 1.00 47.17 257 ASP B C 1
ATOM 7219 O O . ASP B 1 257 ? -5.884 -2.450 24.916 1.00 47.35 257 ASP B O 1
ATOM 7224 N N . LYS B 1 258 ? -8.131 -2.663 24.948 1.00 45.69 258 LYS B N 1
ATOM 7225 C CA . LYS B 1 258 ? -8.165 -3.001 26.370 1.00 48.72 258 LYS B CA 1
ATOM 7226 C C . LYS B 1 258 ? -7.208 -4.138 26.709 1.00 46.85 258 LYS B C 1
ATOM 7227 O O . LYS B 1 258 ? -6.499 -4.079 27.720 1.00 46.45 258 LYS B O 1
ATOM 7233 N N . THR B 1 259 ? -7.171 -5.181 25.879 1.00 47.03 259 THR B N 1
ATOM 7234 C CA . THR B 1 259 ? -6.354 -6.347 26.200 1.00 49.18 259 THR B CA 1
ATOM 7235 C C . THR B 1 259 ? -4.872 -6.083 25.974 1.00 45.81 259 THR B C 1
ATOM 7236 O O . THR B 1 259 ? -4.041 -6.449 26.811 1.00 44.42 259 THR B O 1
ATOM 7240 N N . GLU B 1 260 ? -4.520 -5.481 24.833 1.00 46.18 260 GLU B N 1
ATOM 7241 C CA . GLU B 1 260 ? -3.122 -5.130 24.583 1.00 46.44 260 GLU B CA 1
ATOM 7242 C C . GLU B 1 260 ? -2.608 -4.166 25.644 1.00 41.46 260 GLU B C 1
ATOM 7243 O O . GLU B 1 260 ? -1.459 -4.273 26.088 1.00 38.38 260 GLU B O 1
ATOM 7249 N N . ARG B 1 261 ? -3.460 -3.241 26.087 1.00 42.43 261 ARG B N 1
ATOM 7250 C CA . ARG B 1 261 ? -3.055 -2.282 27.110 1.00 42.86 261 ARG B CA 1
ATOM 7251 C C . ARG B 1 261 ? -2.758 -2.974 28.440 1.00 39.51 261 ARG B C 1
ATOM 7252 O O . ARG B 1 261 ? -1.780 -2.638 29.117 1.00 36.76 261 ARG B O 1
ATOM 7260 N N . SER B 1 262 ? -3.583 -3.939 28.835 1.00 38.92 262 SER B N 1
ATOM 7261 C CA . SER B 1 262 ? -3.305 -4.665 30.068 1.00 40.30 262 SER B CA 1
ATOM 7262 C C . SER B 1 262 ? -1.988 -5.440 29.964 1.00 37.67 262 SER B C 1
ATOM 7263 O O . SER B 1 262 ? -1.168 -5.425 30.889 1.00 37.59 262 SER B O 1
ATOM 7266 N N . LEU B 1 263 ? -1.767 -6.116 28.835 1.00 38.83 263 LEU B N 1
ATOM 7267 C CA . LEU B 1 263 ? -0.496 -6.798 28.609 1.00 41.29 263 LEU B CA 1
ATOM 7268 C C . LEU B 1 263 ? 0.681 -5.826 28.690 1.00 38.86 263 LEU B C 1
ATOM 7269 O O . LEU B 1 263 ? 1.697 -6.113 29.337 1.00 34.30 263 LEU B O 1
ATOM 7274 N N . PHE B 1 264 ? 0.558 -4.662 28.044 1.00 38.44 264 PHE B N 1
ATOM 7275 C CA . PHE B 1 264 ? 1.636 -3.678 28.090 1.00 33.75 264 PHE B CA 1
ATOM 7276 C C . PHE B 1 264 ? 1.938 -3.240 29.518 1.00 34.41 264 PHE B C 1
ATOM 7277 O O . PHE B 1 264 ? 3.103 -3.203 29.934 1.00 31.89 264 PHE B O 1
ATOM 7285 N N . GLU B 1 265 ? 0.902 -2.865 30.278 1.00 34.81 265 GLU B N 1
ATOM 7286 C CA . GLU B 1 265 ? 1.129 -2.390 31.639 1.00 33.74 265 GLU B CA 1
ATOM 7287 C C . GLU B 1 265 ? 1.700 -3.492 32.526 1.00 37.07 265 GLU B C 1
ATOM 7288 O O . GLU B 1 265 ? 2.560 -3.232 33.377 1.00 37.48 265 GLU B O 1
ATOM 7294 N N . ARG B 1 266 ? 1.226 -4.725 32.360 1.00 33.75 266 ARG B N 1
ATOM 7295 C CA . ARG B 1 266 ? 1.659 -5.782 33.262 1.00 37.29 266 ARG B CA 1
ATOM 7296 C C . ARG B 1 266 ? 3.012 -6.380 32.900 1.00 36.42 266 ARG B C 1
ATOM 7297 O O . ARG B 1 266 ? 3.682 -6.904 33.795 1.00 35.92 266 ARG B O 1
ATOM 7305 N N . ALA B 1 267 ? 3.436 -6.312 31.634 1.00 33.53 267 ALA B N 1
ATOM 7306 C CA . ALA B 1 267 ? 4.649 -6.999 31.198 1.00 35.11 267 ALA B CA 1
ATOM 7307 C C . ALA B 1 267 ? 5.739 -6.086 30.667 1.00 37.60 267 ALA B C 1
ATOM 7308 O O . ALA B 1 267 ? 6.917 -6.432 30.781 1.00 37.89 267 ALA B O 1
ATOM 7310 N N . LEU B 1 268 ? 5.388 -4.937 30.096 1.00 33.26 268 LEU B N 1
ATOM 7311 C CA . LEU B 1 268 ? 6.316 -4.199 29.258 1.00 33.25 268 LEU B CA 1
ATOM 7312 C C . LEU B 1 268 ? 6.736 -2.828 29.787 1.00 37.08 268 LEU B C 1
ATOM 7313 O O . LEU B 1 268 ? 7.808 -2.351 29.391 1.00 35.65 268 LEU B O 1
ATOM 7318 N N . ARG B 1 269 ? 5.955 -2.181 30.658 1.00 32.66 269 ARG B N 1
ATOM 7319 C CA . ARG B 1 269 ? 6.329 -0.844 31.119 1.00 34.96 269 ARG B CA 1
ATOM 7320 C C . ARG B 1 269 ? 7.377 -0.941 32.220 1.00 34.08 269 ARG B C 1
ATOM 7321 O O . ARG B 1 269 ? 7.123 -1.509 33.284 1.00 34.60 269 ARG B O 1
ATOM 7329 N N . ARG B 1 270 ? 8.539 -0.348 31.981 1.00 32.84 270 ARG B N 1
ATOM 7330 C CA . ARG B 1 270 ? 9.647 -0.424 32.922 1.00 35.96 270 ARG B CA 1
ATOM 7331 C C . ARG B 1 270 ? 9.660 0.795 33.841 1.00 33.66 270 ARG B C 1
ATOM 7332 O O . ARG B 1 270 ? 9.268 1.895 33.445 1.00 35.91 270 ARG B O 1
ATOM 7340 N N . VAL B 1 271 ? 10.122 0.591 35.069 1.00 34.56 271 VAL B N 1
ATOM 7341 C CA . VAL B 1 271 ? 10.216 1.665 36.042 1.00 37.35 271 VAL B CA 1
ATOM 7342 C C . VAL B 1 271 ? 11.633 2.227 36.051 1.00 36.47 271 VAL B C 1
ATOM 7343 O O . VAL B 1 271 ? 12.555 1.676 35.455 1.00 33.10 271 VAL B O 1
ATOM 7347 N N . GLU B 1 272 ? 11.807 3.349 36.734 1.00 34.92 272 GLU B N 1
ATOM 7348 C CA . GLU B 1 272 ? 13.048 4.111 36.666 1.00 38.20 272 GLU B CA 1
ATOM 7349 C C . GLU B 1 272 ? 14.204 3.331 37.288 1.00 35.68 272 GLU B C 1
ATOM 7350 O O . GLU B 1 272 ? 14.032 2.584 38.258 1.00 31.07 272 GLU B O 1
ATOM 7356 N N . THR B 1 273 ? 15.391 3.515 36.708 1.00 31.85 273 THR B N 1
ATOM 7357 C CA . THR B 1 273 ? 16.615 2.901 37.214 1.00 33.46 273 THR B CA 1
ATOM 7358 C C . THR B 1 273 ? 16.743 3.110 38.715 1.00 36.08 273 THR B C 1
ATOM 7359 O O . THR B 1 273 ? 16.657 4.236 39.212 1.00 36.93 273 THR B O 1
ATOM 7363 N N . GLY B 1 274 ? 16.920 2.011 39.436 1.00 39.80 274 GLY B N 1
ATOM 7364 C CA . GLY B 1 274 ? 17.171 2.061 40.853 1.00 36.88 274 GLY B CA 1
ATOM 7365 C C . GLY B 1 274 ? 15.951 1.975 41.736 1.00 39.68 274 GLY B C 1
ATOM 7366 O O . GLY B 1 274 ? 16.102 1.976 42.963 1.00 39.37 274 GLY B O 1
ATOM 7367 N N . THR B 1 275 ? 14.748 1.889 41.165 1.00 37.61 275 THR B N 1
ATOM 7368 C CA . THR B 1 275 ? 13.521 1.975 41.945 1.00 38.67 275 THR B CA 1
ATOM 7369 C C . THR B 1 275 ? 12.708 0.680 41.938 1.00 38.73 275 THR B C 1
ATOM 7370 O O . THR B 1 275 ? 11.518 0.720 42.256 1.00 34.77 275 THR B O 1
ATOM 7374 N N . LEU B 1 276 ? 13.314 -0.465 41.579 1.00 34.55 276 LEU B N 1
ATOM 7375 C CA . LEU B 1 276 ? 12.543 -1.705 41.485 1.00 32.12 276 LEU B CA 1
ATOM 7376 C C . LEU B 1 276 ? 11.920 -2.064 42.821 1.00 32.33 276 LEU B C 1
ATOM 7377 O O . LEU B 1 276 ? 10.719 -2.348 42.899 1.00 31.77 276 LEU B O 1
ATOM 7382 N N . ALA B 1 277 ? 12.741 -2.144 43.873 1.00 31.57 277 ALA B N 1
ATOM 7383 C CA . ALA B 1 277 ? 12.204 -2.505 45.179 1.00 34.18 277 ALA B CA 1
ATOM 7384 C C . ALA B 1 277 ? 11.272 -1.415 45.701 1.00 37.66 277 ALA B C 1
ATOM 7385 O O . ALA B 1 277 ? 10.269 -1.720 46.366 1.00 37.13 277 ALA B O 1
ATOM 7387 N N . ASP B 1 278 ? 11.571 -0.150 45.376 1.00 36.21 278 ASP B N 1
ATOM 7388 C CA . ASP B 1 278 ? 10.676 0.956 45.724 1.00 40.55 278 ASP B CA 1
ATOM 7389 C C . ASP B 1 278 ? 9.302 0.776 45.099 1.00 41.06 278 ASP B C 1
ATOM 7390 O O . ASP B 1 278 ? 8.279 0.923 45.778 1.00 39.00 278 ASP B O 1
ATOM 7395 N N . GLU B 1 279 ? 9.250 0.479 43.794 1.00 36.11 279 GLU B N 1
ATOM 7396 C CA . GLU B 1 279 ? 7.942 0.324 43.161 1.00 39.60 279 GLU B CA 1
ATOM 7397 C C . GLU B 1 279 ? 7.223 -0.924 43.662 1.00 38.67 279 GLU B C 1
ATOM 7398 O O . GLU B 1 279 ? 5.990 -0.932 43.781 1.00 35.96 279 GLU B O 1
ATOM 7404 N N . PHE B 1 280 ? 7.976 -1.967 43.997 1.00 37.04 280 PHE B N 1
ATOM 7405 C CA . PHE B 1 280 ? 7.391 -3.137 44.641 1.00 36.81 280 PHE B CA 1
ATOM 7406 C C . PHE B 1 280 ? 6.824 -2.776 46.009 1.00 36.35 280 PHE B C 1
ATOM 7407 O O . PHE B 1 280 ? 5.702 -3.172 46.359 1.00 33.24 280 PHE B O 1
ATOM 7415 N N . ALA B 1 281 ? 7.604 -2.035 46.805 1.00 35.54 281 ALA B N 1
ATOM 7416 C CA . ALA B 1 281 ? 7.149 -1.617 48.130 1.00 38.73 281 ALA B CA 1
ATOM 7417 C C . ALA B 1 281 ? 5.915 -0.729 48.040 1.00 37.99 281 ALA B C 1
ATOM 7418 O O . ALA B 1 281 ? 5.036 -0.790 48.903 1.00 40.76 281 ALA B O 1
ATOM 7420 N N . LYS B 1 282 ? 5.844 0.127 47.021 1.00 36.50 282 LYS B N 1
ATOM 7421 C CA . LYS B 1 282 ? 4.652 0.948 46.856 1.00 40.93 282 LYS B CA 1
ATOM 7422 C C . LYS B 1 282 ? 3.414 0.083 46.696 1.00 41.32 282 LYS B C 1
ATOM 7423 O O . LYS B 1 282 ? 2.373 0.363 47.303 1.00 36.45 282 LYS B O 1
ATOM 7429 N N . ASP B 1 283 ? 3.510 -0.985 45.895 1.00 35.56 283 ASP B N 1
ATOM 7430 C CA . ASP B 1 283 ? 2.360 -1.856 45.694 1.00 39.34 283 ASP B CA 1
ATOM 7431 C C . ASP B 1 283 ? 2.035 -2.639 46.957 1.00 38.92 283 ASP B C 1
ATOM 7432 O O . ASP B 1 283 ? 0.860 -2.895 47.241 1.00 40.05 283 ASP B O 1
ATOM 7437 N N . VAL B 1 284 ? 3.057 -3.036 47.722 1.00 37.82 284 VAL B N 1
ATOM 7438 C CA . VAL B 1 284 ? 2.808 -3.706 48.995 1.00 38.62 284 VAL B CA 1
ATOM 7439 C C . VAL B 1 284 ? 2.070 -2.764 49.938 1.00 41.90 284 VAL B C 1
ATOM 7440 O O . VAL B 1 284 ? 1.047 -3.122 50.526 1.00 42.67 284 VAL B O 1
ATOM 7444 N N . ALA B 1 285 ? 2.558 -1.527 50.054 1.00 43.24 285 ALA B N 1
ATOM 7445 C CA . ALA B 1 285 ? 1.977 -0.580 51.001 1.00 42.99 285 ALA B CA 1
ATOM 7446 C C . ALA B 1 285 ? 0.557 -0.195 50.612 1.00 43.68 285 ALA B C 1
ATOM 7447 O O . ALA B 1 285 ? -0.296 -0.005 51.483 1.00 49.00 285 ALA B O 1
ATOM 7449 N N . ALA B 1 286 ? 0.278 -0.068 49.321 1.00 42.61 286 ALA B N 1
ATOM 7450 C CA . ALA B 1 286 ? -1.042 0.369 48.893 1.00 40.82 286 ALA B CA 1
ATOM 7451 C C . ALA B 1 286 ? -2.070 -0.749 48.904 1.00 45.97 286 ALA B C 1
ATOM 7452 O O . ALA B 1 286 ? -3.243 -0.488 48.611 1.00 51.55 286 ALA B O 1
ATOM 7454 N N . GLY B 1 287 ? -1.670 -1.977 49.231 1.00 45.30 287 GLY B N 1
ATOM 7455 C CA . GLY B 1 287 ? -2.597 -3.086 49.187 1.00 42.25 287 GLY B CA 1
ATOM 7456 C C . GLY B 1 287 ? -2.917 -3.561 47.795 1.00 44.50 287 GLY B C 1
ATOM 7457 O O . GLY B 1 287 ? -3.914 -4.269 47.602 1.00 47.68 287 GLY B O 1
ATOM 7458 N N . THR B 1 288 ? -2.079 -3.222 46.815 1.00 44.68 288 THR B N 1
ATOM 7459 C CA . THR B 1 288 ? -2.321 -3.559 45.420 1.00 45.04 288 THR B CA 1
ATOM 7460 C C . THR B 1 288 ? -1.293 -4.546 44.854 1.00 42.80 288 THR B C 1
ATOM 7461 O O . THR B 1 288 ? -1.069 -4.585 43.640 1.00 39.74 288 THR B O 1
ATOM 7465 N N . LEU B 1 289 ? -0.665 -5.354 45.702 1.00 41.08 289 LEU B N 1
ATOM 7466 C CA . LEU B 1 289 ? 0.253 -6.372 45.187 1.00 39.15 289 LEU B CA 1
ATOM 7467 C C . LEU B 1 289 ? -0.548 -7.445 44.452 1.00 39.59 289 LEU B C 1
ATOM 7468 O O . LEU B 1 289 ? -1.574 -7.908 44.968 1.00 43.49 289 LEU B O 1
ATOM 7473 N N . PRO B 1 290 ? -0.134 -7.849 43.241 1.00 37.53 290 PRO B N 1
ATOM 7474 C CA . PRO B 1 290 ? -0.894 -8.865 42.495 1.00 33.12 290 PRO B CA 1
ATOM 7475 C C . PRO B 1 290 ? -0.781 -10.250 43.088 1.00 35.75 290 PRO B C 1
ATOM 7476 O O . PRO B 1 290 ? -0.029 -10.492 44.040 1.00 34.22 290 PRO B O 1
ATOM 7480 N N . GLU B 1 291 ? -1.523 -11.182 42.497 1.00 39.15 291 GLU B N 1
ATOM 7481 C CA . GLU B 1 291 ? -1.380 -12.579 42.888 1.00 38.63 291 GLU B CA 1
ATOM 7482 C C . GLU B 1 291 ? -0.011 -13.127 42.487 1.00 35.80 291 GLU B C 1
ATOM 7483 O O . GLU B 1 291 ? 0.606 -13.874 43.255 1.00 36.46 291 GLU B O 1
ATOM 7489 N N . VAL B 1 292 ? 0.508 -12.723 41.322 1.00 34.57 292 VAL B N 1
ATOM 7490 C CA . VAL B 1 292 ? 1.770 -13.245 40.800 1.00 34.29 292 VAL B CA 1
ATOM 7491 C C . VAL B 1 292 ? 2.672 -12.075 40.416 1.00 32.66 292 VAL B C 1
ATOM 7492 O O . VAL B 1 292 ? 2.322 -11.285 39.536 1.00 33.46 292 VAL B O 1
ATOM 7496 N N . SER B 1 293 ? 3.833 -11.969 41.058 1.00 29.96 293 SER B N 1
ATOM 7497 C CA . SER B 1 293 ? 4.794 -10.913 40.758 1.00 33.49 293 SER B CA 1
ATOM 7498 C C . SER B 1 293 ? 6.099 -11.507 40.226 1.00 31.03 293 SER B C 1
ATOM 7499 O O . SER B 1 293 ? 6.710 -12.365 40.873 1.00 30.01 293 SER B O 1
ATOM 7502 N N . TYR B 1 294 ? 6.509 -11.058 39.036 1.00 36.74 294 TYR B N 1
ATOM 7503 C CA . TYR B 1 294 ? 7.813 -11.386 38.459 1.00 30.91 294 TYR B CA 1
ATOM 7504 C C . TYR B 1 294 ? 8.746 -10.212 38.747 1.00 28.78 294 TYR B C 1
ATOM 7505 O O . TYR B 1 294 ? 8.513 -9.105 38.257 1.00 31.14 294 TYR B O 1
ATOM 7514 N N . LEU B 1 295 ? 9.802 -10.440 39.530 1.00 27.42 295 LEU B N 1
ATOM 7515 C CA . LEU B 1 295 ? 10.816 -9.412 39.769 1.00 28.26 295 LEU B CA 1
ATOM 7516 C C . LEU B 1 295 ? 11.997 -9.663 38.843 1.00 31.35 295 LEU B C 1
ATOM 7517 O O . LEU B 1 295 ? 12.610 -10.735 38.906 1.00 29.95 295 LEU B O 1
ATOM 7522 N N . VAL B 1 296 ? 12.309 -8.689 37.986 1.00 31.31 296 VAL B N 1
ATOM 7523 C CA . VAL B 1 296 ? 13.412 -8.817 37.025 1.00 29.92 296 VAL B CA 1
ATOM 7524 C C . VAL B 1 296 ? 14.414 -7.686 37.227 1.00 29.46 296 VAL B C 1
ATOM 7525 O O . VAL B 1 296 ? 14.263 -6.603 36.649 1.00 28.66 296 VAL B O 1
ATOM 7529 N N . PRO B 1 297 ? 15.455 -7.902 38.020 1.00 29.79 297 PRO B N 1
ATOM 7530 C CA . PRO B 1 297 ? 16.375 -6.810 38.359 1.00 27.32 297 PRO B CA 1
ATOM 7531 C C . PRO B 1 297 ? 17.229 -6.383 37.172 1.00 32.66 297 PRO B C 1
ATOM 7532 O O . PRO B 1 297 ? 17.298 -7.032 36.125 1.00 30.98 297 PRO B O 1
ATOM 7536 N N . SER B 1 298 ? 17.892 -5.250 37.356 1.00 32.25 298 SER B N 1
ATOM 7537 C CA . SER B 1 298 ? 18.800 -4.747 36.343 1.00 33.28 298 SER B CA 1
ATOM 7538 C C . SER B 1 298 ? 20.039 -5.635 36.237 1.00 31.73 298 SER B C 1
ATOM 7539 O O . SER B 1 298 ? 20.268 -6.538 37.050 1.00 30.08 298 SER B O 1
ATOM 7542 N N . ALA B 1 299 ? 20.851 -5.353 35.211 1.00 31.88 299 ALA B N 1
ATOM 7543 C CA . ALA B 1 299 ? 22.101 -6.083 35.024 1.00 29.70 299 ALA B CA 1
ATOM 7544 C C . ALA B 1 299 ? 22.972 -5.999 36.266 1.00 27.99 299 ALA B C 1
ATOM 7545 O O . ALA B 1 299 ? 23.421 -7.025 36.791 1.00 27.01 299 ALA B O 1
ATOM 7547 N N . VAL B 1 300 ? 23.215 -4.783 36.761 1.00 24.98 300 VAL B N 1
ATOM 7548 C CA . VAL B 1 300 ? 24.082 -4.619 37.917 1.00 25.40 300 VAL B CA 1
ATOM 7549 C C . VAL B 1 300 ? 23.511 -5.281 39.181 1.00 25.28 300 VAL B C 1
ATOM 7550 O O . VAL B 1 300 ? 24.270 -5.586 40.105 1.00 25.16 300 VAL B O 1
ATOM 7554 N N . ASP B 1 301 ? 22.200 -5.533 39.243 1.00 23.72 301 ASP B N 1
ATOM 7555 C CA . ASP B 1 301 ? 21.592 -6.142 40.429 1.00 27.59 301 ASP B CA 1
ATOM 7556 C C . ASP B 1 301 ? 21.298 -7.632 40.269 1.00 28.34 301 ASP B C 1
ATOM 7557 O O . ASP B 1 301 ? 20.815 -8.244 41.223 1.00 27.03 301 ASP B O 1
ATOM 7562 N N . SER B 1 302 ? 21.613 -8.236 39.109 1.00 27.59 302 SER B N 1
ATOM 7563 C CA . SER B 1 302 ? 21.151 -9.578 38.753 1.00 28.79 302 SER B CA 1
ATOM 7564 C C . SER B 1 302 ? 21.979 -10.712 39.344 1.00 25.88 302 SER B C 1
ATOM 7565 O O . SER B 1 302 ? 21.560 -11.865 39.226 1.00 28.22 302 SER B O 1
ATOM 7568 N N . GLU B 1 303 ? 23.129 -10.417 39.946 1.00 23.81 303 GLU B N 1
ATOM 7569 C CA . GLU B 1 303 ? 24.128 -11.388 40.388 1.00 25.68 303 GLU B CA 1
ATOM 7570 C C . GLU B 1 303 ? 24.919 -12.018 39.240 1.00 23.66 303 GLU B C 1
ATOM 7571 O O . GLU B 1 303 ? 25.856 -12.779 39.499 1.00 25.36 303 GLU B O 1
ATOM 7577 N N . HIS B 1 304 ? 24.591 -11.706 37.990 1.00 25.53 304 HIS B N 1
ATOM 7578 C CA . HIS B 1 304 ? 25.328 -12.288 36.863 1.00 26.76 304 HIS B CA 1
ATOM 7579 C C . HIS B 1 304 ? 26.813 -11.916 36.925 1.00 26.09 304 HIS B C 1
ATOM 7580 O O . HIS B 1 304 ? 27.144 -10.729 37.046 1.00 27.74 304 HIS B O 1
ATOM 7587 N N . PRO B 1 305 ? 27.734 -12.885 36.834 1.00 26.03 305 PRO B N 1
ATOM 7588 C CA . PRO B 1 305 ? 29.159 -12.560 37.042 1.00 25.92 305 PRO B CA 1
ATOM 7589 C C . PRO B 1 305 ? 29.771 -11.634 35.989 1.00 28.70 305 PRO B C 1
ATOM 7590 O O . PRO B 1 305 ? 30.885 -11.139 36.207 1.00 27.60 305 PRO B O 1
ATOM 7594 N N . SER B 1 306 ? 29.113 -11.346 34.878 1.00 24.47 306 SER B N 1
ATOM 7595 C CA . SER B 1 306 ? 29.762 -10.398 33.984 1.00 29.97 306 SER B CA 1
ATOM 7596 C C . SER B 1 306 ? 29.296 -8.959 34.197 1.00 31.05 306 SER B C 1
ATOM 7597 O O . SER B 1 306 ? 29.906 -8.043 33.626 1.00 31.13 306 SER B O 1
ATOM 7600 N N . VAL B 1 307 ? 28.305 -8.721 35.073 1.00 23.94 307 VAL B N 1
ATOM 7601 C CA . VAL B 1 307 ? 27.761 -7.378 35.251 1.00 27.39 307 VAL B CA 1
ATOM 7602 C C . VAL B 1 307 ? 27.478 -7.044 36.710 1.00 27.34 307 VAL B C 1
ATOM 7603 O O . VAL B 1 307 ? 27.227 -5.882 37.028 1.00 26.05 307 VAL B O 1
ATOM 7607 N N . SER B 1 308 ? 27.513 -8.037 37.604 1.00 28.56 308 SER B N 1
ATOM 7608 C CA . SER B 1 308 ? 26.997 -7.840 38.961 1.00 24.45 308 SER B CA 1
ATOM 7609 C C . SER B 1 308 ? 27.943 -8.442 40.001 1.00 24.61 308 SER B C 1
ATOM 7610 O O . SER B 1 308 ? 29.159 -8.454 39.787 1.00 25.97 308 SER B O 1
ATOM 7613 N N . SER B 1 309 ? 27.408 -8.923 41.120 1.00 23.08 309 SER B N 1
ATOM 7614 C CA . SER B 1 309 ? 28.188 -9.515 42.204 1.00 21.90 309 SER B CA 1
ATOM 7615 C C . SER B 1 309 ? 27.219 -10.131 43.222 1.00 26.57 309 SER B C 1
ATOM 7616 O O . SER B 1 309 ? 26.022 -9.806 43.222 1.00 25.45 309 SER B O 1
ATOM 7619 N N . PRO B 1 310 ? 27.720 -11.016 44.092 1.00 27.48 310 PRO B N 1
ATOM 7620 C CA . PRO B 1 310 ? 26.886 -11.488 45.214 1.00 27.47 310 PRO B CA 1
ATOM 7621 C C . PRO B 1 310 ? 26.375 -10.362 46.109 1.00 29.26 310 PRO B C 1
ATOM 7622 O O . PRO B 1 310 ? 25.197 -10.375 46.478 1.00 25.97 310 PRO B O 1
ATOM 7626 N N . ILE B 1 311 ? 27.212 -9.377 46.448 1.00 28.91 311 ILE B N 1
ATOM 7627 C CA . ILE B 1 311 ? 26.758 -8.311 47.338 1.00 27.22 311 ILE B CA 1
ATOM 7628 C C . ILE B 1 311 ? 25.745 -7.398 46.637 1.00 32.66 311 ILE B C 1
ATOM 7629 O O . ILE B 1 311 ? 24.825 -6.869 47.280 1.00 29.56 311 ILE B O 1
ATOM 7634 N N . HIS B 1 312 ? 25.882 -7.188 45.323 1.00 29.75 312 HIS B N 1
ATOM 7635 C CA . HIS B 1 312 ? 24.855 -6.432 44.610 1.00 28.75 312 HIS B CA 1
ATOM 7636 C C . HIS B 1 312 ? 23.518 -7.136 44.701 1.00 28.09 312 HIS B C 1
ATOM 7637 O O . HIS B 1 312 ? 22.470 -6.495 44.835 1.00 26.71 312 HIS B O 1
ATOM 7644 N N . SER B 1 313 ? 23.535 -8.459 44.586 1.00 28.56 313 SER B N 1
ATOM 7645 C CA . SER B 1 313 ? 22.302 -9.227 44.656 1.00 28.57 313 SER B CA 1
ATOM 7646 C C . SER B 1 313 ? 21.752 -9.255 46.075 1.00 29.83 313 SER B C 1
ATOM 7647 O O . SER B 1 313 ? 20.550 -9.069 46.280 1.00 27.22 313 SER B O 1
ATOM 7650 N N . ALA B 1 314 ? 22.619 -9.509 47.065 1.00 26.76 314 ALA B N 1
ATOM 7651 C CA . ALA B 1 314 ? 22.171 -9.506 48.453 1.00 31.71 314 ALA B CA 1
ATOM 7652 C C . ALA B 1 314 ? 21.515 -8.181 48.796 1.00 30.62 314 ALA B C 1
ATOM 7653 O O . ALA B 1 314 ? 20.533 -8.144 49.546 1.00 28.12 314 ALA B O 1
ATOM 7655 N N . THR B 1 315 ? 22.036 -7.079 48.234 1.00 29.74 315 THR B N 1
ATOM 7656 C CA . THR B 1 315 ? 21.480 -5.760 48.520 1.00 28.80 315 THR B CA 1
ATOM 7657 C C . THR B 1 315 ? 20.041 -5.655 48.030 1.00 33.31 315 THR B C 1
ATOM 7658 O O . THR B 1 315 ? 19.148 -5.254 48.789 1.00 30.02 315 THR B O 1
ATOM 7662 N N . ILE B 1 316 ? 19.775 -6.061 46.779 1.00 28.40 316 ILE B N 1
ATOM 7663 C CA . ILE B 1 316 ? 18.403 -5.937 46.281 1.00 28.84 316 ILE B CA 1
ATOM 7664 C C . ILE B 1 316 ? 17.481 -6.989 46.908 1.00 31.21 316 ILE B C 1
ATOM 7665 O O . ILE B 1 316 ? 16.311 -6.704 47.178 1.00 32.91 316 ILE B O 1
ATOM 7670 N N . VAL B 1 317 ? 17.970 -8.212 47.154 1.00 29.07 317 VAL B N 1
ATOM 7671 C CA . VAL B 1 317 ? 17.116 -9.212 47.812 1.00 27.71 317 VAL B CA 1
ATOM 7672 C C . VAL B 1 317 ? 16.632 -8.683 49.165 1.00 32.50 317 VAL B C 1
ATOM 7673 O O . VAL B 1 317 ? 15.439 -8.759 49.499 1.00 27.75 317 VAL B O 1
ATOM 7677 N N . TYR B 1 318 ? 17.556 -8.121 49.957 1.00 30.10 318 TYR B N 1
ATOM 7678 C CA . TYR B 1 318 ? 17.185 -7.576 51.254 1.00 30.76 318 TYR B CA 1
ATOM 7679 C C . TYR B 1 318 ? 16.139 -6.473 51.128 1.00 30.94 318 TYR B C 1
ATOM 7680 O O . TYR B 1 318 ? 15.247 -6.369 51.971 1.00 31.21 318 TYR B O 1
ATOM 7689 N N . LYS B 1 319 ? 16.253 -5.606 50.111 1.00 32.42 319 LYS B N 1
ATOM 7690 C CA . LYS B 1 319 ? 15.269 -4.535 49.972 1.00 33.10 319 LYS B CA 1
ATOM 7691 C C . LYS B 1 319 ? 13.900 -5.102 49.635 1.00 33.52 319 LYS B C 1
ATOM 7692 O O . LYS B 1 319 ? 12.877 -4.578 50.085 1.00 35.52 319 LYS B O 1
ATOM 7698 N N . VAL B 1 320 ? 13.861 -6.180 48.853 1.00 28.38 320 VAL B N 1
ATOM 7699 C CA . VAL B 1 320 ? 12.586 -6.791 48.497 1.00 30.40 320 VAL B CA 1
ATOM 7700 C C . VAL B 1 320 ? 11.925 -7.407 49.726 1.00 32.70 320 VAL B C 1
ATOM 7701 O O . VAL B 1 320 ? 10.734 -7.204 49.972 1.00 32.98 320 VAL B O 1
ATOM 7705 N N . LEU B 1 321 ? 12.686 -8.172 50.513 1.00 29.60 321 LEU B N 1
ATOM 7706 C CA . LEU B 1 321 ? 12.117 -8.808 51.691 1.00 34.95 321 LEU B CA 1
ATOM 7707 C C . LEU B 1 321 ? 11.775 -7.770 52.754 1.00 39.04 321 LEU B C 1
ATOM 7708 O O . LEU B 1 321 ? 10.837 -7.965 53.532 1.00 39.29 321 LEU B O 1
ATOM 7713 N N . ASP B 1 322 ? 12.514 -6.657 52.785 1.00 39.67 322 ASP B N 1
ATOM 7714 C CA . ASP B 1 322 ? 12.232 -5.603 53.753 1.00 39.96 322 ASP B CA 1
ATOM 7715 C C . ASP B 1 322 ? 10.905 -4.924 53.449 1.00 42.23 322 ASP B C 1
ATOM 7716 O O . ASP B 1 322 ? 10.122 -4.653 54.363 1.00 44.35 322 ASP B O 1
ATOM 7721 N N . ALA B 1 323 ? 10.635 -4.656 52.168 1.00 38.92 323 ALA B N 1
ATOM 7722 C CA . ALA B 1 323 ? 9.348 -4.099 51.764 1.00 39.63 323 ALA B CA 1
ATOM 7723 C C . ALA B 1 323 ? 8.192 -4.970 52.237 1.00 41.55 323 ALA B C 1
ATOM 7724 O O . ALA B 1 323 ? 7.168 -4.460 52.709 1.00 44.17 323 ALA B O 1
ATOM 7726 N N . LEU B 1 324 ? 8.330 -6.292 52.109 1.00 43.08 324 LEU B N 1
ATOM 7727 C CA . LEU B 1 324 ? 7.268 -7.185 52.556 1.00 40.48 324 LEU B CA 1
ATOM 7728 C C . LEU B 1 324 ? 7.130 -7.168 54.070 1.00 39.74 324 LEU B C 1
ATOM 7729 O O . LEU B 1 324 ? 6.012 -7.183 54.596 1.00 44.51 324 LEU B O 1
ATOM 7734 N N . GLY B 1 325 ? 8.252 -7.172 54.790 1.00 41.69 325 GLY B N 1
ATOM 7735 C CA . GLY B 1 325 ? 8.181 -7.221 56.239 1.00 46.75 325 GLY B CA 1
ATOM 7736 C C . GLY B 1 325 ? 7.586 -5.962 56.826 1.00 42.30 325 GLY B C 1
ATOM 7737 O O . GLY B 1 325 ? 6.973 -6.002 57.894 1.00 48.48 325 GLY B O 1
ATOM 7738 N N . LYS B 1 326 ? 7.737 -4.837 56.126 1.00 42.78 326 LYS B N 1
ATOM 7739 C CA . LYS B 1 326 ? 7.178 -3.570 56.571 1.00 44.21 326 LYS B CA 1
ATOM 7740 C C . LYS B 1 326 ? 5.658 -3.583 56.628 1.00 45.42 326 LYS B C 1
ATOM 7741 O O . LYS B 1 326 ? 5.068 -2.664 57.209 1.00 49.65 326 LYS B O 1
ATOM 7747 N N . HIS B 1 327 ? 5.006 -4.576 56.023 1.00 43.05 327 HIS B N 1
ATOM 7748 C CA . HIS B 1 327 ? 3.551 -4.695 56.061 1.00 43.61 327 HIS B CA 1
ATOM 7749 C C . HIS B 1 327 ? 3.186 -6.124 56.423 1.00 42.16 327 HIS B C 1
ATOM 7750 O O . HIS B 1 327 ? 2.944 -6.968 55.549 1.00 42.39 327 HIS B O 1
ATOM 7757 N N . PRO B 1 328 ? 3.142 -6.424 57.721 1.00 46.34 328 PRO B N 1
ATOM 7758 C CA . PRO B 1 328 ? 2.780 -7.778 58.172 1.00 44.63 328 PRO B CA 1
ATOM 7759 C C . PRO B 1 328 ? 1.520 -8.346 57.536 1.00 44.54 328 PRO B C 1
ATOM 7760 O O . PRO B 1 328 ? 1.484 -9.551 57.265 1.00 44.10 328 PRO B O 1
ATOM 7764 N N . ASP B 1 329 ? 0.495 -7.525 57.276 1.00 40.90 329 ASP B N 1
ATOM 7765 C CA . ASP B 1 329 ? -0.707 -8.032 56.611 1.00 42.65 329 ASP B CA 1
ATOM 7766 C C . ASP B 1 329 ? -0.378 -8.670 55.263 1.00 44.35 329 ASP B C 1
ATOM 7767 O O . ASP B 1 329 ? -0.926 -9.724 54.915 1.00 43.06 329 ASP B O 1
ATOM 7772 N N . VAL B 1 330 ? 0.510 -8.045 54.483 1.00 43.20 330 VAL B N 1
ATOM 7773 C CA . VAL B 1 330 ? 0.883 -8.632 53.202 1.00 42.18 330 VAL B CA 1
ATOM 7774 C C . VAL B 1 330 ? 1.846 -9.792 53.401 1.00 37.86 330 VAL B C 1
ATOM 7775 O O . VAL B 1 330 ? 1.673 -10.863 52.802 1.00 37.23 330 VAL B O 1
ATOM 7779 N N . TRP B 1 331 ? 2.854 -9.614 54.262 1.00 36.40 331 TRP B N 1
ATOM 7780 C CA . TRP B 1 331 ? 3.842 -10.668 54.466 1.00 34.88 331 TRP B CA 1
ATOM 7781 C C . TRP B 1 331 ? 3.187 -11.989 54.828 1.00 39.84 331 TRP B C 1
ATOM 7782 O O . TRP B 1 331 ? 3.577 -13.045 54.310 1.00 34.18 331 TRP B O 1
ATOM 7793 N N . ARG B 1 332 ? 2.182 -11.957 55.715 1.00 38.54 332 ARG B N 1
ATOM 7794 C CA . ARG B 1 332 ? 1.622 -13.196 56.244 1.00 35.04 332 ARG B CA 1
ATOM 7795 C C . ARG B 1 332 ? 0.886 -14.013 55.192 1.00 32.58 332 ARG B C 1
ATOM 7796 O O . ARG B 1 332 ? 0.529 -15.162 55.467 1.00 34.17 332 ARG B O 1
ATOM 7804 N N . HIS B 1 333 ? 0.653 -13.469 54.004 1.00 34.85 333 HIS B N 1
ATOM 7805 C CA . HIS B 1 333 ? 0.006 -14.223 52.935 1.00 39.95 333 HIS B CA 1
ATOM 7806 C C . HIS B 1 333 ? 0.852 -14.272 51.659 1.00 39.52 333 HIS B C 1
ATOM 7807 O O . HIS B 1 333 ? 0.316 -14.452 50.559 1.00 34.23 333 HIS B O 1
ATOM 7814 N N . THR B 1 334 ? 2.174 -14.141 51.792 1.00 38.19 334 THR B N 1
ATOM 7815 C CA . THR B 1 334 ? 3.074 -14.056 50.646 1.00 38.60 334 THR B CA 1
ATOM 7816 C C . THR B 1 334 ? 4.117 -15.167 50.687 1.00 35.11 334 THR B C 1
ATOM 7817 O O . THR B 1 334 ? 4.744 -15.401 51.726 1.00 36.65 334 THR B O 1
ATOM 7821 N N . ALA B 1 335 ? 4.307 -15.836 49.549 1.00 36.28 335 ALA B N 1
ATOM 7822 C CA . ALA B 1 335 ? 5.409 -16.768 49.322 1.00 33.03 335 ALA B CA 1
ATOM 7823 C C . ALA B 1 335 ? 6.390 -16.166 48.317 1.00 31.26 335 ALA B C 1
ATOM 7824 O O . ALA B 1 335 ? 5.984 -15.792 47.212 1.00 30.47 335 ALA B O 1
ATOM 7826 N N . VAL B 1 336 ? 7.672 -16.090 48.695 1.00 29.78 336 VAL B N 1
ATOM 7827 C CA . VAL B 1 336 ? 8.751 -15.573 47.847 1.00 30.30 336 VAL B CA 1
ATOM 7828 C C . VAL B 1 336 ? 9.661 -16.726 47.415 1.00 33.83 336 VAL B C 1
ATOM 7829 O O . VAL B 1 336 ? 10.224 -17.434 48.260 1.00 30.32 336 VAL B O 1
ATOM 7833 N N . PHE B 1 337 ? 9.821 -16.903 46.101 1.00 30.78 337 PHE B N 1
ATOM 7834 C CA . PHE B 1 337 ? 10.733 -17.898 45.542 1.00 29.85 337 PHE B CA 1
ATOM 7835 C C . PHE B 1 337 ? 11.966 -17.172 45.014 1.00 31.92 337 PHE B C 1
ATOM 7836 O O . PHE B 1 337 ? 11.855 -16.343 44.099 1.00 29.19 337 PHE B O 1
ATOM 7844 N N . ILE B 1 338 ? 13.126 -17.451 45.603 1.00 28.69 338 ILE B N 1
ATOM 7845 C CA . ILE B 1 338 ? 14.389 -16.878 45.151 1.00 29.86 338 ILE B CA 1
ATOM 7846 C C . ILE B 1 338 ? 15.221 -17.993 44.544 1.00 30.65 338 ILE B C 1
ATOM 7847 O O . ILE B 1 338 ? 15.596 -18.939 45.245 1.00 31.04 338 ILE B O 1
ATOM 7852 N N . ASN B 1 339 ? 15.524 -17.880 43.249 1.00 26.53 339 ASN B N 1
ATOM 7853 C CA . ASN B 1 339 ? 16.275 -18.923 42.556 1.00 28.85 339 ASN B CA 1
ATOM 7854 C C . ASN B 1 339 ? 17.173 -18.284 41.501 1.00 28.61 339 ASN B C 1
ATOM 7855 O O . ASN B 1 339 ? 17.269 -17.056 41.398 1.00 27.02 339 ASN B O 1
ATOM 7860 N N . TYR B 1 340 ? 17.847 -19.145 40.723 1.00 28.61 340 TYR B N 1
ATOM 7861 C CA . TYR B 1 340 ? 18.784 -18.747 39.682 1.00 27.71 340 TYR B CA 1
ATOM 7862 C C . TYR B 1 340 ? 18.388 -19.411 38.375 1.00 25.91 340 TYR B C 1
ATOM 7863 O O . TYR B 1 340 ? 17.798 -20.488 38.365 1.00 28.54 340 TYR B O 1
ATOM 7872 N N . ASP B 1 341 ? 18.693 -18.751 37.264 1.00 26.65 341 ASP B N 1
ATOM 7873 C CA . ASP B 1 341 ? 18.244 -19.274 35.978 1.00 26.99 341 ASP B CA 1
ATOM 7874 C C . ASP B 1 341 ? 19.069 -20.484 35.566 1.00 27.57 341 ASP B C 1
ATOM 7875 O O . ASP B 1 341 ? 18.535 -21.446 34.997 1.00 25.28 341 ASP B O 1
ATOM 7880 N N . GLU B 1 342 ? 20.364 -20.462 35.866 1.00 24.30 342 GLU B N 1
ATOM 7881 C CA . GLU B 1 342 ? 21.278 -21.519 35.464 1.00 29.00 342 GLU B CA 1
ATOM 7882 C C . GLU B 1 342 ? 22.519 -21.368 36.323 1.00 25.14 342 GLU B C 1
ATOM 7883 O O . GLU B 1 342 ? 22.677 -20.391 37.055 1.00 24.32 342 GLU B O 1
ATOM 7889 N N . ASN B 1 343 ? 23.421 -22.323 36.179 1.00 28.27 343 ASN B N 1
ATOM 7890 C CA . ASN B 1 343 ? 24.650 -22.397 36.954 1.00 26.37 343 ASN B CA 1
ATOM 7891 C C . ASN B 1 343 ? 25.842 -21.691 36.293 1.00 24.95 343 ASN B C 1
ATOM 7892 O O . ASN B 1 343 ? 26.967 -21.831 36.784 1.00 26.48 343 ASN B O 1
ATOM 7897 N N . ASP B 1 344 ? 25.633 -20.956 35.204 1.00 28.28 344 ASP B N 1
ATOM 7898 C CA . ASP B 1 344 ? 26.731 -20.361 34.400 1.00 31.20 344 ASP B CA 1
ATOM 7899 C C . ASP B 1 344 ? 27.603 -21.530 33.940 1.00 31.52 344 ASP B C 1
ATOM 7900 O O . ASP B 1 344 ? 27.068 -22.562 33.497 1.00 30.78 344 ASP B O 1
ATOM 7905 N N . GLY B 1 345 ? 28.922 -21.445 34.047 1.00 27.88 345 GLY B N 1
ATOM 7906 C CA . GLY B 1 345 ? 29.727 -22.631 33.836 1.00 27.18 345 GLY B CA 1
ATOM 7907 C C . GLY B 1 345 ? 30.350 -23.105 35.130 1.00 27.81 345 GLY B C 1
ATOM 7908 O O . GLY B 1 345 ? 31.387 -23.778 35.126 1.00 22.54 345 GLY B O 1
ATOM 7909 N N . PHE B 1 346 ? 29.729 -22.765 36.258 1.00 24.16 346 PHE B N 1
ATOM 7910 C CA . PHE B 1 346 ? 30.301 -23.143 37.542 1.00 26.35 346 PHE B CA 1
ATOM 7911 C C . PHE B 1 346 ? 29.962 -24.595 37.851 1.00 27.21 346 PHE B C 1
ATOM 7912 O O . PHE B 1 346 ? 28.833 -25.047 37.622 1.00 24.67 346 PHE B O 1
ATOM 7920 N N . PHE B 1 347 ? 30.952 -25.311 38.380 1.00 22.01 347 PHE B N 1
ATOM 7921 C CA . PHE B 1 347 ? 30.796 -26.722 38.709 1.00 27.45 347 PHE B CA 1
ATOM 7922 C C . PHE B 1 347 ? 29.719 -26.933 39.780 1.00 30.52 347 PHE B C 1
ATOM 7923 O O . PHE B 1 347 ? 29.564 -26.117 40.695 1.00 23.83 347 PHE B O 1
ATOM 7931 N N . ASP B 1 348 ? 28.963 -28.031 39.641 1.00 25.34 348 ASP B N 1
ATOM 7932 C CA . ASP B 1 348 ? 28.169 -28.619 40.718 1.00 26.24 348 ASP B CA 1
ATOM 7933 C C . ASP B 1 348 ? 28.314 -30.134 40.648 1.00 26.89 348 ASP B C 1
ATOM 7934 O O . ASP B 1 348 ? 28.310 -30.711 39.557 1.00 25.46 348 ASP B O 1
ATOM 7939 N N . HIS B 1 349 ? 28.438 -30.778 41.810 1.00 26.47 349 HIS B N 1
ATOM 7940 C CA . HIS B 1 349 ? 28.844 -32.182 41.858 1.00 29.97 349 HIS B CA 1
ATOM 7941 C C . HIS B 1 349 ? 27.713 -33.176 41.609 1.00 31.59 349 HIS B C 1
ATOM 7942 O O . HIS B 1 349 ? 27.990 -34.367 41.441 1.00 30.85 349 HIS B O 1
ATOM 7949 N N . VAL B 1 350 ? 26.458 -32.743 41.549 1.00 28.25 350 VAL B N 1
ATOM 7950 C CA . VAL B 1 350 ? 25.319 -33.650 41.494 1.00 28.64 350 VAL B CA 1
ATOM 7951 C C . VAL B 1 350 ? 24.958 -33.864 40.019 1.00 30.88 350 VAL B C 1
ATOM 7952 O O . VAL B 1 350 ? 24.501 -32.908 39.373 1.00 29.44 350 VAL B O 1
ATOM 7956 N N . PRO B 1 351 ? 25.113 -35.065 39.474 1.00 32.42 351 PRO B N 1
ATOM 7957 C CA . PRO B 1 351 ? 24.672 -35.286 38.101 1.00 31.03 351 PRO B CA 1
ATOM 7958 C C . PRO B 1 351 ? 23.165 -35.147 38.030 1.00 31.38 351 PRO B C 1
ATOM 7959 O O . PRO B 1 351 ? 22.432 -35.742 38.837 1.00 33.68 351 PRO B O 1
ATOM 7963 N N . PRO B 1 352 ? 22.659 -34.346 37.097 1.00 29.53 352 PRO B N 1
ATOM 7964 C CA . PRO B 1 352 ? 21.224 -34.083 37.078 1.00 33.64 352 PRO B CA 1
ATOM 7965 C C . PRO B 1 352 ? 20.439 -35.306 36.642 1.00 35.87 352 PRO B C 1
ATOM 7966 O O . PRO B 1 352 ? 20.950 -36.160 35.896 1.00 36.87 352 PRO B O 1
ATOM 7970 N N . PRO B 1 353 ? 19.191 -35.440 37.092 1.00 35.68 353 PRO B N 1
ATOM 7971 C CA . PRO B 1 353 ? 18.269 -36.397 36.467 1.00 34.64 353 PRO B CA 1
ATOM 7972 C C . PRO B 1 353 ? 18.033 -35.994 35.025 1.00 40.36 353 PRO B C 1
ATOM 7973 O O . PRO B 1 353 ? 17.587 -34.878 34.740 1.00 38.90 353 PRO B O 1
ATOM 7977 N N . VAL B 1 354 ? 18.352 -36.889 34.103 1.00 39.47 354 VAL B N 1
ATOM 7978 C CA . VAL B 1 354 ? 18.218 -36.540 32.697 1.00 36.16 354 VAL B CA 1
ATOM 7979 C C . VAL B 1 354 ? 17.231 -37.480 32.031 1.00 40.23 354 VAL B C 1
ATOM 7980 O O . VAL B 1 354 ? 17.053 -38.632 32.443 1.00 37.96 354 VAL B O 1
ATOM 7984 N N . ALA B 1 355 ? 16.575 -36.966 30.998 1.00 39.62 355 ALA B N 1
ATOM 7985 C CA . ALA B 1 355 ? 15.703 -37.798 30.189 1.00 43.88 355 ALA B CA 1
ATOM 7986 C C . ALA B 1 355 ? 16.551 -38.792 29.403 1.00 44.04 355 ALA B C 1
ATOM 7987 O O . ALA B 1 355 ? 17.570 -38.419 28.815 1.00 38.81 355 ALA B O 1
ATOM 7989 N N . SER B 1 356 ? 16.160 -40.065 29.429 1.00 48.43 356 SER B N 1
ATOM 7990 C CA . SER B 1 356 ? 16.885 -41.065 28.667 1.00 49.83 356 SER B CA 1
ATOM 7991 C C . SER B 1 356 ? 16.549 -40.928 27.180 1.00 48.58 356 SER B C 1
ATOM 7992 O O . SER B 1 356 ? 15.533 -40.328 26.819 1.00 50.96 356 SER B O 1
ATOM 7995 N N . PRO B 1 357 ? 17.400 -41.472 26.285 1.00 51.90 357 PRO B N 1
ATOM 7996 C CA . PRO B 1 357 ? 17.147 -41.342 24.836 1.00 45.77 357 PRO B CA 1
ATOM 7997 C C . PRO B 1 357 ? 15.764 -41.778 24.356 1.00 45.11 357 PRO B C 1
ATOM 7998 O O . PRO B 1 357 ? 15.316 -41.315 23.304 1.00 48.49 357 PRO B O 1
ATOM 8002 N N . GLU B 1 358 ? 15.079 -42.651 25.100 1.00 47.30 358 GLU B N 1
ATOM 8003 C CA . GLU B 1 358 ? 13.699 -43.008 24.767 1.00 52.25 358 GLU B CA 1
ATOM 8004 C C . GLU B 1 358 ? 12.782 -41.793 24.818 1.00 50.51 358 GLU B C 1
ATOM 8005 O O . GLU B 1 358 ? 11.844 -41.679 24.020 1.00 48.60 358 GLU B O 1
ATOM 8011 N N . VAL B 1 359 ? 13.018 -40.891 25.770 1.00 49.32 359 VAL B N 1
ATOM 8012 C CA . VAL B 1 359 ? 12.201 -39.693 25.912 1.00 47.09 359 VAL B CA 1
ATOM 8013 C C . VAL B 1 359 ? 12.609 -38.686 24.841 1.00 47.90 359 VAL B C 1
ATOM 8014 O O . VAL B 1 359 ? 13.291 -37.694 25.128 1.00 49.05 359 VAL B O 1
ATOM 8018 N N . THR B 1 360 ? 12.192 -38.929 23.595 1.00 46.35 360 THR B N 1
ATOM 8019 C CA . THR B 1 360 ? 12.672 -38.109 22.487 1.00 49.12 360 THR B CA 1
ATOM 8020 C C . THR B 1 360 ? 12.190 -36.670 22.573 1.00 47.36 360 THR B C 1
ATOM 8021 O O . THR B 1 360 ? 12.783 -35.797 21.936 1.00 47.29 360 THR B O 1
ATOM 8025 N N . GLU B 1 361 ? 11.132 -36.398 23.335 1.00 46.40 361 GLU B N 1
ATOM 8026 C CA . GLU B 1 361 ? 10.714 -35.013 23.502 1.00 46.84 361 GLU B CA 1
ATOM 8027 C C . GLU B 1 361 ? 11.719 -34.192 24.306 1.00 45.67 361 GLU B C 1
ATOM 8028 O O . GLU B 1 361 ? 11.695 -32.962 24.229 1.00 42.76 361 GLU B O 1
ATOM 8034 N N . GLU B 1 362 ? 12.593 -34.832 25.080 1.00 44.43 362 GLU B N 1
ATOM 8035 C CA . GLU B 1 362 ? 13.595 -34.120 25.860 1.00 37.72 362 GLU B CA 1
ATOM 8036 C C . GLU B 1 362 ? 14.998 -34.486 25.401 1.00 35.97 362 GLU B C 1
ATOM 8037 O O . GLU B 1 362 ? 15.939 -34.586 26.191 1.00 34.55 362 GLU B O 1
ATOM 8043 N N . GLN B 1 363 ? 15.150 -34.655 24.095 1.00 39.05 363 GLN B N 1
ATOM 8044 C CA . GLN B 1 363 ? 16.433 -34.915 23.476 1.00 37.69 363 GLN B CA 1
ATOM 8045 C C . GLN B 1 363 ? 16.605 -33.934 22.332 1.00 37.46 363 GLN B C 1
ATOM 8046 O O . GLN B 1 363 ? 15.624 -33.554 21.683 1.00 39.01 363 GLN B O 1
ATOM 8052 N N . TRP B 1 364 ? 17.849 -33.511 22.115 1.00 33.31 364 TRP B N 1
ATOM 8053 C CA . TRP B 1 364 ? 18.220 -32.680 20.976 1.00 39.40 364 TRP B CA 1
ATOM 8054 C C . TRP B 1 364 ? 19.679 -32.956 20.657 1.00 36.92 364 TRP B C 1
ATOM 8055 O O . TRP B 1 364 ? 20.528 -32.841 21.545 1.00 35.22 364 TRP B O 1
ATOM 8066 N N . GLU B 1 365 ? 19.967 -33.340 19.410 1.00 40.85 365 GLU B N 1
ATOM 8067 C CA . GLU B 1 365 ? 21.345 -33.635 18.992 1.00 38.12 365 GLU B CA 1
ATOM 8068 C C . GLU B 1 365 ? 22.001 -34.670 19.903 1.00 38.44 365 GLU B C 1
ATOM 8069 O O . GLU B 1 365 ? 23.186 -34.575 20.232 1.00 42.92 365 GLU B O 1
ATOM 8075 N N . GLY B 1 366 ? 21.217 -35.650 20.352 1.00 40.47 366 GLY B N 1
ATOM 8076 C CA . GLY B 1 366 ? 21.750 -36.705 21.190 1.00 39.71 366 GLY B CA 1
ATOM 8077 C C . GLY B 1 366 ? 21.999 -36.340 22.634 1.00 43.61 366 GLY B C 1
ATOM 8078 O O . GLY B 1 366 ? 22.583 -37.145 23.369 1.00 45.30 366 GLY B O 1
ATOM 8079 N N . LYS B 1 367 ? 21.582 -35.161 23.073 1.00 42.87 367 LYS B N 1
ATOM 8080 C CA . LYS B 1 367 ? 21.803 -34.774 24.454 1.00 40.99 367 LYS B CA 1
ATOM 8081 C C . LYS B 1 367 ? 20.469 -34.460 25.119 1.00 36.84 367 LYS B C 1
ATOM 8082 O O . LYS B 1 367 ? 19.518 -34.045 24.443 1.00 34.84 367 LYS B O 1
ATOM 8088 N N . PRO B 1 368 ? 20.352 -34.678 26.429 1.00 36.00 368 PRO B N 1
ATOM 8089 C CA . PRO B 1 368 ? 19.095 -34.354 27.108 1.00 37.16 368 PRO B CA 1
ATOM 8090 C C . PRO B 1 368 ? 18.915 -32.846 27.218 1.00 35.72 368 PRO B C 1
ATOM 8091 O O . PRO B 1 368 ? 19.870 -32.107 27.466 1.00 32.79 368 PRO B O 1
ATOM 8095 N N . THR B 1 369 ? 17.681 -32.395 26.981 1.00 36.76 369 THR B N 1
ATOM 8096 C CA . THR B 1 369 ? 17.273 -31.016 27.214 1.00 34.68 369 THR B CA 1
ATOM 8097 C C . THR B 1 369 ? 16.652 -30.843 28.592 1.00 39.59 369 THR B C 1
ATOM 8098 O O . THR B 1 369 ? 16.021 -29.806 28.868 1.00 38.83 369 THR B O 1
ATOM 8102 N N . GLY B 1 370 ? 16.871 -31.818 29.479 1.00 32.37 370 GLY B N 1
ATOM 8103 C CA . GLY B 1 370 ? 16.032 -32.016 30.630 1.00 39.80 370 GLY B CA 1
ATOM 8104 C C . GLY B 1 370 ? 16.756 -32.197 31.942 1.00 43.48 370 GLY B C 1
ATOM 8105 O O . GLY B 1 370 ? 17.363 -33.234 32.222 1.00 41.04 370 GLY B O 1
ATOM 8106 N N . LEU B 1 371 ? 16.579 -31.169 32.766 1.00 46.07 371 LEU B N 1
ATOM 8107 C CA . LEU B 1 371 ? 17.210 -30.851 34.040 1.00 39.51 371 LEU B CA 1
ATOM 8108 C C . LEU B 1 371 ? 18.678 -30.547 33.803 1.00 36.89 371 LEU B C 1
ATOM 8109 O O . LEU B 1 371 ? 19.469 -31.426 33.442 1.00 30.94 371 LEU B O 1
ATOM 8114 N N . GLY B 1 372 ? 19.015 -29.264 33.942 1.00 30.79 372 GLY B N 1
ATOM 8115 C CA . GLY B 1 372 ? 20.389 -28.822 34.012 1.00 27.42 372 GLY B CA 1
ATOM 8116 C C . GLY B 1 372 ? 20.940 -29.007 35.413 1.00 26.64 372 GLY B C 1
ATOM 8117 O O . GLY B 1 372 ? 20.410 -29.770 36.224 1.00 26.62 372 GLY B O 1
ATOM 8118 N N . MET B 1 373 ? 22.036 -28.295 35.684 1.00 24.60 373 MET B N 1
ATOM 8119 C CA . MET B 1 373 ? 22.749 -28.345 36.950 1.00 22.64 373 MET B CA 1
ATOM 8120 C C . MET B 1 373 ? 21.920 -27.716 38.071 1.00 28.16 373 MET B C 1
ATOM 8121 O O . MET B 1 373 ? 21.092 -26.827 37.845 1.00 24.62 373 MET B O 1
ATOM 8126 N N . ARG B 1 374 ? 22.190 -28.151 39.298 1.00 27.04 374 ARG B N 1
ATOM 8127 C CA . ARG B 1 374 ? 21.519 -27.556 40.453 1.00 27.87 374 ARG B CA 1
ATOM 8128 C C . ARG B 1 374 ? 21.881 -26.083 40.567 1.00 28.65 374 ARG B C 1
ATOM 8129 O O . ARG B 1 374 ? 23.014 -25.685 40.283 1.00 23.72 374 ARG B O 1
ATOM 8137 N N . VAL B 1 375 ? 20.909 -25.278 40.997 1.00 30.32 375 VAL B N 1
ATOM 8138 C CA . VAL B 1 375 ? 21.118 -23.884 41.391 1.00 25.36 375 VAL B CA 1
ATOM 8139 C C . VAL B 1 375 ? 20.489 -23.686 42.764 1.00 27.06 375 VAL B C 1
ATOM 8140 O O . VAL B 1 375 ? 19.624 -24.468 43.184 1.00 27.19 375 VAL B O 1
ATOM 8144 N N . PRO B 1 376 ? 20.909 -22.663 43.502 1.00 29.72 376 PRO B N 1
ATOM 8145 C CA . PRO B 1 376 ? 20.263 -22.393 44.793 1.00 29.81 376 PRO B CA 1
ATOM 8146 C C . PRO B 1 376 ? 18.796 -22.018 44.616 1.00 29.16 376 PRO B C 1
ATOM 8147 O O . PRO B 1 376 ? 18.424 -21.298 43.692 1.00 28.30 376 PRO B O 1
ATOM 8151 N N . MET B 1 377 ? 17.945 -22.535 45.497 1.00 29.25 377 MET B N 1
ATOM 8152 C CA . MET B 1 377 ? 16.562 -22.074 45.552 1.00 29.32 377 MET B CA 1
ATOM 8153 C C . MET B 1 377 ? 16.202 -21.923 47.017 1.00 30.15 377 MET B C 1
ATOM 8154 O O . MET B 1 377 ? 16.444 -22.837 47.810 1.00 30.87 377 MET B O 1
ATOM 8159 N N . LEU B 1 378 ? 15.669 -20.756 47.369 1.00 29.00 378 LEU B N 1
ATOM 8160 C CA . LEU B 1 378 ? 15.283 -20.399 48.729 1.00 29.05 378 LEU B CA 1
ATOM 8161 C C . LEU B 1 378 ? 13.808 -20.050 48.714 1.00 29.77 378 LEU B C 1
ATOM 8162 O O . LEU B 1 378 ? 13.370 -19.291 47.847 1.00 31.89 378 LEU B O 1
ATOM 8167 N N . VAL B 1 379 ? 13.050 -20.584 49.673 1.00 30.18 379 VAL B N 1
ATOM 8168 C CA . VAL B 1 379 ? 11.614 -20.347 49.760 1.00 30.95 379 VAL B CA 1
ATOM 8169 C C . VAL B 1 379 ? 11.349 -19.573 51.047 1.00 31.55 379 VAL B C 1
ATOM 8170 O O . VAL B 1 379 ? 11.561 -20.084 52.152 1.00 26.01 379 VAL B O 1
ATOM 8174 N N . VAL B 1 380 ? 10.902 -18.334 50.901 1.00 29.30 380 VAL B N 1
ATOM 8175 C CA . VAL B 1 380 ? 10.856 -17.370 51.989 1.00 31.28 380 VAL B CA 1
ATOM 8176 C C . VAL B 1 380 ? 9.392 -17.030 52.212 1.00 33.48 380 VAL B C 1
ATOM 8177 O O . VAL B 1 380 ? 8.733 -16.510 51.303 1.00 31.77 380 VAL B O 1
ATOM 8181 N N . SER B 1 381 ? 8.869 -17.364 53.403 1.00 31.46 381 SER B N 1
ATOM 8182 C CA . SER B 1 381 ? 7.433 -17.255 53.647 1.00 32.35 381 SER B CA 1
ATOM 8183 C C . SER B 1 381 ? 7.121 -17.551 55.111 1.00 34.69 381 SER B C 1
ATOM 8184 O O . SER B 1 381 ? 7.994 -18.055 55.834 1.00 30.80 381 SER B O 1
ATOM 8187 N N . PRO B 1 382 ? 5.901 -17.248 55.586 1.00 34.26 382 PRO B N 1
ATOM 8188 C CA . PRO B 1 382 ? 5.526 -17.658 56.951 1.00 33.96 382 PRO B CA 1
ATOM 8189 C C . PRO B 1 382 ? 5.597 -19.153 57.179 1.00 33.67 382 PRO B C 1
ATOM 8190 O O . PRO B 1 382 ? 5.794 -19.568 58.330 1.00 33.39 382 PRO B O 1
ATOM 8194 N N . TRP B 1 383 ? 5.461 -19.974 56.124 1.00 32.28 383 TRP B N 1
ATOM 8195 C CA . TRP B 1 383 ? 5.334 -21.425 56.254 1.00 31.80 383 TRP B CA 1
ATOM 8196 C C . TRP B 1 383 ? 6.625 -22.184 55.961 1.00 36.22 383 TRP B C 1
ATOM 8197 O O . TRP B 1 383 ? 6.616 -23.423 55.963 1.00 33.10 383 TRP B O 1
ATOM 8208 N N . THR B 1 384 ? 7.737 -21.483 55.718 1.00 30.08 384 THR B N 1
ATOM 8209 C CA . THR B 1 384 ? 9.008 -22.144 55.455 1.00 30.34 384 THR B CA 1
ATOM 8210 C C . THR B 1 384 ? 10.084 -21.739 56.450 1.00 31.88 384 THR B C 1
ATOM 8211 O O . THR B 1 384 ? 11.269 -21.922 56.166 1.00 30.03 384 THR B O 1
ATOM 8215 N N . ILE B 1 385 ? 9.706 -21.174 57.596 1.00 29.23 385 ILE B N 1
ATOM 8216 C CA . ILE B 1 385 ? 10.680 -20.719 58.582 1.00 28.19 385 ILE B CA 1
ATOM 8217 C C . ILE B 1 385 ? 11.209 -21.912 59.362 1.00 29.55 385 ILE B C 1
ATOM 8218 O O . ILE B 1 385 ? 10.481 -22.880 59.624 1.00 30.55 385 ILE B O 1
ATOM 8223 N N . GLY B 1 386 ? 12.488 -21.854 59.738 1.00 30.15 386 GLY B N 1
ATOM 8224 C CA . GLY B 1 386 ? 13.061 -22.895 60.577 1.00 27.62 386 GLY B CA 1
ATOM 8225 C C . GLY B 1 386 ? 14.343 -23.535 60.070 1.00 31.29 386 GLY B C 1
ATOM 8226 O O . GLY B 1 386 ? 14.865 -24.468 60.699 1.00 31.21 386 GLY B O 1
ATOM 8227 N N . GLY B 1 387 ? 14.866 -23.062 58.940 1.00 30.98 387 GLY B N 1
ATOM 8228 C CA . GLY B 1 387 ? 16.065 -23.650 58.386 1.00 29.70 387 GLY B CA 1
ATOM 8229 C C . GLY B 1 387 ? 15.892 -25.070 57.870 1.00 29.13 387 GLY B C 1
ATOM 8230 O O . GLY B 1 387 ? 16.735 -25.930 58.136 1.00 32.29 387 GLY B O 1
ATOM 8231 N N . TYR B 1 388 ? 14.821 -25.349 57.135 1.00 28.29 388 TYR B N 1
ATOM 8232 C CA . TYR B 1 388 ? 14.651 -26.700 56.618 1.00 30.34 388 TYR B CA 1
ATOM 8233 C C . TYR B 1 388 ? 15.439 -26.871 55.324 1.00 29.86 388 TYR B C 1
ATOM 8234 O O . TYR B 1 388 ? 15.759 -25.901 54.639 1.00 31.69 388 TYR B O 1
ATOM 8243 N N . VAL B 1 389 ? 15.739 -28.122 54.993 1.00 28.92 389 VAL B N 1
ATOM 8244 C CA . VAL B 1 389 ? 16.160 -28.507 53.653 1.00 32.45 389 VAL B CA 1
ATOM 8245 C C . VAL B 1 389 ? 15.038 -29.335 53.046 1.00 31.97 389 VAL B C 1
ATOM 8246 O O . VAL B 1 389 ? 14.471 -30.210 53.709 1.00 31.89 389 VAL B O 1
ATOM 8250 N N . CYS B 1 390 ? 14.692 -29.026 51.808 1.00 30.90 390 CYS B N 1
ATOM 8251 C CA . CYS B 1 390 ? 13.795 -29.835 50.997 1.00 29.74 390 CYS B CA 1
ATOM 8252 C C . CYS B 1 390 ? 14.610 -30.461 49.874 1.00 29.56 390 CYS B C 1
ATOM 8253 O O . CYS B 1 390 ? 15.233 -29.739 49.086 1.00 30.05 390 CYS B O 1
ATOM 8256 N N . SER B 1 391 ? 14.593 -31.798 49.786 1.00 27.84 391 SER B N 1
ATOM 8257 C CA . SER B 1 391 ? 15.375 -32.512 48.782 1.00 28.85 391 SER B CA 1
ATOM 8258 C C . SER B 1 391 ? 14.520 -33.185 47.710 1.00 27.47 391 SER B C 1
ATOM 8259 O O . SER B 1 391 ? 14.985 -34.128 47.061 1.00 30.88 391 SER B O 1
ATOM 8262 N N . GLU B 1 392 ? 13.284 -32.734 47.506 1.00 30.45 392 GLU B N 1
ATOM 8263 C CA . GLU B 1 392 ? 12.506 -33.235 46.373 1.00 33.84 392 GLU B CA 1
ATOM 8264 C C . GLU B 1 392 ? 13.010 -32.601 45.078 1.00 35.71 392 GLU B C 1
ATOM 8265 O O . GLU B 1 392 ? 13.356 -31.414 45.043 1.00 32.59 392 GLU B O 1
ATOM 8271 N N . VAL B 1 393 ? 13.050 -33.397 44.009 1.00 32.21 393 VAL B N 1
ATOM 8272 C CA . VAL B 1 393 ? 13.598 -32.927 42.746 1.00 31.74 393 VAL B CA 1
ATOM 8273 C C . VAL B 1 393 ? 12.640 -31.922 42.121 1.00 34.19 393 VAL B C 1
ATOM 8274 O O . VAL B 1 393 ? 11.447 -32.200 41.944 1.00 32.81 393 VAL B O 1
ATOM 8278 N N . PHE B 1 394 ? 13.160 -30.740 41.799 1.00 27.00 394 PHE B N 1
ATOM 8279 C CA . PHE B 1 394 ? 12.394 -29.665 41.186 1.00 31.22 394 PHE B CA 1
ATOM 8280 C C . PHE B 1 394 ? 13.172 -29.099 40.002 1.00 31.49 394 PHE B C 1
ATOM 8281 O O . PHE B 1 394 ? 14.382 -29.300 39.879 1.00 31.57 394 PHE B O 1
ATOM 8289 N N . ASP B 1 395 ? 12.478 -28.364 39.136 1.00 31.85 395 ASP B N 1
ATOM 8290 C CA . ASP B 1 395 ? 13.142 -27.467 38.189 1.00 32.46 395 ASP B CA 1
ATOM 8291 C C . ASP B 1 395 ? 12.299 -26.201 38.071 1.00 29.68 395 ASP B C 1
ATOM 8292 O O . ASP B 1 395 ? 11.363 -25.983 38.844 1.00 28.25 395 ASP B O 1
ATOM 8297 N N . HIS B 1 396 ? 12.629 -25.353 37.095 1.00 30.05 396 HIS B N 1
ATOM 8298 C CA . HIS B 1 396 ? 11.912 -24.092 36.957 1.00 29.17 396 HIS B CA 1
ATOM 8299 C C . HIS B 1 396 ? 10.428 -24.320 36.721 1.00 32.12 396 HIS B C 1
ATOM 8300 O O . HIS B 1 396 ? 9.606 -23.529 37.200 1.00 30.95 396 HIS B O 1
ATOM 8307 N N . THR B 1 397 ? 10.057 -25.382 35.987 1.00 29.35 397 THR B N 1
ATOM 8308 C CA . THR B 1 397 ? 8.631 -25.637 35.793 1.00 32.49 397 THR B CA 1
ATOM 8309 C C . THR B 1 397 ? 7.931 -26.008 37.102 1.00 32.84 397 THR B C 1
ATOM 8310 O O . THR B 1 397 ? 6.703 -25.901 37.184 1.00 32.61 397 THR B O 1
ATOM 8314 N N . SER B 1 398 ? 8.681 -26.395 38.139 1.00 29.47 398 SER B N 1
ATOM 8315 C CA . SER B 1 398 ? 8.051 -26.654 39.432 1.00 30.72 398 SER B CA 1
ATOM 8316 C C . SER B 1 398 ? 7.459 -25.392 40.051 1.00 34.85 398 SER B C 1
ATOM 8317 O O . SER B 1 398 ? 6.542 -25.494 40.871 1.00 31.05 398 SER B O 1
ATOM 8320 N N . VAL B 1 399 ? 7.986 -24.208 39.708 1.00 33.36 399 VAL B N 1
ATOM 8321 C CA . VAL B 1 399 ? 7.356 -22.961 40.143 1.00 32.09 399 VAL B CA 1
ATOM 8322 C C . VAL B 1 399 ? 6.033 -22.760 39.409 1.00 34.80 399 VAL B C 1
ATOM 8323 O O . VAL B 1 399 ? 5.020 -22.378 40.013 1.00 33.73 399 VAL B O 1
ATOM 8327 N N . VAL B 1 400 ? 6.017 -23.011 38.095 1.00 35.63 400 VAL B N 1
ATOM 8328 C CA . VAL B 1 400 ? 4.759 -22.971 37.347 1.00 36.34 400 VAL B CA 1
ATOM 8329 C C . VAL B 1 400 ? 3.752 -23.962 37.930 1.00 37.81 400 VAL B C 1
ATOM 8330 O O . VAL B 1 400 ? 2.552 -23.669 38.034 1.00 39.43 400 VAL B O 1
ATOM 8334 N N . ARG B 1 401 ? 4.219 -25.146 38.326 1.00 33.42 401 ARG B N 1
ATOM 8335 C CA . ARG B 1 401 ? 3.294 -26.143 38.857 1.00 40.18 401 ARG B CA 1
ATOM 8336 C C . ARG B 1 401 ? 2.734 -25.733 40.208 1.00 39.25 401 ARG B C 1
ATOM 8337 O O . ARG B 1 401 ? 1.582 -26.048 40.519 1.00 41.64 401 ARG B O 1
ATOM 8345 N N . PHE B 1 402 ? 3.526 -25.026 41.012 1.00 37.20 402 PHE B N 1
ATOM 8346 C CA . PHE B 1 402 ? 3.001 -24.419 42.229 1.00 35.56 402 PHE B CA 1
ATOM 8347 C C . PHE B 1 402 ? 1.865 -23.449 41.902 1.00 39.79 402 PHE B C 1
ATOM 8348 O O . PHE B 1 402 ? 0.799 -23.488 42.527 1.00 38.00 402 PHE B O 1
ATOM 8356 N N . LEU B 1 403 ? 2.071 -22.592 40.897 1.00 37.30 403 LEU B N 1
ATOM 8357 C CA . LEU B 1 403 ? 1.022 -21.682 40.446 1.00 35.23 403 LEU B CA 1
ATOM 8358 C C . LEU B 1 403 ? -0.218 -22.437 39.961 1.00 39.59 403 LEU B C 1
ATOM 8359 O O . LEU B 1 403 ? -1.348 -22.037 40.266 1.00 42.96 403 LEU B O 1
ATOM 8364 N N . GLU B 1 404 ? -0.033 -23.510 39.184 1.00 38.98 404 GLU B N 1
ATOM 8365 C CA . GLU B 1 404 ? -1.144 -24.391 38.828 1.00 41.75 404 GLU B CA 1
ATOM 8366 C C . GLU B 1 404 ? -1.935 -24.808 40.065 1.00 44.13 404 GLU B C 1
ATOM 8367 O O . GLU B 1 404 ? -3.150 -24.594 40.157 1.00 44.42 404 GLU B O 1
ATOM 8373 N N . ARG B 1 405 ? -1.253 -25.423 41.027 1.00 41.74 405 ARG B N 1
ATOM 8374 C CA . ARG B 1 405 ? -1.936 -25.948 42.199 1.00 41.18 405 ARG B CA 1
ATOM 8375 C C . ARG B 1 405 ? -2.581 -24.847 43.029 1.00 44.18 405 ARG B C 1
ATOM 8376 O O . ARG B 1 405 ? -3.518 -25.121 43.787 1.00 47.64 405 ARG B O 1
ATOM 8384 N N . TRP B 1 406 ? -2.127 -23.604 42.880 1.00 41.94 406 TRP B N 1
ATOM 8385 C CA . TRP B 1 406 ? -2.649 -22.494 43.663 1.00 41.80 406 TRP B CA 1
ATOM 8386 C C . TRP B 1 406 ? -3.763 -21.733 42.946 1.00 41.72 406 TRP B C 1
ATOM 8387 O O . TRP B 1 406 ? -4.780 -21.396 43.562 1.00 41.44 406 TRP B O 1
ATOM 8398 N N . THR B 1 407 ? -3.600 -21.472 41.653 1.00 41.12 407 THR B N 1
ATOM 8399 C CA . THR B 1 407 ? -4.580 -20.717 40.883 1.00 43.90 407 THR B CA 1
ATOM 8400 C C . THR B 1 407 ? -5.588 -21.596 40.151 1.00 45.54 407 THR B C 1
ATOM 8401 O O . THR B 1 407 ? -6.658 -21.101 39.779 1.00 47.41 407 THR B O 1
ATOM 8405 N N . GLY B 1 408 ? -5.269 -22.866 39.905 1.00 46.73 408 GLY B N 1
ATOM 8406 C CA . GLY B 1 408 ? -6.074 -23.698 39.034 1.00 41.29 408 GLY B CA 1
ATOM 8407 C C . GLY B 1 408 ? -5.902 -23.442 37.551 1.00 44.44 408 GLY B C 1
ATOM 8408 O O . GLY B 1 408 ? -6.585 -24.086 36.747 1.00 44.51 408 GLY B O 1
ATOM 8409 N N . VAL B 1 409 ? -5.026 -22.521 37.159 1.00 39.68 409 VAL B N 1
ATOM 8410 C CA . VAL B 1 409 ? -4.721 -22.284 35.756 1.00 40.68 409 VAL B CA 1
ATOM 8411 C C . VAL B 1 409 ? -3.618 -23.257 35.349 1.00 39.63 409 VAL B C 1
ATOM 8412 O O . VAL B 1 409 ? -2.490 -23.174 35.843 1.00 40.26 409 VAL B O 1
ATOM 8416 N N . ALA B 1 410 ? -3.940 -24.185 34.454 1.00 36.53 410 ALA B N 1
ATOM 8417 C CA . ALA B 1 410 ? -2.983 -25.202 34.053 1.00 38.35 410 ALA B CA 1
ATOM 8418 C C . ALA B 1 410 ? -2.041 -24.673 32.981 1.00 43.59 410 ALA B C 1
ATOM 8419 O O . ALA B 1 410 ? -2.384 -23.770 32.210 1.00 43.37 410 ALA B O 1
ATOM 8421 N N . GLU B 1 411 ? -0.836 -25.249 32.937 1.00 40.95 411 GLU B N 1
ATOM 8422 C CA . GLU B 1 411 ? 0.161 -24.925 31.920 1.00 42.34 411 GLU B CA 1
ATOM 8423 C C . GLU B 1 411 ? 0.430 -26.187 31.112 1.00 42.14 411 GLU B C 1
ATOM 8424 O O . GLU B 1 411 ? 1.263 -27.023 31.498 1.00 41.61 411 GLU B O 1
ATOM 8430 N N . PRO B 1 412 ? -0.267 -26.376 29.987 1.00 39.75 412 PRO B N 1
ATOM 8431 C CA . PRO B 1 412 ? -0.085 -27.605 29.201 1.00 40.17 412 PRO B CA 1
ATOM 8432 C C . PRO B 1 412 ? 1.254 -27.702 28.497 1.00 40.27 412 PRO B C 1
ATOM 8433 O O . PRO B 1 412 ? 1.558 -28.774 27.967 1.00 40.38 412 PRO B O 1
ATOM 8437 N N . ASN B 1 413 ? 2.061 -26.636 28.468 1.00 40.54 413 ASN B N 1
ATOM 8438 C CA . ASN B 1 413 ? 3.364 -26.715 27.816 1.00 39.21 413 ASN B CA 1
ATOM 8439 C C . ASN B 1 413 ? 4.328 -27.653 28.534 1.00 36.42 413 ASN B C 1
ATOM 8440 O O . ASN B 1 413 ? 5.259 -28.156 27.898 1.00 38.98 413 ASN B O 1
ATOM 8445 N N . ILE B 1 414 ? 4.148 -27.886 29.840 1.00 37.59 414 ILE B N 1
ATOM 8446 C CA . ILE B 1 414 ? 5.077 -28.751 30.564 1.00 38.28 414 ILE B CA 1
ATOM 8447 C C . ILE B 1 414 ? 5.007 -30.161 29.993 1.00 39.99 414 ILE B C 1
ATOM 8448 O O . ILE B 1 414 ? 3.921 -30.734 29.850 1.00 39.98 414 ILE B O 1
ATOM 8453 N N . SER B 1 415 ? 6.163 -30.726 29.658 1.00 35.51 415 SER B N 1
ATOM 8454 C CA . SER B 1 415 ? 6.172 -32.064 29.071 1.00 39.18 415 SER B CA 1
ATOM 8455 C C . SER B 1 415 ? 5.823 -33.125 30.118 1.00 41.37 415 SER B C 1
ATOM 8456 O O . SER B 1 415 ? 5.941 -32.911 31.330 1.00 40.96 415 SER B O 1
ATOM 8459 N N . ASP B 1 416 ? 5.361 -34.283 29.623 1.00 46.20 416 ASP B N 1
ATOM 8460 C CA . ASP B 1 416 ? 4.993 -35.393 30.506 1.00 39.62 416 ASP B CA 1
ATOM 8461 C C . ASP B 1 416 ? 6.172 -35.840 31.360 1.00 37.39 416 ASP B C 1
ATOM 8462 O O . ASP B 1 416 ? 6.019 -36.081 32.559 1.00 38.42 416 ASP B O 1
ATOM 8467 N N . TRP B 1 417 ? 7.359 -35.961 30.756 1.00 41.23 417 TRP B N 1
ATOM 8468 C CA . TRP B 1 417 ? 8.541 -36.360 31.516 1.00 40.95 417 TRP B CA 1
ATOM 8469 C C . TRP B 1 417 ? 8.837 -35.375 32.643 1.00 38.74 417 TRP B C 1
ATOM 8470 O O . TRP B 1 417 ? 9.120 -35.780 33.776 1.00 39.30 417 TRP B O 1
ATOM 8481 N N . ARG B 1 418 ? 8.784 -34.072 32.351 1.00 39.95 418 ARG B N 1
ATOM 8482 C CA . ARG B 1 418 ? 9.069 -33.082 33.388 1.00 40.44 418 ARG B CA 1
ATOM 8483 C C . ARG B 1 418 ? 8.049 -33.161 34.519 1.00 38.01 418 ARG B C 1
ATOM 8484 O O . ARG B 1 418 ? 8.418 -33.098 35.698 1.00 42.16 418 ARG B O 1
ATOM 8492 N N . ARG B 1 419 ? 6.763 -33.317 34.184 1.00 38.84 419 ARG B N 1
ATOM 8493 C CA . ARG B 1 419 ? 5.742 -33.519 35.215 1.00 42.01 419 ARG B CA 1
ATOM 8494 C C . ARG B 1 419 ? 6.037 -34.751 36.052 1.00 38.83 419 ARG B C 1
ATOM 8495 O O . ARG B 1 419 ? 5.787 -34.763 37.261 1.00 39.54 419 ARG B O 1
ATOM 8503 N N . THR B 1 420 ? 6.573 -35.798 35.424 1.00 36.91 420 THR B N 1
ATOM 8504 C CA . THR B 1 420 ? 6.858 -37.037 36.140 1.00 38.37 420 THR B CA 1
ATOM 8505 C C . THR B 1 420 ? 8.045 -36.887 37.081 1.00 37.92 420 THR B C 1
ATOM 8506 O O . THR B 1 420 ? 8.005 -37.369 38.218 1.00 36.68 420 THR B O 1
ATOM 8510 N N . VAL B 1 421 ? 9.123 -36.252 36.618 1.00 34.54 421 VAL B N 1
ATOM 8511 C CA . VAL B 1 421 ? 10.374 -36.293 37.366 1.00 36.40 421 VAL B CA 1
ATOM 8512 C C . VAL B 1 421 ? 10.510 -35.154 38.376 1.00 36.58 421 VAL B C 1
ATOM 8513 O O . VAL B 1 421 ? 11.234 -35.314 39.371 1.00 37.77 421 VAL B O 1
ATOM 8517 N N . THR B 1 422 ? 9.800 -34.041 38.196 1.00 36.12 422 THR B N 1
ATOM 8518 C CA . THR B 1 422 ? 9.875 -32.937 39.151 1.00 34.82 422 THR B CA 1
ATOM 8519 C C . THR B 1 422 ? 8.540 -32.725 39.856 1.00 38.40 422 THR B C 1
ATOM 8520 O O . THR B 1 422 ? 7.472 -33.087 39.347 1.00 37.78 422 THR B O 1
ATOM 8524 N N . GLY B 1 423 ? 8.617 -32.112 41.041 1.00 36.52 423 GLY B N 1
ATOM 8525 C CA . GLY B 1 423 ? 7.456 -31.849 41.865 1.00 32.53 423 GLY B CA 1
ATOM 8526 C C . GLY B 1 423 ? 6.876 -30.458 41.666 1.00 38.32 423 GLY B C 1
ATOM 8527 O O . GLY B 1 423 ? 7.191 -29.740 40.716 1.00 33.76 423 GLY B O 1
ATOM 8528 N N . ASP B 1 424 ? 5.995 -30.076 42.595 1.00 38.72 424 ASP B N 1
ATOM 8529 C CA . ASP B 1 424 ? 5.263 -28.820 42.485 1.00 34.07 424 ASP B CA 1
ATOM 8530 C C . ASP B 1 424 ? 5.590 -27.839 43.614 1.00 35.77 424 ASP B C 1
ATOM 8531 O O . ASP B 1 424 ? 4.845 -26.866 43.817 1.00 35.84 424 ASP B O 1
ATOM 8536 N N . LEU B 1 425 ? 6.658 -28.101 44.372 1.00 32.58 425 LEU B N 1
ATOM 8537 C CA . LEU B 1 425 ? 7.211 -27.198 45.379 1.00 34.24 425 LEU B CA 1
ATOM 8538 C C . LEU B 1 425 ? 6.331 -27.022 46.617 1.00 35.54 425 LEU B C 1
ATOM 8539 O O . LEU B 1 425 ? 6.767 -26.380 47.574 1.00 37.31 425 LEU B O 1
ATOM 8544 N N . THR B 1 426 ? 5.123 -27.600 46.656 1.00 38.51 426 THR B N 1
ATOM 8545 C CA . THR B 1 426 ? 4.376 -27.590 47.916 1.00 39.82 426 THR B CA 1
ATOM 8546 C C . THR B 1 426 ? 5.111 -28.339 49.016 1.00 38.77 426 THR B C 1
ATOM 8547 O O . THR B 1 426 ? 4.914 -28.036 50.195 1.00 38.99 426 THR B O 1
ATOM 8551 N N . SER B 1 427 ? 5.972 -29.287 48.659 1.00 38.90 427 SER B N 1
ATOM 8552 C CA . SER B 1 427 ? 6.725 -30.034 49.661 1.00 40.71 427 SER B CA 1
ATOM 8553 C C . SER B 1 427 ? 7.688 -29.160 50.463 1.00 41.34 427 SER B C 1
ATOM 8554 O O . SER B 1 427 ? 8.070 -29.546 51.578 1.00 33.87 427 SER B O 1
ATOM 8557 N N . ALA B 1 428 ? 8.102 -28.003 49.926 1.00 35.44 428 ALA B N 1
ATOM 8558 C CA . ALA B 1 428 ? 9.002 -27.144 50.690 1.00 36.29 428 ALA B CA 1
ATOM 8559 C C . ALA B 1 428 ? 8.293 -26.434 51.844 1.00 35.18 428 ALA B C 1
ATOM 8560 O O . ALA B 1 428 ? 8.963 -25.971 52.768 1.00 38.11 428 ALA B O 1
ATOM 8562 N N . PHE B 1 429 ? 6.964 -26.362 51.831 1.00 33.85 429 PHE B N 1
ATOM 8563 C CA . PHE B 1 429 ? 6.187 -25.602 52.804 1.00 31.78 429 PHE B CA 1
ATOM 8564 C C . PHE B 1 429 ? 5.621 -26.506 53.897 1.00 39.03 429 PHE B C 1
ATOM 8565 O O . PHE B 1 429 ? 5.361 -27.693 53.680 1.00 35.78 429 PHE B O 1
ATOM 8573 N N . ASP B 1 430 ? 5.403 -25.916 55.072 1.00 38.65 430 ASP B N 1
ATOM 8574 C CA . ASP B 1 430 ? 4.634 -26.533 56.154 1.00 37.30 430 ASP B CA 1
ATOM 8575 C C . ASP B 1 430 ? 3.488 -25.567 56.444 1.00 41.77 430 ASP B C 1
ATOM 8576 O O . ASP B 1 430 ? 3.617 -24.650 57.265 1.00 39.12 430 ASP B O 1
ATOM 8581 N N . PHE B 1 431 ? 2.365 -25.771 55.749 1.00 39.45 431 PHE B N 1
ATOM 8582 C CA . PHE B 1 431 ? 1.242 -24.847 55.847 1.00 43.73 431 PHE B CA 1
ATOM 8583 C C . PHE B 1 431 ? 0.464 -24.983 57.148 1.00 46.65 431 PHE B C 1
ATOM 8584 O O . PHE B 1 431 ? -0.382 -24.130 57.433 1.00 47.15 431 PHE B O 1
ATOM 8592 N N . SER B 1 432 ? 0.747 -26.005 57.952 1.00 46.97 432 SER B N 1
ATOM 8593 C CA . SER B 1 432 ? 0.020 -26.211 59.195 1.00 50.76 432 SER B CA 1
ATOM 8594 C C . SER B 1 432 ? 0.452 -25.270 60.316 1.00 51.36 432 SER B C 1
ATOM 8595 O O . SER B 1 432 ? -0.303 -25.101 61.278 1.00 52.05 432 SER B O 1
ATOM 8598 N N . HIS B 1 433 ? 1.643 -24.650 60.228 1.00 54.54 433 HIS B N 1
ATOM 8599 C CA . HIS B 1 433 ? 2.233 -23.935 61.373 1.00 53.40 433 HIS B CA 1
ATOM 8600 C C . HIS B 1 433 ? 2.975 -22.687 60.870 1.00 50.13 433 HIS B C 1
ATOM 8601 O O . HIS B 1 433 ? 4.194 -22.699 60.688 1.00 50.49 433 HIS B O 1
ATOM 8608 N N . ALA B 1 434 ? 2.233 -21.592 60.677 1.00 46.44 434 ALA B N 1
ATOM 8609 C CA . ALA B 1 434 ? 2.845 -20.304 60.369 1.00 40.77 434 ALA B CA 1
ATOM 8610 C C . ALA B 1 434 ? 3.606 -19.758 61.572 1.00 45.31 434 ALA B C 1
ATOM 8611 O O . ALA B 1 434 ? 3.186 -19.923 62.721 1.00 46.82 434 ALA B O 1
ATOM 8613 N N . ARG B 1 435 ? 4.734 -19.095 61.306 1.00 38.98 435 ARG B N 1
ATOM 8614 C CA . ARG B 1 435 ? 5.593 -18.570 62.359 1.00 38.15 435 ARG B CA 1
ATOM 8615 C C . ARG B 1 435 ? 5.900 -17.108 62.094 1.00 35.84 435 ARG B C 1
ATOM 8616 O O . ARG B 1 435 ? 5.720 -16.609 60.978 1.00 41.04 435 ARG B O 1
ATOM 8624 N N . ARG B 1 436 ? 6.374 -16.419 63.132 1.00 37.43 436 ARG B N 1
ATOM 8625 C CA . ARG B 1 436 ? 6.585 -14.979 63.024 1.00 43.45 436 ARG B CA 1
ATOM 8626 C C . ARG B 1 436 ? 7.798 -14.644 62.154 1.00 41.11 436 ARG B C 1
ATOM 8627 O O . ARG B 1 436 ? 8.803 -15.360 62.131 1.00 36.82 436 ARG B O 1
ATOM 8635 N N . ARG B 1 437 ? 7.700 -13.506 61.480 1.00 40.28 437 ARG B N 1
ATOM 8636 C CA . ARG B 1 437 ? 8.705 -12.930 60.606 1.00 45.99 437 ARG B CA 1
ATOM 8637 C C . ARG B 1 437 ? 10.025 -12.769 61.350 1.00 45.40 437 ARG B C 1
ATOM 8638 O O . ARG B 1 437 ? 10.127 -11.950 62.268 1.00 42.25 437 ARG B O 1
ATOM 8646 N N . PRO B 1 438 ? 11.051 -13.535 60.991 1.00 43.91 438 PRO B N 1
ATOM 8647 C CA . PRO B 1 438 ? 12.383 -13.314 61.564 1.00 44.65 438 PRO B CA 1
ATOM 8648 C C . PRO B 1 438 ? 13.090 -12.147 60.887 1.00 42.92 438 PRO B C 1
ATOM 8649 O O . PRO B 1 438 ? 12.751 -11.731 59.782 1.00 47.06 438 PRO B O 1
ATOM 8653 N N . GLU B 1 439 ? 14.067 -11.596 61.592 1.00 40.35 439 GLU B N 1
ATOM 8654 C CA . GLU B 1 439 ? 14.867 -10.502 61.076 1.00 43.30 439 GLU B CA 1
ATOM 8655 C C . GLU B 1 439 ? 16.168 -11.046 60.502 1.00 45.95 439 GLU B C 1
ATOM 8656 O O . GLU B 1 439 ? 16.720 -12.040 60.980 1.00 46.57 439 GLU B O 1
ATOM 8662 N N . VAL B 1 440 ? 16.657 -10.384 59.467 1.00 42.80 440 VAL B N 1
ATOM 8663 C CA . VAL B 1 440 ? 17.853 -10.832 58.779 1.00 38.72 440 VAL B CA 1
ATOM 8664 C C . VAL B 1 440 ? 18.790 -9.640 58.645 1.00 40.32 440 VAL B C 1
ATOM 8665 O O . VAL B 1 440 ? 18.347 -8.490 58.567 1.00 39.39 440 VAL B O 1
ATOM 8669 N N . GLU B 1 441 ? 20.094 -9.910 58.694 1.00 39.86 441 GLU B N 1
ATOM 8670 C CA . GLU B 1 441 ? 21.082 -8.837 58.699 1.00 41.48 441 GLU B CA 1
ATOM 8671 C C . GLU B 1 441 ? 21.145 -8.136 57.350 1.00 39.05 441 GLU B C 1
ATOM 8672 O O . GLU B 1 441 ? 21.191 -8.785 56.302 1.00 37.28 441 GLU B O 1
ATOM 8678 N N . GLN B 1 442 ? 21.172 -6.795 57.392 1.00 37.83 442 GLN B N 1
ATOM 8679 C CA . GLN B 1 442 ? 21.292 -5.982 56.178 1.00 39.57 442 GLN B CA 1
ATOM 8680 C C . GLN B 1 442 ? 22.694 -6.102 55.581 1.00 36.01 442 GLN B C 1
ATOM 8681 O O . GLN B 1 442 ? 23.687 -6.027 56.317 1.00 37.00 442 GLN B O 1
ATOM 8687 N N . PRO B 1 443 ? 22.819 -6.291 54.269 1.00 33.82 443 PRO B N 1
ATOM 8688 C CA . PRO B 1 443 ? 24.152 -6.365 53.659 1.00 35.70 443 PRO B CA 1
ATOM 8689 C C . PRO B 1 443 ? 24.937 -5.070 53.848 1.00 36.66 443 PRO B C 1
ATOM 8690 O O . PRO B 1 443 ? 24.374 -3.975 53.887 1.00 36.62 443 PRO B O 1
ATOM 8694 N N . GLY B 1 444 ? 26.258 -5.210 53.953 1.00 35.47 444 GLY B N 1
ATOM 8695 C CA . GLY B 1 444 ? 27.148 -4.070 54.056 1.00 35.77 444 GLY B CA 1
ATOM 8696 C C . GLY B 1 444 ? 27.401 -3.384 52.724 1.00 35.38 444 GLY B C 1
ATOM 8697 O O . GLY B 1 444 ? 26.684 -3.572 51.736 1.00 32.67 444 GLY B O 1
ATOM 8698 N N . ALA B 1 445 ? 28.452 -2.571 52.706 1.00 37.15 445 ALA B N 1
ATOM 8699 C CA . ALA B 1 445 ? 28.714 -1.684 51.580 1.00 39.45 445 ALA B CA 1
ATOM 8700 C C . ALA B 1 445 ? 29.282 -2.450 50.394 1.00 36.01 445 ALA B C 1
ATOM 8701 O O . ALA B 1 445 ? 30.055 -3.396 50.555 1.00 34.43 445 ALA B O 1
ATOM 8703 N N . ILE B 1 446 ? 28.887 -2.024 49.203 1.00 34.74 446 ILE B N 1
ATOM 8704 C CA . ILE B 1 446 ? 29.348 -2.567 47.931 1.00 37.09 446 ILE B CA 1
ATOM 8705 C C . ILE B 1 446 ? 30.741 -2.020 47.641 1.00 34.86 446 ILE B C 1
ATOM 8706 O O . ILE B 1 446 ? 30.921 -0.800 47.597 1.00 35.68 446 ILE B O 1
ATOM 8711 N N . PRO B 1 447 ? 31.746 -2.871 47.440 1.00 35.39 447 PRO B N 1
ATOM 8712 C CA . PRO B 1 447 ? 33.093 -2.355 47.190 1.00 38.16 447 PRO B CA 1
ATOM 8713 C C . PRO B 1 447 ? 33.180 -1.683 45.843 1.00 35.34 447 PRO B C 1
ATOM 8714 O O . PRO B 1 447 ? 32.375 -1.964 44.930 1.00 34.20 447 PRO B O 1
ATOM 8718 N N . PRO B 1 448 ? 34.121 -0.747 45.653 1.00 39.25 448 PRO B N 1
ATOM 8719 C CA . PRO B 1 448 ? 34.310 -0.132 44.331 1.00 38.31 448 PRO B CA 1
ATOM 8720 C C . PRO B 1 448 ? 34.761 -1.168 43.313 1.00 36.52 448 PRO B C 1
ATOM 8721 O O . PRO B 1 448 ? 35.608 -2.012 43.600 1.00 33.55 448 PRO B O 1
ATOM 8725 N N . PHE B 1 449 ? 34.208 -1.075 42.107 1.00 34.60 449 PHE B N 1
ATOM 8726 C CA . PHE B 1 449 ? 34.511 -2.052 41.074 1.00 35.24 449 PHE B CA 1
ATOM 8727 C C . PHE B 1 449 ? 35.972 -1.952 40.645 1.00 39.10 449 PHE B C 1
ATOM 8728 O O . PHE B 1 449 ? 36.445 -0.880 40.253 1.00 38.07 449 PHE B O 1
ATOM 8736 N N . SER B 1 450 ? 36.682 -3.083 40.689 1.00 37.62 450 SER B N 1
ATOM 8737 C CA . SER B 1 450 ? 38.106 -3.121 40.358 1.00 38.11 450 SER B CA 1
ATOM 8738 C C . SER B 1 450 ? 38.428 -4.076 39.206 1.00 35.45 450 SER B C 1
ATOM 8739 O O . SER B 1 450 ? 39.582 -4.490 39.063 1.00 36.01 450 SER B O 1
ATOM 8742 N N . GLY B 1 451 ? 37.442 -4.443 38.380 1.00 34.75 451 GLY B N 1
ATOM 8743 C CA . GLY B 1 451 ? 37.708 -5.279 37.212 1.00 33.68 451 GLY B CA 1
ATOM 8744 C C . GLY B 1 451 ? 37.357 -6.754 37.347 1.00 35.98 451 GLY B C 1
ATOM 8745 O O . GLY B 1 451 ? 37.568 -7.357 38.408 1.00 30.27 451 GLY B O 1
ATOM 8746 N N . ARG B 1 452 ? 36.816 -7.345 36.280 1.00 32.58 452 ARG B N 1
ATOM 8747 C CA . ARG B 1 452 ? 36.579 -8.781 36.234 1.00 32.89 452 ARG B CA 1
ATOM 8748 C C . ARG B 1 452 ? 37.893 -9.559 36.165 1.00 33.14 452 ARG B C 1
ATOM 8749 O O . ARG B 1 452 ? 38.897 -9.081 35.637 1.00 30.67 452 ARG B O 1
ATOM 8757 N N . TRP B 1 453 ? 37.872 -10.788 36.688 1.00 30.59 453 TRP B N 1
ATOM 8758 C CA . TRP B 1 453 ? 39.068 -11.618 36.762 1.00 25.94 453 TRP B CA 1
ATOM 8759 C C . TRP B 1 453 ? 38.649 -13.081 36.854 1.00 32.03 453 TRP B C 1
ATOM 8760 O O . TRP B 1 453 ? 37.487 -13.395 37.134 1.00 30.45 453 TRP B O 1
ATOM 8771 N N . SER B 1 454 ? 39.611 -13.974 36.615 1.00 30.54 454 SER B N 1
ATOM 8772 C CA . SER B 1 454 ? 39.358 -15.416 36.604 1.00 31.31 454 SER B CA 1
ATOM 8773 C C . SER B 1 454 ? 40.138 -16.087 37.721 1.00 29.64 454 SER B C 1
ATOM 8774 O O . SER B 1 454 ? 41.383 -16.130 37.663 1.00 28.74 454 SER B O 1
ATOM 8777 N N . PRO B 1 455 ? 39.454 -16.634 38.732 1.00 26.88 455 PRO B N 1
ATOM 8778 C CA . PRO B 1 455 ? 40.154 -17.318 39.827 1.00 24.84 455 PRO B CA 1
ATOM 8779 C C . PRO B 1 455 ? 40.901 -18.539 39.333 1.00 26.34 455 PRO B C 1
ATOM 8780 O O . PRO B 1 455 ? 40.372 -19.327 38.544 1.00 25.84 455 PRO B O 1
ATOM 8784 N N . LYS B 1 456 ? 42.131 -18.719 39.857 1.00 26.67 456 LYS B N 1
ATOM 8785 C CA . LYS B 1 456 ? 42.982 -19.858 39.544 1.00 28.39 456 LYS B CA 1
ATOM 8786 C C . LYS B 1 456 ? 43.157 -20.759 40.765 1.00 26.73 456 LYS B C 1
ATOM 8787 O O . LYS B 1 456 ? 43.298 -20.257 41.888 1.00 26.43 456 LYS B O 1
ATOM 8793 N N . PRO B 1 457 ? 43.164 -22.078 40.576 1.00 26.56 457 PRO B N 1
ATOM 8794 C CA . PRO B 1 457 ? 43.271 -22.978 41.720 1.00 26.10 457 PRO B CA 1
ATOM 8795 C C . PRO B 1 457 ? 44.604 -22.806 42.420 1.00 29.42 457 PRO B C 1
ATOM 8796 O O . PRO B 1 457 ? 45.616 -22.457 41.787 1.00 31.33 457 PRO B O 1
ATOM 8800 N N . PRO B 1 458 ? 44.652 -23.029 43.734 1.00 31.32 458 PRO B N 1
ATOM 8801 C CA . PRO B 1 458 ? 45.917 -22.875 44.458 1.00 33.02 458 PRO B CA 1
ATOM 8802 C C . PRO B 1 458 ? 46.905 -23.978 44.099 1.00 35.30 458 PRO B C 1
ATOM 8803 O O . PRO B 1 458 ? 46.543 -25.048 43.603 1.00 35.37 458 PRO B O 1
ATOM 8807 N N . ALA B 1 459 ? 48.177 -23.701 44.384 1.00 35.05 459 ALA B N 1
ATOM 8808 C CA . ALA B 1 459 ? 49.226 -24.680 44.122 1.00 37.60 459 ALA B CA 1
ATOM 8809 C C . ALA B 1 459 ? 49.062 -25.900 45.016 1.00 39.02 459 ALA B C 1
ATOM 8810 O O . ALA B 1 459 ? 49.219 -27.037 44.557 1.00 39.14 459 ALA B O 1
ATOM 8812 N N . VAL B 1 460 ? 48.735 -25.685 46.292 1.00 33.35 460 VAL B N 1
ATOM 8813 C CA . VAL B 1 460 ? 48.426 -26.762 47.219 1.00 36.42 460 VAL B CA 1
ATOM 8814 C C . VAL B 1 460 ? 46.911 -26.862 47.304 1.00 38.55 460 VAL B C 1
ATOM 8815 O O . VAL B 1 460 ? 46.247 -25.914 47.735 1.00 37.67 460 VAL B O 1
ATOM 8819 N N . GLN B 1 461 ? 46.357 -27.997 46.896 1.00 35.39 461 GLN B N 1
ATOM 8820 C CA . GLN B 1 461 ? 44.915 -28.158 46.858 1.00 34.49 461 GLN B CA 1
ATOM 8821 C C . GLN B 1 461 ? 44.423 -28.836 48.127 1.00 37.05 461 GLN B C 1
ATOM 8822 O O . GLN B 1 461 ? 45.123 -29.649 48.731 1.00 36.32 461 GLN B O 1
ATOM 8828 N N . HIS B 1 462 ? 43.220 -28.443 48.548 1.00 39.92 462 HIS B N 1
ATOM 8829 C CA . HIS B 1 462 ? 42.558 -28.978 49.733 1.00 39.26 462 HIS B CA 1
ATOM 8830 C C . HIS B 1 462 ? 41.088 -29.165 49.409 1.00 37.04 462 HIS B C 1
ATOM 8831 O O . HIS B 1 462 ? 40.435 -28.266 48.882 1.00 37.49 462 HIS B O 1
ATOM 8838 N N . MET B 1 463 ? 40.586 -30.297 49.753 1.00 33.26 463 MET B N 1
ATOM 8839 C CA . MET B 1 463 ? 39.181 -30.558 49.621 1.00 37.05 463 MET B CA 1
ATOM 8840 C C . MET B 1 463 ? 38.458 -29.660 50.642 1.00 35.98 463 MET B C 1
ATOM 8841 O O . MET B 1 463 ? 38.903 -29.560 51.789 1.00 33.02 463 MET B O 1
ATOM 8846 N N . PRO B 1 464 ? 37.390 -28.926 50.266 1.00 33.03 464 PRO B N 1
ATOM 8847 C CA . PRO B 1 464 ? 36.723 -28.061 51.264 1.00 35.60 464 PRO B CA 1
ATOM 8848 C C . PRO B 1 464 ? 35.990 -28.901 52.290 1.00 37.37 464 PRO B C 1
ATOM 8849 O O . PRO B 1 464 ? 35.621 -30.047 52.026 1.00 36.00 464 PRO B O 1
ATOM 8853 N N . VAL B 1 465 ? 35.779 -28.322 53.466 1.00 40.23 465 VAL B N 1
ATOM 8854 C CA . VAL B 1 465 ? 34.995 -28.970 54.510 1.00 42.39 465 VAL B CA 1
ATOM 8855 C C . VAL B 1 465 ? 33.653 -28.252 54.628 1.00 35.72 465 VAL B C 1
ATOM 8856 O O . VAL B 1 465 ? 33.593 -27.024 54.750 1.00 35.18 465 VAL B O 1
ATOM 8860 N N . GLN B 1 466 ? 32.576 -29.020 54.521 1.00 33.84 466 GLN B N 1
ATOM 8861 C CA . GLN B 1 466 ? 31.233 -28.514 54.706 1.00 33.20 466 GLN B CA 1
ATOM 8862 C C . GLN B 1 466 ? 31.000 -28.223 56.190 1.00 32.89 466 GLN B C 1
ATOM 8863 O O . GLN B 1 466 ? 31.550 -28.892 57.066 1.00 37.57 466 GLN B O 1
ATOM 8869 N N . GLU B 1 467 ? 30.217 -27.189 56.469 1.00 31.16 467 GLU B N 1
ATOM 8870 C CA . GLU B 1 467 ? 29.871 -26.878 57.847 1.00 37.39 467 GLU B CA 1
ATOM 8871 C C . GLU B 1 467 ? 29.240 -28.102 58.504 1.00 38.96 467 GLU B C 1
ATOM 8872 O O . GLU B 1 467 ? 28.416 -28.783 57.883 1.00 37.03 467 GLU B O 1
ATOM 8878 N N . PRO B 1 468 ? 29.595 -28.410 59.744 1.00 44.53 468 PRO B N 1
ATOM 8879 C CA . PRO B 1 468 ? 29.067 -29.618 60.384 1.00 48.96 468 PRO B CA 1
ATOM 8880 C C . PRO B 1 468 ? 27.665 -29.403 60.949 1.00 45.19 468 PRO B C 1
ATOM 8881 O O . PRO B 1 468 ? 27.279 -28.292 61.329 1.00 40.76 468 PRO B O 1
ATOM 8885 N N . GLY B 1 469 ? 26.905 -30.492 60.983 1.00 49.12 469 GLY B N 1
ATOM 8886 C CA . GLY B 1 469 ? 25.560 -30.513 61.526 1.00 44.43 469 GLY B CA 1
ATOM 8887 C C . GLY B 1 469 ? 24.563 -31.069 60.528 1.00 44.86 469 GLY B C 1
ATOM 8888 O O . GLY B 1 469 ? 24.860 -31.281 59.354 1.00 45.44 469 GLY B O 1
ATOM 8889 N N . ALA B 1 470 ? 23.357 -31.314 61.032 1.00 46.78 470 ALA B N 1
ATOM 8890 C CA . ALA B 1 470 ? 22.236 -31.691 60.186 1.00 42.40 470 ALA B CA 1
ATOM 8891 C C . ALA B 1 470 ? 21.165 -30.617 60.297 1.00 37.87 470 ALA B C 1
ATOM 8892 O O . ALA B 1 470 ? 21.208 -29.764 61.183 1.00 42.04 470 ALA B O 1
ATOM 8894 N N . ARG B 1 471 ? 20.241 -30.626 59.348 1.00 38.85 471 ARG B N 1
ATOM 8895 C CA . ARG B 1 471 ? 19.112 -29.716 59.312 1.00 38.31 471 ARG B CA 1
ATOM 8896 C C . ARG B 1 471 ? 17.830 -30.528 59.406 1.00 38.62 471 ARG B C 1
ATOM 8897 O O . ARG B 1 471 ? 17.808 -31.715 59.046 1.00 39.29 471 ARG B O 1
ATOM 8905 N N . PRO B 1 472 ? 16.741 -29.916 59.871 1.00 33.58 472 PRO B N 1
ATOM 8906 C CA . PRO B 1 472 ? 15.416 -30.512 59.661 1.00 36.61 472 PRO B CA 1
ATOM 8907 C C . PRO B 1 472 ? 15.128 -30.631 58.174 1.00 33.98 472 PRO B C 1
ATOM 8908 O O . PRO B 1 472 ? 15.469 -29.745 57.390 1.00 34.65 472 PRO B O 1
ATOM 8912 N N . ALA B 1 473 ? 14.475 -31.722 57.786 1.00 31.12 473 ALA B N 1
ATOM 8913 C CA . ALA B 1 473 ? 14.223 -32.003 56.379 1.00 32.30 473 ALA B CA 1
ATOM 8914 C C . ALA B 1 473 ? 12.743 -32.253 56.139 1.00 34.65 473 ALA B C 1
ATOM 8915 O O . ALA B 1 473 ? 12.072 -32.902 56.948 1.00 34.75 473 ALA B O 1
ATOM 8917 N N . ARG B 1 474 ? 12.241 -31.754 55.018 1.00 30.09 474 ARG B N 1
ATOM 8918 C CA . ARG B 1 474 ? 10.868 -32.036 54.633 1.00 33.83 474 ARG B CA 1
ATOM 8919 C C . ARG B 1 474 ? 10.681 -33.515 54.279 1.00 37.33 474 ARG B C 1
ATOM 8920 O O . ARG B 1 474 ? 11.602 -34.192 53.822 1.00 34.23 474 ARG B O 1
ATOM 8928 N N . ALA B 1 475 ? 9.470 -34.018 54.510 1.00 39.26 475 ALA B N 1
ATOM 8929 C CA . ALA B 1 475 ? 9.135 -35.373 54.097 1.00 43.27 475 ALA B CA 1
ATOM 8930 C C . ALA B 1 475 ? 9.072 -35.439 52.580 1.00 39.84 475 ALA B C 1
ATOM 8931 O O . ALA B 1 475 ? 8.567 -34.523 51.930 1.00 42.15 475 ALA B O 1
ATOM 8933 N N . LEU B 1 476 ? 9.581 -36.538 52.013 1.00 36.31 476 LEU B N 1
ATOM 8934 C CA . LEU B 1 476 ? 9.699 -36.652 50.565 1.00 41.81 476 LEU B CA 1
ATOM 8935 C C . LEU B 1 476 ? 8.768 -37.734 50.014 1.00 42.37 476 LEU B C 1
ATOM 8936 O O . LEU B 1 476 ? 8.405 -38.669 50.731 1.00 43.98 476 LEU B O 1
ATOM 8941 N N . PRO B 1 477 ? 8.347 -37.626 48.749 1.00 40.07 477 PRO B N 1
ATOM 8942 C CA . PRO B 1 477 ? 7.365 -38.583 48.214 1.00 38.15 477 PRO B CA 1
ATOM 8943 C C . PRO B 1 477 ? 8.000 -39.765 47.484 1.00 41.47 477 PRO B C 1
ATOM 8944 O O . PRO B 1 477 ? 7.479 -40.227 46.460 1.00 38.84 477 PRO B O 1
ATOM 8948 N N . TYR B 1 478 ? 9.135 -40.244 47.991 1.00 39.02 478 TYR B N 1
ATOM 8949 C CA . TYR B 1 478 ? 9.872 -41.357 47.421 1.00 41.34 478 TYR B CA 1
ATOM 8950 C C . TYR B 1 478 ? 10.064 -42.450 48.463 1.00 41.90 478 TYR B C 1
ATOM 8951 O O . TYR B 1 478 ? 10.066 -42.193 49.671 1.00 39.77 478 TYR B O 1
ATOM 8960 N N . GLN B 1 479 ? 10.265 -43.672 47.970 1.00 39.62 479 GLN B N 1
ATOM 8961 C CA . GLN B 1 479 ? 10.686 -44.796 48.809 1.00 37.24 479 GLN B CA 1
ATOM 8962 C C . GLN B 1 479 ? 11.390 -45.804 47.929 1.00 40.55 479 GLN B C 1
ATOM 8963 O O . GLN B 1 479 ? 10.821 -46.836 47.556 1.00 43.27 479 GLN B O 1
ATOM 8969 N N . PRO B 1 480 ? 12.642 -45.540 47.570 1.00 41.75 480 PRO B N 1
ATOM 8970 C CA . PRO B 1 480 ? 13.326 -46.375 46.580 1.00 41.27 480 PRO B CA 1
ATOM 8971 C C . PRO B 1 480 ? 14.003 -47.592 47.194 1.00 38.67 480 PRO B C 1
ATOM 8972 O O . PRO B 1 480 ? 14.373 -47.607 48.368 1.00 40.44 480 PRO B O 1
ATOM 8976 N N . ASP B 1 481 ? 14.174 -48.619 46.356 1.00 42.12 481 ASP B N 1
ATOM 8977 C CA . ASP B 1 481 ? 15.059 -49.734 46.674 1.00 40.95 481 ASP B CA 1
ATOM 8978 C C . ASP B 1 481 ? 15.554 -50.358 45.379 1.00 41.37 481 ASP B C 1
ATOM 8979 O O . ASP B 1 481 ? 14.967 -50.174 44.310 1.00 43.09 481 ASP B O 1
ATOM 8984 N N . ALA B 1 482 ? 16.656 -51.096 45.491 1.00 40.13 482 ALA B N 1
ATOM 8985 C CA . ALA B 1 482 ? 17.274 -51.769 44.356 1.00 43.77 482 ALA B CA 1
ATOM 8986 C C . ALA B 1 482 ? 18.052 -52.967 44.878 1.00 42.57 482 ALA B C 1
ATOM 8987 O O . ALA B 1 482 ? 18.773 -52.848 45.872 1.00 43.69 482 ALA B O 1
ATOM 8989 N N . GLN B 1 483 ? 17.885 -54.121 44.232 1.00 47.43 483 GLN B N 1
ATOM 8990 C CA . GLN B 1 483 ? 18.642 -55.317 44.588 1.00 46.81 483 GLN B CA 1
ATOM 8991 C C . GLN B 1 483 ? 19.005 -56.062 43.319 1.00 43.60 483 GLN B C 1
ATOM 8992 O O . GLN B 1 483 ? 18.415 -55.847 42.257 1.00 48.12 483 GLN B O 1
ATOM 8998 N N . ALA B 1 484 ? 19.993 -56.940 43.439 1.00 40.61 484 ALA B N 1
ATOM 8999 C CA . ALA B 1 484 ? 20.579 -57.597 42.282 1.00 45.56 484 ALA B CA 1
ATOM 9000 C C . ALA B 1 484 ? 20.548 -59.110 42.445 1.00 46.80 484 ALA B C 1
ATOM 9001 O O . ALA B 1 484 ? 20.556 -59.644 43.558 1.00 43.14 484 ALA B O 1
ATOM 9003 N N . THR B 1 485 ? 20.509 -59.789 41.303 1.00 49.27 485 THR B N 1
ATOM 9004 C CA . THR B 1 485 ? 20.684 -61.231 41.212 1.00 54.93 485 THR B CA 1
ATOM 9005 C C . THR B 1 485 ? 21.675 -61.484 40.085 1.00 48.26 485 THR B C 1
ATOM 9006 O O . THR B 1 485 ? 21.470 -61.008 38.963 1.00 48.45 485 THR B O 1
ATOM 9010 N N . VAL B 1 486 ? 22.748 -62.208 40.382 1.00 45.16 486 VAL B N 1
ATOM 9011 C CA . VAL B 1 486 ? 23.730 -62.537 39.358 1.00 51.34 486 VAL B CA 1
ATOM 9012 C C . VAL B 1 486 ? 23.180 -63.667 38.504 1.00 52.98 486 VAL B C 1
ATOM 9013 O O . VAL B 1 486 ? 22.684 -64.675 39.022 1.00 56.30 486 VAL B O 1
ATOM 9017 N N . GLU B 1 487 ? 23.239 -63.485 37.192 1.00 54.65 487 GLU B N 1
ATOM 9018 C CA . GLU B 1 487 ? 22.837 -64.487 36.221 1.00 55.46 487 GLU B CA 1
ATOM 9019 C C . GLU B 1 487 ? 24.000 -64.718 35.271 1.00 58.50 487 GLU B C 1
ATOM 9020 O O . GLU B 1 487 ? 25.061 -64.089 35.382 1.00 56.42 487 GLU B O 1
ATOM 9026 N N . ASP B 1 488 ? 23.810 -65.640 34.336 1.00 62.42 488 ASP B N 1
ATOM 9027 C CA . ASP B 1 488 ? 24.884 -66.007 33.423 1.00 59.96 488 ASP B CA 1
ATOM 9028 C C . ASP B 1 488 ? 25.019 -64.901 32.384 1.00 57.05 488 ASP B C 1
ATOM 9029 O O . ASP B 1 488 ? 24.118 -64.691 31.562 1.00 55.14 488 ASP B O 1
ATOM 9034 N N . GLY B 1 489 ? 26.133 -64.173 32.434 1.00 57.38 489 GLY B N 1
ATOM 9035 C CA . GLY B 1 489 ? 26.373 -63.094 31.490 1.00 56.62 489 GLY B CA 1
ATOM 9036 C C . GLY B 1 489 ? 25.644 -61.794 31.770 1.00 55.70 489 GLY B C 1
ATOM 9037 O O . GLY B 1 489 ? 25.684 -60.892 30.924 1.00 54.02 489 GLY B O 1
ATOM 9038 N N . ALA B 1 490 ? 24.974 -61.667 32.917 1.00 52.45 490 ALA B N 1
ATOM 9039 C CA . ALA B 1 490 ? 24.293 -60.423 33.248 1.00 53.65 490 ALA B CA 1
ATOM 9040 C C . ALA B 1 490 ? 23.970 -60.395 34.732 1.00 53.92 490 ALA B C 1
ATOM 9041 O O . ALA B 1 490 ? 23.734 -61.436 35.352 1.00 45.57 490 ALA B O 1
ATOM 9043 N N . VAL B 1 491 ? 23.959 -59.183 35.290 1.00 53.17 491 VAL B N 1
ATOM 9044 C CA . VAL B 1 491 ? 23.400 -58.930 36.611 1.00 46.13 491 VAL B CA 1
ATOM 9045 C C . VAL B 1 491 ? 22.059 -58.245 36.422 1.00 47.25 491 VAL B C 1
ATOM 9046 O O . VAL B 1 491 ? 21.955 -57.234 35.716 1.00 48.84 491 VAL B O 1
ATOM 9050 N N . ARG B 1 492 ? 21.038 -58.793 37.047 1.00 47.55 492 ARG B N 1
ATOM 9051 C CA . ARG B 1 492 ? 19.694 -58.265 36.944 1.00 49.21 492 ARG B CA 1
ATOM 9052 C C . ARG B 1 492 ? 19.410 -57.396 38.161 1.00 49.11 492 ARG B C 1
ATOM 9053 O O . ARG B 1 492 ? 19.591 -57.841 39.295 1.00 48.39 492 ARG B O 1
ATOM 9061 N N . VAL B 1 493 ? 18.976 -56.159 37.923 1.00 50.72 493 VAL B N 1
ATOM 9062 C CA . VAL B 1 493 ? 18.777 -55.172 38.983 1.00 46.06 493 VAL B CA 1
ATOM 9063 C C . VAL B 1 493 ? 17.296 -54.847 39.044 1.00 45.61 493 VAL B C 1
ATOM 9064 O O . VAL B 1 493 ? 16.734 -54.275 38.099 1.00 45.25 493 VAL B O 1
ATOM 9068 N N . ASP B 1 494 ? 16.664 -55.193 40.155 1.00 46.67 494 ASP B N 1
ATOM 9069 C CA . ASP B 1 494 ? 15.245 -54.926 40.360 1.00 49.10 494 ASP B CA 1
ATOM 9070 C C . ASP B 1 494 ? 15.100 -53.623 41.142 1.00 46.19 494 ASP B C 1
ATOM 9071 O O . ASP B 1 494 ? 15.470 -53.550 42.319 1.00 45.76 494 ASP B O 1
ATOM 9076 N N . LEU B 1 495 ? 14.577 -52.597 40.472 1.00 46.34 495 LEU B N 1
ATOM 9077 C CA . LEU B 1 495 ? 14.324 -51.293 41.067 1.00 43.23 495 LEU B CA 1
ATOM 9078 C C . LEU B 1 495 ? 12.890 -51.215 41.552 1.00 41.86 495 LEU B C 1
ATOM 9079 O O . LEU B 1 495 ? 11.973 -51.702 40.890 1.00 43.95 495 LEU B O 1
ATOM 9084 N N . SER B 1 496 ? 12.687 -50.550 42.684 1.00 43.32 496 SER B N 1
ATOM 9085 C CA . SER B 1 496 ? 11.327 -50.326 43.139 1.00 41.67 496 SER B CA 1
ATOM 9086 C C . SER B 1 496 ? 11.215 -48.965 43.819 1.00 39.23 496 SER B C 1
ATOM 9087 O O . SER B 1 496 ? 12.164 -48.461 44.431 1.00 39.03 496 SER B O 1
ATOM 9090 N N . ASN B 1 497 ? 10.035 -48.380 43.707 1.00 36.74 497 ASN B N 1
ATOM 9091 C CA . ASN B 1 497 ? 9.732 -47.143 44.410 1.00 40.33 497 ASN B CA 1
ATOM 9092 C C . ASN B 1 497 ? 8.254 -47.183 44.746 1.00 38.73 497 ASN B C 1
ATOM 9093 O O . ASN B 1 497 ? 7.416 -47.204 43.838 1.00 39.59 497 ASN B O 1
ATOM 9098 N N . THR B 1 498 ? 7.943 -47.213 46.044 1.00 40.40 498 THR B N 1
ATOM 9099 C CA . THR B 1 498 ? 6.569 -47.273 46.525 1.00 42.96 498 THR B CA 1
ATOM 9100 C C . THR B 1 498 ? 6.028 -45.907 46.950 1.00 45.69 498 THR B C 1
ATOM 9101 O O . THR B 1 498 ? 4.982 -45.842 47.604 1.00 45.95 498 THR B O 1
ATOM 9105 N N . GLY B 1 499 ? 6.712 -44.808 46.582 1.00 42.10 499 GLY B N 1
ATOM 9106 C CA . GLY B 1 499 ? 6.224 -43.481 46.901 1.00 36.48 499 GLY B CA 1
ATOM 9107 C C . GLY B 1 499 ? 5.216 -42.973 45.884 1.00 37.57 499 GLY B C 1
ATOM 9108 O O . GLY B 1 499 ? 5.013 -43.555 44.825 1.00 41.72 499 GLY B O 1
ATOM 9109 N N . ARG B 1 500 ? 4.575 -41.856 46.219 1.00 39.92 500 ARG B N 1
ATOM 9110 C CA . ARG B 1 500 ? 3.578 -41.289 45.319 1.00 41.50 500 ARG B CA 1
ATOM 9111 C C . ARG B 1 500 ? 4.186 -40.537 44.139 1.00 41.09 500 ARG B C 1
ATOM 9112 O O . ARG B 1 500 ? 3.460 -40.215 43.193 1.00 44.89 500 ARG B O 1
ATOM 9120 N N . SER B 1 501 ? 5.484 -40.256 44.148 1.00 37.18 501 SER B N 1
ATOM 9121 C CA . SER B 1 501 ? 6.111 -39.581 43.023 1.00 40.69 501 SER B CA 1
ATOM 9122 C C . SER B 1 501 ? 7.186 -40.466 42.415 1.00 40.74 501 SER B C 1
ATOM 9123 O O . SER B 1 501 ? 7.868 -41.224 43.117 1.00 37.83 501 SER B O 1
ATOM 9126 N N . SER B 1 502 ? 7.329 -40.360 41.097 1.00 40.19 502 SER B N 1
ATOM 9127 C CA . SER B 1 502 ? 8.392 -41.073 40.412 1.00 38.30 502 SER B CA 1
ATOM 9128 C C . SER B 1 502 ? 9.748 -40.679 40.984 1.00 39.67 502 SER B C 1
ATOM 9129 O O . SER B 1 502 ? 10.000 -39.506 41.280 1.00 41.39 502 SER B O 1
ATOM 9132 N N . ALA B 1 503 ? 10.618 -41.675 41.144 1.00 40.80 503 ALA B N 1
ATOM 9133 C CA . ALA B 1 503 ? 11.973 -41.503 41.645 1.00 34.56 503 ALA B CA 1
ATOM 9134 C C . ALA B 1 503 ? 12.960 -41.779 40.521 1.00 40.41 503 ALA B C 1
ATOM 9135 O O . ALA B 1 503 ? 12.750 -42.694 39.714 1.00 36.79 503 ALA B O 1
ATOM 9137 N N . HIS B 1 504 ? 14.040 -40.998 40.473 1.00 34.52 504 HIS B N 1
ATOM 9138 C CA . HIS B 1 504 ? 15.020 -41.097 39.394 1.00 37.85 504 HIS B CA 1
ATOM 9139 C C . HIS B 1 504 ? 16.214 -41.931 39.836 1.00 35.78 504 HIS B C 1
ATOM 9140 O O . HIS B 1 504 ? 16.847 -41.630 40.855 1.00 33.63 504 HIS B O 1
ATOM 9147 N N . PHE B 1 505 ? 16.532 -42.962 39.055 1.00 32.20 505 PHE B N 1
ATOM 9148 C CA . PHE B 1 505 ? 17.648 -43.849 39.333 1.00 34.35 505 PHE B CA 1
ATOM 9149 C C . PHE B 1 505 ? 18.709 -43.700 38.251 1.00 36.53 505 PHE B C 1
ATOM 9150 O O . PHE B 1 505 ? 18.391 -43.605 37.057 1.00 36.00 505 PHE B O 1
ATOM 9158 N N . ALA B 1 506 ? 19.971 -43.732 38.660 1.00 33.36 506 ALA B N 1
ATOM 9159 C CA . ALA B 1 506 ? 21.068 -43.718 37.710 1.00 35.00 506 ALA B CA 1
ATOM 9160 C C . ALA B 1 506 ? 22.048 -44.825 38.055 1.00 33.98 506 ALA B C 1
ATOM 9161 O O . ALA B 1 506 ? 22.307 -45.089 39.228 1.00 35.31 506 ALA B O 1
ATOM 9163 N N . LEU B 1 507 ? 22.607 -45.455 37.022 1.00 36.54 507 LEU B N 1
ATOM 9164 C CA . LEU B 1 507 ? 23.526 -46.575 37.177 1.00 35.68 507 LEU B CA 1
ATOM 9165 C C . LEU B 1 507 ? 24.878 -46.175 36.606 1.00 35.38 507 LEU B C 1
ATOM 9166 O O . LEU B 1 507 ? 24.982 -45.821 35.425 1.00 33.19 507 LEU B O 1
ATOM 9171 N N . TYR B 1 508 ? 25.919 -46.271 37.425 1.00 32.61 508 TYR B N 1
ATOM 9172 C CA . TYR B 1 508 ? 27.239 -45.898 36.979 1.00 33.50 508 TYR B CA 1
ATOM 9173 C C . TYR B 1 508 ? 28.087 -47.146 36.820 1.00 37.77 508 TYR B C 1
ATOM 9174 O O . TYR B 1 508 ? 28.326 -47.858 37.803 1.00 36.64 508 TYR B O 1
ATOM 9183 N N . PRO B 1 509 ? 28.544 -47.450 35.598 1.00 40.47 509 PRO B N 1
ATOM 9184 C CA . PRO B 1 509 ? 29.325 -48.678 35.372 1.00 38.04 509 PRO B CA 1
ATOM 9185 C C . PRO B 1 509 ? 30.811 -48.459 35.559 1.00 39.74 509 PRO B C 1
ATOM 9186 O O . PRO B 1 509 ? 31.382 -47.521 34.991 1.00 38.83 509 PRO B O 1
ATOM 9190 N N . TYR B 1 510 ? 31.453 -49.322 36.338 1.00 33.48 510 TYR B N 1
ATOM 9191 C CA . TYR B 1 510 ? 32.891 -49.227 36.547 1.00 38.39 510 TYR B CA 1
ATOM 9192 C C . TYR B 1 510 ? 33.633 -50.461 36.059 1.00 42.14 510 TYR B C 1
ATOM 9193 O O . TYR B 1 510 ? 34.798 -50.650 36.421 1.00 46.21 510 TYR B O 1
ATOM 9202 N N . ALA B 1 511 ? 32.986 -51.303 35.252 1.00 38.20 511 ALA B N 1
ATOM 9203 C CA . ALA B 1 511 ? 33.618 -52.510 34.734 1.00 44.89 511 ALA B CA 1
ATOM 9204 C C . ALA B 1 511 ? 33.211 -52.770 33.289 1.00 42.84 511 ALA B C 1
ATOM 9205 O O . ALA B 1 511 ? 33.189 -53.920 32.841 1.00 44.95 511 ALA B O 1
ATOM 9207 N N . GLY B 1 512 ? 32.872 -51.720 32.551 1.00 39.14 512 GLY B N 1
ATOM 9208 C CA . GLY B 1 512 ? 32.557 -51.871 31.147 1.00 44.53 512 GLY B CA 1
ATOM 9209 C C . GLY B 1 512 ? 31.144 -52.304 30.855 1.00 45.74 512 GLY B C 1
ATOM 9210 O O . GLY B 1 512 ? 30.840 -52.615 29.699 1.00 52.36 512 GLY B O 1
ATOM 9211 N N . GLU B 1 513 ? 30.274 -52.338 31.865 1.00 43.92 513 GLU B N 1
ATOM 9212 C CA . GLU B 1 513 ? 28.915 -52.826 31.663 1.00 42.16 513 GLU B CA 1
ATOM 9213 C C . GLU B 1 513 ? 28.182 -52.005 30.602 1.00 47.44 513 GLU B C 1
ATOM 9214 O O . GLU B 1 513 ? 27.478 -52.561 29.749 1.00 48.99 513 GLU B O 1
ATOM 9220 N N . PHE B 1 514 ? 28.335 -50.688 30.642 1.00 43.92 514 PHE B N 1
ATOM 9221 C CA . PHE B 1 514 ? 27.821 -49.754 29.651 1.00 42.71 514 PHE B CA 1
ATOM 9222 C C . PHE B 1 514 ? 28.897 -48.709 29.409 1.00 40.53 514 PHE B C 1
ATOM 9223 O O . PHE B 1 514 ? 29.769 -48.507 30.260 1.00 42.57 514 PHE B O 1
ATOM 9231 N N . PRO B 1 515 ? 28.860 -48.014 28.267 1.00 41.80 515 PRO B N 1
ATOM 9232 C CA . PRO B 1 515 ? 29.872 -46.966 28.034 1.00 42.70 515 PRO B CA 1
ATOM 9233 C C . PRO B 1 515 ? 29.618 -45.673 28.809 1.00 42.82 515 PRO B C 1
ATOM 9234 O O . PRO B 1 515 ? 30.585 -44.952 29.088 1.00 37.03 515 PRO B O 1
ATOM 9238 N N . VAL B 1 516 ? 28.373 -45.379 29.187 1.00 39.34 516 VAL B N 1
ATOM 9239 C CA . VAL B 1 516 ? 28.014 -44.172 29.938 1.00 37.75 516 VAL B CA 1
ATOM 9240 C C . VAL B 1 516 ? 26.990 -44.531 31.011 1.00 38.87 516 VAL B C 1
ATOM 9241 O O . VAL B 1 516 ? 26.411 -45.631 30.973 1.00 39.31 516 VAL B O 1
ATOM 9245 N N . PRO B 1 517 ? 26.723 -43.652 31.981 1.00 38.27 517 PRO B N 1
ATOM 9246 C CA . PRO B 1 517 ? 25.710 -43.972 32.990 1.00 32.68 517 PRO B CA 1
ATOM 9247 C C . PRO B 1 517 ? 24.327 -44.088 32.368 1.00 32.97 517 PRO B C 1
ATOM 9248 O O . PRO B 1 517 ? 24.046 -43.504 31.319 1.00 32.90 517 PRO B O 1
ATOM 9252 N N . GLN B 1 518 ? 23.468 -44.867 33.022 1.00 32.71 518 GLN B N 1
ATOM 9253 C CA . GLN B 1 518 ? 22.104 -45.115 32.569 1.00 38.32 518 GLN B CA 1
ATOM 9254 C C . GLN B 1 518 ? 21.109 -44.492 33.546 1.00 34.46 518 GLN B C 1
ATOM 9255 O O . GLN B 1 518 ? 21.345 -44.454 34.752 1.00 34.94 518 GLN B O 1
ATOM 9261 N N . HIS B 1 519 ? 19.974 -44.040 33.021 1.00 32.90 519 HIS B N 1
ATOM 9262 C CA . HIS B 1 519 ? 19.028 -43.248 33.787 1.00 37.76 519 HIS B CA 1
ATOM 9263 C C . HIS B 1 519 ? 17.622 -43.787 33.601 1.00 38.62 519 HIS B C 1
ATOM 9264 O O . HIS B 1 519 ? 17.199 -44.040 32.469 1.00 38.56 519 HIS B O 1
ATOM 9271 N N . ARG B 1 520 ? 16.896 -43.926 34.712 1.00 40.23 520 ARG B N 1
ATOM 9272 C CA . ARG B 1 520 ? 15.556 -44.496 34.721 1.00 43.52 520 ARG B CA 1
ATOM 9273 C C . ARG B 1 520 ? 14.650 -43.713 35.657 1.00 40.93 520 ARG B C 1
ATOM 9274 O O . ARG B 1 520 ? 15.059 -43.320 36.751 1.00 41.40 520 ARG B O 1
ATOM 9282 N N . ASP B 1 521 ? 13.406 -43.526 35.242 1.00 38.90 521 ASP B N 1
ATOM 9283 C CA . ASP B 1 521 ? 12.369 -43.005 36.115 1.00 40.96 521 ASP B CA 1
ATOM 9284 C C . ASP B 1 521 ? 11.418 -44.136 36.469 1.00 41.70 521 ASP B C 1
ATOM 9285 O O . ASP B 1 521 ? 10.979 -44.884 35.588 1.00 43.44 521 ASP B O 1
ATOM 9290 N N . VAL B 1 522 ? 11.124 -44.271 37.764 1.00 44.42 522 VAL B N 1
ATOM 9291 C CA . VAL B 1 522 ? 10.484 -45.461 38.312 1.00 36.73 522 VAL B CA 1
ATOM 9292 C C . VAL B 1 522 ? 9.423 -45.054 39.320 1.00 42.57 522 VAL B C 1
ATOM 9293 O O . VAL B 1 522 ? 9.749 -44.501 40.376 1.00 41.99 522 VAL B O 1
ATOM 9297 N N . LYS B 1 523 ? 8.158 -45.350 39.014 1.00 45.03 523 LYS B N 1
ATOM 9298 C CA . LYS B 1 523 ? 7.106 -45.432 40.023 1.00 45.68 523 LYS B CA 1
ATOM 9299 C C . LYS B 1 523 ? 6.537 -46.850 40.000 1.00 45.76 523 LYS B C 1
ATOM 9300 O O . LYS B 1 523 ? 5.944 -47.273 39.001 1.00 46.70 523 LYS B O 1
ATOM 9306 N N . GLY B 1 524 ? 6.726 -47.586 41.093 1.00 45.00 524 GLY B N 1
ATOM 9307 C CA . GLY B 1 524 ? 6.384 -48.994 41.100 1.00 43.24 524 GLY B CA 1
ATOM 9308 C C . GLY B 1 524 ? 7.621 -49.863 40.999 1.00 41.19 524 GLY B C 1
ATOM 9309 O O . GLY B 1 524 ? 8.502 -49.801 41.858 1.00 42.65 524 GLY B O 1
ATOM 9310 N N . THR B 1 525 ? 7.715 -50.675 39.959 1.00 41.57 525 THR B N 1
ATOM 9311 C CA . THR B 1 525 ? 8.859 -51.554 39.799 1.00 43.46 525 THR B CA 1
ATOM 9312 C C . THR B 1 525 ? 9.389 -51.436 38.382 1.00 44.38 525 THR B C 1
ATOM 9313 O O . THR B 1 525 ? 8.665 -51.070 37.455 1.00 47.40 525 THR B O 1
ATOM 9317 N N . ALA B 1 526 ? 10.673 -51.730 38.235 1.00 43.59 526 ALA B N 1
ATOM 9318 C CA . ALA B 1 526 ? 11.343 -51.723 36.948 1.00 43.47 526 ALA B CA 1
ATOM 9319 C C . ALA B 1 526 ? 12.608 -52.539 37.116 1.00 47.39 526 ALA B C 1
ATOM 9320 O O . ALA B 1 526 ? 13.022 -52.847 38.233 1.00 46.85 526 ALA B O 1
ATOM 9322 N N . ARG B 1 527 ? 13.232 -52.872 35.996 1.00 50.66 527 ARG B N 1
ATOM 9323 C CA . ARG B 1 527 ? 14.363 -53.780 36.041 1.00 50.79 527 ARG B CA 1
ATOM 9324 C C . ARG B 1 527 ? 15.397 -53.378 35.002 1.00 51.68 527 ARG B C 1
ATOM 9325 O O . ARG B 1 527 ? 15.042 -53.056 33.867 1.00 53.36 527 ARG B O 1
ATOM 9333 N N . TRP B 1 528 ? 16.663 -53.361 35.414 1.00 46.77 528 TRP B N 1
ATOM 9334 C CA . TRP B 1 528 ? 17.805 -53.190 34.527 1.00 47.12 528 TRP B CA 1
ATOM 9335 C C . TRP B 1 528 ? 18.443 -54.552 34.290 1.00 46.46 528 TRP B C 1
ATOM 9336 O O . TRP B 1 528 ? 18.507 -55.379 35.202 1.00 50.34 528 TRP B O 1
ATOM 9347 N N . THR B 1 529 ? 18.936 -54.776 33.085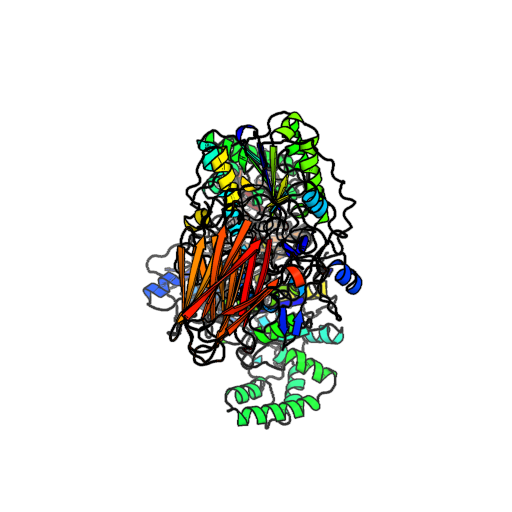 1.00 46.48 529 THR B N 1
ATOM 9348 C CA . THR B 1 529 ? 19.743 -55.954 32.792 1.00 47.90 529 THR B CA 1
ATOM 9349 C C . THR B 1 529 ? 21.153 -55.477 32.482 1.00 43.52 529 THR B C 1
ATOM 9350 O O . THR B 1 529 ? 21.394 -54.864 31.440 1.00 49.62 529 THR B O 1
ATOM 9354 N N . VAL B 1 530 ? 22.081 -55.755 33.389 1.00 46.96 530 VAL B N 1
ATOM 9355 C CA . VAL B 1 530 ? 23.441 -55.230 33.313 1.00 45.53 530 VAL B CA 1
ATOM 9356 C C . VAL B 1 530 ? 24.320 -56.303 32.676 1.00 48.03 530 VAL B C 1
ATOM 9357 O O . VAL B 1 530 ? 24.621 -57.311 33.337 1.00 49.00 530 VAL B O 1
ATOM 9361 N N . PRO B 1 531 ? 24.769 -56.129 31.433 1.00 50.00 531 PRO B N 1
ATOM 9362 C CA . PRO B 1 531 ? 25.592 -57.167 30.798 1.00 49.40 531 PRO B CA 1
ATOM 9363 C C . PRO B 1 531 ? 26.925 -57.303 31.509 1.00 53.71 531 PRO B C 1
ATOM 9364 O O . PRO B 1 531 ? 27.591 -56.308 31.803 1.00 52.51 531 PRO B O 1
ATOM 9368 N N . VAL B 1 532 ? 27.294 -58.544 31.805 1.00 48.47 532 VAL B N 1
ATOM 9369 C CA . VAL B 1 532 ? 28.602 -58.881 32.350 1.00 50.70 532 VAL B CA 1
ATOM 9370 C C . VAL B 1 532 ? 29.316 -59.723 31.302 1.00 59.75 532 VAL B C 1
ATOM 9371 O O . VAL B 1 532 ? 28.937 -60.876 31.059 1.00 57.86 532 VAL B O 1
ATOM 9375 N N . THR B 1 533 ? 30.338 -59.143 30.675 1.00 56.88 533 THR B N 1
ATOM 9376 C CA . THR B 1 533 ? 31.123 -59.815 29.651 1.00 58.65 533 THR B CA 1
ATOM 9377 C C . THR B 1 533 ? 32.421 -60.411 30.175 1.00 62.02 533 THR B C 1
ATOM 9378 O O . THR B 1 533 ? 33.026 -61.233 29.482 1.00 68.77 533 THR B O 1
ATOM 9382 N N . GLY B 1 534 ? 32.872 -60.006 31.357 1.00 62.35 534 GLY B N 1
ATOM 9383 C CA . GLY B 1 534 ? 34.167 -60.426 31.851 1.00 58.13 534 GLY B CA 1
ATOM 9384 C C . GLY B 1 534 ? 34.074 -61.251 33.115 1.00 51.66 534 GLY B C 1
ATOM 9385 O O . GLY B 1 534 ? 33.041 -61.871 33.374 1.00 55.65 534 GLY B O 1
ATOM 9386 N N . ALA B 1 535 ? 35.144 -61.264 33.912 1.00 50.72 535 ALA B N 1
ATOM 9387 C CA . ALA B 1 535 ? 35.172 -62.087 35.114 1.00 51.24 535 ALA B CA 1
ATOM 9388 C C . ALA B 1 535 ? 34.454 -61.449 36.299 1.00 54.37 535 ALA B C 1
ATOM 9389 O O . ALA B 1 535 ? 34.127 -62.157 37.262 1.00 53.10 535 ALA B O 1
ATOM 9391 N N . ALA B 1 536 ? 34.195 -60.142 36.260 1.00 53.07 536 ALA B N 1
ATOM 9392 C CA . ALA B 1 536 ? 33.629 -59.462 37.416 1.00 48.61 536 ALA B CA 1
ATOM 9393 C C . ALA B 1 536 ? 32.804 -58.271 36.960 1.00 48.26 536 ALA B C 1
ATOM 9394 O O . ALA B 1 536 ? 32.897 -57.820 35.815 1.00 46.23 536 ALA B O 1
ATOM 9396 N N . TYR B 1 537 ? 32.001 -57.752 37.891 1.00 45.96 537 TYR B N 1
ATOM 9397 C CA . TYR B 1 537 ? 31.173 -56.576 37.663 1.00 40.43 537 TYR B CA 1
ATOM 9398 C C . TYR B 1 537 ? 31.353 -55.589 38.813 1.00 41.52 537 TYR B C 1
ATOM 9399 O O . TYR B 1 537 ? 31.707 -55.979 39.927 1.00 38.07 537 TYR B O 1
ATOM 9408 N N . ARG B 1 538 ? 31.138 -54.300 38.525 1.00 38.86 538 ARG B N 1
ATOM 9409 C CA . ARG B 1 538 ? 31.143 -53.273 39.568 1.00 40.15 538 ARG B CA 1
ATOM 9410 C C . ARG B 1 538 ? 30.371 -52.062 39.072 1.00 38.67 538 ARG B C 1
ATOM 9411 O O . ARG B 1 538 ? 30.758 -51.440 38.072 1.00 37.83 538 ARG B O 1
ATOM 9419 N N . PHE B 1 539 ? 29.283 -51.730 39.757 1.00 33.80 539 PHE B N 1
ATOM 9420 C CA . PHE B 1 539 ? 28.500 -50.575 39.354 1.00 35.66 539 PHE B CA 1
ATOM 9421 C C . PHE B 1 539 ? 27.745 -50.036 40.564 1.00 36.05 539 PHE B C 1
ATOM 9422 O O . PHE B 1 539 ? 27.524 -50.746 41.552 1.00 32.27 539 PHE B O 1
ATOM 9430 N N . THR B 1 540 ? 27.383 -48.753 40.485 1.00 34.82 540 THR B N 1
ATOM 9431 C CA . THR B 1 540 ? 26.669 -48.053 41.549 1.00 35.11 540 THR B CA 1
ATOM 9432 C C . THR B 1 540 ? 25.357 -47.500 41.011 1.00 32.08 540 THR B C 1
ATOM 9433 O O . THR B 1 540 ? 25.314 -46.960 39.901 1.00 37.26 540 THR B O 1
ATOM 9437 N N . VAL B 1 541 ? 24.286 -47.665 41.785 1.00 36.06 541 VAL B N 1
ATOM 9438 C CA . VAL B 1 541 ? 22.989 -47.067 41.490 1.00 36.06 541 VAL B CA 1
ATOM 9439 C C . VAL B 1 541 ? 22.709 -46.005 42.539 1.00 35.40 541 VAL B C 1
ATOM 9440 O O . VAL B 1 541 ? 22.770 -46.287 43.741 1.00 34.36 541 VAL B O 1
ATOM 9444 N N . THR B 1 542 ? 22.412 -44.787 42.087 1.00 35.04 542 THR B N 1
ATOM 9445 C CA . THR B 1 542 ? 22.001 -43.703 42.966 1.00 31.15 542 THR B CA 1
ATOM 9446 C C . THR B 1 542 ? 20.513 -43.439 42.791 1.00 33.55 542 THR B C 1
ATOM 9447 O O . THR B 1 542 ? 19.899 -43.808 41.781 1.00 32.15 542 THR B O 1
ATOM 9451 N N . GLY B 1 543 ? 19.942 -42.790 43.806 1.00 31.29 543 GLY B N 1
ATOM 9452 C CA . GLY B 1 543 ? 18.576 -42.329 43.766 1.00 33.70 543 GLY B CA 1
ATOM 9453 C C . GLY B 1 543 ? 18.412 -41.047 44.565 1.00 34.72 543 GLY B C 1
ATOM 9454 O O . GLY B 1 543 ? 19.373 -40.505 45.119 1.00 37.44 543 GLY B O 1
ATOM 9455 N N . PRO B 1 544 ? 17.190 -40.541 44.648 1.00 35.19 544 PRO B N 1
ATOM 9456 C CA . PRO B 1 544 ? 16.964 -39.279 45.373 1.00 35.71 544 PRO B CA 1
ATOM 9457 C C . PRO B 1 544 ? 17.372 -39.354 46.838 1.00 37.86 544 PRO B C 1
ATOM 9458 O O . PRO B 1 544 ? 17.375 -40.419 47.459 1.00 37.96 544 PRO B O 1
ATOM 9462 N N . ASN B 1 545 ? 17.727 -38.191 47.382 1.00 35.47 545 ASN B N 1
ATOM 9463 C CA . ASN B 1 545 ? 18.000 -37.988 48.809 1.00 37.64 545 ASN B CA 1
ATOM 9464 C C . ASN B 1 545 ? 18.951 -39.030 49.398 1.00 36.67 545 ASN B C 1
ATOM 9465 O O . ASN B 1 545 ? 18.635 -39.718 50.375 1.00 36.40 545 ASN B O 1
ATOM 9470 N N . GLY B 1 546 ? 20.147 -39.108 48.822 1.00 30.60 546 GLY B N 1
ATOM 9471 C CA . GLY B 1 546 ? 21.178 -39.939 49.414 1.00 32.17 546 GLY B CA 1
ATOM 9472 C C . GLY B 1 546 ? 21.054 -41.431 49.168 1.00 34.10 546 GLY B C 1
ATOM 9473 O O . GLY B 1 546 ? 21.820 -42.196 49.761 1.00 32.90 546 GLY B O 1
ATOM 9474 N N . PHE B 1 547 ? 20.126 -41.874 48.315 1.00 36.89 547 PHE B N 1
ATOM 9475 C CA . PHE B 1 547 ? 19.970 -43.304 48.048 1.00 35.39 547 PHE B CA 1
ATOM 9476 C C . PHE B 1 547 ? 21.141 -43.829 47.234 1.00 36.10 547 PHE B C 1
ATOM 9477 O O . PHE B 1 547 ? 21.474 -43.275 46.179 1.00 31.58 547 PHE B O 1
ATOM 9485 N N . ARG B 1 548 ? 21.739 -44.926 47.704 1.00 33.60 548 ARG B N 1
ATOM 9486 C CA . ARG B 1 548 ? 22.858 -45.553 47.013 1.00 34.85 548 ARG B CA 1
ATOM 9487 C C . ARG B 1 548 ? 22.754 -47.075 47.115 1.00 37.07 548 ARG B C 1
ATOM 9488 O O . ARG B 1 548 ? 22.326 -47.608 48.143 1.00 32.55 548 ARG B O 1
ATOM 9496 N N . ARG B 1 549 ? 23.138 -47.768 46.034 1.00 33.34 549 ARG B N 1
ATOM 9497 C CA . ARG B 1 549 ? 23.300 -49.224 46.052 1.00 37.53 549 ARG B CA 1
ATOM 9498 C C . ARG B 1 549 ? 24.531 -49.550 45.229 1.00 33.72 549 ARG B C 1
ATOM 9499 O O . ARG B 1 549 ? 24.551 -49.304 44.020 1.00 35.84 549 ARG B O 1
ATOM 9507 N N . GLU B 1 550 ? 25.563 -50.067 45.882 1.00 35.29 550 GLU B N 1
ATOM 9508 C CA . GLU B 1 550 ? 26.777 -50.492 45.203 1.00 37.70 550 GLU B CA 1
ATOM 9509 C C . GLU B 1 550 ? 26.740 -52.006 45.031 1.00 37.48 550 GLU B C 1
ATOM 9510 O O . GLU B 1 550 ? 26.412 -52.740 45.971 1.00 35.03 550 GLU B O 1
ATOM 9516 N N . PHE B 1 551 ? 27.054 -52.461 43.821 1.00 39.23 551 PHE B N 1
ATOM 9517 C CA . PHE B 1 551 ? 27.110 -53.877 43.482 1.00 36.48 551 PHE B CA 1
ATOM 9518 C C . PHE B 1 551 ? 28.482 -54.177 42.905 1.00 38.90 551 PHE B C 1
ATOM 9519 O O . PHE B 1 551 ? 28.909 -53.529 41.943 1.00 39.77 551 PHE B O 1
ATOM 9527 N N . ALA B 1 552 ? 29.180 -55.137 43.503 1.00 40.28 552 ALA B N 1
ATOM 9528 C CA . ALA B 1 552 ? 30.429 -55.631 42.943 1.00 40.64 552 ALA B CA 1
ATOM 9529 C C . ALA B 1 552 ? 30.561 -57.113 43.272 1.00 41.41 552 ALA B C 1
ATOM 9530 O O . ALA B 1 552 ? 30.065 -57.573 44.302 1.00 39.97 552 ALA B O 1
ATOM 9532 N N . GLY B 1 553 ? 31.234 -57.857 42.387 1.00 41.91 553 GLY B N 1
ATOM 9533 C CA . GLY B 1 553 ? 31.477 -59.262 42.621 1.00 47.71 553 GLY B CA 1
ATOM 9534 C C . GLY B 1 553 ? 31.995 -60.013 41.406 1.00 48.11 553 GLY B C 1
ATOM 9535 O O . GLY B 1 553 ? 32.133 -59.458 40.308 1.00 45.52 553 GLY B O 1
ATOM 9536 N N . PRO B 1 554 ? 32.290 -61.300 41.584 1.00 51.84 554 PRO B N 1
ATOM 9537 C CA . PRO B 1 554 ? 32.734 -62.122 40.454 1.00 49.99 554 PRO B CA 1
ATOM 9538 C C . PRO B 1 554 ? 31.564 -62.546 39.580 1.00 47.74 554 PRO B C 1
ATOM 9539 O O . PRO B 1 554 ? 30.426 -62.680 40.036 1.00 50.43 554 PRO B O 1
ATOM 9543 N N . ALA B 1 555 ? 31.861 -62.742 38.295 1.00 51.48 555 ALA B N 1
ATOM 9544 C CA . ALA B 1 555 ? 30.830 -63.161 37.349 1.00 55.78 555 ALA B CA 1
ATOM 9545 C C . ALA B 1 555 ? 30.365 -64.588 37.629 1.00 60.77 555 ALA B C 1
ATOM 9546 O O . ALA B 1 555 ? 29.161 -64.872 37.625 1.00 64.41 555 ALA B O 1
ATOM 9548 N N . LYS B 1 556 ? 31.303 -65.500 37.869 1.00 66.95 556 LYS B N 1
ATOM 9549 C CA . LYS B 1 556 ? 30.967 -66.889 38.153 1.00 81.77 556 LYS B CA 1
ATOM 9550 C C . LYS B 1 556 ? 32.189 -67.552 38.777 1.00 85.79 556 LYS B C 1
ATOM 9551 O O . LYS B 1 556 ? 33.312 -67.056 38.653 1.00 84.74 556 LYS B O 1
ATOM 9557 N N . ASP B 1 557 ? 31.945 -68.661 39.479 1.00 85.94 557 ASP B N 1
ATOM 9558 C CA . ASP B 1 557 ? 32.998 -69.576 39.943 1.00 90.87 557 ASP B CA 1
ATOM 9559 C C . ASP B 1 557 ? 34.089 -68.861 40.750 1.00 85.26 557 ASP B C 1
ATOM 9560 O O . ASP B 1 557 ? 35.289 -69.003 40.487 1.00 83.73 557 ASP B O 1
ATOM 9565 N N . GLY B 1 558 ? 33.670 -68.096 41.763 1.00 78.91 558 GLY B N 1
ATOM 9566 C CA . GLY B 1 558 ? 34.593 -67.546 42.731 1.00 75.48 558 GLY B CA 1
ATOM 9567 C C . GLY B 1 558 ? 34.050 -67.754 44.135 1.00 79.01 558 GLY B C 1
ATOM 9568 O O . GLY B 1 558 ? 32.967 -68.323 44.331 1.00 81.54 558 GLY B O 1
ATOM 9569 N N . ALA B 1 559 ? 34.801 -67.246 45.114 1.00 75.45 559 ALA B N 1
ATOM 9570 C CA . ALA B 1 559 ? 34.552 -67.527 46.531 1.00 75.93 559 ALA B CA 1
ATOM 9571 C C . ALA B 1 559 ? 33.183 -67.055 47.028 1.00 75.19 559 ALA B C 1
ATOM 9572 O O . ALA B 1 559 ? 32.866 -67.217 48.213 1.00 72.72 559 ALA B O 1
ATOM 9574 N N . SER B 1 560 ? 32.341 -66.506 46.128 1.00 72.80 560 SER B N 1
ATOM 9575 C CA . SER B 1 560 ? 31.059 -65.945 46.547 1.00 69.21 560 SER B CA 1
ATOM 9576 C C . SER B 1 560 ? 29.999 -65.953 45.438 1.00 72.32 560 SER B C 1
ATOM 9577 O O . SER B 1 560 ? 29.112 -65.090 45.441 1.00 67.11 560 SER B O 1
ATOM 9580 N N . ALA B 1 561 ? 30.066 -66.911 44.495 1.00 72.33 561 ALA B N 1
ATOM 9581 C CA . ALA B 1 561 ? 29.095 -66.988 43.396 1.00 68.66 561 ALA B CA 1
ATOM 9582 C C . ALA B 1 561 ? 27.660 -66.949 43.908 1.00 65.95 561 ALA B C 1
ATOM 9583 O O . ALA B 1 561 ? 26.810 -66.216 43.380 1.00 64.21 561 ALA B O 1
ATOM 9585 N N . GLY B 1 562 ? 27.384 -67.733 44.943 1.00 57.56 562 GLY B N 1
ATOM 9586 C CA . GLY B 1 562 ? 26.079 -67.864 45.507 1.00 54.98 562 GLY B CA 1
ATOM 9587 C C . GLY B 1 562 ? 25.705 -66.790 46.480 1.00 51.13 562 GLY B C 1
ATOM 9588 O O . GLY B 1 562 ? 24.578 -66.818 46.978 1.00 51.41 562 GLY B O 1
ATOM 9589 N N . ALA B 1 563 ? 26.606 -65.851 46.774 1.00 51.52 563 ALA B N 1
ATOM 9590 C CA . ALA B 1 563 ? 26.267 -64.742 47.659 1.00 48.93 563 ALA B CA 1
ATOM 9591 C C . ALA B 1 563 ? 25.188 -63.895 47.007 1.00 44.78 563 ALA B C 1
ATOM 9592 O O . ALA B 1 563 ? 25.358 -63.411 45.886 1.00 47.56 563 ALA B O 1
ATOM 9594 N N . GLU B 1 564 ? 24.070 -63.732 47.698 1.00 44.92 564 GLU B N 1
ATOM 9595 C CA . GLU B 1 564 ? 22.966 -62.947 47.175 1.00 47.27 564 GLU B CA 1
ATOM 9596 C C . GLU B 1 564 ? 22.339 -62.178 48.324 1.00 48.52 564 GLU B C 1
ATOM 9597 O O . GLU B 1 564 ? 22.146 -62.728 49.416 1.00 45.94 564 GLU B O 1
ATOM 9603 N N . VAL B 1 565 ? 22.036 -60.902 48.087 1.00 42.99 565 VAL B N 1
ATOM 9604 C CA . VAL B 1 565 ? 21.440 -60.043 49.102 1.00 39.83 565 VAL B CA 1
ATOM 9605 C C . VAL B 1 565 ? 20.110 -59.527 48.584 1.00 41.99 565 VAL B C 1
ATOM 9606 O O . VAL B 1 565 ? 20.021 -59.060 47.443 1.00 46.41 565 VAL B O 1
ATOM 9610 N N . ALA B 1 566 ? 19.082 -59.619 49.416 1.00 42.45 566 ALA B N 1
ATOM 9611 C CA . ALA B 1 566 ? 17.802 -58.982 49.165 1.00 43.06 566 ALA B CA 1
ATOM 9612 C C . ALA B 1 566 ? 17.498 -58.050 50.325 1.00 44.15 566 ALA B C 1
ATOM 9613 O O . ALA B 1 566 ? 18.047 -58.198 51.420 1.00 45.62 566 ALA B O 1
ATOM 9615 N N . SER B 1 567 ? 16.612 -57.086 50.086 1.00 45.09 567 SER B N 1
ATOM 9616 C CA . SER B 1 567 ? 16.303 -56.108 51.115 1.00 41.82 567 SER B CA 1
ATOM 9617 C C . SER B 1 567 ? 14.852 -55.676 51.002 1.00 42.62 567 SER B C 1
ATOM 9618 O O . SER B 1 567 ? 14.277 -55.635 49.913 1.00 46.94 567 SER B O 1
ATOM 9621 N N . ARG B 1 568 ? 14.269 -55.344 52.149 1.00 49.72 568 ARG B N 1
ATOM 9622 C CA . ARG B 1 568 ? 12.898 -54.859 52.227 1.00 50.31 568 ARG B CA 1
ATOM 9623 C C . ARG B 1 568 ? 12.856 -53.750 53.270 1.00 48.33 568 ARG B C 1
ATOM 9624 O O . ARG B 1 568 ? 13.265 -53.954 54.419 1.00 43.57 568 ARG B O 1
ATOM 9632 N N . VAL B 1 569 ? 12.383 -52.577 52.864 1.00 48.52 569 VAL B N 1
ATOM 9633 C CA . VAL B 1 569 ? 12.236 -51.430 53.753 1.00 48.77 569 VAL B CA 1
ATOM 9634 C C . VAL B 1 569 ? 10.820 -51.429 54.310 1.00 48.18 569 VAL B C 1
ATOM 9635 O O . VAL B 1 569 ? 9.851 -51.535 53.553 1.00 51.16 569 VAL B O 1
ATOM 9639 N N . ASP B 1 570 ? 10.684 -51.298 55.627 1.00 50.04 570 ASP B N 1
ATOM 9640 C CA . ASP B 1 570 ? 9.377 -51.069 56.232 1.00 51.65 570 ASP B CA 1
ATOM 9641 C C . ASP B 1 570 ? 9.337 -49.692 56.872 1.00 51.16 570 ASP B C 1
ATOM 9642 O O . ASP B 1 570 ? 10.079 -49.422 57.822 1.00 50.20 570 ASP B O 1
ATOM 9647 N N . ALA B 1 571 ? 8.418 -48.852 56.388 1.00 54.86 571 ALA B N 1
ATOM 9648 C CA . ALA B 1 571 ? 8.383 -47.448 56.795 1.00 50.07 571 ALA B CA 1
ATOM 9649 C C . ALA B 1 571 ? 7.835 -47.257 58.205 1.00 53.20 571 ALA B C 1
ATOM 9650 O O . ALA B 1 571 ? 8.171 -46.268 58.863 1.00 53.22 571 ALA B O 1
ATOM 9652 N N . ARG B 1 572 ? 6.990 -48.169 58.692 1.00 55.65 572 ARG B N 1
ATOM 9653 C CA . ARG B 1 572 ? 6.366 -47.929 59.993 1.00 58.56 572 ARG B CA 1
ATOM 9654 C C . ARG B 1 572 ? 7.351 -48.133 61.139 1.00 57.63 572 ARG B C 1
ATOM 9655 O O . ARG B 1 572 ? 7.265 -47.445 62.162 1.00 56.06 572 ARG B O 1
ATOM 9663 N N . GLU B 1 573 ? 8.287 -49.062 60.993 1.00 55.26 573 GLU B N 1
ATOM 9664 C CA . GLU B 1 573 ? 9.339 -49.242 61.983 1.00 58.88 573 GLU B CA 1
ATOM 9665 C C . GLU B 1 573 ? 10.653 -48.583 61.580 1.00 54.73 573 GLU B C 1
ATOM 9666 O O . GLU B 1 573 ? 11.586 -48.553 62.393 1.00 50.66 573 GLU B O 1
ATOM 9672 N N . ARG B 1 574 ? 10.739 -48.046 60.362 1.00 53.32 574 ARG B N 1
ATOM 9673 C CA . ARG B 1 574 ? 12.002 -47.622 59.757 1.00 48.42 574 ARG B CA 1
ATOM 9674 C C . ARG B 1 574 ? 13.058 -48.710 59.927 1.00 50.06 574 ARG B C 1
ATOM 9675 O O . ARG B 1 574 ? 14.135 -48.515 60.501 1.00 47.18 574 ARG B O 1
ATOM 9683 N N . ASP B 1 575 ? 12.709 -49.881 59.415 1.00 45.98 575 ASP B N 1
ATOM 9684 C CA . ASP B 1 575 ? 13.524 -51.071 59.535 1.00 47.01 575 ASP B CA 1
ATOM 9685 C C . ASP B 1 575 ? 13.960 -51.490 58.149 1.00 41.94 575 ASP B C 1
ATOM 9686 O O . ASP B 1 575 ? 13.196 -51.381 57.186 1.00 42.91 575 ASP B O 1
ATOM 9691 N N . LEU B 1 576 ? 15.199 -51.939 58.059 1.00 40.64 576 LEU B N 1
ATOM 9692 C CA . LEU B 1 576 ? 15.738 -52.558 56.861 1.00 45.51 576 LEU B CA 1
ATOM 9693 C C . LEU B 1 576 ? 15.868 -54.051 57.139 1.00 48.38 576 LEU B C 1
ATOM 9694 O O . LEU B 1 576 ? 16.633 -54.455 58.023 1.00 45.79 576 LEU B O 1
ATOM 9699 N N . HIS B 1 577 ? 15.091 -54.861 56.416 1.00 50.29 577 HIS B N 1
ATOM 9700 C CA . HIS B 1 577 ? 15.177 -56.317 56.501 1.00 46.69 577 HIS B CA 1
ATOM 9701 C C . HIS B 1 577 ? 16.152 -56.812 55.440 1.00 45.01 577 HIS B C 1
ATOM 9702 O O . HIS B 1 577 ? 15.879 -56.712 54.238 1.00 44.49 577 HIS B O 1
ATOM 9709 N N . LEU B 1 578 ? 17.287 -57.345 55.882 1.00 41.42 578 LEU B N 1
ATOM 9710 C CA . LEU B 1 578 ? 18.305 -57.879 54.989 1.00 46.30 578 LEU B CA 1
ATOM 9711 C C . LEU B 1 578 ? 18.179 -59.397 54.933 1.00 50.52 578 LEU B C 1
ATOM 9712 O O . LEU B 1 578 ? 18.218 -60.073 55.970 1.00 50.34 578 LEU B O 1
ATOM 9717 N N . THR B 1 579 ? 18.024 -59.932 53.735 1.00 46.91 579 THR B N 1
ATOM 9718 C CA . THR B 1 579 ? 17.996 -61.372 53.552 1.00 49.19 579 THR B CA 1
ATOM 9719 C C . THR B 1 579 ? 19.259 -61.790 52.815 1.00 46.60 579 THR B C 1
ATOM 9720 O O . THR B 1 579 ? 19.517 -61.333 51.694 1.00 47.20 579 THR B O 1
ATOM 9724 N N . LEU B 1 580 ? 20.053 -62.637 53.463 1.00 45.72 580 LEU B N 1
ATOM 9725 C CA . LEU B 1 580 ? 21.335 -63.098 52.949 1.00 47.17 580 LEU B CA 1
ATOM 9726 C C . LEU B 1 580 ? 21.189 -64.558 52.554 1.00 47.72 580 LEU B C 1
ATOM 9727 O O . LEU B 1 580 ? 20.864 -65.399 53.400 1.00 46.82 580 LEU B O 1
ATOM 9732 N N . ARG B 1 581 ? 21.411 -64.867 51.281 1.00 45.53 581 ARG B N 1
ATOM 9733 C CA . ARG B 1 581 ? 21.215 -66.236 50.846 1.00 50.49 581 ARG B CA 1
ATOM 9734 C C . ARG B 1 581 ? 22.404 -66.747 50.051 1.00 50.70 581 ARG B C 1
ATOM 9735 O O . ARG B 1 581 ? 23.143 -65.990 49.413 1.00 42.24 581 ARG B O 1
ATOM 9743 N N . ASN B 1 582 ? 22.564 -68.067 50.125 1.00 47.53 582 ASN B N 1
ATOM 9744 C CA . ASN B 1 582 ? 23.681 -68.813 49.564 1.00 45.32 582 ASN B CA 1
ATOM 9745 C C . ASN B 1 582 ? 23.091 -69.747 48.516 1.00 51.02 582 ASN B C 1
ATOM 9746 O O . ASN B 1 582 ? 22.473 -70.760 48.853 1.00 47.93 582 ASN B O 1
ATOM 9751 N N . THR B 1 583 ? 23.241 -69.392 47.247 1.00 47.37 583 THR B N 1
ATOM 9752 C CA . THR B 1 583 ? 22.768 -70.227 46.157 1.00 47.11 583 THR B CA 1
ATOM 9753 C C . THR B 1 583 ? 23.887 -71.066 45.556 1.00 49.81 583 THR B C 1
ATOM 9754 O O . THR B 1 583 ? 23.685 -71.703 44.520 1.00 49.19 583 THR B O 1
ATOM 9758 N N . GLY B 1 584 ? 25.063 -71.058 46.175 1.00 50.26 584 GLY B N 1
ATOM 9759 C CA . GLY B 1 584 ? 26.188 -71.848 45.741 1.00 48.81 584 GLY B CA 1
ATOM 9760 C C . GLY B 1 584 ? 26.299 -73.133 46.530 1.00 48.17 584 GLY B C 1
ATOM 9761 O O . GLY B 1 584 ? 25.329 -73.619 47.122 1.00 50.06 584 GLY B O 1
ATOM 9762 N N . ARG B 1 585 ? 27.510 -73.681 46.559 1.00 47.48 585 ARG B N 1
ATOM 9763 C CA . ARG B 1 585 ? 27.742 -74.986 47.156 1.00 54.17 585 ARG B CA 1
ATOM 9764 C C . ARG B 1 585 ? 28.702 -74.957 48.333 1.00 54.94 585 ARG B C 1
ATOM 9765 O O . ARG B 1 585 ? 28.893 -75.993 48.976 1.00 55.03 585 ARG B O 1
ATOM 9773 N N . THR B 1 586 ? 29.304 -73.814 48.636 1.00 51.80 586 THR B N 1
ATOM 9774 C CA . THR B 1 586 ? 30.186 -73.659 49.782 1.00 48.61 586 THR B CA 1
ATOM 9775 C C . THR B 1 586 ? 29.466 -72.843 50.843 1.00 49.15 586 THR B C 1
ATOM 9776 O O . THR B 1 586 ? 28.569 -72.055 50.529 1.00 50.66 586 THR B O 1
ATOM 9780 N N . THR B 1 587 ? 29.864 -73.022 52.096 1.00 45.60 587 THR B N 1
ATOM 9781 C CA . THR B 1 587 ? 29.310 -72.196 53.158 1.00 50.16 587 THR B CA 1
ATOM 9782 C C . THR B 1 587 ? 29.900 -70.785 53.095 1.00 51.21 587 THR B C 1
ATOM 9783 O O . THR B 1 587 ? 31.090 -70.607 52.830 1.00 48.36 587 THR B O 1
ATOM 9787 N N . LEU B 1 588 ? 29.052 -69.778 53.309 1.00 46.61 588 LEU B N 1
ATOM 9788 C CA . LEU B 1 588 ? 29.463 -68.377 53.287 1.00 47.80 588 LEU B CA 1
ATOM 9789 C C . LEU B 1 588 ? 29.258 -67.740 54.656 1.00 47.27 588 LEU B C 1
ATOM 9790 O O . LEU B 1 588 ? 28.259 -68.005 55.333 1.00 45.21 588 LEU B O 1
ATOM 9795 N N . THR B 1 589 ? 30.202 -66.894 55.056 1.00 45.13 589 THR B N 1
ATOM 9796 C CA . THR B 1 589 ? 30.050 -66.031 56.224 1.00 48.06 589 THR B CA 1
ATOM 9797 C C . THR B 1 589 ? 29.872 -64.599 55.727 1.00 49.12 589 THR B C 1
ATOM 9798 O O . THR B 1 589 ? 30.789 -64.021 55.129 1.00 48.58 589 THR B O 1
ATOM 9802 N N . PHE B 1 590 ? 28.683 -64.047 55.927 1.00 48.04 590 PHE B N 1
ATOM 9803 C CA . PHE B 1 590 ? 28.424 -62.647 55.621 1.00 46.06 590 PHE B CA 1
ATOM 9804 C C . PHE B 1 590 ? 28.795 -61.777 56.815 1.00 46.96 590 PHE B C 1
ATOM 9805 O O . PHE B 1 590 ? 28.650 -62.179 57.975 1.00 43.74 590 PHE B O 1
ATOM 9813 N N . THR B 1 591 ? 29.249 -60.564 56.523 1.00 49.76 591 THR B N 1
ATOM 9814 C CA . THR B 1 591 ? 29.356 -59.516 57.528 1.00 45.93 591 THR B CA 1
ATOM 9815 C C . THR B 1 591 ? 28.540 -58.315 57.076 1.00 45.53 591 THR B C 1
ATOM 9816 O O . THR B 1 591 ? 28.668 -57.861 55.930 1.00 40.87 591 THR B O 1
ATOM 9820 N N . VAL B 1 592 ? 27.687 -57.827 57.966 1.00 41.55 592 VAL B N 1
ATOM 9821 C CA . VAL B 1 592 ? 26.893 -56.633 57.741 1.00 44.17 592 VAL B CA 1
ATOM 9822 C C . VAL B 1 592 ? 27.451 -55.569 58.673 1.00 46.18 592 VAL B C 1
ATOM 9823 O O . VAL B 1 592 ? 27.376 -55.700 59.899 1.00 44.20 592 VAL B O 1
ATOM 9827 N N . ARG B 1 593 ? 28.041 -54.521 58.102 1.00 45.37 593 ARG B N 1
ATOM 9828 C CA . ARG B 1 593 ? 28.728 -53.498 58.900 1.00 47.41 593 ARG B CA 1
ATOM 9829 C C . ARG B 1 593 ? 28.174 -52.120 58.576 1.00 42.97 593 ARG B C 1
ATOM 9830 O O . ARG B 1 593 ? 28.092 -51.752 57.395 1.00 42.61 593 ARG B O 1
ATOM 9838 N N . PRO B 1 594 ? 27.779 -51.350 59.584 1.00 40.67 594 PRO B N 1
ATOM 9839 C CA . PRO B 1 594 ? 27.391 -49.965 59.329 1.00 42.35 594 PRO B CA 1
ATOM 9840 C C . PRO B 1 594 ? 28.610 -49.123 58.978 1.00 42.03 594 PRO B C 1
ATOM 9841 O O . PRO B 1 594 ? 29.638 -49.175 59.656 1.00 42.86 594 PRO B O 1
ATOM 9845 N N . LEU B 1 595 ? 28.501 -48.363 57.889 1.00 37.25 595 LEU B N 1
ATOM 9846 C CA . LEU B 1 595 ? 29.539 -47.398 57.533 1.00 40.14 595 LEU B CA 1
ATOM 9847 C C . LEU B 1 595 ? 29.249 -46.006 58.079 1.00 42.66 595 LEU B C 1
ATOM 9848 O O . LEU B 1 595 ? 30.149 -45.165 58.102 1.00 44.38 595 LEU B O 1
ATOM 9853 N N . GLY B 1 596 ? 28.020 -45.749 58.515 1.00 41.34 596 GLY B N 1
ATOM 9854 C CA . GLY B 1 596 ? 27.660 -44.478 59.118 1.00 40.45 596 GLY B CA 1
ATOM 9855 C C . GLY B 1 596 ? 26.397 -44.643 59.926 1.00 42.87 596 GLY B C 1
ATOM 9856 O O . GLY B 1 596 ? 25.776 -45.709 59.943 1.00 42.81 596 GLY B O 1
ATOM 9857 N N . TYR B 1 597 ? 26.033 -43.566 60.620 1.00 37.91 597 TYR B N 1
ATOM 9858 C CA . TYR B 1 597 ? 24.786 -43.442 61.366 1.00 39.19 597 TYR B CA 1
ATOM 9859 C C . TYR B 1 597 ? 24.721 -44.357 62.582 1.00 45.25 597 TYR B C 1
ATOM 9860 O O . TYR B 1 597 ? 23.637 -44.532 63.169 1.00 44.42 597 TYR B O 1
ATOM 9869 N N . VAL B 1 598 ? 25.843 -44.936 62.991 1.00 42.62 598 VAL B N 1
ATOM 9870 C CA . VAL B 1 598 ? 25.919 -45.700 64.226 1.00 45.79 598 VAL B CA 1
ATOM 9871 C C . VAL B 1 598 ? 27.055 -45.122 65.058 1.00 46.68 598 VAL B C 1
ATOM 9872 O O . VAL B 1 598 ? 28.153 -44.896 64.540 1.00 46.08 598 VAL B O 1
ATOM 9876 N N . ASP B 1 599 ? 26.778 -44.857 66.335 1.00 50.37 599 ASP B N 1
ATOM 9877 C CA . ASP B 1 599 ? 27.794 -44.310 67.225 1.00 54.15 599 ASP B CA 1
ATOM 9878 C C . ASP B 1 599 ? 29.029 -45.198 67.225 1.00 58.25 599 ASP B C 1
ATOM 9879 O O . ASP B 1 599 ? 28.937 -46.407 67.455 1.00 55.10 599 ASP B O 1
ATOM 9884 N N . GLU B 1 600 ? 30.188 -44.585 66.963 1.00 60.94 600 GLU B N 1
ATOM 9885 C CA . GLU B 1 600 ? 31.427 -45.342 66.816 1.00 65.67 600 GLU B CA 1
ATOM 9886 C C . GLU B 1 600 ? 31.651 -46.285 67.990 1.00 64.43 600 GLU B C 1
ATOM 9887 O O . GLU B 1 600 ? 32.159 -47.397 67.808 1.00 64.14 600 GLU B O 1
ATOM 9893 N N . ALA B 1 601 ? 31.239 -45.883 69.192 1.00 62.07 601 ALA B N 1
ATOM 9894 C CA . ALA B 1 601 ? 31.366 -46.767 70.344 1.00 63.88 601 ALA B CA 1
ATOM 9895 C C . ALA B 1 601 ? 30.482 -48.004 70.213 1.00 65.05 601 ALA B C 1
ATOM 9896 O O . ALA B 1 601 ? 30.800 -49.049 70.788 1.00 69.99 601 ALA B O 1
ATOM 9898 N N . ASP B 1 602 ? 29.380 -47.912 69.465 1.00 65.46 602 ASP B N 1
ATOM 9899 C CA . ASP B 1 602 ? 28.393 -48.981 69.351 1.00 56.55 602 ASP B CA 1
ATOM 9900 C C . ASP B 1 602 ? 28.545 -49.812 68.076 1.00 55.64 602 ASP B C 1
ATOM 9901 O O . ASP B 1 602 ? 27.656 -50.617 67.776 1.00 54.84 602 ASP B O 1
ATOM 9906 N N . LEU B 1 603 ? 29.631 -49.620 67.314 1.00 51.31 603 LEU B N 1
ATOM 9907 C CA . LEU B 1 603 ? 29.723 -50.236 65.996 1.00 53.48 603 LEU B CA 1
ATOM 9908 C C . LEU B 1 603 ? 29.585 -51.743 66.098 1.00 53.72 603 LEU B C 1
ATOM 9909 O O . LEU B 1 603 ? 28.896 -52.377 65.278 1.00 51.99 603 LEU B O 1
ATOM 9914 N N . ARG B 1 604 ? 30.207 -52.325 67.130 1.00 53.67 604 ARG B N 1
ATOM 9915 C CA . ARG B 1 604 ? 30.275 -53.771 67.278 1.00 60.54 604 ARG B CA 1
ATOM 9916 C C . ARG B 1 604 ? 28.927 -54.399 67.571 1.00 57.00 604 ARG B C 1
ATOM 9917 O O . ARG B 1 604 ? 28.614 -55.433 66.981 1.00 53.25 604 ARG B O 1
ATOM 9925 N N . ASP B 1 605 ? 28.087 -53.738 68.373 1.00 49.35 605 ASP B N 1
ATOM 9926 C CA . ASP B 1 605 ? 26.760 -54.267 68.645 1.00 58.59 605 ASP B CA 1
ATOM 9927 C C . ASP B 1 605 ? 25.855 -54.232 67.415 1.00 57.89 605 ASP B C 1
ATOM 9928 O O . ASP B 1 605 ? 24.864 -54.972 67.358 1.00 57.87 605 ASP B O 1
ATOM 9933 N N . TRP B 1 606 ? 26.164 -53.393 66.433 1.00 52.34 606 TRP B N 1
ATOM 9934 C CA . TRP B 1 606 ? 25.363 -53.298 65.224 1.00 51.38 606 TRP B CA 1
ATOM 9935 C C . TRP B 1 606 ? 26.055 -53.940 64.029 1.00 49.32 606 TRP B C 1
ATOM 9936 O O . TRP B 1 606 ? 25.573 -53.822 62.899 1.00 47.13 606 TRP B O 1
ATOM 9947 N N . THR B 1 607 ? 27.171 -54.620 64.254 1.00 49.05 607 THR B N 1
ATOM 9948 C CA . THR B 1 607 ? 27.842 -55.392 63.223 1.00 50.86 607 THR B CA 1
ATOM 9949 C C . THR B 1 607 ? 27.436 -56.853 63.368 1.00 51.42 607 THR B C 1
ATOM 9950 O O . THR B 1 607 ? 27.590 -57.434 64.447 1.00 52.58 607 THR B O 1
ATOM 9954 N N . ARG B 1 608 ? 26.916 -57.438 62.288 1.00 48.79 608 ARG B N 1
ATOM 9955 C CA . ARG B 1 608 ? 26.421 -58.810 62.280 1.00 52.22 608 ARG B CA 1
ATOM 9956 C C . ARG B 1 608 ? 27.327 -59.689 61.431 1.00 49.07 608 ARG B C 1
ATOM 9957 O O . ARG B 1 608 ? 27.587 -59.378 60.265 1.00 47.95 608 ARG B O 1
ATOM 9965 N N . THR B 1 609 ? 27.798 -60.780 62.012 1.00 48.54 609 THR B N 1
ATOM 9966 C CA . THR B 1 609 ? 28.501 -61.830 61.283 1.00 50.35 609 THR B CA 1
ATOM 9967 C C . THR B 1 609 ? 27.629 -63.082 61.300 1.00 52.69 609 THR B C 1
ATOM 9968 O O . THR B 1 609 ? 27.317 -63.604 62.379 1.00 50.92 609 THR B O 1
ATOM 9972 N N . VAL B 1 610 ? 27.190 -63.532 60.122 1.00 48.34 610 VAL B N 1
ATOM 9973 C CA . VAL B 1 610 ? 26.229 -64.626 60.040 1.00 49.68 610 VAL B CA 1
ATOM 9974 C C . VAL B 1 610 ? 26.717 -65.650 59.016 1.00 48.22 610 VAL B C 1
ATOM 9975 O O . VAL B 1 610 ? 27.154 -65.293 57.919 1.00 49.11 610 VAL B O 1
ATOM 9979 N N . LYS B 1 611 ? 26.686 -66.925 59.409 1.00 48.13 611 LYS B N 1
ATOM 9980 C CA . LYS B 1 611 ? 27.038 -68.063 58.553 1.00 47.91 611 LYS B CA 1
ATOM 9981 C C . LYS B 1 611 ? 25.796 -68.485 57.784 1.00 46.24 611 LYS B C 1
ATOM 9982 O O . LYS B 1 611 ? 24.716 -68.579 58.367 1.00 45.01 611 LYS B O 1
ATOM 9988 N N . VAL B 1 612 ? 25.931 -68.682 56.475 1.00 41.33 612 VAL B N 1
ATOM 9989 C CA . VAL B 1 612 ? 24.807 -69.099 55.635 1.00 45.25 612 VAL B CA 1
ATOM 9990 C C . VAL B 1 612 ? 25.258 -70.299 54.804 1.00 45.38 612 VAL B C 1
ATOM 9991 O O . VAL B 1 612 ? 26.024 -70.146 53.844 1.00 41.54 612 VAL B O 1
ATOM 9995 N N . LYS B 1 613 ? 24.765 -71.486 55.157 1.00 46.27 613 LYS B N 1
ATOM 9996 C CA . LYS B 1 613 ? 25.144 -72.711 54.476 1.00 47.12 613 LYS B CA 1
ATOM 9997 C C . LYS B 1 613 ? 24.429 -72.812 53.129 1.00 45.38 613 LYS B C 1
ATOM 9998 O O . LYS B 1 613 ? 23.451 -72.097 52.882 1.00 41.40 613 LYS B O 1
ATOM 10004 N N . PRO B 1 614 ? 24.901 -73.690 52.234 1.00 43.26 614 PRO B N 1
ATOM 10005 C CA . PRO B 1 614 ? 24.358 -73.707 50.867 1.00 41.90 614 PRO B CA 1
ATOM 10006 C C . PRO B 1 614 ? 22.856 -73.941 50.834 1.00 46.40 614 PRO B C 1
ATOM 10007 O O . PRO B 1 614 ? 22.302 -74.691 51.641 1.00 45.98 614 PRO B O 1
ATOM 10011 N N . GLY B 1 615 ? 22.200 -73.279 49.881 1.00 46.74 615 GLY B N 1
ATOM 10012 C CA . GLY B 1 615 ? 20.773 -73.422 49.678 1.00 42.37 615 GLY B CA 1
ATOM 10013 C C . GLY B 1 615 ? 19.891 -72.849 50.762 1.00 44.61 615 GLY B C 1
ATOM 10014 O O . GLY B 1 615 ? 18.663 -72.957 50.659 1.00 44.51 615 GLY B O 1
ATOM 10015 N N . ARG B 1 616 ? 20.461 -72.246 51.794 1.00 46.76 616 ARG B N 1
ATOM 10016 C CA . ARG B 1 616 ? 19.690 -71.663 52.876 1.00 46.78 616 ARG B CA 1
ATOM 10017 C C . ARG B 1 616 ? 19.798 -70.144 52.847 1.00 53.15 616 ARG B C 1
ATOM 10018 O O . ARG B 1 616 ? 20.421 -69.544 51.960 1.00 53.97 616 ARG B O 1
ATOM 10026 N N . SER B 1 617 ? 19.177 -69.517 53.837 1.00 49.93 617 SER B N 1
ATOM 10027 C CA . SER B 1 617 ? 19.161 -68.067 53.873 1.00 49.87 617 SER B CA 1
ATOM 10028 C C . SER B 1 617 ? 18.807 -67.626 55.279 1.00 48.84 617 SER B C 1
ATOM 10029 O O . SER B 1 617 ? 18.115 -68.336 56.008 1.00 47.92 617 SER B O 1
ATOM 10032 N N . ARG B 1 618 ? 19.311 -66.453 55.653 1.00 49.77 618 ARG B N 1
ATOM 10033 C CA . ARG B 1 618 ? 19.105 -65.905 56.981 1.00 48.39 618 ARG B CA 1
ATOM 10034 C C . ARG B 1 618 ? 18.806 -64.417 56.857 1.00 50.95 618 ARG B C 1
ATOM 10035 O O . ARG B 1 618 ? 19.164 -63.759 55.869 1.00 48.17 618 ARG B O 1
ATOM 10043 N N . THR B 1 619 ? 18.130 -63.895 57.875 1.00 42.63 619 THR B N 1
ATOM 10044 C CA . THR B 1 619 ? 17.558 -62.562 57.836 1.00 47.21 619 THR B CA 1
ATOM 10045 C C . THR B 1 619 ? 18.141 -61.737 58.968 1.00 51.49 619 THR B C 1
ATOM 10046 O O . THR B 1 619 ? 18.130 -62.163 60.129 1.00 51.23 619 THR B O 1
ATOM 10050 N N . VAL B 1 620 ? 18.669 -60.570 58.613 1.00 49.40 620 VAL B N 1
ATOM 10051 C CA . VAL B 1 620 ? 19.161 -59.585 59.563 1.00 48.41 620 VAL B CA 1
ATOM 10052 C C . VAL B 1 620 ? 18.239 -58.381 59.473 1.00 47.98 620 VAL B C 1
ATOM 10053 O O . VAL B 1 620 ? 17.862 -57.958 58.374 1.00 47.23 620 VAL B O 1
ATOM 10057 N N . VAL B 1 621 ? 17.847 -57.855 60.625 1.00 44.34 621 VAL B N 1
ATOM 10058 C CA . VAL B 1 621 ? 16.975 -56.692 60.706 1.00 47.16 621 VAL B CA 1
ATOM 10059 C C . VAL B 1 621 ? 17.811 -55.527 61.217 1.00 49.00 621 VAL B C 1
ATOM 10060 O O . VAL B 1 621 ? 18.293 -55.557 62.356 1.00 51.53 621 VAL B O 1
ATOM 10064 N N . HIS B 1 622 ? 17.990 -54.507 60.378 1.00 45.12 622 HIS B N 1
ATOM 10065 C CA . HIS B 1 622 ? 18.704 -53.295 60.764 1.00 45.50 622 HIS B CA 1
ATOM 10066 C C . HIS B 1 622 ? 17.699 -52.205 61.116 1.00 42.64 622 HIS B C 1
ATOM 10067 O O . HIS B 1 622 ? 16.864 -51.832 60.285 1.00 45.00 622 HIS B O 1
ATOM 10074 N N . SER B 1 623 ? 17.803 -51.680 62.332 1.00 43.81 623 SER B N 1
ATOM 10075 C CA . SER B 1 623 ? 16.883 -50.665 62.837 1.00 47.85 623 SER B CA 1
ATOM 10076 C C . SER B 1 623 ? 17.450 -49.269 62.567 1.00 43.31 623 SER B C 1
ATOM 10077 O O . SER B 1 623 ? 18.438 -48.858 63.182 1.00 44.35 623 SER B O 1
ATOM 10080 N N . ALA B 1 624 ? 16.815 -48.531 61.669 1.00 42.06 624 ALA B N 1
ATOM 10081 C CA . ALA B 1 624 ? 17.251 -47.171 61.372 1.00 44.14 624 ALA B CA 1
ATOM 10082 C C . ALA B 1 624 ? 16.514 -46.120 62.182 1.00 45.10 624 ALA B C 1
ATOM 10083 O O . ALA B 1 624 ? 16.805 -44.933 62.017 1.00 41.04 624 ALA B O 1
ATOM 10085 N N . ALA B 1 625 ? 15.581 -46.533 63.056 1.00 44.97 625 ALA B N 1
ATOM 10086 C CA . ALA B 1 625 ? 14.662 -45.597 63.697 1.00 41.17 625 ALA B CA 1
ATOM 10087 C C . ALA B 1 625 ? 15.391 -44.583 64.561 1.00 43.75 625 ALA B C 1
ATOM 10088 O O . ALA B 1 625 ? 14.974 -43.422 64.645 1.00 46.17 625 ALA B O 1
ATOM 10090 N N . ASP B 1 626 ? 16.474 -44.988 65.210 1.00 44.09 626 ASP B N 1
ATOM 10091 C CA . ASP B 1 626 ? 17.212 -44.052 66.046 1.00 45.30 626 ASP B CA 1
ATOM 10092 C C . ASP B 1 626 ? 18.118 -43.130 65.237 1.00 48.11 626 ASP B C 1
ATOM 10093 O O . ASP B 1 626 ? 18.574 -42.110 65.764 1.00 46.77 626 ASP B O 1
ATOM 10098 N N . ALA B 1 627 ? 18.371 -43.456 63.972 1.00 44.49 627 ALA B N 1
ATOM 10099 C CA . ALA B 1 627 ? 19.076 -42.582 63.048 1.00 43.43 627 ALA B CA 1
ATOM 10100 C C . ALA B 1 627 ? 18.117 -41.801 62.155 1.00 39.32 627 ALA B C 1
ATOM 10101 O O . ALA B 1 627 ? 18.521 -41.317 61.095 1.00 44.24 627 ALA B O 1
ATOM 10103 N N . HIS B 1 628 ? 16.851 -41.688 62.557 1.00 38.75 628 HIS B N 1
ATOM 10104 C CA . HIS B 1 628 ? 15.844 -40.907 61.836 1.00 41.68 628 HIS B CA 1
ATOM 10105 C C . HIS B 1 628 ? 15.616 -41.439 60.424 1.00 39.76 628 HIS B C 1
ATOM 10106 O O . HIS B 1 628 ? 15.241 -40.697 59.511 1.00 35.90 628 HIS B O 1
ATOM 10113 N N . GLY B 1 629 ? 15.817 -42.735 60.239 1.00 39.10 629 GLY B N 1
ATOM 10114 C CA . GLY B 1 629 ? 15.556 -43.364 58.969 1.00 37.45 629 GLY B CA 1
ATOM 10115 C C . GLY B 1 629 ? 16.767 -43.501 58.084 1.00 37.63 629 GLY B C 1
ATOM 10116 O O . GLY B 1 629 ? 16.646 -44.077 57.001 1.00 33.93 629 GLY B O 1
ATOM 10117 N N . TRP B 1 630 ? 17.926 -43.008 58.521 1.00 36.88 630 TRP B N 1
ATOM 10118 C CA . TRP B 1 630 ? 19.153 -43.067 57.746 1.00 35.80 630 TRP B CA 1
ATOM 10119 C C . TRP B 1 630 ? 19.872 -44.378 58.004 1.00 33.02 630 TRP B C 1
ATOM 10120 O O . TRP B 1 630 ? 19.886 -44.884 59.128 1.00 34.88 630 TRP B O 1
ATOM 10131 N N . TYR B 1 631 ? 20.481 -44.919 56.956 1.00 33.14 631 TYR B N 1
ATOM 10132 C CA . TYR B 1 631 ? 21.230 -46.158 57.075 1.00 36.79 631 TYR B CA 1
ATOM 10133 C C . TYR B 1 631 ? 22.342 -46.151 56.030 1.00 32.52 631 TYR B C 1
ATOM 10134 O O . TYR B 1 631 ? 22.180 -45.578 54.955 1.00 32.96 631 TYR B O 1
ATOM 10143 N N . ASP B 1 632 ? 23.479 -46.764 56.369 1.00 35.05 632 ASP B N 1
ATOM 10144 C CA . ASP B 1 632 ? 24.579 -46.981 55.425 1.00 38.85 632 ASP B CA 1
ATOM 10145 C C . ASP B 1 632 ? 25.270 -48.275 55.830 1.00 37.86 632 ASP B C 1
ATOM 10146 O O . ASP B 1 632 ? 26.008 -48.297 56.821 1.00 35.68 632 ASP B O 1
ATOM 10151 N N . LEU B 1 633 ? 25.039 -49.342 55.067 1.00 37.90 633 LEU B N 1
ATOM 10152 C CA . LEU B 1 633 ? 25.478 -50.686 55.427 1.00 40.25 633 LEU B CA 1
ATOM 10153 C C . LEU B 1 633 ? 26.375 -51.272 54.352 1.00 38.62 633 LEU B C 1
ATOM 10154 O O . LEU B 1 633 ? 26.110 -51.131 53.150 1.00 39.09 633 LEU B O 1
ATOM 10159 N N . ASP B 1 634 ? 27.430 -51.940 54.793 1.00 37.67 634 ASP B N 1
ATOM 10160 C CA . ASP B 1 634 ? 28.321 -52.675 53.913 1.00 39.01 634 ASP B CA 1
ATOM 10161 C C . ASP B 1 634 ? 28.125 -54.168 54.162 1.00 44.10 634 ASP B C 1
ATOM 10162 O O . ASP B 1 634 ? 28.224 -54.631 55.306 1.00 44.12 634 ASP B O 1
ATOM 10167 N N . VAL B 1 635 ? 27.825 -54.917 53.106 1.00 42.63 635 VAL B N 1
ATOM 10168 C CA . VAL B 1 635 ? 27.668 -56.366 53.199 1.00 42.92 635 VAL B CA 1
ATOM 10169 C C . VAL B 1 635 ? 28.750 -57.015 52.350 1.00 42.38 635 VAL B C 1
ATOM 10170 O O . VAL B 1 635 ? 28.818 -56.790 51.133 1.00 42.18 635 VAL B O 1
ATOM 10174 N N . THR B 1 636 ? 29.593 -57.818 52.993 1.00 43.61 636 THR B N 1
ATOM 10175 C CA . THR B 1 636 ? 30.671 -58.535 52.334 1.00 44.39 636 THR B CA 1
ATOM 10176 C C . THR B 1 636 ? 30.653 -59.999 52.764 1.00 47.29 636 THR B C 1
ATOM 10177 O O . THR B 1 636 ? 29.989 -60.380 53.736 1.00 41.11 636 THR B O 1
ATOM 10181 N N . VAL B 1 637 ? 31.411 -60.810 52.026 1.00 45.84 637 VAL B N 1
ATOM 10182 C CA . VAL B 1 637 ? 31.579 -62.236 52.291 1.00 48.98 637 VAL B CA 1
ATOM 10183 C C . VAL B 1 637 ? 33.040 -62.479 52.646 1.00 51.75 637 VAL B C 1
ATOM 10184 O O . VAL B 1 637 ? 33.938 -62.087 51.893 1.00 52.95 637 VAL B O 1
ATOM 10188 N N . ASP B 1 638 ? 33.280 -63.120 53.786 1.00 53.53 638 ASP B N 1
ATOM 10189 C CA . ASP B 1 638 ? 34.650 -63.367 54.212 1.00 51.52 638 ASP B CA 1
ATOM 10190 C C . ASP B 1 638 ? 35.361 -64.216 53.167 1.00 59.09 638 ASP B C 1
ATOM 10191 O O . ASP B 1 638 ? 34.814 -65.213 52.687 1.00 59.99 638 ASP B O 1
ATOM 10196 N N . GLY B 1 639 ? 36.556 -63.788 52.769 1.00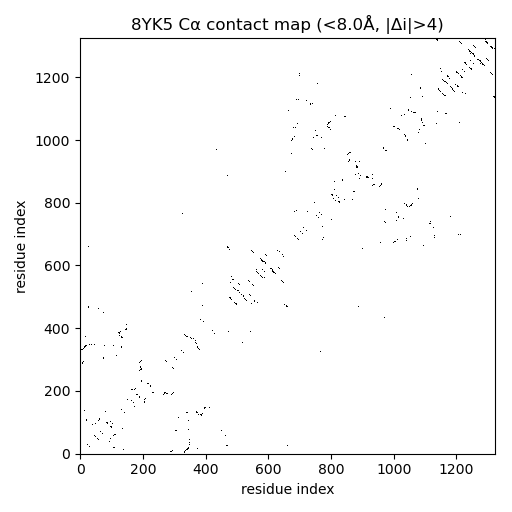 56.25 639 GLY B N 1
ATOM 10197 C CA . GLY B 1 639 ? 37.342 -64.536 51.811 1.00 60.29 639 GLY B CA 1
ATOM 10198 C C . GLY B 1 639 ? 37.124 -64.190 50.352 1.00 63.06 639 GLY B C 1
ATOM 10199 O O . GLY B 1 639 ? 37.821 -64.746 49.492 1.00 64.86 639 GLY B O 1
ATOM 10200 N N . ASP B 1 640 ? 36.172 -63.315 50.034 1.00 61.70 640 ASP B N 1
ATOM 10201 C CA . ASP B 1 640 ? 36.005 -62.820 48.674 1.00 63.50 640 ASP B CA 1
ATOM 10202 C C . ASP B 1 640 ? 36.310 -61.333 48.658 1.00 64.48 640 ASP B C 1
ATOM 10203 O O . ASP B 1 640 ? 35.628 -60.551 49.329 1.00 65.12 640 ASP B O 1
ATOM 10208 N N . ASP B 1 641 ? 37.322 -60.947 47.883 1.00 64.25 641 ASP B N 1
ATOM 10209 C CA . ASP B 1 641 ? 37.677 -59.542 47.772 1.00 65.08 641 ASP B CA 1
ATOM 10210 C C . ASP B 1 641 ? 36.765 -58.780 46.826 1.00 59.91 641 ASP B C 1
ATOM 10211 O O . ASP B 1 641 ? 36.628 -57.562 46.969 1.00 63.13 641 ASP B O 1
ATOM 10216 N N . ALA B 1 642 ? 36.136 -59.461 45.874 1.00 59.54 642 ALA B N 1
ATOM 10217 C CA . ALA B 1 642 ? 35.321 -58.754 44.895 1.00 56.82 642 ALA B CA 1
ATOM 10218 C C . ALA B 1 642 ? 33.944 -58.409 45.449 1.00 53.44 642 ALA B C 1
ATOM 10219 O O . ALA B 1 642 ? 33.446 -57.301 45.217 1.00 54.10 642 ALA B O 1
ATOM 10221 N N . PHE B 1 643 ? 33.324 -59.326 46.195 1.00 47.75 643 PHE B N 1
ATOM 10222 C CA . PHE B 1 643 ? 31.896 -59.216 46.465 1.00 46.92 643 PHE B CA 1
ATOM 10223 C C . PHE B 1 643 ? 31.590 -58.088 47.447 1.00 43.46 643 PHE B C 1
ATOM 10224 O O . PHE B 1 643 ? 32.187 -58.002 48.524 1.00 44.25 643 PHE B O 1
ATOM 10232 N N . ARG B 1 644 ? 30.628 -57.243 47.084 1.00 40.05 644 ARG B N 1
ATOM 10233 C CA . ARG B 1 644 ? 30.168 -56.193 47.980 1.00 41.80 644 ARG B CA 1
ATOM 10234 C C . ARG B 1 644 ? 28.748 -55.804 47.604 1.00 37.39 644 ARG B C 1
ATOM 10235 O O . ARG B 1 644 ? 28.380 -55.802 46.428 1.00 38.38 644 ARG B O 1
ATOM 10243 N N . ARG B 1 645 ? 27.956 -55.506 48.625 1.00 36.57 645 ARG B N 1
ATOM 10244 C CA . ARG B 1 645 ? 26.664 -54.864 48.472 1.00 39.31 645 ARG B CA 1
ATOM 10245 C C . ARG B 1 645 ? 26.644 -53.744 49.492 1.00 40.84 645 ARG B C 1
ATOM 10246 O O . ARG B 1 645 ? 26.703 -54.006 50.697 1.00 41.55 645 ARG B O 1
ATOM 10254 N N . ARG B 1 646 ? 26.608 -52.504 49.029 1.00 40.02 646 ARG B N 1
ATOM 10255 C CA . ARG B 1 646 ? 26.443 -51.382 49.939 1.00 36.75 646 ARG B CA 1
ATOM 10256 C C . ARG B 1 646 ? 25.012 -50.870 49.856 1.00 36.54 646 ARG B C 1
ATOM 10257 O O . ARG B 1 646 ? 24.449 -50.740 48.763 1.00 37.38 646 ARG B O 1
ATOM 10265 N N . LEU B 1 647 ? 24.427 -50.583 51.018 1.00 33.98 647 LEU B N 1
ATOM 10266 C CA . LEU B 1 647 ? 23.056 -50.094 51.102 1.00 35.74 647 LEU B CA 1
ATOM 10267 C C . LEU B 1 647 ? 23.034 -48.833 51.946 1.00 35.02 647 LEU B C 1
ATOM 10268 O O . LEU B 1 647 ? 23.319 -48.875 53.148 1.00 37.53 647 LEU B O 1
ATOM 10273 N N . MET B 1 648 ? 22.652 -47.729 51.330 1.00 37.13 648 MET B N 1
ATOM 10274 C CA . MET B 1 648 ? 22.577 -46.450 52.008 1.00 34.98 648 MET B CA 1
ATOM 10275 C C . MET B 1 648 ? 21.304 -45.737 51.573 1.00 32.40 648 MET B C 1
ATOM 10276 O O . MET B 1 648 ? 20.865 -45.868 50.427 1.00 31.62 648 MET B O 1
ATOM 10281 N N . GLY B 1 649 ? 20.708 -44.992 52.488 1.00 31.06 649 GLY B N 1
ATOM 10282 C CA . GLY B 1 649 ? 19.549 -44.204 52.137 1.00 33.33 649 GLY B CA 1
ATOM 10283 C C . GLY B 1 649 ? 18.813 -43.750 53.380 1.00 32.47 649 GLY B C 1
ATOM 10284 O O . GLY B 1 649 ? 19.306 -43.863 54.502 1.00 32.94 649 GLY B O 1
ATOM 10285 N N . HIS B 1 650 ? 17.604 -43.257 53.145 1.00 33.56 650 HIS B N 1
ATOM 10286 C CA . HIS B 1 650 ? 16.761 -42.696 54.190 1.00 35.72 650 HIS B CA 1
ATOM 10287 C C . HIS B 1 650 ? 15.360 -43.253 54.015 1.00 35.67 650 HIS B C 1
ATOM 10288 O O . HIS B 1 650 ? 14.736 -43.048 52.968 1.00 41.57 650 HIS B O 1
ATOM 10295 N N . ILE B 1 651 ? 14.862 -43.940 55.036 1.00 36.23 651 ILE B N 1
ATOM 10296 C CA . ILE B 1 651 ? 13.518 -44.512 54.997 1.00 37.51 651 ILE B CA 1
ATOM 10297 C C . ILE B 1 651 ? 12.506 -43.412 55.294 1.00 33.13 651 ILE B C 1
ATOM 10298 O O . ILE B 1 651 ? 12.510 -42.833 56.384 1.00 36.54 651 ILE B O 1
ATOM 10303 N N . GLU B 1 652 ? 11.628 -43.130 54.332 1.00 34.01 652 GLU B N 1
ATOM 10304 C CA . GLU B 1 652 ? 10.573 -42.151 54.544 1.00 35.34 652 GLU B CA 1
ATOM 10305 C C . GLU B 1 652 ? 9.405 -42.768 55.319 1.00 45.55 652 GLU B C 1
ATOM 10306 O O . GLU B 1 652 ? 9.106 -43.965 55.201 1.00 40.76 652 GLU B O 1
ATOM 10312 N N . ASN B 1 653 ? 8.735 -41.930 56.117 1.00 40.52 653 ASN B N 1
ATOM 10313 C CA . ASN B 1 653 ? 7.568 -42.371 56.870 1.00 44.47 653 ASN B CA 1
ATOM 10314 C C . ASN B 1 653 ? 6.451 -41.334 56.838 1.00 47.24 653 ASN B C 1
ATOM 10315 O O . ASN B 1 653 ? 5.559 -41.371 57.692 1.00 47.00 653 ASN B O 1
ATOM 10320 N N . GLY B 1 654 ? 6.487 -40.396 55.894 1.00 45.81 654 GLY B N 1
ATOM 10321 C CA . GLY B 1 654 ? 5.462 -39.387 55.799 1.00 44.64 654 GLY B CA 1
ATOM 10322 C C . GLY B 1 654 ? 5.635 -38.197 56.709 1.00 39.72 654 GLY B C 1
ATOM 10323 O O . GLY B 1 654 ? 4.893 -37.221 56.562 1.00 43.30 654 GLY B O 1
ATOM 10324 N N . ARG B 1 655 ? 6.574 -38.232 57.645 1.00 40.44 655 ARG B N 1
ATOM 10325 C CA . ARG B 1 655 ? 6.786 -37.119 58.558 1.00 42.57 655 ARG B CA 1
ATOM 10326 C C . ARG B 1 655 ? 8.113 -36.430 58.270 1.00 41.59 655 ARG B C 1
ATOM 10327 O O . ARG B 1 655 ? 9.058 -37.045 57.767 1.00 43.95 655 ARG B O 1
ATOM 10335 N N . ALA B 1 656 ? 8.166 -35.141 58.600 1.00 40.39 656 ALA B N 1
ATOM 10336 C CA . ALA B 1 656 ? 9.414 -34.400 58.561 1.00 41.94 656 ALA B CA 1
ATOM 10337 C C . ALA B 1 656 ? 10.488 -35.139 59.347 1.00 39.04 656 ALA B C 1
ATOM 10338 O O . ALA B 1 656 ? 10.215 -35.798 60.350 1.00 36.92 656 ALA B O 1
ATOM 10340 N N . SER B 1 657 ? 11.720 -35.029 58.874 1.00 34.88 657 SER B N 1
ATOM 10341 C CA . SER B 1 657 ? 12.818 -35.816 59.412 1.00 38.34 657 SER B CA 1
ATOM 10342 C C . SER B 1 657 ? 14.059 -34.940 59.554 1.00 38.27 657 SER B C 1
ATOM 10343 O O . SER B 1 657 ? 13.947 -33.760 59.906 1.00 34.82 657 SER B O 1
ATOM 10346 N N . VAL B 1 658 ? 15.243 -35.507 59.302 1.00 36.65 658 VAL B N 1
ATOM 10347 C CA . VAL B 1 658 ? 16.497 -34.771 59.353 1.00 34.62 658 VAL B CA 1
ATOM 10348 C C . VAL B 1 658 ? 17.294 -35.103 58.101 1.00 40.79 658 VAL B C 1
ATOM 10349 O O . VAL B 1 658 ? 17.055 -36.117 57.434 1.00 34.36 658 VAL B O 1
ATOM 10353 N N . SER B 1 659 ? 18.238 -34.213 57.770 1.00 37.82 659 SER B N 1
ATOM 10354 C CA . SER B 1 659 ? 19.112 -34.475 56.640 1.00 39.93 659 SER B CA 1
ATOM 10355 C C . SER B 1 659 ? 20.161 -35.508 57.041 1.00 38.47 659 SER B C 1
ATOM 10356 O O . SER B 1 659 ? 20.246 -35.928 58.202 1.00 37.77 659 SER B O 1
ATOM 10359 N N . GLY B 1 660 ? 20.960 -35.921 56.054 1.00 39.65 660 GLY B N 1
ATOM 10360 C CA . GLY B 1 660 ? 21.859 -37.066 56.170 1.00 37.02 660 GLY B CA 1
ATOM 10361 C C . GLY B 1 660 ? 23.187 -36.797 56.827 1.00 42.75 660 GLY B C 1
ATOM 10362 O O . GLY B 1 660 ? 24.029 -37.699 56.876 1.00 44.51 660 GLY B O 1
ATOM 10363 N N . HIS B 1 661 ? 23.416 -35.593 57.329 1.00 44.33 661 HIS B N 1
ATOM 10364 C CA . HIS B 1 661 ? 24.682 -35.285 57.978 1.00 48.78 661 HIS B CA 1
ATOM 10365 C C . HIS B 1 661 ? 24.626 -35.614 59.471 1.00 53.04 661 HIS B C 1
ATOM 10366 O O . HIS B 1 661 ? 25.268 -36.553 59.941 1.00 60.60 661 HIS B O 1
#

B-factor: mean 40.73, std 11.63, range [19.82, 97.47]

Secondary structure (DSSP, 8-state):
--GGG--EEEEEEE-S--HHHHHTTSTTSSSTT-TTPPBPTTSSBTTSEE-GGG-EE--EEHHHHHHHTT--GGGB------HHHHHHHHGGGT---HHHHH-GGGGEE--TTT-HHHHHHHHHSEEESSBB-SSSS-HHHHHHHHHHS---B-TTSSB--SSGGG-TTT---B-S--HHHHHHHTT--EEEEEBS--TT--GGGGBHHHHHHHHHHTTTSSS--SHHHHHHHHHH--HHHHHHHHHHHHHHHTTS-HHHHHHIIIIIPPBPTT-HHHHHHHHHHHT---SEEEEE--STTS--TTT--HHHHHHHHHHHHHHHHTSHHHHTTEEEEEEES--TT---SSPPP---TT-GGGEETTEE-S---B--EEEESTTS-S-EEE---B-THHHHHHHHHHH----TTS-HHHHHHS--SGGG---S---PPPPPPPP-PPPPP---B-----SS-----PPPS--EE---S--EEEEEEEETTEEEEEEEE-SSS-EEEEEEESSSS-SS-EEEEESEEEEEEEE--SSEEEEEEEETTTEEEEEEEE-STTSSTTEEEEEEEETTTTEEEEEEEE-SSS--EEEEEEEESS-GGGHHHH-EEEE--TT-EEEEEEE-GGGTTEEEEEEEETT-SS-EEEEEEE---SS-EE-GGGG-/--GGG--EEEEEEE-S--HHHHHTTSTTSSSTT-TTPPBPTTSSBTTSEE-SSS-EE--EEHHHHHHHHT--GGGB------HHHHHHHHGGGT---HHHHH-GGGGEE--TTT-HHHHHHHHHSEEESSBB-SSSS-HHHHHHHHHHSS--B-TTSSB--S-GGG-TTT---B-SPPHHHHHHHTT--EEEEEBS--TT--GGGGBHHHHHHHHHHTTTSSS--SHHHHHHHHHH--HHHHHHHHHHHHHHHTT--HHHHHHIIIIIPPBPTT-HHHHHHHHHHTT---SEEEEE--TTTS--TTT--HHHHHHHHHHHHHHHHT-HHHHTTEEEEEEES--TT---SSPPP---TT-GGGEETTEE-S---B--EEEESTTS-S-EEE-S-B-THHHHHHHHHHH----TTS-HHHHHHS--SGGG--TT--------PPP-PPPPP---B-----SS-----PPP---EE---S--EEEEEEEETTEEEEEEEE-SSS-EEEEEEESSSS-SS-EEEEESEEEEEEEE--SSEEEEEEEETTTEEEEEEEESSSSTTTTEEEEEEEETTTTEEEEEEEE-SSS-EEEEEEEEESS-GGGTGGG-EEEEE-TT-EEEEEEE-GGGTTEEEEEEEETT-SS-EEEEEEE---SS-EE---

=== Feature glossary ===
Key to the feature types in this record:

pLDDT. pLDDT is the predicted lDDT-Cα score: AlphaFold's confidence that the local environment of each residue (all inter-atomic distances within 15 Å) is correctly placed. It is a per-residue number between 0 and 100, with higher meaning more reliable.

Radius of gyration, Cα contacts, bounding box. The geometric summary reports three shape descriptors. Rg (radius of gyration) measures how spread out the Cα atoms are about their centre of mass; compact globular proteins have small Rg, elongated or unfolded ones large. Cα contacts (<8 Å, |i−j|>4) count long-range residue pairs in spatial proximity — high for tightly packed folds, near zero for rods or random coil. The bounding-box extents give the protein's footprint along x, y, z in Å.

Backbone torsions (φ/ψ). Backbone dihedral angles. Every residue except chain termini has a φ (preceding-C → N → Cα → C) and a ψ (N → Cα → C → next-N). They are reported in degrees following the IUPAC sign convention. Secondary structure is essentially a statement about which (φ, ψ) basin each residue occupies.

Contact-map, Ramachandran, and PAE plots. Plot images: a contact map (which residues are close in 3D, as an N×N binary image), a Ramachandran scatter (backbone torsion angles, revealing secondary-structure composition at a glance), and — for AlphaFold structures — a PAE heatmap (pairwise prediction confidence).

Predicted aligned error. Predicted Aligned Error (PAE) is an AlphaFold confidence matrix: entry (i, j) is the expected error in the position of residue j, in ångströms, when the prediction is superimposed on the true structure at residue i. Low PAE within a block of residues means that block is internally rigid and well-predicted; high PAE between two blocks means their relative placement is uncertain even if each block individually is confident.

Secondary structure (3-state, P-SEA). Three-state secondary structure (P-SEA) collapses the eight DSSP classes into helix (a), strand (b), and coil (c). P-SEA assigns these from Cα geometry alone — distances and angles — without requiring backbone oxygens, so it works on any Cα trace.

Solvent-accessible surface area. Solvent-accessible surface area (SASA) is the area in Å² traced out by the centre of a 1.4 Å probe sphere (a water molecule) rolled over the protein's van der Waals surface (Shrake–Rupley / Lee–Richards construction). Buried residues have near-zero SASA; fully exposed residues can exceed 200 Å². The total SASA scales roughly with the number of surface residues.

Foldseek 3Di. The Foldseek 3Di string encodes local tertiary geometry as a 20-letter alphabet — one character per residue — derived from the relative positions of nearby Cα atoms. Unlike the amino-acid sequence, 3Di is a direct function of the 3D structure, so two proteins with the same fold have similar 3Di strings even at low sequence identity.

B-factor. For experimental (PDB) structures, the B-factor (temperature factor) quantifies the positional spread of each atom in the crystal — a combination of thermal vibration and static disorder — in units of Å². High B-factors mark flexible loops or poorly resolved regions; low B-factors mark the rigid, well-ordered core.

mmCIF coordinates. The mmCIF block holds the 3D Cartesian coordinates of each backbone atom (N, Cα, C, O) in ångströms. mmCIF is the PDB's canonical archive format — a tagged-loop text representation of the atomic model.

InterPro / GO / CATH / organism. Functional annotations link the protein to curated databases. InterPro entries identify conserved domains and families by matching the sequence against member-database signatures (Pfam, PROSITE, CDD, …). Gene Ontology (GO) terms describe molecular function, biological process, and cellular component in a controlled vocabulary. CATH places the structure in a hierarchical fold classification (Class/Architecture/Topology/Homologous-superfamily). The organism is the source species.

Rendered structure images. Structure images are PyMOL renders from six orthogonal camera directions. Cartoon representation draws helices as coils and strands as arrows; sticks shows the backbone as bonds; surface shows the solvent-excluded envelope. Rainbow coloring maps sequence position to hue (blue→red, N→C); chain coloring assigns a distinct color per polypeptide.

Sequence. This is the polypeptide sequence — one letter per residue, N-terminus first. Length ranges from a few dozen residues for small domains to over a thousand for large multi-domain proteins.

Secondary structure (8-state, DSSP). The SS8 string is DSSP's per-residue secondary-structure call. α-helix (H) means an i→i+4 H-bond ladder; β-strand (E) means the residue participates in a β-sheet; 3₁₀ (G) and π (I) are tighter and wider helices; T/S are turns/bends; '-' is loop.

Nearest PDB structures. Structural nearest neighbors (via Foldseek easy-search vs the PDB). Reported per hit: target PDB id, E-value, and alignment TM-score. A TM-score above ~0.5 is the conventional threshold for 'same fold'.